Protein AF-0000000070832734 (afdb_homodimer)

Sequence (1110 aa):
MENKKITGADIVVDTLINQNVEYIFGIPGAKIDKVFDVLLDRGPKLILTRHEQNAAFIAGGIGRITGKPGVVLVTSGPGASNLATGLVTANAEGDPIVAIAGNVSRADSLKRTHQSMDNAALFAPITKYSKEVVHPDNISEALVNAFREATSPRKGATFVSLPQDIVNATDLKETAILPFNKHDLGPAEESKIDQLIVEIKKAKLPVLLLGMRSSSREVTTVIRKLLTKTKIPVVETFQAAGVISRELETCFYGRVGLFKNQPGDILLDQSDLVIAVGYDPIEYDPVVWNHDKKSKIIHIDEVIADIDNYYQPELELIGDLPATLNKFIDKFEGLTLNPTEDKILNDLHTRLMASQNVKSTSDSNLTHPLHIINTLRALIDDKVTVAVDVGSIYIWMARHFRSYEPRRLLFSNGMQTLGVALPWGIAACLVRPGEKVVSMSGDGGFLFSAMELETAVRLNLPLVHLIWNDGYFDMVAFQQNMKYNRTSAVELGPVDFVKYAESFGAIGLRVNHPSELQSVLEQALAANKPVIVDIPVDYKDNILLAKTLLDKEIYMENKKITGADIVVDTLINQNVEYIFGIPGAKIDKVFDVLLDRGPKLILTRHEQNAAFIAGGIGRITGKPGVVLVTSGPGASNLATGLVTANAEGDPIVAIAGNVSRADSLKRTHQSMDNAALFAPITKYSKEVVHPDNISEALVNAFREATSPRKGATFVSLPQDIVNATDLKETAILPFNKHDLGPAEESKIDQLIVEIKKAKLPVLLLGMRSSSREVTTVIRKLLTKTKIPVVETFQAAGVISRELETCFYGRVGLFKNQPGDILLDQSDLVIAVGYDPIEYDPVVWNHDKKSKIIHIDEVIADIDNYYQPELELIGDLPATLNKFIDKFEGLTLNPTEDKILNDLHTRLMASQNVKSTSDSNLTHPLHIINTLRALIDDKVTVAVDVGSIYIWMARHFRSYEPRRLLFSNGMQTLGVALPWGIAACLVRPGEKVVSMSGDGGFLFSAMELETAVRLNLPLVHLIWNDGYFDMVAFQQNMKYNRTSAVELGPVDFVKYAESFGAIGLRVNHPSELQSVLEQALAANKPVIVDIPVDYKDNILLAKTLLDKEIY

Structure (mmCIF, N/CA/C/O backbone):
data_AF-0000000070832734-model_v1
#
loop_
_entity.id
_entity.type
_entity.pdbx_description
1 polymer 'Acetolactate synthase'
#
loop_
_atom_site.group_PDB
_atom_site.id
_atom_site.type_symbol
_atom_site.label_atom_id
_atom_site.label_alt_id
_atom_site.label_comp_id
_atom_site.label_asym_id
_atom_site.label_entity_id
_atom_site.label_seq_id
_atom_site.pdbx_PDB_ins_code
_atom_site.Cartn_x
_atom_site.Cartn_y
_atom_site.Cartn_z
_atom_site.occupancy
_atom_site.B_iso_or_equiv
_atom_site.auth_seq_id
_atom_site.auth_comp_id
_atom_site.auth_asym_id
_atom_site.auth_atom_id
_atom_site.pdbx_PDB_model_num
ATOM 1 N N . MET A 1 1 ? 45.844 -1.218 -12.125 1 30.69 1 MET A N 1
ATOM 2 C CA . MET A 1 1 ? 44.562 -0.816 -11.555 1 30.69 1 MET A CA 1
ATOM 3 C C . MET A 1 1 ? 43.406 -1.277 -12.43 1 30.69 1 MET A C 1
ATOM 5 O O . MET A 1 1 ? 43.344 -0.94 -13.617 1 30.69 1 MET A O 1
ATOM 9 N N . GLU A 1 2 ? 42.812 -2.396 -12.383 1 39.91 2 GLU A N 1
ATOM 10 C CA . GLU A 1 2 ? 41.875 -3.041 -13.312 1 39.91 2 GLU A CA 1
ATOM 11 C C . GLU A 1 2 ? 40.688 -2.129 -13.641 1 39.91 2 GLU A C 1
ATOM 13 O O . GLU A 1 2 ? 40.062 -1.571 -12.734 1 39.91 2 GLU A O 1
ATOM 18 N N . ASN A 1 3 ? 40.531 -1.409 -14.664 1 49.47 3 ASN A N 1
ATOM 19 C CA . ASN A 1 3 ? 39.625 -0.402 -15.18 1 49.47 3 ASN A CA 1
ATOM 20 C C . ASN A 1 3 ? 38.156 -0.868 -15.078 1 49.47 3 ASN A C 1
ATOM 22 O O . ASN A 1 3 ? 37.688 -1.639 -15.914 1 49.47 3 ASN A O 1
ATOM 26 N N . LYS A 1 4 ? 37.594 -0.935 -13.938 1 63.81 4 LYS A N 1
ATOM 27 C CA . LYS A 1 4 ? 36.219 -1.384 -13.75 1 63.81 4 LYS A CA 1
ATOM 28 C C . LYS A 1 4 ? 35.25 -0.607 -14.648 1 63.81 4 LYS A C 1
ATOM 30 O O . LYS A 1 4 ? 35.25 0.625 -14.617 1 63.81 4 LYS A O 1
ATOM 35 N N . LYS A 1 5 ? 34.469 -1.233 -15.578 1 85.81 5 LYS A N 1
ATOM 36 C CA . LYS A 1 5 ? 33.469 -0.659 -16.484 1 85.81 5 LYS A CA 1
ATOM 37 C C . LYS A 1 5 ? 32.312 -0.033 -15.719 1 85.81 5 LYS A C 1
ATOM 39 O O . LYS A 1 5 ? 31.766 -0.646 -14.797 1 85.81 5 LYS A O 1
ATOM 44 N N . ILE A 1 6 ? 32.156 1.257 -15.922 1 92.75 6 ILE A N 1
ATOM 45 C CA . ILE A 1 6 ? 31.094 1.999 -15.273 1 92.75 6 ILE A CA 1
ATOM 46 C C . ILE A 1 6 ? 29.734 1.467 -15.742 1 92.75 6 ILE A C 1
ATOM 48 O O . ILE A 1 6 ? 29.5 1.343 -16.938 1 92.75 6 ILE A O 1
ATOM 52 N N . THR A 1 7 ? 28.922 1.046 -14.773 1 96.25 7 THR A N 1
ATOM 53 C CA . THR A 1 7 ? 27.609 0.499 -15.086 1 96.25 7 THR A CA 1
ATOM 54 C C . THR A 1 7 ? 26.516 1.533 -14.836 1 96.25 7 THR A C 1
ATOM 56 O O . THR A 1 7 ? 26.781 2.602 -14.281 1 96.25 7 THR A O 1
ATOM 59 N N . GLY A 1 8 ? 25.297 1.232 -15.344 1 97.81 8 GLY A N 1
ATOM 60 C CA . GLY A 1 8 ? 24.172 2.082 -15.008 1 97.81 8 GLY A CA 1
ATOM 61 C C . GLY A 1 8 ? 23.969 2.254 -13.516 1 97.81 8 GLY A C 1
ATOM 62 O O . GLY A 1 8 ? 23.625 3.342 -13.047 1 97.81 8 GLY A O 1
ATOM 63 N N . ALA A 1 9 ? 24.172 1.195 -12.789 1 98.19 9 ALA A N 1
ATOM 64 C CA . ALA A 1 9 ? 24.062 1.229 -11.328 1 98.19 9 ALA A CA 1
ATOM 65 C C . ALA A 1 9 ? 25.078 2.199 -10.719 1 98.19 9 ALA A C 1
ATOM 67 O O . ALA A 1 9 ? 24.766 2.904 -9.758 1 98.19 9 ALA A O 1
ATOM 68 N N . ASP A 1 10 ? 26.266 2.207 -11.273 1 97.44 10 ASP A N 1
ATOM 69 C CA . ASP A 1 10 ? 27.281 3.143 -10.812 1 97.44 10 ASP A CA 1
ATOM 70 C C . ASP A 1 10 ? 26.828 4.59 -11 1 97.44 10 ASP A C 1
ATOM 72 O O . ASP A 1 10 ? 27.031 5.426 -10.117 1 97.44 10 ASP A O 1
ATOM 76 N N . ILE A 1 11 ? 26.234 4.863 -12.156 1 97.5 11 ILE A N 1
ATOM 77 C CA . ILE A 1 11 ? 25.797 6.215 -12.461 1 97.5 11 ILE A CA 1
ATOM 78 C C . ILE A 1 11 ? 24.688 6.621 -11.492 1 97.5 11 ILE A C 1
ATOM 80 O O . ILE A 1 11 ? 24.625 7.766 -11.039 1 97.5 11 ILE A O 1
ATOM 84 N N . VAL A 1 12 ? 23.75 5.699 -11.164 1 98.38 12 VAL A N 1
ATOM 85 C CA . VAL A 1 12 ? 22.688 5.973 -10.203 1 98.38 12 VAL A CA 1
ATOM 86 C C . VAL A 1 12 ? 23.297 6.391 -8.867 1 98.38 12 VAL A C 1
ATOM 88 O O . VAL A 1 12 ? 22.969 7.449 -8.328 1 98.38 12 VAL A O 1
ATOM 91 N N . VAL A 1 13 ? 24.219 5.609 -8.328 1 98.31 13 VAL A N 1
ATOM 92 C CA . VAL A 1 13 ? 24.812 5.832 -7.016 1 98.31 13 VAL A CA 1
ATOM 93 C C . VAL A 1 13 ? 25.625 7.121 -7.027 1 98.31 13 VAL A C 1
ATOM 95 O O . VAL A 1 13 ? 25.547 7.926 -6.094 1 98.31 13 VAL A O 1
ATOM 98 N N . ASP A 1 14 ? 26.422 7.312 -8.117 1 97.19 14 ASP A N 1
ATOM 99 C CA . ASP A 1 14 ? 27.219 8.531 -8.234 1 97.19 14 ASP A CA 1
ATOM 100 C C . ASP A 1 14 ? 26.312 9.773 -8.25 1 97.19 14 ASP A C 1
ATOM 102 O O . ASP A 1 14 ? 26.672 10.805 -7.68 1 97.19 14 ASP A O 1
ATOM 106 N N . THR A 1 15 ? 25.203 9.672 -8.938 1 97.25 15 THR A N 1
ATOM 107 C CA . THR A 1 15 ? 24.266 10.789 -8.977 1 97.25 15 THR A CA 1
ATOM 108 C C . THR A 1 15 ? 23.719 11.086 -7.586 1 97.25 15 THR A C 1
ATOM 110 O O . THR A 1 15 ? 23.578 12.25 -7.199 1 97.25 15 THR A O 1
ATOM 113 N N . LEU A 1 16 ? 23.359 10.062 -6.844 1 98 16 LEU A N 1
ATOM 114 C CA . LEU A 1 16 ? 22.859 10.242 -5.488 1 98 16 LEU A CA 1
ATOM 115 C C . LEU A 1 16 ? 23.906 10.867 -4.586 1 98 16 LEU A C 1
ATOM 117 O O . LEU A 1 16 ? 23.594 11.703 -3.742 1 98 16 LEU A O 1
ATOM 121 N N . ILE A 1 17 ? 25.188 10.445 -4.738 1 97.25 17 ILE A N 1
ATOM 122 C CA . ILE A 1 17 ? 26.297 11.039 -3.998 1 97.25 17 ILE A CA 1
ATOM 123 C C . ILE A 1 17 ? 26.391 12.523 -4.324 1 97.25 17 ILE A C 1
ATOM 125 O O . ILE A 1 17 ? 26.516 13.359 -3.424 1 97.25 17 ILE A O 1
ATOM 129 N N . ASN A 1 18 ? 26.328 12.797 -5.641 1 95.62 18 ASN A N 1
ATOM 130 C CA . ASN A 1 18 ? 26.422 14.18 -6.086 1 95.62 18 ASN A CA 1
ATOM 131 C C . ASN A 1 18 ? 25.281 15.023 -5.539 1 95.62 18 ASN A C 1
ATOM 133 O O . ASN A 1 18 ? 25.422 16.234 -5.371 1 95.62 18 ASN A O 1
ATOM 137 N N . GLN A 1 19 ? 24.125 14.438 -5.227 1 95.31 19 GLN A N 1
ATOM 138 C CA . GLN A 1 19 ? 22.969 15.148 -4.688 1 95.31 19 GLN A CA 1
ATOM 139 C C . GLN A 1 19 ? 23.016 15.18 -3.164 1 95.31 19 GLN A C 1
ATOM 141 O O . GLN A 1 19 ? 22.047 15.609 -2.523 1 95.31 19 GLN A O 1
ATOM 146 N N . ASN A 1 20 ? 24.047 14.648 -2.537 1 95.19 20 ASN A N 1
ATOM 147 C CA . ASN A 1 20 ? 24.297 14.664 -1.099 1 95.19 20 ASN A CA 1
ATOM 148 C C . ASN A 1 20 ? 23.219 13.875 -0.342 1 95.19 20 ASN A C 1
ATOM 150 O O . ASN A 1 20 ? 22.75 14.32 0.708 1 95.19 20 ASN A O 1
ATOM 154 N N . VAL A 1 21 ? 22.781 12.82 -0.946 1 97.5 21 VAL A N 1
ATOM 155 C CA . VAL A 1 21 ? 21.828 11.945 -0.286 1 97.5 21 VAL A CA 1
ATOM 156 C C . VAL A 1 21 ? 22.516 11.156 0.826 1 97.5 21 VAL A C 1
ATOM 158 O O . VAL A 1 21 ? 23.562 10.539 0.599 1 97.5 21 VAL A O 1
ATOM 161 N N . GLU A 1 22 ? 21.938 11.172 1.976 1 98 22 GLU A N 1
ATOM 162 C CA . GLU A 1 22 ? 22.547 10.5 3.117 1 98 22 GLU A CA 1
ATOM 163 C C . GLU A 1 22 ? 21.953 9.109 3.316 1 98 22 GLU A C 1
ATOM 165 O O . GLU A 1 22 ? 22.672 8.148 3.596 1 98 22 GLU A O 1
ATOM 170 N N . TYR A 1 23 ? 20.688 9.016 3.223 1 98.5 23 TYR A N 1
ATOM 171 C CA . TYR A 1 23 ? 19.969 7.766 3.451 1 98.5 23 TYR A CA 1
ATOM 172 C C . TYR A 1 23 ? 19.156 7.379 2.229 1 98.5 23 TYR A C 1
ATOM 174 O O . TYR A 1 23 ? 18.641 8.242 1.517 1 98.5 23 TYR A O 1
ATOM 182 N N . ILE A 1 24 ? 19.062 6.16 1.985 1 98.69 24 ILE A N 1
ATOM 183 C CA . ILE A 1 24 ? 18.141 5.586 1.022 1 98.69 24 ILE A CA 1
ATOM 184 C C . ILE A 1 24 ? 17.344 4.461 1.681 1 98.69 24 ILE A C 1
ATOM 186 O O . ILE A 1 24 ? 17.891 3.678 2.461 1 98.69 24 ILE A O 1
ATOM 190 N N . PHE A 1 25 ? 16.047 4.434 1.45 1 98.81 25 PHE A N 1
ATOM 191 C CA . PHE A 1 25 ? 15.156 3.441 2.053 1 98.81 25 PHE A CA 1
ATOM 192 C C . PHE A 1 25 ? 14.57 2.525 0.986 1 98.81 25 PHE A C 1
ATOM 194 O O . PHE A 1 25 ? 14.203 2.982 -0.1 1 98.81 25 PHE A O 1
ATOM 201 N N . GLY A 1 26 ? 14.484 1.263 1.246 1 98.06 26 GLY A N 1
ATOM 202 C CA . GLY A 1 26 ? 13.844 0.426 0.246 1 98.06 26 GLY A CA 1
ATOM 203 C C . GLY A 1 26 ? 14.023 -1.058 0.504 1 98.06 26 GLY A C 1
ATOM 204 O O . GLY A 1 26 ? 14.43 -1.459 1.598 1 98.06 26 GLY A O 1
ATOM 205 N N . ILE A 1 27 ? 13.523 -1.878 -0.399 1 98.19 27 ILE A N 1
ATOM 206 C CA . ILE A 1 27 ? 13.617 -3.334 -0.446 1 98.19 27 ILE A CA 1
ATOM 207 C C . ILE A 1 27 ? 14.195 -3.771 -1.788 1 98.19 27 ILE A C 1
ATOM 209 O O . ILE A 1 27 ? 13.711 -3.361 -2.846 1 98.19 27 ILE A O 1
ATOM 213 N N . PRO A 1 28 ? 15.242 -4.57 -1.74 1 97.81 28 PRO A N 1
ATOM 214 C CA . PRO A 1 28 ? 15.859 -4.996 -2.996 1 97.81 28 PRO A CA 1
ATOM 215 C C . PRO A 1 28 ? 15.031 -6.035 -3.744 1 97.81 28 PRO A C 1
ATOM 217 O O . PRO A 1 28 ? 14.109 -6.625 -3.17 1 97.81 28 PRO A O 1
ATOM 220 N N . GLY A 1 29 ? 15.32 -6.207 -4.98 1 96.25 29 GLY A N 1
ATOM 221 C CA . GLY A 1 29 ? 14.797 -7.211 -5.895 1 96.25 29 GLY A CA 1
ATOM 222 C C . GLY A 1 29 ? 15.586 -7.32 -7.18 1 96.25 29 GLY A C 1
ATOM 223 O O . GLY A 1 29 ? 16.484 -6.516 -7.43 1 96.25 29 GLY A O 1
ATOM 224 N N . ALA A 1 30 ? 15.25 -8.234 -7.957 1 92.44 30 ALA A N 1
ATOM 225 C CA . ALA A 1 30 ? 16.031 -8.648 -9.109 1 92.44 30 ALA A CA 1
ATOM 226 C C . ALA A 1 30 ? 16.219 -7.5 -10.102 1 92.44 30 ALA A C 1
ATOM 228 O O . ALA A 1 30 ? 17.266 -7.391 -10.75 1 92.44 30 ALA A O 1
ATOM 229 N N . LYS A 1 31 ? 15.281 -6.633 -10.195 1 95.75 31 LYS A N 1
ATOM 230 C CA . LYS A 1 31 ? 15.297 -5.652 -11.273 1 95.75 31 LYS A CA 1
ATOM 231 C C . LYS A 1 31 ? 16.125 -4.43 -10.898 1 95.75 31 LYS A C 1
ATOM 233 O O . LYS A 1 31 ? 16.391 -3.562 -11.734 1 95.75 31 LYS A O 1
ATOM 238 N N . ILE A 1 32 ? 16.562 -4.355 -9.641 1 97.56 32 ILE A N 1
ATOM 239 C CA . ILE A 1 32 ? 17.297 -3.17 -9.211 1 97.56 32 ILE A CA 1
ATOM 240 C C . ILE A 1 32 ? 18.469 -3.58 -8.328 1 97.56 32 ILE A C 1
ATOM 242 O O . ILE A 1 32 ? 19.141 -2.727 -7.746 1 97.56 32 ILE A O 1
ATOM 246 N N . ASP A 1 33 ? 18.781 -4.863 -8.18 1 96.69 33 ASP A N 1
ATOM 247 C CA . ASP A 1 33 ? 19.688 -5.406 -7.172 1 96.69 33 ASP A CA 1
ATOM 248 C C . ASP A 1 33 ? 21.125 -4.922 -7.406 1 96.69 33 ASP A C 1
ATOM 250 O O . ASP A 1 33 ? 21.906 -4.801 -6.461 1 96.69 33 ASP A O 1
ATOM 254 N N . LYS A 1 34 ? 21.531 -4.594 -8.688 1 97.5 34 LYS A N 1
ATOM 255 C CA . LYS A 1 34 ? 22.891 -4.121 -8.945 1 97.5 34 LYS A CA 1
ATOM 256 C C . LYS A 1 34 ? 23.156 -2.799 -8.227 1 97.5 34 LYS A C 1
ATOM 258 O O . LYS A 1 34 ? 24.266 -2.543 -7.785 1 97.5 34 LYS A O 1
ATOM 263 N N . VAL A 1 35 ? 22.109 -1.919 -8.18 1 98.5 35 VAL A N 1
ATOM 264 C CA . VAL A 1 35 ? 22.266 -0.667 -7.449 1 98.5 35 VAL A CA 1
ATOM 265 C C . VAL A 1 35 ? 22.531 -0.958 -5.973 1 98.5 35 VAL A C 1
ATOM 267 O O . VAL A 1 35 ? 23.391 -0.339 -5.352 1 98.5 35 VAL A O 1
ATOM 270 N N . PHE A 1 36 ? 21.812 -1.911 -5.402 1 98.5 36 PHE A N 1
ATOM 271 C CA . PHE A 1 36 ? 22.016 -2.307 -4.012 1 98.5 36 PHE A CA 1
ATOM 272 C C . PHE A 1 36 ? 23.422 -2.857 -3.801 1 98.5 36 PHE A C 1
ATOM 274 O O . PHE A 1 36 ? 24.031 -2.629 -2.754 1 98.5 36 PHE A O 1
ATOM 281 N N . ASP A 1 37 ? 23.906 -3.58 -4.777 1 98 37 ASP A N 1
ATOM 282 C CA . ASP A 1 37 ? 25.266 -4.129 -4.695 1 98 37 ASP A CA 1
ATOM 283 C C . ASP A 1 37 ? 26.297 -3.014 -4.625 1 98 37 ASP A C 1
ATOM 285 O O . ASP A 1 37 ? 27.219 -3.064 -3.803 1 98 37 ASP A O 1
ATOM 289 N N . VAL A 1 38 ? 26.125 -1.993 -5.496 1 97.69 38 VAL A N 1
ATOM 290 C CA . VAL A 1 38 ? 27.062 -0.875 -5.539 1 97.69 38 VAL A CA 1
ATOM 291 C C . VAL A 1 38 ? 26.984 -0.093 -4.227 1 97.69 38 VAL A C 1
ATOM 293 O O . VAL A 1 38 ? 28 0.394 -3.734 1 97.69 38 VAL A O 1
ATOM 296 N N . LEU A 1 39 ? 25.828 -0.001 -3.621 1 97.94 39 LEU A N 1
ATOM 297 C CA . LEU A 1 39 ? 25.594 0.78 -2.41 1 97.94 39 LEU A CA 1
ATOM 298 C C . LEU A 1 39 ? 26.328 0.169 -1.222 1 97.94 39 LEU A C 1
ATOM 300 O O . LEU A 1 39 ? 26.547 0.838 -0.208 1 97.94 39 LEU A O 1
ATOM 304 N N . LEU A 1 40 ? 26.734 -1.129 -1.298 1 96.06 40 LEU A N 1
ATOM 305 C CA . LEU A 1 40 ? 27.516 -1.749 -0.235 1 96.06 40 LEU A CA 1
ATOM 306 C C . LEU A 1 40 ? 28.906 -1.108 -0.132 1 96.06 40 LEU A C 1
ATOM 308 O O . LEU A 1 40 ? 29.5 -1.072 0.949 1 96.06 40 LEU A O 1
ATOM 312 N N . ASP A 1 41 ? 29.344 -0.608 -1.255 1 96.56 41 ASP A N 1
ATOM 313 C CA . ASP A 1 41 ? 30.719 -0.14 -1.312 1 96.56 41 ASP A CA 1
ATOM 314 C C . ASP A 1 41 ? 30.797 1.372 -1.108 1 96.56 41 ASP A C 1
ATOM 316 O O . ASP A 1 41 ? 31.797 1.886 -0.61 1 96.56 41 ASP A O 1
ATOM 320 N N . ARG A 1 42 ? 29.797 2.055 -1.537 1 96.88 42 ARG A N 1
ATOM 321 C CA . ARG A 1 42 ? 29.859 3.514 -1.49 1 96.88 42 ARG A CA 1
ATOM 322 C C . ARG A 1 42 ? 28.469 4.121 -1.629 1 96.88 42 ARG A C 1
ATOM 324 O O . ARG A 1 42 ? 27.531 3.463 -2.109 1 96.88 42 ARG A O 1
ATOM 331 N N . GLY A 1 43 ? 28.359 5.445 -1.255 1 97.31 43 GLY A N 1
ATOM 332 C CA . GLY A 1 43 ? 27.125 6.191 -1.43 1 97.31 43 GLY A CA 1
ATOM 333 C C . GLY A 1 43 ? 26.281 6.27 -0.165 1 97.31 43 GLY A C 1
ATOM 334 O O . GLY A 1 43 ? 26.812 6.133 0.941 1 97.31 43 GLY A O 1
ATOM 335 N N . PRO A 1 44 ? 24.969 6.602 -0.351 1 98 44 PRO A N 1
ATOM 336 C CA . PRO A 1 44 ? 24.062 6.742 0.798 1 98 44 PRO A CA 1
ATOM 337 C C . PRO A 1 44 ? 23.969 5.465 1.628 1 98 44 PRO A C 1
ATOM 339 O O . PRO A 1 44 ? 24.125 4.363 1.095 1 98 44 PRO A O 1
ATOM 342 N N . LYS A 1 45 ? 23.719 5.68 2.9 1 98 45 LYS A N 1
ATOM 343 C CA . LYS A 1 45 ? 23.438 4.539 3.766 1 98 45 LYS A CA 1
ATOM 344 C C . LYS A 1 45 ? 22.094 3.906 3.422 1 98 45 LYS A C 1
ATOM 346 O O . LYS A 1 45 ? 21.062 4.594 3.393 1 98 45 LYS A O 1
ATOM 351 N N . LEU A 1 46 ? 22.141 2.67 3.15 1 97.56 46 LEU A N 1
ATOM 352 C CA . LEU A 1 46 ? 20.938 1.936 2.793 1 97.56 46 LEU A CA 1
ATOM 353 C C . LEU A 1 46 ? 20.219 1.412 4.039 1 97.56 46 LEU A C 1
ATOM 355 O O . LEU A 1 46 ? 20.844 0.753 4.879 1 97.56 46 LEU A O 1
ATOM 359 N N . ILE A 1 47 ? 18.969 1.679 4.211 1 98.38 47 ILE A N 1
ATOM 360 C CA . ILE A 1 47 ? 18.156 1.151 5.301 1 98.38 47 ILE A CA 1
ATOM 361 C C . ILE A 1 47 ? 17.047 0.272 4.73 1 98.38 47 ILE A C 1
ATOM 363 O O . ILE A 1 47 ? 16.172 0.754 4 1 98.38 47 ILE A O 1
ATOM 367 N N . LEU A 1 48 ? 17.109 -0.958 5.02 1 98.5 48 LEU A N 1
ATOM 368 C CA . LEU A 1 48 ? 16.078 -1.921 4.641 1 98.5 48 LEU A CA 1
ATOM 369 C C . LEU A 1 48 ? 14.812 -1.707 5.457 1 98.5 48 LEU A C 1
ATOM 371 O O . LEU A 1 48 ? 14.867 -1.616 6.684 1 98.5 48 LEU A O 1
ATOM 375 N N . THR A 1 49 ? 13.711 -1.527 4.777 1 98.62 49 THR A N 1
ATOM 376 C CA . THR A 1 49 ? 12.422 -1.414 5.441 1 98.62 49 THR A CA 1
ATOM 377 C C . THR A 1 49 ? 11.641 -2.723 5.336 1 98.62 49 THR A C 1
ATOM 379 O O . THR A 1 49 ? 12.086 -3.662 4.668 1 98.62 49 THR A O 1
ATOM 382 N N . ARG A 1 50 ? 10.516 -2.816 6.035 1 98.56 50 ARG A N 1
ATOM 383 C CA . ARG A 1 50 ? 9.727 -4.043 6.055 1 98.56 50 ARG A CA 1
ATOM 384 C C . ARG A 1 50 ? 8.586 -3.975 5.035 1 98.56 50 ARG A C 1
ATOM 386 O O . ARG A 1 50 ? 7.973 -4.996 4.719 1 98.56 50 ARG A O 1
ATOM 393 N N . HIS A 1 51 ? 8.328 -2.814 4.484 1 98.75 51 HIS A N 1
ATOM 394 C CA . HIS A 1 51 ? 7.352 -2.58 3.43 1 98.75 51 HIS A CA 1
ATOM 395 C C . HIS A 1 51 ? 7.703 -1.341 2.615 1 98.75 51 HIS A C 1
ATOM 397 O O . HIS A 1 51 ? 8.117 -0.322 3.174 1 98.75 51 HIS A O 1
ATOM 403 N N . GLU A 1 52 ? 7.539 -1.364 1.349 1 98.81 52 GLU A N 1
ATOM 404 C CA . GLU A 1 52 ? 7.93 -0.252 0.488 1 98.81 52 GLU A CA 1
ATOM 405 C C . GLU A 1 52 ? 7.086 0.986 0.77 1 98.81 52 GLU A C 1
ATOM 407 O O . GLU A 1 52 ? 7.57 2.113 0.665 1 98.81 52 GLU A O 1
ATOM 412 N N . GLN A 1 53 ? 5.789 0.843 1.14 1 98.81 53 GLN A N 1
ATOM 413 C CA . GLN A 1 53 ? 4.969 1.982 1.545 1 98.81 53 GLN A CA 1
ATOM 414 C C . GLN A 1 53 ? 5.629 2.752 2.688 1 98.81 53 GLN A C 1
ATOM 416 O O . GLN A 1 53 ? 5.633 3.984 2.689 1 98.81 53 GLN A O 1
ATOM 421 N N . ASN A 1 54 ? 6.203 2.033 3.646 1 98.81 54 ASN A N 1
ATOM 422 C CA . ASN A 1 54 ? 6.84 2.664 4.797 1 98.81 54 ASN A CA 1
ATOM 423 C C . ASN A 1 54 ? 8.188 3.27 4.426 1 98.81 54 ASN A C 1
ATOM 425 O O . ASN A 1 54 ? 8.617 4.258 5.023 1 98.81 54 ASN A O 1
ATOM 429 N N . ALA A 1 55 ? 8.852 2.656 3.367 1 98.94 55 ALA A N 1
ATOM 430 C CA . ALA A 1 55 ? 10.031 3.32 2.812 1 98.94 55 ALA A CA 1
ATOM 431 C C . ALA A 1 55 ? 9.688 4.727 2.328 1 98.94 55 ALA A C 1
ATOM 433 O O . ALA A 1 55 ? 10.406 5.684 2.627 1 98.94 55 ALA A O 1
ATOM 434 N N . ALA A 1 56 ? 8.578 4.82 1.635 1 98.94 56 ALA A N 1
ATOM 435 C CA . ALA A 1 56 ? 8.141 6.117 1.126 1 98.94 56 ALA A CA 1
ATOM 436 C C . ALA A 1 56 ? 7.742 7.047 2.268 1 98.94 56 ALA A C 1
ATOM 438 O O . ALA A 1 56 ? 8 8.25 2.211 1 98.94 56 ALA A O 1
ATOM 439 N N . PHE A 1 57 ? 7.098 6.508 3.338 1 98.94 57 PHE A N 1
ATOM 440 C CA . PHE A 1 57 ? 6.723 7.328 4.484 1 98.94 57 PHE A CA 1
ATOM 441 C C . PHE A 1 57 ? 7.957 7.875 5.188 1 98.94 57 PHE A C 1
ATOM 443 O O . PHE A 1 57 ? 7.996 9.055 5.559 1 98.94 57 PHE A O 1
ATOM 450 N N . ILE A 1 58 ? 8.992 7.039 5.387 1 98.94 58 ILE A N 1
ATOM 451 C CA . ILE A 1 58 ? 10.211 7.492 6.051 1 98.94 58 ILE A CA 1
ATOM 452 C C . ILE A 1 58 ? 10.898 8.555 5.199 1 98.94 58 ILE A C 1
ATOM 454 O O . ILE A 1 58 ? 11.281 9.609 5.707 1 98.94 58 ILE A O 1
ATOM 458 N N . ALA A 1 59 ? 10.992 8.289 3.863 1 98.94 59 ALA A N 1
ATOM 459 C CA . ALA A 1 59 ? 11.562 9.273 2.949 1 98.94 59 ALA A CA 1
ATOM 460 C C . ALA A 1 59 ? 10.781 10.586 2.986 1 98.94 59 ALA A C 1
ATOM 462 O O . ALA A 1 59 ? 11.367 11.664 2.986 1 98.94 59 ALA A O 1
ATOM 463 N N . GLY A 1 60 ? 9.469 10.477 3.012 1 98.69 60 GLY A N 1
ATOM 464 C CA . GLY A 1 60 ? 8.625 11.664 3.133 1 98.69 60 GLY A CA 1
ATOM 465 C C . GLY A 1 60 ? 8.875 12.438 4.41 1 98.69 60 GLY A C 1
ATOM 466 O O . GLY A 1 60 ? 8.812 13.672 4.418 1 98.69 60 GLY A O 1
ATOM 467 N N . GLY A 1 61 ? 9.094 11.672 5.539 1 98.75 61 GLY A N 1
ATOM 468 C CA . GLY A 1 61 ? 9.445 12.312 6.793 1 98.75 61 GLY A CA 1
ATOM 469 C C . GLY A 1 61 ? 10.734 13.117 6.707 1 98.75 61 GLY A C 1
ATOM 470 O O . GLY A 1 61 ? 10.812 14.219 7.254 1 98.75 61 GLY A O 1
ATOM 471 N N . ILE A 1 62 ? 11.711 12.586 5.984 1 98.75 62 ILE A N 1
ATOM 472 C CA . ILE A 1 62 ? 12.953 13.32 5.77 1 98.75 62 ILE A CA 1
ATOM 473 C C . ILE A 1 62 ? 12.664 14.602 4.996 1 98.75 62 ILE A C 1
ATOM 475 O O . ILE A 1 62 ? 13.125 15.68 5.379 1 98.75 62 ILE A O 1
ATOM 479 N N . GLY A 1 63 ? 11.914 14.461 3.906 1 98.38 63 GLY A N 1
ATOM 480 C CA . GLY A 1 63 ? 11.539 15.625 3.125 1 98.38 63 GLY A CA 1
ATOM 481 C C . GLY A 1 63 ? 10.828 16.688 3.939 1 98.38 63 GLY A C 1
ATOM 482 O O . GLY A 1 63 ? 11.125 17.875 3.814 1 98.38 63 GLY A O 1
ATOM 483 N N . ARG A 1 64 ? 9.922 16.312 4.809 1 97.81 64 ARG A N 1
ATOM 484 C CA . ARG A 1 64 ? 9.117 17.203 5.629 1 97.81 64 ARG A CA 1
ATOM 485 C C . ARG A 1 64 ? 9.977 17.953 6.641 1 97.81 64 ARG A C 1
ATOM 487 O O . ARG A 1 64 ? 9.828 19.156 6.82 1 97.81 64 ARG A O 1
ATOM 494 N N . ILE A 1 65 ? 10.883 17.234 7.273 1 98.06 65 ILE A N 1
ATOM 495 C CA . ILE A 1 65 ? 11.656 17.766 8.383 1 98.06 65 ILE A CA 1
ATOM 496 C C . ILE A 1 65 ? 12.773 18.672 7.848 1 98.06 65 ILE A C 1
ATOM 498 O O . ILE A 1 65 ? 13 19.766 8.367 1 98.06 65 ILE A O 1
ATOM 502 N N . THR A 1 66 ? 13.383 18.281 6.684 1 97.19 66 THR A N 1
ATOM 503 C CA . THR A 1 66 ? 14.617 18.938 6.27 1 97.19 66 THR A CA 1
ATOM 504 C C . THR A 1 66 ? 14.359 19.875 5.086 1 97.19 66 THR A C 1
ATOM 506 O O . THR A 1 66 ? 15.148 20.781 4.816 1 97.19 66 THR A O 1
ATOM 509 N N . GLY A 1 67 ? 13.305 19.562 4.34 1 95.94 67 GLY A N 1
ATOM 510 C CA . GLY A 1 67 ? 13.086 20.281 3.092 1 95.94 67 GLY A CA 1
ATOM 511 C C . GLY A 1 67 ? 13.891 19.734 1.934 1 95.94 67 GLY A C 1
ATOM 512 O O . GLY A 1 67 ? 13.719 20.156 0.79 1 95.94 67 GLY A O 1
ATOM 513 N N . LYS A 1 68 ? 14.758 18.75 2.23 1 96.06 68 LYS A N 1
ATOM 514 C CA . LYS A 1 68 ? 15.531 18.047 1.209 1 96.06 68 LYS A CA 1
ATOM 515 C C . LYS A 1 68 ? 14.891 16.703 0.855 1 96.06 68 LYS A C 1
ATOM 517 O O . LYS A 1 68 ? 14.305 16.047 1.715 1 96.06 68 LYS A O 1
ATOM 522 N N . PRO A 1 69 ? 15.078 16.297 -0.374 1 98.12 69 PRO A N 1
ATOM 523 C CA . PRO A 1 69 ? 14.375 15.094 -0.808 1 98.12 69 PRO A CA 1
ATOM 524 C C . PRO A 1 69 ? 14.82 13.844 -0.053 1 98.12 69 PRO A C 1
ATOM 526 O O . PRO A 1 69 ? 16.016 13.578 0.042 1 98.12 69 PRO A O 1
ATOM 529 N N . GLY A 1 70 ? 13.82 13.133 0.585 1 98.81 70 GLY A N 1
ATOM 530 C CA . GLY A 1 70 ? 14.102 11.734 0.902 1 98.81 70 GLY A CA 1
ATOM 531 C C . GLY A 1 70 ? 14.164 10.852 -0.324 1 98.81 70 GLY A C 1
ATOM 532 O O . GLY A 1 70 ? 13.625 11.188 -1.377 1 98.81 70 GLY A O 1
ATOM 533 N N . VAL A 1 71 ? 14.898 9.727 -0.274 1 98.94 71 VAL A N 1
ATOM 534 C CA . VAL A 1 71 ? 15.086 8.875 -1.446 1 98.94 71 VAL A CA 1
ATOM 535 C C . VAL A 1 71 ? 14.617 7.453 -1.139 1 98.94 71 VAL A C 1
ATOM 537 O O . VAL A 1 71 ? 14.922 6.91 -0.073 1 98.94 71 VAL A O 1
ATOM 540 N N . VAL A 1 72 ? 13.844 6.91 -2.016 1 98.81 72 VAL A N 1
ATOM 541 C CA . VAL A 1 72 ? 13.383 5.527 -1.938 1 98.81 72 VAL A CA 1
ATOM 542 C C . VAL A 1 72 ? 13.906 4.742 -3.141 1 98.81 72 VAL A C 1
ATOM 544 O O . VAL A 1 72 ? 14.008 5.285 -4.242 1 98.81 72 VAL A O 1
ATOM 547 N N . LEU A 1 73 ? 14.336 3.488 -2.936 1 98.81 73 LEU A N 1
ATOM 548 C CA . LEU A 1 73 ? 14.828 2.578 -3.965 1 98.81 73 LEU A CA 1
ATOM 549 C C . LEU A 1 73 ? 14.164 1.208 -3.838 1 98.81 73 LEU A C 1
ATOM 551 O O . LEU A 1 73 ? 14.398 0.492 -2.859 1 98.81 73 LEU A O 1
ATOM 555 N N . VAL A 1 74 ? 13.344 0.846 -4.836 1 98.69 74 VAL A N 1
ATOM 556 C CA . VAL A 1 74 ? 12.578 -0.392 -4.719 1 98.69 74 VAL A CA 1
ATOM 557 C C . VAL A 1 74 ? 12.609 -1.146 -6.047 1 98.69 74 VAL A C 1
ATOM 559 O O . VAL A 1 74 ? 12.992 -0.584 -7.078 1 98.69 74 VAL A O 1
ATOM 562 N N . THR A 1 75 ? 12.281 -2.416 -6.004 1 97.75 75 THR A N 1
ATOM 563 C CA . THR A 1 75 ? 12.242 -3.246 -7.203 1 97.75 75 THR A CA 1
ATOM 564 C C . THR A 1 75 ? 10.961 -3 -7.996 1 97.75 75 THR A C 1
ATOM 566 O O . THR A 1 75 ? 10.25 -2.025 -7.746 1 97.75 75 THR A O 1
ATOM 569 N N . SER A 1 76 ? 10.719 -3.814 -9.039 1 96.81 76 SER A N 1
ATOM 570 C CA . SER A 1 76 ? 9.633 -3.637 -10 1 96.81 76 SER A CA 1
ATOM 571 C C . SER A 1 76 ? 8.32 -4.188 -9.453 1 96.81 76 SER A C 1
ATOM 573 O O . SER A 1 76 ? 8.289 -4.789 -8.383 1 96.81 76 SER A O 1
ATOM 575 N N . GLY A 1 77 ? 7.23 -3.986 -10.219 1 97.12 77 GLY A N 1
ATOM 576 C CA . GLY A 1 77 ? 5.938 -4.574 -9.914 1 97.12 77 GLY A CA 1
ATOM 577 C C . GLY A 1 77 ? 5.367 -4.102 -8.586 1 97.12 77 GLY A C 1
ATOM 578 O O . GLY A 1 77 ? 5.188 -2.902 -8.375 1 97.12 77 GLY A O 1
ATOM 579 N N . PRO A 1 78 ? 5.145 -5.086 -7.672 1 98.06 78 PRO A N 1
ATOM 580 C CA . PRO A 1 78 ? 4.598 -4.73 -6.359 1 98.06 78 PRO A CA 1
ATOM 581 C C . PRO A 1 78 ? 5.52 -3.811 -5.562 1 98.06 78 PRO A C 1
ATOM 583 O O . PRO A 1 78 ? 5.047 -2.98 -4.785 1 98.06 78 PRO A O 1
ATOM 586 N N . GLY A 1 79 ? 6.848 -3.977 -5.77 1 98.25 79 GLY A N 1
ATOM 587 C CA . GLY A 1 79 ? 7.75 -3.037 -5.125 1 98.25 79 GLY A CA 1
ATOM 588 C C . GLY A 1 79 ? 7.441 -1.589 -5.461 1 98.25 79 GLY A C 1
ATOM 589 O O . GLY A 1 79 ? 7.426 -0.732 -4.574 1 98.25 79 GLY A O 1
ATOM 590 N N . ALA A 1 80 ? 7.203 -1.333 -6.723 1 98.56 80 ALA A N 1
ATOM 591 C CA . ALA A 1 80 ? 6.887 0.015 -7.188 1 98.56 80 ALA A CA 1
ATOM 592 C C . ALA A 1 80 ? 5.477 0.423 -6.773 1 98.56 80 ALA A C 1
ATOM 594 O O . ALA A 1 80 ? 5.277 1.496 -6.199 1 98.56 80 ALA A O 1
ATOM 595 N N . SER A 1 81 ? 4.473 -0.438 -6.992 1 98.69 81 SER A N 1
ATOM 596 C CA . SER A 1 81 ? 3.084 -0.06 -6.75 1 98.69 81 SER A CA 1
ATOM 597 C C . SER A 1 81 ? 2.834 0.205 -5.27 1 98.69 81 SER A C 1
ATOM 599 O O . SER A 1 81 ? 1.945 0.982 -4.914 1 98.69 81 SER A O 1
ATOM 601 N N . ASN A 1 82 ? 3.625 -0.384 -4.383 1 98.81 82 ASN A N 1
ATOM 602 C CA . ASN A 1 82 ? 3.504 -0.173 -2.945 1 98.81 82 ASN A CA 1
ATOM 603 C C . ASN A 1 82 ? 3.871 1.256 -2.555 1 98.81 82 ASN A C 1
ATOM 605 O O . ASN A 1 82 ? 3.588 1.69 -1.437 1 98.81 82 ASN A O 1
ATOM 609 N N . LEU A 1 83 ? 4.477 2.02 -3.486 1 98.88 83 LEU A N 1
ATOM 610 C CA . LEU A 1 83 ? 4.91 3.379 -3.178 1 98.88 83 LEU A CA 1
ATOM 611 C C . LEU A 1 83 ? 3.754 4.363 -3.316 1 98.88 83 LEU A C 1
ATOM 613 O O . LEU A 1 83 ? 3.859 5.516 -2.889 1 98.88 83 LEU A O 1
ATOM 617 N N . ALA A 1 84 ? 2.629 3.965 -3.844 1 98.81 84 ALA A N 1
ATOM 618 C CA . ALA A 1 84 ? 1.585 4.871 -4.316 1 98.81 84 ALA A CA 1
ATOM 619 C C . ALA A 1 84 ? 1.11 5.793 -3.199 1 98.81 84 ALA A C 1
ATOM 621 O O . ALA A 1 84 ? 1.097 7.016 -3.357 1 98.81 84 ALA A O 1
ATOM 622 N N . THR A 1 85 ? 0.771 5.246 -2.049 1 98.81 85 THR A N 1
ATOM 623 C CA . THR A 1 85 ? 0.184 6.035 -0.97 1 98.81 85 THR A CA 1
ATOM 624 C C . THR A 1 85 ? 1.219 6.977 -0.363 1 98.81 85 THR A C 1
ATOM 626 O O . THR A 1 85 ? 0.902 8.117 -0.021 1 98.81 85 THR A O 1
ATOM 629 N N . GLY A 1 86 ? 2.471 6.453 -0.196 1 98.81 86 GLY A N 1
ATOM 630 C CA . GLY A 1 86 ? 3.518 7.328 0.31 1 98.81 86 GLY A CA 1
ATOM 631 C C . GLY A 1 86 ? 3.803 8.508 -0.6 1 98.81 86 GLY A C 1
ATOM 632 O O . GLY A 1 86 ? 3.975 9.633 -0.129 1 98.81 86 GLY A O 1
ATOM 633 N N . LEU A 1 87 ? 3.797 8.273 -1.913 1 98.88 87 LEU A N 1
ATOM 634 C CA . LEU A 1 87 ? 4.148 9.328 -2.863 1 98.88 87 LEU A CA 1
ATOM 635 C C . LEU A 1 87 ? 3.014 10.336 -3 1 98.88 87 LEU A C 1
ATOM 637 O O . LEU A 1 87 ? 3.256 11.547 -3.068 1 98.88 87 LEU A O 1
ATOM 641 N N . VAL A 1 88 ? 1.751 9.875 -3.033 1 98.62 88 VAL A N 1
ATOM 642 C CA . VAL A 1 88 ? 0.653 10.828 -3.158 1 98.62 88 VAL A CA 1
ATOM 643 C C . VAL A 1 88 ? 0.569 11.688 -1.898 1 98.62 88 VAL A C 1
ATOM 645 O O . VAL A 1 88 ? 0.245 12.875 -1.97 1 98.62 88 VAL A O 1
ATOM 648 N N . THR A 1 89 ? 0.839 11.102 -0.718 1 98.44 89 THR A N 1
ATOM 649 C CA . THR A 1 89 ? 0.846 11.844 0.538 1 98.44 89 THR A CA 1
ATOM 650 C C . THR A 1 89 ? 1.913 12.938 0.517 1 98.44 89 THR A C 1
ATOM 652 O O . THR A 1 89 ? 1.622 14.102 0.79 1 98.44 89 THR A O 1
ATOM 655 N N . ALA A 1 90 ? 3.107 12.531 0.138 1 98.5 90 ALA A N 1
ATOM 656 C CA . ALA A 1 90 ? 4.223 13.469 0.096 1 98.5 90 ALA A CA 1
ATOM 657 C C . ALA A 1 90 ? 3.967 14.578 -0.923 1 98.5 90 ALA A C 1
ATOM 659 O O . ALA A 1 90 ? 4.262 15.75 -0.667 1 98.5 90 ALA A O 1
ATOM 660 N N . ASN A 1 91 ? 3.42 14.203 -2.059 1 98.06 91 ASN A N 1
ATOM 661 C CA . ASN A 1 91 ? 3.164 15.164 -3.125 1 98.06 91 ASN A CA 1
ATOM 662 C C . ASN A 1 91 ? 2.113 16.188 -2.715 1 98.06 91 ASN A C 1
ATOM 664 O O . ASN A 1 91 ? 2.295 17.391 -2.928 1 98.06 91 ASN A O 1
ATOM 668 N N . ALA A 1 92 ? 1.067 15.742 -2.1 1 96.38 92 ALA A N 1
ATOM 669 C CA . ALA A 1 92 ? -0.039 16.609 -1.69 1 96.38 92 ALA A CA 1
ATOM 670 C C . ALA A 1 92 ? 0.386 17.547 -0.567 1 96.38 92 ALA A C 1
ATOM 672 O O . ALA A 1 92 ? -0.117 18.672 -0.465 1 96.38 92 ALA A O 1
ATOM 673 N N . GLU A 1 93 ? 1.393 17.188 0.191 1 95.81 93 GLU A N 1
ATOM 674 C CA . GLU A 1 93 ? 1.689 17.938 1.411 1 95.81 93 GLU A CA 1
ATOM 675 C C . GLU A 1 93 ? 3.008 18.688 1.289 1 95.81 93 GLU A C 1
ATOM 677 O O . GLU A 1 93 ? 3.475 19.297 2.258 1 95.81 93 GLU A O 1
ATOM 682 N N . GLY A 1 94 ? 3.586 18.594 0.113 1 96.31 94 GLY A N 1
ATOM 683 C CA . GLY A 1 94 ? 4.762 19.406 -0.166 1 96.31 94 GLY A CA 1
ATOM 684 C C . GLY A 1 94 ? 6.039 18.828 0.411 1 96.31 94 GLY A C 1
ATOM 685 O O . GLY A 1 94 ? 6.957 19.562 0.771 1 96.31 94 GLY A O 1
ATOM 686 N N . ASP A 1 95 ? 6.102 17.516 0.663 1 98.06 95 ASP A N 1
ATOM 687 C CA . ASP A 1 95 ? 7.297 16.828 1.146 1 98.06 95 ASP A CA 1
ATOM 688 C C . ASP A 1 95 ? 8.117 16.266 -0.015 1 98.06 95 ASP A C 1
ATOM 690 O O . ASP A 1 95 ? 7.664 15.367 -0.727 1 98.06 95 ASP A O 1
ATOM 694 N N . PRO A 1 96 ? 9.312 16.766 -0.281 1 98.62 96 PRO A N 1
ATOM 695 C CA . PRO A 1 96 ? 10.062 16.297 -1.446 1 98.62 96 PRO A CA 1
ATOM 696 C C . PRO A 1 96 ? 10.578 14.867 -1.285 1 98.62 96 PRO A C 1
ATOM 698 O O . PRO A 1 96 ? 11.219 14.547 -0.278 1 98.62 96 PRO A O 1
ATOM 701 N N . ILE A 1 97 ? 10.273 14.008 -2.244 1 98.88 97 ILE A N 1
ATOM 702 C CA . ILE A 1 97 ? 10.75 12.641 -2.363 1 98.88 97 ILE A CA 1
ATOM 703 C C . ILE A 1 97 ? 11.234 12.383 -3.789 1 98.88 97 ILE A C 1
ATOM 705 O O . ILE A 1 97 ? 10.625 12.852 -4.754 1 98.88 97 ILE A O 1
ATOM 709 N N . VAL A 1 98 ? 12.375 11.695 -3.926 1 98.88 98 VAL A N 1
ATOM 710 C CA . VAL A 1 98 ? 12.766 11.086 -5.195 1 98.88 98 VAL A CA 1
ATOM 711 C C . VAL A 1 98 ? 12.672 9.57 -5.09 1 98.88 98 VAL A C 1
ATOM 713 O O . VAL A 1 98 ? 13.484 8.938 -4.418 1 98.88 98 VAL A O 1
ATOM 716 N N . ALA A 1 99 ? 11.68 9.062 -5.746 1 98.94 99 ALA A N 1
ATOM 717 C CA . ALA A 1 99 ? 11.461 7.621 -5.746 1 98.94 99 ALA A CA 1
ATOM 718 C C . ALA A 1 99 ? 12.047 6.977 -6.996 1 98.94 99 ALA A C 1
ATOM 720 O O . ALA A 1 99 ? 11.836 7.465 -8.109 1 98.94 99 ALA A O 1
ATOM 721 N N . ILE A 1 100 ? 12.805 5.914 -6.766 1 98.94 100 ILE A N 1
ATOM 722 C CA . ILE A 1 100 ? 13.438 5.156 -7.84 1 98.94 100 ILE A CA 1
ATOM 723 C C . ILE A 1 100 ? 12.969 3.701 -7.789 1 98.94 100 ILE A C 1
ATOM 725 O O . ILE A 1 100 ? 13.023 3.061 -6.738 1 98.94 100 ILE A O 1
ATOM 729 N N . ALA A 1 101 ? 12.477 3.207 -8.883 1 98.81 101 ALA A N 1
ATOM 730 C CA . ALA A 1 101 ? 12.039 1.814 -8.938 1 98.81 101 ALA A CA 1
ATOM 731 C C . ALA A 1 101 ? 12.617 1.105 -10.164 1 98.81 101 ALA A C 1
ATOM 733 O O . ALA A 1 101 ? 12.758 1.71 -11.227 1 98.81 101 ALA A O 1
ATOM 734 N N . GLY A 1 102 ? 12.953 -0.194 -9.984 1 98.44 102 GLY A N 1
ATOM 735 C CA . GLY A 1 102 ? 13.289 -1.022 -11.133 1 98.44 102 GLY A CA 1
ATOM 736 C C . GLY A 1 102 ? 12.094 -1.366 -12 1 98.44 102 GLY A C 1
ATOM 737 O O . GLY A 1 102 ? 10.945 -1.139 -11.602 1 98.44 102 GLY A O 1
ATOM 738 N N . ASN A 1 103 ? 12.391 -1.857 -13.125 1 98.12 103 ASN A N 1
ATOM 739 C CA . ASN A 1 103 ? 11.391 -2.393 -14.047 1 98.12 103 ASN A CA 1
ATOM 740 C C . ASN A 1 103 ? 11.969 -3.514 -14.914 1 98.12 103 ASN A C 1
ATOM 742 O O . ASN A 1 103 ? 13.18 -3.754 -14.898 1 98.12 103 ASN A O 1
ATOM 746 N N . VAL A 1 104 ? 11.133 -4.289 -15.523 1 96.88 104 VAL A N 1
ATOM 747 C CA . VAL A 1 104 ? 11.594 -5.309 -16.453 1 96.88 104 VAL A CA 1
ATOM 748 C C . VAL A 1 104 ? 12.445 -4.66 -17.547 1 96.88 104 VAL A C 1
ATOM 750 O O . VAL A 1 104 ? 12.391 -3.441 -17.75 1 96.88 104 VAL A O 1
ATOM 753 N N . SER A 1 105 ? 13.242 -5.465 -18.219 1 96.88 105 SER A N 1
ATOM 754 C CA . SER A 1 105 ? 14.047 -4.934 -19.312 1 96.88 105 SER A CA 1
ATOM 755 C C . SER A 1 105 ? 13.172 -4.289 -20.391 1 96.88 105 SER A C 1
ATOM 757 O O . SER A 1 105 ? 12.008 -4.66 -20.547 1 96.88 105 SER A O 1
ATOM 759 N N . ARG A 1 106 ? 13.773 -3.387 -21.172 1 96.19 106 ARG A N 1
ATOM 760 C CA . ARG A 1 106 ? 13.039 -2.725 -22.25 1 96.19 106 ARG A CA 1
ATOM 761 C C . ARG A 1 106 ? 12.555 -3.734 -23.281 1 96.19 106 ARG A C 1
ATOM 763 O O . ARG A 1 106 ? 11.477 -3.572 -23.859 1 96.19 106 ARG A O 1
ATOM 770 N N . ALA A 1 107 ? 13.211 -4.793 -23.391 1 93.56 107 ALA A N 1
ATOM 771 C CA . ALA A 1 107 ? 12.828 -5.848 -24.328 1 93.56 107 ALA A CA 1
ATOM 772 C C . ALA A 1 107 ? 11.547 -6.543 -23.891 1 93.56 107 ALA A C 1
ATOM 774 O O . ALA A 1 107 ? 10.812 -7.098 -24.719 1 93.56 107 ALA A O 1
ATOM 775 N N . ASP A 1 108 ? 11.305 -6.434 -22.594 1 93.62 108 ASP A N 1
ATOM 776 C CA . ASP A 1 108 ? 10.156 -7.148 -22.047 1 93.62 108 ASP A CA 1
ATOM 777 C C . ASP A 1 108 ? 9.016 -6.188 -21.719 1 93.62 108 ASP A C 1
ATOM 779 O O . ASP A 1 108 ? 7.945 -6.613 -21.281 1 93.62 108 ASP A O 1
ATOM 783 N N . SER A 1 109 ? 9.195 -4.934 -21.938 1 91.06 109 SER A N 1
ATOM 784 C CA . SER A 1 109 ? 8.289 -3.898 -21.453 1 91.06 109 SER A CA 1
ATOM 785 C C . SER A 1 109 ? 6.918 -4.004 -22.109 1 91.06 109 SER A C 1
ATOM 787 O O . SER A 1 109 ? 5.914 -3.557 -21.562 1 91.06 109 SER A O 1
ATOM 789 N N . LEU A 1 110 ? 6.871 -4.621 -23.281 1 87.88 110 LEU A N 1
ATOM 790 C CA . LEU A 1 110 ? 5.609 -4.695 -24 1 87.88 110 LEU A CA 1
ATOM 791 C C . LEU A 1 110 ? 5.023 -6.102 -23.938 1 87.88 110 LEU A C 1
ATOM 793 O O . LEU A 1 110 ? 4.027 -6.398 -24.594 1 87.88 110 LEU A O 1
ATOM 797 N N . LYS A 1 111 ? 5.656 -6.91 -23.125 1 90.12 111 LYS A N 1
ATOM 798 C CA . LYS A 1 111 ? 5.219 -8.297 -23.016 1 90.12 111 LYS A CA 1
ATOM 799 C C . LYS A 1 111 ? 4.441 -8.516 -21.719 1 90.12 111 LYS A C 1
ATOM 801 O O . LYS A 1 111 ? 4.586 -7.75 -20.766 1 90.12 111 LYS A O 1
ATOM 806 N N . ARG A 1 112 ? 3.559 -9.547 -21.781 1 90.44 112 ARG A N 1
ATOM 807 C CA . ARG A 1 112 ? 2.951 -10.055 -20.562 1 90.44 112 ARG A CA 1
ATOM 808 C C . ARG A 1 112 ? 3.916 -10.961 -19.812 1 90.44 112 ARG A C 1
ATOM 810 O O . ARG A 1 112 ? 3.762 -12.188 -19.828 1 90.44 112 ARG A O 1
ATOM 817 N N . THR A 1 113 ? 4.848 -10.273 -19.141 1 90.44 113 THR A N 1
ATOM 818 C CA . THR A 1 113 ? 5.895 -10.992 -18.422 1 90.44 113 THR A CA 1
ATOM 819 C C . THR A 1 113 ? 5.859 -10.648 -16.938 1 90.44 113 THR A C 1
ATOM 821 O O . THR A 1 113 ? 5.125 -9.758 -16.516 1 90.44 113 THR A O 1
ATOM 824 N N . HIS A 1 114 ? 6.582 -11.438 -16.266 1 89.81 114 HIS A N 1
ATOM 825 C CA . HIS A 1 114 ? 6.676 -11.32 -14.812 1 89.81 114 HIS A CA 1
ATOM 826 C C . HIS A 1 114 ? 6.977 -9.883 -14.391 1 89.81 114 HIS A C 1
ATOM 828 O O . HIS A 1 114 ? 7.961 -9.297 -14.836 1 89.81 114 HIS A O 1
ATOM 834 N N . GLN A 1 115 ? 6.07 -9.188 -13.602 1 92.12 115 GLN A N 1
ATOM 835 C CA . GLN A 1 115 ? 6.176 -7.902 -12.922 1 92.12 115 GLN A CA 1
ATOM 836 C C . GLN A 1 115 ? 6.242 -6.754 -13.93 1 92.12 115 GLN A C 1
ATOM 838 O O . GLN A 1 115 ? 6.738 -5.672 -13.609 1 92.12 115 GLN A O 1
ATOM 843 N N . SER A 1 116 ? 5.828 -7.004 -15.133 1 90.88 116 SER A N 1
ATOM 844 C CA . SER A 1 116 ? 5.73 -5.902 -16.078 1 90.88 116 SER A CA 1
ATOM 845 C C . SER A 1 116 ? 4.598 -4.949 -15.711 1 90.88 116 SER A C 1
ATOM 847 O O . SER A 1 116 ? 3.48 -5.391 -15.43 1 90.88 116 SER A O 1
ATOM 849 N N . MET A 1 117 ? 4.938 -3.758 -15.656 1 94 117 MET A N 1
ATOM 850 C CA . MET A 1 117 ? 3.986 -2.707 -15.312 1 94 117 MET A CA 1
ATOM 851 C C . MET A 1 117 ? 4.445 -1.356 -15.852 1 94 117 MET A C 1
ATOM 853 O O . MET A 1 117 ? 5.641 -1.055 -15.844 1 94 117 MET A O 1
ATOM 857 N N . ASP A 1 118 ? 3.484 -0.591 -16.359 1 96.38 118 ASP A N 1
ATOM 858 C CA . ASP A 1 118 ? 3.809 0.778 -16.75 1 96.38 118 ASP A CA 1
ATOM 859 C C . ASP A 1 118 ? 3.977 1.672 -15.516 1 96.38 118 ASP A C 1
ATOM 861 O O . ASP A 1 118 ? 3.074 2.438 -15.172 1 96.38 118 ASP A O 1
ATOM 865 N N . ASN A 1 119 ? 5.246 1.657 -15.039 1 97.5 119 ASN A N 1
ATOM 866 C CA . ASN A 1 119 ? 5.535 2.375 -13.805 1 97.5 119 ASN A CA 1
ATOM 867 C C . ASN A 1 119 ? 5.219 3.863 -13.93 1 97.5 119 ASN A C 1
ATOM 869 O O . ASN A 1 119 ? 4.531 4.43 -13.078 1 97.5 119 ASN A O 1
ATOM 873 N N . ALA A 1 120 ? 5.762 4.449 -14.961 1 97.88 120 ALA A N 1
ATOM 874 C CA . ALA A 1 120 ? 5.652 5.898 -15.125 1 97.88 120 ALA A CA 1
ATOM 875 C C . ALA A 1 120 ? 4.191 6.332 -15.219 1 97.88 120 ALA A C 1
ATOM 877 O O . ALA A 1 120 ? 3.807 7.359 -14.656 1 97.88 120 ALA A O 1
ATOM 878 N N . ALA A 1 121 ? 3.381 5.57 -15.93 1 98.06 121 ALA A N 1
ATOM 879 C CA . ALA A 1 121 ? 1.964 5.891 -16.078 1 98.06 121 ALA A CA 1
ATOM 880 C C . ALA A 1 121 ? 1.236 5.805 -14.742 1 98.06 121 ALA A C 1
ATOM 882 O O . ALA A 1 121 ? 0.347 6.609 -14.461 1 98.06 121 ALA A O 1
ATOM 883 N N . LEU A 1 122 ? 1.561 4.832 -13.953 1 98.31 122 LEU A N 1
ATOM 884 C CA . LEU A 1 122 ? 0.923 4.637 -12.656 1 98.31 122 LEU A CA 1
ATOM 885 C C . LEU A 1 122 ? 1.117 5.859 -11.766 1 98.31 122 LEU A C 1
ATOM 887 O O . LEU A 1 122 ? 0.196 6.266 -11.055 1 98.31 122 LEU A O 1
ATOM 891 N N . PHE A 1 123 ? 2.295 6.453 -11.82 1 98.69 123 PHE A N 1
ATOM 892 C CA . PHE A 1 123 ? 2.615 7.469 -10.82 1 98.69 123 PHE A CA 1
ATOM 893 C C . PHE A 1 123 ? 2.393 8.867 -11.383 1 98.69 123 PHE A C 1
ATOM 895 O O . PHE A 1 123 ? 2.408 9.852 -10.641 1 98.69 123 PHE A O 1
ATOM 902 N N . ALA A 1 124 ? 2.104 8.977 -12.633 1 98.38 124 ALA A N 1
ATOM 903 C CA . ALA A 1 124 ? 1.97 10.273 -13.297 1 98.38 124 ALA A CA 1
ATOM 904 C C . ALA A 1 124 ? 0.89 11.125 -12.633 1 98.38 124 ALA A C 1
ATOM 906 O O . ALA A 1 124 ? 1.087 12.32 -12.406 1 98.38 124 ALA A O 1
ATOM 907 N N . PRO A 1 125 ? -0.22 10.547 -12.219 1 97.62 125 PRO A N 1
ATOM 908 C CA . PRO A 1 125 ? -1.284 11.398 -11.672 1 97.62 125 PRO A CA 1
ATOM 909 C C . PRO A 1 125 ? -1.013 11.828 -10.234 1 97.62 125 PRO A C 1
ATOM 911 O O . PRO A 1 125 ? -1.711 12.695 -9.703 1 97.62 125 PRO A O 1
ATOM 914 N N . ILE A 1 126 ? 0.02 11.266 -9.594 1 98 126 ILE A N 1
ATOM 915 C CA . ILE A 1 126 ? 0.113 11.508 -8.156 1 98 126 ILE A CA 1
ATOM 916 C C . ILE A 1 126 ? 1.518 11.992 -7.809 1 98 126 ILE A C 1
ATOM 918 O O . ILE A 1 126 ? 1.918 11.969 -6.641 1 98 126 ILE A O 1
ATOM 922 N N . THR A 1 127 ? 2.369 12.336 -8.781 1 98.44 127 THR A N 1
ATOM 923 C CA . THR A 1 127 ? 3.688 12.93 -8.586 1 98.44 127 THR A CA 1
ATOM 924 C C . THR A 1 127 ? 3.883 14.133 -9.5 1 98.44 127 THR A C 1
ATOM 926 O O . THR A 1 127 ? 3.088 14.359 -10.414 1 98.44 127 THR A O 1
ATOM 929 N N . LYS A 1 128 ? 4.973 14.906 -9.242 1 97.44 128 LYS A N 1
ATOM 930 C CA . LYS A 1 128 ? 5.309 16.078 -10.039 1 97.44 128 LYS A CA 1
ATOM 931 C C . LYS A 1 128 ? 6.051 15.695 -11.312 1 97.44 128 LYS A C 1
ATOM 933 O O . LYS A 1 128 ? 6.031 16.438 -12.297 1 97.44 128 LYS A O 1
ATOM 938 N N . TYR A 1 129 ? 6.762 14.68 -11.219 1 97.69 129 TYR A N 1
ATOM 939 C CA . TYR A 1 129 ? 7.645 14.148 -12.25 1 97.69 129 TYR A CA 1
ATOM 940 C C . TYR A 1 129 ? 7.645 12.625 -12.227 1 97.69 129 TYR A C 1
ATOM 942 O O . TYR A 1 129 ? 7.883 12.008 -11.188 1 97.69 129 TYR A O 1
ATOM 950 N N . SER A 1 130 ? 7.223 12 -13.305 1 98.69 130 SER A N 1
ATOM 951 C CA . SER A 1 130 ? 7.207 10.547 -13.43 1 98.69 130 SER A CA 1
ATOM 952 C C . SER A 1 130 ? 7.703 10.109 -14.805 1 98.69 130 SER A C 1
ATOM 954 O O . SER A 1 130 ? 7.031 10.328 -15.812 1 98.69 130 SER A O 1
ATOM 956 N N . LYS A 1 131 ? 8.938 9.477 -14.828 1 98.25 131 LYS A N 1
ATOM 957 C CA . LYS A 1 131 ? 9.539 9.133 -16.109 1 98.25 131 LYS A CA 1
ATOM 958 C C . LYS A 1 131 ? 10.211 7.762 -16.062 1 98.25 131 LYS A C 1
ATOM 960 O O . LYS A 1 131 ? 10.672 7.332 -15 1 98.25 131 LYS A O 1
ATOM 965 N N . GLU A 1 132 ? 10.211 7.09 -17.125 1 98.38 132 GLU A N 1
ATOM 966 C CA . GLU A 1 132 ? 11.016 5.895 -17.328 1 98.38 132 GLU A CA 1
ATOM 967 C C . GLU A 1 132 ? 12.242 6.195 -18.203 1 98.38 132 GLU A C 1
ATOM 969 O O . GLU A 1 132 ? 12.117 6.809 -19.266 1 98.38 132 GLU A O 1
ATOM 974 N N . VAL A 1 133 ? 13.422 5.812 -17.719 1 98 133 VAL A N 1
ATOM 975 C CA . VAL A 1 133 ? 14.648 6.016 -18.484 1 98 133 VAL A CA 1
ATOM 976 C C . VAL A 1 133 ? 14.727 4.996 -19.609 1 98 133 VAL A C 1
ATOM 978 O O . VAL A 1 133 ? 14.602 3.791 -19.375 1 98 133 VAL A O 1
ATOM 981 N N . VAL A 1 134 ? 15.031 5.43 -20.812 1 96.62 134 VAL A N 1
ATOM 982 C CA . VAL A 1 134 ? 14.992 4.512 -21.938 1 96.62 134 VAL A CA 1
ATOM 983 C C . VAL A 1 134 ? 16.391 4.371 -22.547 1 96.62 134 VAL A C 1
ATOM 985 O O . VAL A 1 134 ? 16.609 3.537 -23.422 1 96.62 134 VAL A O 1
ATOM 988 N N . HIS A 1 135 ? 17.344 5.195 -22.125 1 96.12 135 HIS A N 1
ATOM 989 C CA . HIS A 1 135 ? 18.734 5.113 -22.547 1 96.12 135 HIS A CA 1
ATOM 990 C C . HIS A 1 135 ? 19.688 5.336 -21.375 1 96.12 135 HIS A C 1
ATOM 992 O O . HIS A 1 135 ? 19.469 6.25 -20.578 1 96.12 135 HIS A O 1
ATOM 998 N N . PRO A 1 136 ? 20.703 4.484 -21.219 1 95.75 136 PRO A N 1
ATOM 999 C CA . PRO A 1 136 ? 21.578 4.57 -20.047 1 95.75 136 PRO A CA 1
ATOM 1000 C C . PRO A 1 136 ? 22.234 5.941 -19.891 1 95.75 136 PRO A C 1
ATOM 1002 O O . PRO A 1 136 ? 22.516 6.371 -18.781 1 95.75 136 PRO A O 1
ATOM 1005 N N . ASP A 1 137 ? 22.406 6.68 -20.969 1 93.5 137 ASP A N 1
ATOM 1006 C CA . ASP A 1 137 ? 23.031 7.996 -20.922 1 93.5 137 ASP A CA 1
ATOM 1007 C C . ASP A 1 137 ? 22.141 9.016 -20.234 1 93.5 137 ASP A C 1
ATOM 1009 O O . ASP A 1 137 ? 22.609 10.102 -19.859 1 93.5 137 ASP A O 1
ATOM 1013 N N . ASN A 1 138 ? 20.906 8.656 -20.031 1 95.31 138 ASN A N 1
ATOM 1014 C CA . ASN A 1 138 ? 19.938 9.609 -19.484 1 95.31 138 ASN A CA 1
ATOM 1015 C C . ASN A 1 138 ? 19.719 9.375 -18 1 95.31 138 ASN A C 1
ATOM 1017 O O . ASN A 1 138 ? 18.922 10.078 -17.359 1 95.31 138 ASN A O 1
ATOM 1021 N N . ILE A 1 139 ? 20.406 8.422 -17.406 1 97.25 139 ILE A N 1
ATOM 1022 C CA . ILE A 1 139 ? 20.172 8.062 -16.016 1 97.25 139 ILE A CA 1
ATOM 1023 C C . ILE A 1 139 ? 20.359 9.289 -15.133 1 97.25 139 ILE A C 1
ATOM 1025 O O . ILE A 1 139 ? 19.453 9.688 -14.398 1 97.25 139 ILE A O 1
ATOM 1029 N N . SER A 1 140 ? 21.5 9.867 -15.211 1 95.88 140 SER A N 1
ATOM 1030 C CA . SER A 1 140 ? 21.828 11 -14.352 1 95.88 140 SER A CA 1
ATOM 1031 C C . SER A 1 140 ? 20.938 12.195 -14.641 1 95.88 140 SER A C 1
ATOM 1033 O O . SER A 1 140 ? 20.5 12.891 -13.719 1 95.88 140 SER A O 1
ATOM 1035 N N . GLU A 1 141 ? 20.688 12.484 -15.906 1 95.38 141 GLU A N 1
ATOM 1036 C CA . GLU A 1 141 ? 19.797 13.578 -16.297 1 95.38 141 GLU A CA 1
ATOM 1037 C C . GLU A 1 141 ? 18.406 13.414 -15.688 1 95.38 141 GLU A C 1
ATOM 1039 O O . GLU A 1 141 ? 17.859 14.367 -15.141 1 95.38 141 GLU A O 1
ATOM 1044 N N . ALA A 1 142 ? 17.875 12.203 -15.773 1 97.06 142 ALA A N 1
ATOM 1045 C CA . ALA A 1 142 ? 16.547 11.93 -15.234 1 97.06 142 ALA A CA 1
ATOM 1046 C C . ALA A 1 142 ? 16.516 12.125 -13.727 1 97.06 142 ALA A C 1
ATOM 1048 O O . ALA A 1 142 ? 15.586 12.727 -13.188 1 97.06 142 ALA A O 1
ATOM 1049 N N . LEU A 1 143 ? 17.516 11.633 -13.078 1 97.38 143 LEU A N 1
ATOM 1050 C CA . LEU A 1 143 ? 17.547 11.727 -11.625 1 97.38 143 LEU A CA 1
ATOM 1051 C C . LEU A 1 143 ? 17.75 13.164 -11.172 1 97.38 143 LEU A C 1
ATOM 1053 O O . LEU A 1 143 ? 17.078 13.625 -10.242 1 97.38 143 LEU A O 1
ATOM 1057 N N . VAL A 1 144 ? 18.641 13.883 -11.812 1 95.5 144 VAL A N 1
ATOM 1058 C CA . VAL A 1 144 ? 18.906 15.266 -11.438 1 95.5 144 VAL A CA 1
ATOM 1059 C C . VAL A 1 144 ? 17.641 16.109 -11.648 1 95.5 144 VAL A C 1
ATOM 1061 O O . VAL A 1 144 ? 17.281 16.922 -10.797 1 95.5 144 VAL A O 1
ATOM 1064 N N . ASN A 1 145 ? 16.984 15.914 -12.742 1 96.25 145 ASN A N 1
ATOM 1065 C CA . ASN A 1 145 ? 15.734 16.625 -12.984 1 96.25 145 ASN A CA 1
ATOM 1066 C C . ASN A 1 145 ? 14.664 16.25 -11.969 1 96.25 145 ASN A C 1
ATOM 1068 O O . ASN A 1 145 ? 13.844 17.078 -11.586 1 96.25 145 ASN A O 1
ATOM 1072 N N . ALA A 1 146 ? 14.633 14.961 -11.555 1 97.62 146 ALA A N 1
ATOM 1073 C CA . ALA A 1 146 ? 13.711 14.547 -10.5 1 97.62 146 ALA A CA 1
ATOM 1074 C C . ALA A 1 146 ? 13.992 15.297 -9.203 1 97.62 146 ALA A C 1
ATOM 1076 O O . ALA A 1 146 ? 13.062 15.742 -8.523 1 97.62 146 ALA A O 1
ATOM 1077 N N . PHE A 1 147 ? 15.266 15.438 -8.852 1 96.75 147 PHE A N 1
ATOM 1078 C CA . PHE A 1 147 ? 15.633 16.172 -7.656 1 96.75 147 PHE A CA 1
ATOM 1079 C C . PHE A 1 147 ? 15.227 17.641 -7.781 1 96.75 147 PHE A C 1
ATOM 1081 O O . PHE A 1 147 ? 14.711 18.234 -6.828 1 96.75 147 PHE A O 1
ATOM 1088 N N . ARG A 1 148 ? 15.445 18.234 -8.898 1 94.5 148 ARG A N 1
ATOM 1089 C CA . ARG A 1 148 ? 15.086 19.625 -9.133 1 94.5 148 ARG A CA 1
ATOM 1090 C C . ARG A 1 148 ? 13.578 19.828 -9.023 1 94.5 148 ARG A C 1
ATOM 1092 O O . ARG A 1 148 ? 13.117 20.781 -8.375 1 94.5 148 ARG A O 1
ATOM 1099 N N . GLU A 1 149 ? 12.852 18.922 -9.617 1 96 149 GLU A N 1
ATOM 1100 C CA . GLU A 1 149 ? 11.391 19.016 -9.562 1 96 149 GLU A CA 1
ATOM 1101 C C . GLU A 1 149 ? 10.875 18.812 -8.141 1 96 149 GLU A C 1
ATOM 1103 O O . GLU A 1 149 ? 9.953 19.516 -7.707 1 96 149 GLU A O 1
ATOM 1108 N N . ALA A 1 150 ? 11.445 17.891 -7.453 1 97.5 150 ALA A N 1
ATOM 1109 C CA . ALA A 1 150 ? 11.016 17.594 -6.094 1 97.5 150 ALA A CA 1
ATOM 1110 C C . ALA A 1 150 ? 11.195 18.797 -5.184 1 97.5 150 ALA A C 1
ATOM 1112 O O . ALA A 1 150 ? 10.414 19 -4.25 1 97.5 150 ALA A O 1
ATOM 1113 N N . THR A 1 151 ? 12.164 19.672 -5.473 1 94.75 151 THR A N 1
ATOM 1114 C CA . THR A 1 151 ? 12.516 20.766 -4.559 1 94.75 151 THR A CA 1
ATOM 1115 C C . THR A 1 151 ? 11.961 22.094 -5.066 1 94.75 151 THR A C 1
ATOM 1117 O O . THR A 1 151 ? 12 23.094 -4.359 1 94.75 151 THR A O 1
ATOM 1120 N N . SER A 1 152 ? 11.484 22.125 -6.293 1 92.62 152 SER A N 1
ATOM 1121 C CA . SER A 1 152 ? 10.844 23.328 -6.809 1 92.62 152 SER A CA 1
ATOM 1122 C C . SER A 1 152 ? 9.477 23.547 -6.18 1 92.62 152 SER A C 1
ATOM 1124 O O . SER A 1 152 ? 8.742 22.578 -5.926 1 92.62 152 SER A O 1
ATOM 1126 N N . PRO A 1 153 ? 9.102 24.812 -5.91 1 91.38 153 PRO A N 1
ATOM 1127 C CA . PRO A 1 153 ? 7.793 25.078 -5.316 1 91.38 153 PRO A CA 1
ATOM 1128 C C . PRO A 1 153 ? 6.641 24.75 -6.262 1 91.38 153 PRO A C 1
ATOM 1130 O O . PRO A 1 153 ? 6.699 25.078 -7.449 1 91.38 153 PRO A O 1
ATOM 1133 N N . ARG A 1 154 ? 5.688 24.078 -5.848 1 93.38 154 ARG A N 1
ATOM 1134 C CA . ARG A 1 154 ? 5.539 23.438 -4.547 1 93.38 154 ARG A CA 1
ATOM 1135 C C . ARG A 1 154 ? 6.359 22.156 -4.477 1 93.38 154 ARG A C 1
ATOM 1137 O O . ARG A 1 154 ? 6.297 21.328 -5.387 1 93.38 154 ARG A O 1
ATOM 1144 N N . LYS A 1 155 ? 7.102 22.062 -3.404 1 96.5 155 LYS A N 1
ATOM 1145 C CA . LYS A 1 155 ? 7.852 20.812 -3.252 1 96.5 155 LYS A CA 1
ATOM 1146 C C . LYS A 1 155 ? 6.918 19.609 -3.27 1 96.5 155 LYS A C 1
ATOM 1148 O O . LYS A 1 155 ? 5.715 19.734 -3.037 1 96.5 155 LYS A O 1
ATOM 1153 N N . GLY A 1 156 ? 7.488 18.422 -3.648 1 98.12 156 GLY A N 1
ATOM 1154 C CA . GLY A 1 156 ? 6.648 17.234 -3.699 1 98.12 156 GLY A CA 1
ATOM 1155 C C . GLY A 1 156 ? 7.402 15.984 -4.113 1 98.12 156 GLY A C 1
ATOM 1156 O O . GLY A 1 156 ? 8.617 15.898 -3.922 1 98.12 156 GLY A O 1
ATOM 1157 N N . ALA A 1 157 ? 6.672 15 -4.562 1 98.81 157 ALA A N 1
ATOM 1158 C CA . ALA A 1 157 ? 7.238 13.695 -4.883 1 98.81 157 ALA A CA 1
ATOM 1159 C C . ALA A 1 157 ? 7.52 13.57 -6.375 1 98.81 157 ALA A C 1
ATOM 1161 O O . ALA A 1 157 ? 6.805 14.148 -7.199 1 98.81 157 ALA A O 1
ATOM 1162 N N . THR A 1 158 ? 8.586 12.844 -6.699 1 98.88 158 THR A N 1
ATOM 1163 C CA . THR A 1 158 ? 8.938 12.492 -8.07 1 98.88 158 THR A CA 1
ATOM 1164 C C . THR A 1 158 ? 9.242 11 -8.188 1 98.88 158 THR A C 1
ATOM 1166 O O . THR A 1 158 ? 9.477 10.328 -7.176 1 98.88 158 THR A O 1
ATOM 1169 N N . PHE A 1 159 ? 9.156 10.492 -9.438 1 98.94 159 PHE A N 1
ATOM 1170 C CA . PHE A 1 159 ? 9.336 9.062 -9.68 1 98.94 159 PHE A CA 1
ATOM 1171 C C . PHE A 1 159 ? 10.164 8.828 -10.93 1 98.94 159 PHE A C 1
ATOM 1173 O O . PHE A 1 159 ? 9.906 9.43 -11.977 1 98.94 159 PHE A O 1
ATOM 1180 N N . VAL A 1 160 ? 11.164 7.98 -10.758 1 98.88 160 VAL A N 1
ATOM 1181 C CA . VAL A 1 160 ? 11.984 7.574 -11.891 1 98.88 160 VAL A CA 1
ATOM 1182 C C . VAL A 1 160 ? 12.023 6.051 -11.984 1 98.88 160 VAL A C 1
ATOM 1184 O O . VAL A 1 160 ? 12.391 5.371 -11.023 1 98.88 160 VAL A O 1
ATOM 1187 N N . SER A 1 161 ? 11.602 5.531 -13.102 1 98.75 161 SER A N 1
ATOM 1188 C CA . SER A 1 161 ? 11.656 4.102 -13.398 1 98.75 161 SER A CA 1
ATOM 1189 C C . SER A 1 161 ? 12.922 3.746 -14.164 1 98.75 161 SER A C 1
ATOM 1191 O O . SER A 1 161 ? 13.266 4.402 -15.148 1 98.75 161 SER A O 1
ATOM 1193 N N . LEU A 1 162 ? 13.641 2.719 -13.703 1 98.62 162 LEU A N 1
ATOM 1194 C CA . LEU A 1 162 ? 14.883 2.268 -14.32 1 98.62 162 LEU A CA 1
ATOM 1195 C C . LEU A 1 162 ? 14.773 0.814 -14.766 1 98.62 162 LEU A C 1
ATOM 1197 O O . LEU A 1 162 ? 15.008 -0.102 -13.977 1 98.62 162 LEU A O 1
ATOM 1201 N N . PRO A 1 163 ? 14.531 0.56 -16.047 1 98.31 163 PRO A N 1
ATOM 1202 C CA . PRO A 1 163 ? 14.531 -0.82 -16.531 1 98.31 163 PRO A CA 1
ATOM 1203 C C . PRO A 1 163 ? 15.82 -1.564 -16.203 1 98.31 163 PRO A C 1
ATOM 1205 O O . PRO A 1 163 ? 16.906 -0.963 -16.188 1 98.31 163 PRO A O 1
ATOM 1208 N N . GLN A 1 164 ? 15.688 -2.838 -16.031 1 97.62 164 GLN A N 1
ATOM 1209 C CA . GLN A 1 164 ? 16.781 -3.68 -15.547 1 97.62 164 GLN A CA 1
ATOM 1210 C C . GLN A 1 164 ? 17.984 -3.584 -16.469 1 97.62 164 GLN A C 1
ATOM 1212 O O . GLN A 1 164 ? 19.125 -3.574 -16 1 97.62 164 GLN A O 1
ATOM 1217 N N . ASP A 1 165 ? 17.781 -3.541 -17.812 1 97.5 165 ASP A N 1
ATOM 1218 C CA . ASP A 1 165 ? 18.891 -3.488 -18.766 1 97.5 165 ASP A CA 1
ATOM 1219 C C . ASP A 1 165 ? 19.578 -2.129 -18.719 1 97.5 165 ASP A C 1
ATOM 1221 O O . ASP A 1 165 ? 20.766 -2.018 -19.062 1 97.5 165 ASP A O 1
ATOM 1225 N N . ILE A 1 166 ? 18.859 -1.071 -18.281 1 97.62 166 ILE A N 1
ATOM 1226 C CA . ILE A 1 166 ? 19.453 0.252 -18.109 1 97.62 166 ILE A CA 1
ATOM 1227 C C . ILE A 1 166 ? 20.375 0.247 -16.891 1 97.62 166 ILE A C 1
ATOM 1229 O O . ILE A 1 166 ? 21.5 0.753 -16.953 1 97.62 166 ILE A O 1
ATOM 1233 N N . VAL A 1 167 ? 19.953 -0.35 -15.828 1 97.25 167 VAL A N 1
ATOM 1234 C CA . VAL A 1 167 ? 20.688 -0.449 -14.578 1 97.25 167 VAL A CA 1
ATOM 1235 C C . VAL A 1 167 ? 21.953 -1.289 -14.789 1 97.25 167 VAL A C 1
ATOM 1237 O O . VAL A 1 167 ? 23.016 -0.971 -14.258 1 97.25 167 VAL A O 1
ATOM 1240 N N . ASN A 1 168 ? 21.891 -2.344 -15.602 1 96.81 168 ASN A N 1
ATOM 1241 C CA . ASN A 1 168 ? 22.969 -3.314 -15.797 1 96.81 168 ASN A CA 1
ATOM 1242 C C . ASN A 1 168 ? 23.891 -2.912 -16.938 1 96.81 168 ASN A C 1
ATOM 1244 O O . ASN A 1 168 ? 24.891 -3.572 -17.188 1 96.81 168 ASN A O 1
ATOM 1248 N N . ALA A 1 169 ? 23.516 -1.844 -17.656 1 96.5 169 ALA A N 1
ATOM 1249 C CA . ALA A 1 169 ? 24.375 -1.419 -18.766 1 96.5 169 ALA A CA 1
ATOM 1250 C C . ALA A 1 169 ? 25.828 -1.255 -18.312 1 96.5 169 ALA A C 1
ATOM 1252 O O . ALA A 1 169 ? 26.078 -0.808 -17.203 1 96.5 169 ALA A O 1
ATOM 1253 N N . THR A 1 170 ? 26.75 -1.61 -19.203 1 94.94 170 THR A N 1
ATOM 1254 C CA . THR A 1 170 ? 28.172 -1.562 -18.859 1 94.94 170 THR A CA 1
ATOM 1255 C C . THR A 1 170 ? 28.922 -0.639 -19.812 1 94.94 170 THR A C 1
ATOM 1257 O O . THR A 1 170 ? 28.391 -0.245 -20.859 1 94.94 170 THR A O 1
ATOM 1260 N N . ASP A 1 171 ? 30.062 -0.247 -19.484 1 92.38 171 ASP A N 1
ATOM 1261 C CA . ASP A 1 171 ? 30.984 0.542 -20.312 1 92.38 171 ASP A CA 1
ATOM 1262 C C . ASP A 1 171 ? 30.359 1.88 -20.703 1 92.38 171 ASP A C 1
ATOM 1264 O O . ASP A 1 171 ? 30.406 2.277 -21.859 1 92.38 171 ASP A O 1
ATOM 1268 N N . LEU A 1 172 ? 29.672 2.408 -19.656 1 91.5 172 LEU A N 1
ATOM 1269 C CA . LEU A 1 172 ? 29.047 3.703 -19.922 1 91.5 172 LEU A CA 1
ATOM 1270 C C . LEU A 1 172 ? 30.094 4.812 -19.938 1 91.5 172 LEU A C 1
ATOM 1272 O O . LEU A 1 172 ? 31.031 4.793 -19.125 1 91.5 172 LEU A O 1
ATOM 1276 N N . LYS A 1 173 ? 29.953 5.715 -20.906 1 86.12 173 LYS A N 1
ATOM 1277 C CA . LYS A 1 173 ? 30.891 6.82 -21.062 1 86.12 173 LYS A CA 1
ATOM 1278 C C . LYS A 1 173 ? 30.422 8.055 -20.297 1 86.12 173 LYS A C 1
ATOM 1280 O O . LYS A 1 173 ? 31.234 8.844 -19.812 1 86.12 173 LYS A O 1
ATOM 1285 N N . GLU A 1 174 ? 29.172 8.188 -20.172 1 83.31 174 GLU A N 1
ATOM 1286 C CA . GLU A 1 174 ? 28.594 9.328 -19.469 1 83.31 174 GLU A CA 1
ATOM 1287 C C . GLU A 1 174 ? 28.828 9.211 -17.953 1 83.31 174 GLU A C 1
ATOM 1289 O O . GLU A 1 174 ? 28.766 8.109 -17.406 1 83.31 174 GLU A O 1
ATOM 1294 N N . THR A 1 175 ? 29.062 10.414 -17.391 1 84.62 175 THR A N 1
ATOM 1295 C CA . THR A 1 175 ? 29.266 10.461 -15.938 1 84.62 175 THR A CA 1
ATOM 1296 C C . THR A 1 175 ? 28.109 11.164 -15.25 1 84.62 175 THR A C 1
ATOM 1298 O O . THR A 1 175 ? 27.312 11.852 -15.906 1 84.62 175 THR A O 1
ATOM 1301 N N . ALA A 1 176 ? 28 10.914 -13.984 1 88.06 176 ALA A N 1
ATOM 1302 C CA . ALA A 1 176 ? 26.953 11.555 -13.188 1 88.06 176 ALA A CA 1
ATOM 1303 C C . ALA A 1 176 ? 27.109 13.078 -13.211 1 88.06 176 ALA A C 1
ATOM 1305 O O . ALA A 1 176 ? 28.203 13.602 -13.07 1 88.06 176 ALA A O 1
ATOM 1306 N N . ILE A 1 177 ? 26.016 13.719 -13.516 1 85.44 177 ILE A N 1
ATOM 1307 C CA . ILE A 1 177 ? 25.984 15.172 -13.562 1 85.44 177 ILE A CA 1
ATOM 1308 C C . ILE A 1 177 ? 26.344 15.734 -12.188 1 85.44 177 ILE A C 1
ATOM 1310 O O . ILE A 1 177 ? 25.875 15.25 -11.164 1 85.44 177 ILE A O 1
ATOM 1314 N N . LEU A 1 178 ? 27.156 16.688 -12.164 1 83.31 178 LEU A N 1
ATOM 1315 C CA . LEU A 1 178 ? 27.562 17.359 -10.93 1 83.31 178 LEU A CA 1
ATOM 1316 C C . LEU A 1 178 ? 26.453 18.25 -10.398 1 83.31 178 LEU A C 1
ATOM 1318 O O . LEU A 1 178 ? 25.594 18.703 -11.164 1 83.31 178 LEU A O 1
ATOM 1322 N N . PRO A 1 179 ? 26.516 18.453 -9.141 1 76.62 179 PRO A N 1
ATOM 1323 C CA . PRO A 1 179 ? 25.469 19.281 -8.539 1 76.62 179 PRO A CA 1
ATOM 1324 C C . PRO A 1 179 ? 25.375 20.672 -9.156 1 76.62 179 PRO A C 1
ATOM 1326 O O . PRO A 1 179 ? 26.406 21.266 -9.508 1 76.62 179 PRO A O 1
ATOM 1329 N N . PHE A 1 180 ? 24.125 20.984 -9.555 1 66.88 180 PHE A N 1
ATOM 1330 C CA . PHE A 1 180 ? 23.875 22.328 -10.062 1 66.88 180 PHE A CA 1
ATOM 1331 C C . PHE A 1 180 ? 23.609 23.312 -8.922 1 66.88 180 PHE A C 1
ATOM 1333 O O . PHE A 1 180 ? 23.234 22.891 -7.824 1 66.88 180 PHE A O 1
ATOM 1340 N N . ASN A 1 181 ? 23.906 24.547 -9.297 1 69.38 181 ASN A N 1
ATOM 1341 C CA . ASN A 1 181 ? 23.531 25.625 -8.383 1 69.38 181 ASN A CA 1
ATOM 1342 C C . ASN A 1 181 ? 22.016 25.688 -8.188 1 69.38 181 ASN A C 1
ATOM 1344 O O . ASN A 1 181 ? 21.25 25.344 -9.102 1 69.38 181 ASN A O 1
ATOM 1348 N N . LYS A 1 182 ? 21.672 25.953 -6.98 1 72.94 182 LYS A N 1
ATOM 1349 C CA . LYS A 1 182 ? 20.266 26.125 -6.645 1 72.94 182 LYS A CA 1
ATOM 1350 C C . LYS A 1 182 ? 19.641 27.281 -7.43 1 72.94 182 LYS A C 1
ATOM 1352 O O . LYS A 1 182 ? 20.312 28.266 -7.723 1 72.94 182 LYS A O 1
ATOM 1357 N N . HIS A 1 183 ? 18.484 27.047 -8.023 1 74 183 HIS A N 1
ATOM 1358 C CA . HIS A 1 183 ? 17.719 28.141 -8.609 1 74 183 HIS A CA 1
ATOM 1359 C C . HIS A 1 183 ? 17 28.938 -7.531 1 74 183 HIS A C 1
ATOM 1361 O O . HIS A 1 183 ? 16.016 28.484 -6.965 1 74 183 HIS A O 1
ATOM 1367 N N . ASP A 1 184 ? 17.531 30.062 -7.219 1 80.19 184 ASP A N 1
ATOM 1368 C CA . ASP A 1 184 ? 16.953 30.859 -6.141 1 80.19 184 ASP A CA 1
ATOM 1369 C C . ASP A 1 184 ? 15.953 31.875 -6.688 1 80.19 184 ASP A C 1
ATOM 1371 O O . ASP A 1 184 ? 16.188 32.469 -7.746 1 80.19 184 ASP A O 1
ATOM 1375 N N . LEU A 1 185 ? 14.812 31.922 -6.012 1 86.31 185 LEU A N 1
ATOM 1376 C CA . LEU A 1 185 ? 13.836 32.969 -6.305 1 86.31 185 LEU A CA 1
ATOM 1377 C C . LEU A 1 185 ? 14.234 34.281 -5.641 1 86.31 185 LEU A C 1
ATOM 1379 O O . LEU A 1 185 ? 14.828 34.281 -4.562 1 86.31 185 LEU A O 1
ATOM 1383 N N . GLY A 1 186 ? 13.93 35.344 -6.312 1 90.94 186 GLY A N 1
ATOM 1384 C CA . GLY A 1 186 ? 14.039 36.625 -5.68 1 90.94 186 GLY A CA 1
ATOM 1385 C C . GLY A 1 186 ? 12.805 37 -4.875 1 90.94 186 GLY A C 1
ATOM 1386 O O . GLY A 1 186 ? 11.82 36.281 -4.867 1 90.94 186 GLY A O 1
ATOM 1387 N N . PRO A 1 187 ? 12.969 38.188 -4.168 1 95.5 187 PRO A N 1
ATOM 1388 C CA . PRO A 1 187 ? 11.789 38.656 -3.438 1 95.5 187 PRO A CA 1
ATOM 1389 C C . PRO A 1 187 ? 10.641 39.031 -4.367 1 95.5 187 PRO A C 1
ATOM 1391 O O . PRO A 1 187 ? 10.844 39.188 -5.574 1 95.5 187 PRO A O 1
ATOM 1394 N N . ALA A 1 188 ? 9.461 39.188 -3.787 1 96.56 188 ALA A N 1
ATOM 1395 C CA . ALA A 1 188 ? 8.312 39.688 -4.531 1 96.56 188 ALA A CA 1
ATOM 1396 C C . ALA A 1 188 ? 8.562 41.125 -5.023 1 96.56 188 ALA A C 1
ATOM 1398 O O . ALA A 1 188 ? 9.469 41.781 -4.539 1 96.56 188 ALA A O 1
ATOM 1399 N N . GLU A 1 189 ? 7.766 41.531 -5.992 1 95.44 189 GLU A N 1
ATOM 1400 C CA . GLU A 1 189 ? 7.883 42.875 -6.574 1 95.44 189 GLU A CA 1
ATOM 1401 C C . GLU A 1 189 ? 7.77 43.969 -5.508 1 95.44 189 GLU A C 1
ATOM 1403 O O . GLU A 1 189 ? 6.84 43.938 -4.699 1 95.44 189 GLU A O 1
ATOM 1408 N N . GLU A 1 190 ? 8.664 44.969 -5.602 1 96.12 190 GLU A N 1
ATOM 1409 C CA . GLU A 1 190 ? 8.781 46 -4.57 1 96.12 190 GLU A CA 1
ATOM 1410 C C . GLU A 1 190 ? 7.5 46.812 -4.449 1 96.12 190 GLU A C 1
ATOM 1412 O O . GLU A 1 190 ? 7.086 47.156 -3.342 1 96.12 190 GLU A O 1
ATOM 1417 N N . SER A 1 191 ? 6.914 47.125 -5.516 1 97.19 191 SER A N 1
ATOM 1418 C CA . SER A 1 191 ? 5.691 47.906 -5.492 1 97.19 191 SER A CA 1
ATOM 1419 C C . SER A 1 191 ? 4.57 47.188 -4.762 1 97.19 191 SER A C 1
ATOM 1421 O O . SER A 1 191 ? 3.721 47.812 -4.125 1 97.19 191 SER A O 1
ATOM 1423 N N . LYS A 1 192 ? 4.555 45.906 -4.902 1 97.31 192 LYS A N 1
ATOM 1424 C CA . LYS A 1 192 ? 3.547 45.125 -4.215 1 97.31 192 LYS A CA 1
ATOM 1425 C C . LYS A 1 192 ? 3.807 45.062 -2.713 1 97.31 192 LYS A C 1
ATOM 1427 O O . LYS A 1 192 ? 2.867 45.031 -1.916 1 97.31 192 LYS A O 1
ATOM 1432 N N . ILE A 1 193 ? 5.047 45.094 -2.365 1 97.5 193 ILE A N 1
ATOM 1433 C CA . ILE A 1 193 ? 5.406 45.156 -0.953 1 97.5 193 ILE A CA 1
ATOM 1434 C C . ILE A 1 193 ? 4.945 46.5 -0.361 1 97.5 193 ILE A C 1
ATOM 1436 O O . ILE A 1 193 ? 4.418 46.531 0.754 1 97.5 193 ILE A O 1
ATOM 1440 N N . ASP A 1 194 ? 5.109 47.562 -1.162 1 96.94 194 ASP A N 1
ATOM 1441 C CA . ASP A 1 194 ? 4.625 48.875 -0.726 1 96.94 194 ASP A CA 1
ATOM 1442 C C . ASP A 1 194 ? 3.107 48.875 -0.561 1 96.94 194 ASP A C 1
ATOM 1444 O O . ASP A 1 194 ? 2.582 49.438 0.394 1 96.94 194 ASP A O 1
ATOM 1448 N N . GLN A 1 195 ? 2.504 48.25 -1.479 1 97.56 195 GLN A N 1
ATOM 1449 C CA . GLN A 1 195 ? 1.05 48.156 -1.418 1 97.56 195 GLN A CA 1
ATOM 1450 C C . GLN A 1 195 ? 0.602 47.344 -0.197 1 97.56 195 GLN A C 1
ATOM 1452 O O . GLN A 1 195 ? -0.415 47.688 0.422 1 97.56 195 GLN A O 1
ATOM 1457 N N . LEU A 1 196 ? 1.316 46.312 0.105 1 97.38 196 LEU A N 1
ATOM 1458 C CA . LEU A 1 196 ? 1.039 45.531 1.297 1 97.38 196 LEU A CA 1
ATOM 1459 C C . LEU A 1 196 ? 1.061 46.406 2.549 1 97.38 196 LEU A C 1
ATOM 1461 O O . LEU A 1 196 ? 0.167 46.312 3.393 1 97.38 196 LEU A O 1
ATOM 1465 N N . ILE A 1 197 ? 2.051 47.281 2.631 1 95.75 197 ILE A N 1
ATOM 1466 C CA . ILE A 1 197 ? 2.209 48.156 3.783 1 95.75 197 ILE A CA 1
ATOM 1467 C C . ILE A 1 197 ? 1.006 49.094 3.891 1 95.75 197 ILE A C 1
ATOM 1469 O O . ILE A 1 197 ? 0.461 49.281 4.98 1 95.75 197 ILE A O 1
ATOM 1473 N N . VAL A 1 198 ? 0.57 49.594 2.791 1 95.5 198 VAL A N 1
ATOM 1474 C CA . VAL A 1 198 ? -0.569 50.5 2.748 1 95.5 198 VAL A CA 1
ATOM 1475 C C . VAL A 1 198 ? -1.827 49.781 3.223 1 95.5 198 VAL A C 1
ATOM 1477 O O . VAL A 1 198 ? -2.602 50.312 4.016 1 95.5 198 VAL A O 1
ATOM 1480 N N . GLU A 1 199 ? -1.969 48.562 2.775 1 96.31 199 GLU A N 1
ATOM 1481 C CA . GLU A 1 199 ? -3.166 47.812 3.113 1 96.31 199 GLU A CA 1
ATOM 1482 C C . GLU A 1 199 ? -3.197 47.469 4.598 1 96.31 199 GLU A C 1
ATOM 1484 O O . GLU A 1 199 ? -4.258 47.469 5.227 1 96.31 199 GLU A O 1
ATOM 1489 N N . ILE A 1 200 ? -2.074 47.125 5.137 1 96 200 ILE A N 1
ATOM 1490 C CA . ILE A 1 200 ? -1.995 46.781 6.555 1 96 200 ILE A CA 1
ATOM 1491 C C . ILE A 1 200 ? -2.32 48.031 7.402 1 96 200 ILE A C 1
ATOM 1493 O O . ILE A 1 200 ? -3.037 47.906 8.398 1 96 200 ILE A O 1
ATOM 1497 N N . LYS A 1 201 ? -1.887 49.156 6.996 1 92.75 201 LYS A N 1
ATOM 1498 C CA . LYS A 1 201 ? -2.111 50.406 7.746 1 92.75 201 LYS A CA 1
ATOM 1499 C C . LYS A 1 201 ? -3.582 50.812 7.707 1 92.75 201 LYS A C 1
ATOM 1501 O O . LYS A 1 201 ? -4.09 51.406 8.656 1 92.75 201 LYS A O 1
ATOM 1506 N N . LYS A 1 202 ? -4.219 50.438 6.672 1 94 202 LYS A N 1
ATOM 1507 C CA . LYS A 1 202 ? -5.629 50.781 6.5 1 94 202 LYS A CA 1
ATOM 1508 C C . LYS A 1 202 ? -6.527 49.812 7.254 1 94 202 LYS A C 1
ATOM 1510 O O . LYS A 1 202 ? -7.672 50.125 7.578 1 94 202 LYS A O 1
ATOM 1515 N N . ALA A 1 203 ? -6.066 48.688 7.543 1 95.88 203 ALA A N 1
ATOM 1516 C CA . ALA A 1 203 ? -6.879 47.594 8.117 1 95.88 203 ALA A CA 1
ATOM 1517 C C . ALA A 1 203 ? -7.137 47.844 9.602 1 95.88 203 ALA A C 1
ATOM 1519 O O . ALA A 1 203 ? -6.27 48.375 10.312 1 95.88 203 ALA A O 1
ATOM 1520 N N . LYS A 1 204 ? -8.312 47.5 10.047 1 95.94 204 LYS A N 1
ATOM 1521 C CA . LYS A 1 204 ? -8.656 47.562 11.469 1 95.94 204 LYS A CA 1
ATOM 1522 C C . LYS A 1 204 ? -8.078 46.375 12.234 1 95.94 204 LYS A C 1
ATOM 1524 O O . LYS A 1 204 ? -7.582 46.562 13.352 1 95.94 204 LYS A O 1
ATOM 1529 N N . LEU A 1 205 ? -8.18 45.25 11.656 1 96.94 205 LEU A N 1
ATOM 1530 C CA . LEU A 1 205 ? -7.738 44.031 12.32 1 96.94 205 LEU A CA 1
ATOM 1531 C C . LEU A 1 205 ? -7.051 43.094 11.328 1 96.94 205 LEU A C 1
ATOM 1533 O O . LEU A 1 205 ? -7.602 42.062 10.969 1 96.94 205 LEU A O 1
ATOM 1537 N N . PRO A 1 206 ? -5.773 43.406 10.93 1 97.38 206 PRO A N 1
ATOM 1538 C CA . PRO A 1 206 ? -5.004 42.469 10.078 1 97.38 206 PRO A CA 1
ATOM 1539 C C . PRO A 1 206 ? -4.547 41.219 10.812 1 97.38 206 PRO A C 1
ATOM 1541 O O . PRO A 1 206 ? -4.184 41.281 11.992 1 97.38 206 PRO A O 1
ATOM 1544 N N . VAL A 1 207 ? -4.641 40.094 10.18 1 98.06 207 VAL A N 1
ATOM 1545 C CA . VAL A 1 207 ? -4.254 38.812 10.758 1 98.06 207 VAL A CA 1
ATOM 1546 C C . VAL A 1 207 ? -3.336 38.062 9.789 1 98.06 207 VAL A C 1
ATOM 1548 O O . VAL A 1 207 ? -3.559 38.094 8.57 1 98.06 207 VAL A O 1
ATOM 1551 N N . LEU A 1 208 ? -2.246 37.469 10.297 1 98.31 208 LEU A N 1
ATOM 1552 C CA . LEU A 1 208 ? -1.419 36.531 9.531 1 98.31 208 LEU A CA 1
ATOM 1553 C C . LEU A 1 208 ? -1.969 35.125 9.609 1 98.31 208 LEU A C 1
ATOM 1555 O O . LEU A 1 208 ? -2.189 34.594 10.711 1 98.31 208 LEU A O 1
ATOM 1559 N N . LEU A 1 209 ? -2.293 34.531 8.5 1 98.62 209 LEU A N 1
ATOM 1560 C CA . LEU A 1 209 ? -2.582 33.125 8.391 1 98.62 209 LEU A CA 1
ATOM 1561 C C . LEU A 1 209 ? -1.372 32.344 7.863 1 98.62 209 LEU A C 1
ATOM 1563 O O . LEU A 1 209 ? -1.077 32.406 6.664 1 98.62 209 LEU A O 1
ATOM 1567 N N . LEU A 1 210 ? -0.71 31.656 8.766 1 98.62 210 LEU A N 1
ATOM 1568 C CA . LEU A 1 210 ? 0.517 30.938 8.406 1 98.62 210 LEU A CA 1
ATOM 1569 C C . LEU A 1 210 ? 0.216 29.516 7.984 1 98.62 210 LEU A C 1
ATOM 1571 O O . LEU A 1 210 ? -0.424 28.766 8.719 1 98.62 210 LEU A O 1
ATOM 1575 N N . GLY A 1 211 ? 0.699 29.172 6.766 1 97.5 211 GLY A N 1
ATOM 1576 C CA . GLY A 1 211 ? 0.502 27.828 6.238 1 97.5 211 GLY A CA 1
ATOM 1577 C C . GLY A 1 211 ? 1.755 26.984 6.297 1 97.5 211 GLY A C 1
ATOM 1578 O O . GLY A 1 211 ? 2.738 27.344 6.938 1 97.5 211 GLY A O 1
ATOM 1579 N N . MET A 1 212 ? 1.664 25.859 5.648 1 95.56 212 MET A N 1
ATOM 1580 C CA . MET A 1 212 ? 2.684 24.828 5.758 1 95.56 212 MET A CA 1
ATOM 1581 C C . MET A 1 212 ? 4.023 25.328 5.223 1 95.56 212 MET A C 1
ATOM 1583 O O . MET A 1 212 ? 5.078 24.922 5.715 1 95.56 212 MET A O 1
ATOM 1587 N N . ARG A 1 213 ? 4.055 26.234 4.297 1 96.75 213 ARG A N 1
ATOM 1588 C CA . ARG A 1 213 ? 5.316 26.688 3.711 1 96.75 213 ARG A CA 1
ATOM 1589 C C . ARG A 1 213 ? 5.949 27.797 4.543 1 96.75 213 ARG A C 1
ATOM 1591 O O . ARG A 1 213 ? 7.016 28.312 4.195 1 96.75 213 ARG A O 1
ATOM 1598 N N . SER A 1 214 ? 5.32 28.141 5.668 1 97.62 214 SER A N 1
ATOM 1599 C CA . SER A 1 214 ? 5.906 29.078 6.613 1 97.62 214 SER A CA 1
ATOM 1600 C C . SER A 1 214 ? 6.766 28.375 7.648 1 97.62 214 SER A C 1
ATOM 1602 O O . SER A 1 214 ? 7.465 29.016 8.438 1 97.62 214 SER A O 1
ATOM 1604 N N . SER A 1 215 ? 6.801 27.016 7.582 1 96.5 215 SER A N 1
ATOM 1605 C CA . SER A 1 215 ? 7.34 26.281 8.719 1 96.5 215 SER A CA 1
ATOM 1606 C C . SER A 1 215 ? 8.781 25.844 8.461 1 96.5 215 SER A C 1
ATOM 1608 O O . SER A 1 215 ? 9.359 25.109 9.258 1 96.5 215 SER A O 1
ATOM 1610 N N . SER A 1 216 ? 9.391 26.281 7.395 1 95 216 SER A N 1
ATOM 1611 C CA . SER A 1 216 ? 10.828 26.047 7.277 1 95 216 SER A CA 1
ATOM 1612 C C . SER A 1 216 ? 11.617 26.938 8.227 1 95 216 SER A C 1
ATOM 1614 O O . SER A 1 216 ? 11.141 28.016 8.617 1 95 216 SER A O 1
ATOM 1616 N N . ARG A 1 217 ? 12.773 26.516 8.594 1 94.62 217 ARG A N 1
ATOM 1617 C CA . ARG A 1 217 ? 13.586 27.281 9.547 1 94.62 217 ARG A CA 1
ATOM 1618 C C . ARG A 1 217 ? 13.867 28.688 9.031 1 94.62 217 ARG A C 1
ATOM 1620 O O . ARG A 1 217 ? 13.812 29.656 9.797 1 94.62 217 ARG A O 1
ATOM 1627 N N . GLU A 1 218 ? 14.156 28.781 7.793 1 95.31 218 GLU A N 1
ATOM 1628 C CA . GLU A 1 218 ? 14.484 30.062 7.191 1 95.31 218 GLU A CA 1
ATOM 1629 C C . GLU A 1 218 ? 13.289 31.016 7.207 1 95.31 218 GLU A C 1
ATOM 1631 O O . GLU A 1 218 ? 13.414 32.188 7.586 1 95.31 218 GLU A O 1
ATOM 1636 N N . VAL A 1 219 ? 12.203 30.516 6.832 1 97.75 219 VAL A N 1
ATOM 1637 C CA . VAL A 1 219 ? 11 31.344 6.773 1 97.75 219 VAL A CA 1
ATOM 1638 C C . VAL A 1 219 ? 10.555 31.703 8.188 1 97.75 219 VAL A C 1
ATOM 1640 O O . VAL A 1 219 ? 10.203 32.875 8.461 1 97.75 219 VAL A O 1
ATOM 1643 N N . THR A 1 220 ? 10.594 30.734 9.086 1 98.25 220 THR A N 1
ATOM 1644 C CA . THR A 1 220 ? 10.195 30.922 10.469 1 98.25 220 THR A CA 1
ATOM 1645 C C . THR A 1 220 ? 11.039 32 11.133 1 98.25 220 THR A C 1
ATOM 1647 O O . THR A 1 220 ? 10.516 32.844 11.859 1 98.25 220 THR A O 1
ATOM 1650 N N . THR A 1 221 ? 12.312 31.984 10.844 1 98.12 221 THR A N 1
ATOM 1651 C CA . THR A 1 221 ? 13.219 32.969 11.43 1 98.12 221 THR A CA 1
ATOM 1652 C C . THR A 1 221 ? 12.789 34.406 11.062 1 98.12 221 THR A C 1
ATOM 1654 O O . THR A 1 221 ? 12.75 35.281 11.922 1 98.12 221 THR A O 1
ATOM 1657 N N . VAL A 1 222 ? 12.43 34.594 9.867 1 98.38 222 VAL A N 1
ATOM 1658 C CA . VAL A 1 222 ? 12.055 35.938 9.391 1 98.38 222 VAL A CA 1
ATOM 1659 C C . VAL A 1 222 ? 10.672 36.312 9.922 1 98.38 222 VAL A C 1
ATOM 1661 O O . VAL A 1 222 ? 10.422 37.469 10.266 1 98.38 222 VAL A O 1
ATOM 1664 N N . ILE A 1 223 ? 9.789 35.344 9.984 1 98.44 223 ILE A N 1
ATOM 1665 C CA . ILE A 1 223 ? 8.453 35.562 10.531 1 98.44 223 ILE A CA 1
ATOM 1666 C C . ILE A 1 223 ? 8.57 36 11.992 1 98.44 223 ILE A C 1
ATOM 1668 O O . ILE A 1 223 ? 7.875 36.938 12.43 1 98.44 223 ILE A O 1
ATOM 1672 N N . ARG A 1 224 ? 9.406 35.344 12.734 1 98.38 224 ARG A N 1
ATOM 1673 C CA . ARG A 1 224 ? 9.609 35.719 14.141 1 98.38 224 ARG A CA 1
ATOM 1674 C C . ARG A 1 224 ? 10.164 37.125 14.273 1 98.38 224 ARG A C 1
ATOM 1676 O O . ARG A 1 224 ? 9.773 37.875 15.172 1 98.38 224 ARG A O 1
ATOM 1683 N N . LYS A 1 225 ? 11.094 37.469 13.383 1 97.06 225 LYS A N 1
ATOM 1684 C CA . LYS A 1 225 ? 11.602 38.844 13.336 1 97.06 225 LYS A CA 1
ATOM 1685 C C . LYS A 1 225 ? 10.469 39.844 13.062 1 97.06 225 LYS A C 1
ATOM 1687 O O . LYS A 1 225 ? 10.383 40.875 13.719 1 97.06 225 LYS A O 1
ATOM 1692 N N . LEU A 1 226 ? 9.664 39.5 12.141 1 96.56 226 LEU A N 1
ATOM 1693 C CA . LEU A 1 226 ? 8.523 40.344 11.773 1 96.56 226 LEU A CA 1
ATOM 1694 C C . LEU A 1 226 ? 7.598 40.531 12.969 1 96.56 226 LEU A C 1
ATOM 1696 O O . LEU A 1 226 ? 7.195 41.656 13.266 1 96.56 226 LEU A O 1
ATOM 1700 N N . LEU A 1 227 ? 7.281 39.5 13.664 1 96.62 227 LEU A N 1
ATOM 1701 C CA . LEU A 1 227 ? 6.328 39.531 14.766 1 96.62 227 LEU A CA 1
ATOM 1702 C C . LEU A 1 227 ? 6.91 40.281 15.961 1 96.62 227 LEU A C 1
ATOM 1704 O O . LEU A 1 227 ? 6.176 40.938 16.703 1 96.62 227 LEU A O 1
ATOM 1708 N N . THR A 1 228 ? 8.203 40.125 16.156 1 94.88 228 THR A N 1
ATOM 1709 C CA . THR A 1 228 ? 8.867 40.875 17.219 1 94.88 228 THR A CA 1
ATOM 1710 C C . THR A 1 228 ? 8.688 42.375 17.031 1 94.88 228 THR A C 1
ATOM 1712 O O . THR A 1 228 ? 8.492 43.125 17.984 1 94.88 228 THR A O 1
ATOM 1715 N N . LYS A 1 229 ? 8.648 42.719 15.805 1 91.19 229 LYS A N 1
ATOM 1716 C CA . LYS A 1 229 ? 8.57 44.125 15.461 1 91.19 229 LYS A CA 1
ATOM 1717 C C . LYS A 1 229 ? 7.125 44.625 15.43 1 91.19 229 LYS A C 1
ATOM 1719 O O . LYS A 1 229 ? 6.828 45.719 15.852 1 91.19 229 LYS A O 1
ATOM 1724 N N . THR A 1 230 ? 6.23 43.781 14.969 1 91.38 230 THR A N 1
ATOM 1725 C CA . THR A 1 230 ? 4.926 44.312 14.578 1 91.38 230 THR A CA 1
ATOM 1726 C C . THR A 1 230 ? 3.836 43.781 15.508 1 91.38 230 THR A C 1
ATOM 1728 O O . THR A 1 230 ? 2.771 44.406 15.625 1 91.38 230 THR A O 1
ATOM 1731 N N . LYS A 1 231 ? 3.977 42.656 16 1 91.69 231 LYS A N 1
ATOM 1732 C CA . LYS A 1 231 ? 3.047 41.969 16.906 1 91.69 231 LYS A CA 1
ATOM 1733 C C . LYS A 1 231 ? 1.707 41.719 16.219 1 91.69 231 LYS A C 1
ATOM 1735 O O . LYS A 1 231 ? 0.661 41.719 16.875 1 91.69 231 LYS A O 1
ATOM 1740 N N . ILE A 1 232 ? 1.726 41.594 14.898 1 95.62 232 ILE A N 1
ATOM 1741 C CA . ILE A 1 232 ? 0.52 41.25 14.156 1 95.62 232 ILE A CA 1
ATOM 1742 C C . ILE A 1 232 ? -0.036 39.938 14.656 1 95.62 232 ILE A C 1
ATOM 1744 O O . ILE A 1 232 ? 0.719 38.969 14.883 1 95.62 232 ILE A O 1
ATOM 1748 N N . PRO A 1 233 ? -1.42 39.844 14.953 1 97.69 233 PRO A N 1
ATOM 1749 C CA . PRO A 1 233 ? -1.987 38.562 15.398 1 97.69 233 PRO A CA 1
ATOM 1750 C C . PRO A 1 233 ? -1.806 37.438 14.367 1 97.69 233 PRO A C 1
ATOM 1752 O O . PRO A 1 233 ? -1.917 37.688 13.164 1 97.69 233 PRO A O 1
ATOM 1755 N N . VAL A 1 234 ? -1.575 36.219 14.898 1 98.44 234 VAL A N 1
ATOM 1756 C CA . VAL A 1 234 ? -1.231 35.094 14.016 1 98.44 234 VAL A CA 1
ATOM 1757 C C . VAL A 1 234 ? -2.18 33.938 14.266 1 98.44 234 VAL A C 1
ATOM 1759 O O . VAL A 1 234 ? -2.42 33.562 15.414 1 98.44 234 VAL A O 1
ATOM 1762 N N . VAL A 1 235 ? -2.746 33.375 13.219 1 98.44 235 VAL A N 1
ATOM 1763 C CA . VAL A 1 235 ? -3.41 32.094 13.18 1 98.44 235 VAL A CA 1
ATOM 1764 C C . VAL A 1 235 ? -2.594 31.109 12.336 1 98.44 235 VAL A C 1
ATOM 1766 O O . VAL A 1 235 ? -2.146 31.453 11.234 1 98.44 235 VAL A O 1
ATOM 1769 N N . GLU A 1 236 ? -2.383 29.906 12.875 1 98 236 GLU A N 1
ATOM 1770 C CA . GLU A 1 236 ? -1.637 28.891 12.156 1 98 236 GLU A CA 1
ATOM 1771 C C . GLU A 1 236 ? -2.564 27.781 11.641 1 98 236 GLU A C 1
ATOM 1773 O O . GLU A 1 236 ? -3.557 27.453 12.297 1 98 236 GLU A O 1
ATOM 1778 N N . THR A 1 237 ? -2.252 27.297 10.438 1 97 237 THR A N 1
ATOM 1779 C CA . THR A 1 237 ? -2.789 25.969 10.125 1 97 237 THR A CA 1
ATOM 1780 C C . THR A 1 237 ? -2.098 24.891 10.969 1 97 237 THR A C 1
ATOM 1782 O O . THR A 1 237 ? -1.104 25.172 11.641 1 97 237 THR A O 1
ATOM 1785 N N . PHE A 1 238 ? -2.586 23.656 10.914 1 96.19 238 PHE A N 1
ATOM 1786 C CA . PHE A 1 238 ? -2.016 22.562 11.688 1 96.19 238 PHE A CA 1
ATOM 1787 C C . PHE A 1 238 ? -0.56 22.328 11.305 1 96.19 238 PHE A C 1
ATOM 1789 O O . PHE A 1 238 ? 0.284 22.094 12.172 1 96.19 238 PHE A O 1
ATOM 1796 N N . GLN A 1 239 ? -0.208 22.5 10.047 1 95.25 239 GLN A N 1
ATOM 1797 C CA . GLN A 1 239 ? 1.136 22.172 9.594 1 95.25 239 GLN A CA 1
ATOM 1798 C C . GLN A 1 239 ? 2.104 23.328 9.82 1 95.25 239 GLN A C 1
ATOM 1800 O O . GLN A 1 239 ? 3.316 23.172 9.672 1 95.25 239 GLN A O 1
ATOM 1805 N N . ALA A 1 240 ? 1.631 24.453 10.219 1 97.25 240 ALA A N 1
ATOM 1806 C CA . ALA A 1 240 ? 2.49 25.578 10.562 1 97.25 240 ALA A CA 1
ATOM 1807 C C . ALA A 1 240 ? 2.879 25.562 12.031 1 97.25 240 ALA A C 1
ATOM 1809 O O . ALA A 1 240 ? 3.52 26.484 12.531 1 97.25 240 ALA A O 1
ATOM 1810 N N . ALA A 1 241 ? 2.582 24.469 12.672 1 97.12 241 ALA A N 1
ATOM 1811 C CA . ALA A 1 241 ? 2.887 24.328 14.094 1 97.12 241 ALA A CA 1
ATOM 1812 C C . ALA A 1 241 ? 4.363 24.609 14.367 1 97.12 241 ALA A C 1
ATOM 1814 O O . ALA A 1 241 ? 5.234 24.156 13.633 1 97.12 241 ALA A O 1
ATOM 1815 N N . GLY A 1 242 ? 4.617 25.391 15.383 1 97.38 242 GLY A N 1
ATOM 1816 C CA . GLY A 1 242 ? 5.977 25.625 15.852 1 97.38 242 GLY A CA 1
ATOM 1817 C C . GLY A 1 242 ? 6.598 26.891 15.289 1 97.38 242 GLY A C 1
ATOM 1818 O O . GLY A 1 242 ? 7.68 27.297 15.719 1 97.38 242 GLY A O 1
ATOM 1819 N N . VAL A 1 243 ? 5.891 27.562 14.367 1 98.12 243 VAL A N 1
ATOM 1820 C CA . VAL A 1 243 ? 6.422 28.797 13.805 1 98.12 243 VAL A CA 1
ATOM 1821 C C . VAL A 1 243 ? 6.492 29.875 14.883 1 98.12 243 VAL A C 1
ATOM 1823 O O . VAL A 1 243 ? 7.438 30.672 14.914 1 98.12 243 VAL A O 1
ATOM 1826 N N . ILE A 1 244 ? 5.508 29.906 15.773 1 97.94 244 ILE A N 1
ATOM 1827 C CA . ILE A 1 244 ? 5.465 30.891 16.859 1 97.94 244 ILE A CA 1
ATOM 1828 C C . ILE A 1 244 ? 6.258 30.375 18.047 1 97.94 244 ILE A C 1
ATOM 1830 O O . ILE A 1 244 ? 5.961 29.297 18.578 1 97.94 244 ILE A O 1
ATOM 1834 N N . SER A 1 245 ? 7.246 31.094 18.484 1 97.31 245 SER A N 1
ATOM 1835 C CA . SER A 1 245 ? 8.062 30.703 19.625 1 97.31 245 SER A CA 1
ATOM 1836 C C . SER A 1 245 ? 7.371 31.047 20.938 1 97.31 245 SER A C 1
ATOM 1838 O O . SER A 1 245 ? 6.328 31.703 20.953 1 97.31 245 SER A O 1
ATOM 1840 N N . ARG A 1 246 ? 7.984 30.609 22.031 1 95.94 246 ARG A N 1
ATOM 1841 C CA . ARG A 1 246 ? 7.457 30.891 23.359 1 95.94 246 ARG A CA 1
ATOM 1842 C C . ARG A 1 246 ? 7.371 32.406 23.609 1 95.94 246 ARG A C 1
ATOM 1844 O O . ARG A 1 246 ? 6.414 32.875 24.219 1 95.94 246 ARG A O 1
ATOM 1851 N N . GLU A 1 247 ? 8.344 33.094 23.109 1 96.19 247 GLU A N 1
ATOM 1852 C CA . GLU A 1 247 ? 8.445 34.531 23.328 1 96.19 247 GLU A CA 1
ATOM 1853 C C . GLU A 1 247 ? 7.371 35.281 22.562 1 96.19 247 GLU A C 1
ATOM 1855 O O . GLU A 1 247 ? 7.008 36.406 22.922 1 96.19 247 GLU A O 1
ATOM 1860 N N . LEU A 1 248 ? 6.883 34.625 21.547 1 97.38 248 LEU A N 1
ATOM 1861 C CA . LEU A 1 248 ? 5.945 35.312 20.672 1 97.38 248 LEU A CA 1
ATOM 1862 C C . LEU A 1 248 ? 4.527 34.781 20.859 1 97.38 248 LEU A C 1
ATOM 1864 O O . LEU A 1 248 ? 3.641 35.062 20.047 1 97.38 248 LEU A O 1
ATOM 1868 N N . GLU A 1 249 ? 4.297 34.062 21.938 1 94.94 249 GLU A N 1
ATOM 1869 C CA . GLU A 1 249 ? 3.018 33.406 22.172 1 94.94 249 GLU A CA 1
ATOM 1870 C C . GLU A 1 249 ? 1.882 34.438 22.266 1 94.94 249 GLU A C 1
ATOM 1872 O O . GLU A 1 249 ? 0.729 34.125 21.969 1 94.94 249 GLU A O 1
ATOM 1877 N N . THR A 1 250 ? 2.166 35.656 22.641 1 94.62 250 THR A N 1
ATOM 1878 C CA . THR A 1 250 ? 1.147 36.719 22.766 1 94.62 250 THR A CA 1
ATOM 1879 C C . THR A 1 250 ? 0.558 37.062 21.406 1 94.62 250 THR A C 1
ATOM 1881 O O . THR A 1 250 ? -0.533 37.625 21.312 1 94.62 250 THR A O 1
ATOM 1884 N N . CYS A 1 251 ? 1.283 36.719 20.297 1 95.81 251 CYS A N 1
ATOM 1885 C CA . CYS A 1 251 ? 0.791 36.969 18.953 1 95.81 251 CYS A CA 1
ATOM 1886 C C . CYS A 1 251 ? -0.038 35.781 18.438 1 95.81 251 CYS A C 1
ATOM 1888 O O . CYS A 1 251 ? -0.655 35.875 17.375 1 95.81 251 CYS A O 1
ATOM 1890 N N . PHE A 1 252 ? -0.051 34.719 19.219 1 97.25 252 PHE A N 1
ATOM 1891 C CA . PHE A 1 252 ? -0.572 33.438 18.75 1 97.25 252 PHE A CA 1
ATOM 1892 C C . PHE A 1 252 ? -2.039 33.281 19.125 1 97.25 252 PHE A C 1
ATOM 1894 O O . PHE A 1 252 ? -2.391 33.375 20.312 1 97.25 252 PHE A O 1
ATOM 1901 N N . TYR A 1 253 ? -2.912 32.938 18.203 1 97.69 253 TYR A N 1
ATOM 1902 C CA . TYR A 1 253 ? -4.336 32.844 18.5 1 97.69 253 TYR A CA 1
ATOM 1903 C C . TYR A 1 253 ? -4.867 31.453 18.109 1 97.69 253 TYR A C 1
ATOM 1905 O O . TYR A 1 253 ? -6.055 31.297 17.828 1 97.69 253 TYR A O 1
ATOM 1913 N N . GLY A 1 254 ? -3.967 30.438 17.984 1 96.19 254 GLY A N 1
ATOM 1914 C CA . GLY A 1 254 ? -4.367 29.047 17.812 1 96.19 254 GLY A CA 1
ATOM 1915 C C . GLY A 1 254 ? -4.105 28.5 16.422 1 96.19 254 GLY A C 1
ATOM 1916 O O . GLY A 1 254 ? -3.549 29.203 15.57 1 96.19 254 GLY A O 1
ATOM 1917 N N . ARG A 1 255 ? -4.387 27.219 16.25 1 96.44 255 ARG A N 1
ATOM 1918 C CA . ARG A 1 255 ? -4.258 26.516 14.984 1 96.44 255 ARG A CA 1
ATOM 1919 C C . ARG A 1 255 ? -5.621 26.062 14.469 1 96.44 255 ARG A C 1
ATOM 1921 O O . ARG A 1 255 ? -6.488 25.656 15.25 1 96.44 255 ARG A O 1
ATOM 1928 N N . VAL A 1 256 ? -5.77 26.234 13.141 1 95.19 256 VAL A N 1
ATOM 1929 C CA . VAL A 1 256 ? -7.031 25.891 12.5 1 95.19 256 VAL A CA 1
ATOM 1930 C C . VAL A 1 256 ? -6.793 24.812 11.43 1 95.19 256 VAL A C 1
ATOM 1932 O O . VAL A 1 256 ? -5.684 24.688 10.914 1 95.19 256 VAL A O 1
ATOM 1935 N N . GLY A 1 257 ? -7.793 23.984 11.18 1 91.75 257 GLY A N 1
ATOM 1936 C CA . GLY A 1 257 ? -7.633 22.938 10.172 1 91.75 257 GLY A CA 1
ATOM 1937 C C . GLY A 1 257 ? -8.805 21.984 10.117 1 91.75 257 GLY A C 1
ATOM 1938 O O . GLY A 1 257 ? -9.039 21.344 9.086 1 91.75 257 GLY A O 1
ATOM 1939 N N . LEU A 1 258 ? -9.438 21.766 11.234 1 87 258 LEU A N 1
ATOM 1940 C CA . LEU A 1 258 ? -10.625 20.922 11.297 1 87 258 LEU A CA 1
ATOM 1941 C C . LEU A 1 258 ? -11.641 21.469 12.289 1 87 258 LEU A C 1
ATOM 1943 O O . LEU A 1 258 ? -11.281 21.828 13.414 1 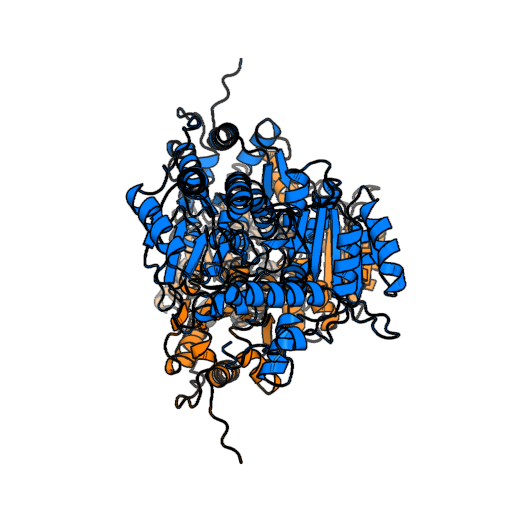87 258 LEU A O 1
ATOM 1947 N N . PHE A 1 259 ? -12.891 21.562 11.898 1 85.88 259 PHE A N 1
ATOM 1948 C CA . PHE A 1 259 ? -14.008 22.125 12.641 1 85.88 259 PHE A CA 1
ATOM 1949 C C . PHE A 1 259 ? -13.797 23.609 12.891 1 85.88 259 PHE A C 1
ATOM 1951 O O . PHE A 1 259 ? -12.812 24.016 13.516 1 85.88 259 PHE A O 1
ATOM 1958 N N . LYS A 1 260 ? -14.586 24.391 12.477 1 91.69 260 LYS A N 1
ATOM 1959 C CA . LYS A 1 260 ? -14.508 25.844 12.555 1 91.69 260 LYS A CA 1
ATOM 1960 C C . LYS A 1 260 ? -15.047 26.359 13.891 1 91.69 260 LYS A C 1
ATOM 1962 O O . LYS A 1 260 ? -16.141 26.906 13.953 1 91.69 260 LYS A O 1
ATOM 1967 N N . ASN A 1 261 ? -14.281 26.141 14.945 1 90.12 261 ASN A N 1
ATOM 1968 C CA . ASN A 1 261 ? -14.781 26.562 16.25 1 90.12 261 ASN A CA 1
ATOM 1969 C C . ASN A 1 261 ? -13.648 26.953 17.188 1 90.12 261 ASN A C 1
ATOM 1971 O O . ASN A 1 261 ? -13.812 26.922 18.422 1 90.12 261 ASN A O 1
ATOM 1975 N N . GLN A 1 262 ? -12.508 27.234 16.641 1 92 262 GLN A N 1
ATOM 1976 C CA . GLN A 1 262 ? -11.344 27.656 17.406 1 92 262 GLN A CA 1
ATOM 1977 C C . GLN A 1 262 ? -11.25 29.172 17.484 1 92 262 GLN A C 1
ATOM 1979 O O . GLN A 1 262 ? -11.789 29.875 16.625 1 92 262 GLN A O 1
ATOM 1984 N N . PRO A 1 263 ? -10.531 29.656 18.547 1 94.44 263 PRO A N 1
ATOM 1985 C CA . PRO A 1 263 ? -10.297 31.109 18.594 1 94.44 263 PRO A CA 1
ATOM 1986 C C . PRO A 1 263 ? -9.711 31.656 17.297 1 94.44 263 PRO A C 1
ATOM 1988 O O . PRO A 1 263 ? -10.078 32.75 16.875 1 94.44 263 PRO A O 1
ATOM 1991 N N . GLY A 1 264 ? -8.852 30.922 16.719 1 96.19 264 GLY A N 1
ATOM 1992 C CA . GLY A 1 264 ? -8.297 31.328 15.438 1 96.19 264 GLY A CA 1
ATOM 1993 C C . GLY A 1 264 ? -9.344 31.484 14.359 1 96.19 264 GLY A C 1
ATOM 1994 O O . GLY A 1 264 ? -9.25 32.375 13.523 1 96.19 264 GLY A O 1
ATOM 1995 N N . ASP A 1 265 ? -10.32 30.641 14.367 1 95.44 265 ASP A N 1
ATOM 1996 C CA . ASP A 1 265 ? -11.414 30.734 13.414 1 95.44 265 ASP A CA 1
ATOM 1997 C C . ASP A 1 265 ? -12.211 32.031 13.625 1 95.44 265 ASP A C 1
ATOM 1999 O O . ASP A 1 265 ? -12.586 32.688 12.664 1 95.44 265 ASP A O 1
ATOM 2003 N N . ILE A 1 266 ? -12.461 32.312 14.836 1 94.56 266 ILE A N 1
ATOM 2004 C CA . ILE A 1 266 ? -13.203 33.531 15.188 1 94.56 266 ILE A CA 1
ATOM 2005 C C . ILE A 1 266 ? -12.406 34.75 14.75 1 94.56 266 ILE A C 1
ATOM 2007 O O . ILE A 1 266 ? -12.977 35.719 14.203 1 94.56 266 ILE A O 1
ATOM 2011 N N . LEU A 1 267 ? -11.148 34.719 15.039 1 96.88 267 LEU A N 1
ATOM 2012 C CA . LEU A 1 267 ? -10.281 35.812 14.656 1 96.88 267 LEU A CA 1
ATOM 2013 C C . LEU A 1 267 ? -10.305 36.031 13.148 1 96.88 267 LEU A C 1
ATOM 2015 O O . LEU A 1 267 ? -10.414 37.156 12.68 1 96.88 267 LEU A O 1
ATOM 2019 N N . LEU A 1 268 ? -10.211 34.969 12.367 1 96.88 268 LEU A N 1
ATOM 2020 C CA . LEU A 1 268 ? -10.258 35.062 10.914 1 96.88 268 LEU A CA 1
ATOM 2021 C C . LEU A 1 268 ? -11.594 35.625 10.453 1 96.88 268 LEU A C 1
ATOM 2023 O O . LEU A 1 268 ? -11.641 36.406 9.508 1 96.88 268 LEU A O 1
ATOM 2027 N N . ASP A 1 269 ? -12.633 35.25 11.133 1 94.81 269 ASP A N 1
ATOM 2028 C CA . ASP A 1 269 ? -13.961 35.75 10.789 1 94.81 269 ASP A CA 1
ATOM 2029 C C . ASP A 1 269 ? -14.078 37.25 11.031 1 94.81 269 ASP A C 1
ATOM 2031 O O . ASP A 1 269 ? -14.797 37.938 10.312 1 94.81 269 ASP A O 1
ATOM 2035 N N . GLN A 1 270 ? -13.414 37.688 11.992 1 94.56 270 GLN A N 1
ATOM 2036 C CA . GLN A 1 270 ? -13.547 39.094 12.406 1 94.56 270 GLN A CA 1
ATOM 2037 C C . GLN A 1 270 ? -12.523 39.969 11.695 1 94.56 270 GLN A C 1
ATOM 2039 O O . GLN A 1 270 ? -12.648 41.219 11.695 1 94.56 270 GLN A O 1
ATOM 2044 N N . SER A 1 271 ? -11.562 39.375 11.125 1 96.88 271 SER A N 1
ATOM 2045 C CA . SER A 1 271 ? -10.492 40.125 10.445 1 96.88 271 SER A CA 1
ATOM 2046 C C . SER A 1 271 ? -11.008 40.812 9.18 1 96.88 271 SER A C 1
ATOM 2048 O O . SER A 1 271 ? -11.812 40.219 8.445 1 96.88 271 SER A O 1
ATOM 2050 N N . ASP A 1 272 ? -10.602 42.031 8.945 1 97.5 272 ASP A N 1
ATOM 2051 C CA . ASP A 1 272 ? -10.93 42.719 7.691 1 97.5 272 ASP A CA 1
ATOM 2052 C C . ASP A 1 272 ? -9.789 42.562 6.684 1 97.5 272 ASP A C 1
ATOM 2054 O O . ASP A 1 272 ? -9.93 42.969 5.523 1 97.5 272 ASP A O 1
ATOM 2058 N N . LEU A 1 273 ? -8.625 42 7.074 1 98 273 LEU A N 1
ATOM 2059 C CA . LEU A 1 273 ? -7.48 41.75 6.207 1 98 273 LEU A CA 1
ATOM 2060 C C . LEU A 1 273 ? -6.754 40.469 6.645 1 98 273 LEU A C 1
ATOM 2062 O O . LEU A 1 273 ? -6.168 40.438 7.73 1 98 273 LEU A O 1
ATOM 2066 N N . VAL A 1 274 ? -6.781 39.438 5.84 1 98.38 274 VAL A N 1
ATOM 2067 C CA . VAL A 1 274 ? -6.039 38.219 6.086 1 98.38 274 VAL A CA 1
ATOM 2068 C C . VAL A 1 274 ? -4.824 38.156 5.164 1 98.38 274 VAL A C 1
ATOM 2070 O O . VAL A 1 274 ? -4.965 38.188 3.941 1 98.38 274 VAL A O 1
ATOM 2073 N N . ILE A 1 275 ? -3.652 38.094 5.707 1 98.62 275 ILE A N 1
ATOM 2074 C CA . ILE A 1 275 ? -2.402 37.938 4.98 1 98.62 275 ILE A CA 1
ATOM 2075 C C . ILE A 1 275 ? -1.947 36.469 5.086 1 98.62 275 ILE A C 1
ATOM 2077 O O . ILE A 1 275 ? -1.381 36.062 6.102 1 98.62 275 ILE A O 1
ATOM 2081 N N . ALA A 1 276 ? -2.162 35.75 4.043 1 98.44 276 ALA A N 1
ATOM 2082 C CA . ALA A 1 276 ? -1.79 34.344 4.004 1 98.44 276 ALA A CA 1
ATOM 2083 C C . ALA A 1 276 ? -0.335 34.156 3.578 1 98.44 276 ALA A C 1
ATOM 2085 O O . ALA A 1 276 ? 0.042 34.562 2.469 1 98.44 276 ALA A O 1
ATOM 2086 N N . VAL A 1 277 ? 0.443 33.625 4.465 1 98.56 277 VAL A N 1
ATOM 2087 C CA . VAL A 1 277 ? 1.857 33.406 4.18 1 98.56 277 VAL A CA 1
ATOM 2088 C C . VAL A 1 277 ? 2.137 31.906 4.07 1 98.56 277 VAL A C 1
ATOM 2090 O O . VAL A 1 277 ? 1.979 31.156 5.043 1 98.56 277 VAL A O 1
ATOM 2093 N N . GLY A 1 278 ? 2.547 31.453 2.904 1 97.81 278 GLY A N 1
ATOM 2094 C CA . GLY A 1 278 ? 2.84 30.031 2.699 1 97.81 278 GLY A CA 1
ATOM 2095 C C . GLY A 1 278 ? 1.628 29.141 2.891 1 97.81 278 GLY A C 1
ATOM 2096 O O . GLY A 1 278 ? 1.757 28 3.332 1 97.81 278 GLY A O 1
ATOM 2097 N N . TYR A 1 279 ? 0.461 29.656 2.609 1 97 279 TYR A N 1
ATOM 2098 C CA . TYR A 1 279 ? -0.801 28.953 2.836 1 97 279 TYR A CA 1
ATOM 2099 C C . TYR A 1 279 ? -1.171 28.094 1.633 1 97 279 TYR A C 1
ATOM 2101 O O . TYR A 1 279 ? -1.084 28.547 0.488 1 97 279 TYR A O 1
ATOM 2109 N N . ASP A 1 280 ? -1.505 26.844 1.913 1 95.38 280 ASP A N 1
ATOM 2110 C CA . ASP A 1 280 ? -2.049 25.906 0.927 1 95.38 280 ASP A CA 1
ATOM 2111 C C . ASP A 1 280 ? -3.496 25.547 1.252 1 95.38 280 ASP A C 1
ATOM 2113 O O . ASP A 1 280 ? -3.791 25.062 2.346 1 95.38 280 ASP A O 1
ATOM 2117 N N . PRO A 1 281 ? -4.41 25.719 0.284 1 94.75 281 PRO A N 1
ATOM 2118 C CA . PRO A 1 281 ? -5.82 25.438 0.565 1 94.75 281 PRO A CA 1
ATOM 2119 C C . PRO A 1 281 ? -6.062 24 1.016 1 94.75 281 PRO A C 1
ATOM 2121 O O . PRO A 1 281 ? -7.062 23.719 1.678 1 94.75 281 PRO A O 1
ATOM 2124 N N . ILE A 1 282 ? -5.145 23.125 0.736 1 94.06 282 ILE A N 1
ATOM 2125 C CA . ILE A 1 282 ? -5.316 21.719 1.073 1 94.06 282 ILE A CA 1
ATOM 2126 C C . ILE A 1 282 ? -5.332 21.547 2.59 1 94.06 282 ILE A C 1
ATOM 2128 O O . ILE A 1 282 ? -5.852 20.547 3.105 1 94.06 282 ILE A O 1
ATOM 2132 N N . GLU A 1 283 ? -4.773 22.516 3.316 1 93.06 283 GLU A N 1
ATOM 2133 C CA . GLU A 1 283 ? -4.652 22.422 4.77 1 93.06 283 GLU A CA 1
ATOM 2134 C C . GLU A 1 283 ? -5.965 22.766 5.457 1 93.06 283 GLU A C 1
ATOM 2136 O O . GLU A 1 283 ? -6.277 22.234 6.523 1 93.06 283 GLU A O 1
ATOM 2141 N N . TYR A 1 284 ? -6.617 23.688 4.883 1 94.25 284 TYR A N 1
ATOM 2142 C CA . TYR A 1 284 ? -7.859 24.203 5.434 1 94.25 284 TYR A CA 1
ATOM 2143 C C . TYR A 1 284 ? -8.672 24.922 4.363 1 94.25 284 TYR A C 1
ATOM 2145 O O . TYR A 1 284 ? -8.359 26.047 3.984 1 94.25 284 TYR A O 1
ATOM 2153 N N . ASP A 1 285 ? -9.742 24.375 3.928 1 93.31 285 ASP A N 1
ATOM 2154 C CA . ASP A 1 285 ? -10.508 24.859 2.783 1 93.31 285 ASP A CA 1
ATOM 2155 C C . ASP A 1 285 ? -10.977 26.297 2.992 1 93.31 285 ASP A C 1
ATOM 2157 O O . ASP A 1 285 ? -11.609 26.609 3.998 1 93.31 285 ASP A O 1
ATOM 2161 N N . PRO A 1 286 ? -10.727 27.109 1.982 1 93.81 286 PRO A N 1
ATOM 2162 C CA . PRO A 1 286 ? -11.125 28.516 2.125 1 93.81 286 PRO A CA 1
ATOM 2163 C C . PRO A 1 286 ? -12.625 28.672 2.371 1 93.81 286 PRO A C 1
ATOM 2165 O O . PRO A 1 286 ? -13.047 29.609 3.059 1 93.81 286 PRO A O 1
ATOM 2168 N N . VAL A 1 287 ? -13.391 27.766 1.8 1 93.19 287 VAL A N 1
ATOM 2169 C CA . VAL A 1 287 ? -14.836 27.859 1.977 1 93.19 287 VAL A CA 1
ATOM 2170 C C . VAL A 1 287 ? -15.18 27.812 3.465 1 93.19 287 VAL A C 1
ATOM 2172 O O . VAL A 1 287 ? -16.188 28.375 3.896 1 93.19 287 VAL A O 1
ATOM 2175 N N . VAL A 1 288 ? -14.305 27.266 4.219 1 92.56 288 VAL A N 1
ATOM 2176 C CA . VAL A 1 288 ? -14.562 27.109 5.648 1 92.56 288 VAL A CA 1
ATOM 2177 C C . VAL A 1 288 ? -14.219 28.406 6.379 1 92.56 288 VAL A C 1
ATOM 2179 O O . VAL A 1 288 ? -15.039 28.938 7.129 1 92.56 288 VAL A O 1
ATOM 2182 N N . TRP A 1 289 ? -13.125 29.016 6.152 1 93.62 289 TRP A N 1
ATOM 2183 C CA . TRP A 1 289 ? -12.672 30.125 6.98 1 93.62 289 TRP A CA 1
ATOM 2184 C C . TRP A 1 289 ? -13 31.469 6.32 1 93.62 289 TRP A C 1
ATOM 2186 O O . TRP A 1 289 ? -12.914 32.5 6.957 1 93.62 289 TRP A O 1
ATOM 2196 N N . ASN A 1 290 ? -13.398 31.453 5.062 1 94 290 ASN A N 1
ATOM 2197 C CA . ASN A 1 290 ? -13.742 32.656 4.336 1 94 290 ASN A CA 1
ATOM 2198 C C . ASN A 1 290 ? -15.102 32.531 3.643 1 94 290 ASN A C 1
ATOM 2200 O O . ASN A 1 290 ? -15.273 33.031 2.521 1 94 290 ASN A O 1
ATOM 2204 N N . HIS A 1 291 ? -15.969 31.906 4.289 1 90.62 291 HIS A N 1
ATOM 2205 C CA . HIS A 1 291 ? -17.266 31.609 3.711 1 90.62 291 HIS A CA 1
ATOM 2206 C C . HIS A 1 291 ? -17.984 32.875 3.268 1 90.62 291 HIS A C 1
ATOM 2208 O O . HIS A 1 291 ? -18.625 32.906 2.209 1 90.62 291 HIS A O 1
ATOM 2214 N N . ASP A 1 292 ? -17.906 33.969 4.027 1 90.56 292 ASP A N 1
ATOM 2215 C CA . ASP A 1 292 ? -18.672 35.188 3.795 1 90.56 292 ASP A CA 1
ATOM 2216 C C . ASP A 1 292 ? -17.875 36.188 2.926 1 90.56 292 ASP A C 1
ATOM 2218 O O . ASP A 1 292 ? -18.406 37.219 2.527 1 90.56 292 ASP A O 1
ATOM 2222 N N . LYS A 1 293 ? -16.641 35.812 2.65 1 91.5 293 LYS A N 1
ATOM 2223 C CA . LYS A 1 293 ? -15.797 36.656 1.786 1 91.5 293 LYS A CA 1
ATOM 2224 C C . LYS A 1 293 ? -15.711 38.062 2.301 1 91.5 293 LYS A C 1
ATOM 2226 O O . LYS A 1 293 ? -15.805 39.031 1.523 1 91.5 293 LYS A O 1
ATOM 2231 N N . LYS A 1 294 ? -15.609 38.156 3.537 1 89.06 294 LYS A N 1
ATOM 2232 C CA . LYS A 1 294 ? -15.641 39.5 4.156 1 89.06 294 LYS A CA 1
ATOM 2233 C C . LYS A 1 294 ? -14.234 40.062 4.27 1 89.06 294 LYS A C 1
ATOM 2235 O O . LYS A 1 294 ? -14.062 41.281 4.332 1 89.06 294 LYS A O 1
ATOM 2240 N N . SER A 1 295 ? -13.312 39.25 4.316 1 92.06 295 SER A N 1
ATOM 2241 C CA . SER A 1 295 ? -11.945 39.719 4.527 1 92.06 295 SER A CA 1
ATOM 2242 C C . SER A 1 295 ? -11.227 39.938 3.203 1 92.06 295 SER A C 1
ATOM 2244 O O . SER A 1 295 ? -11.414 39.156 2.26 1 92.06 295 SER A O 1
ATOM 2246 N N . LYS A 1 296 ? -10.508 41.062 3.152 1 96.62 296 LYS A N 1
ATOM 2247 C CA . LYS A 1 296 ? -9.5 41.156 2.1 1 96.62 296 LYS A CA 1
ATOM 2248 C C . LYS A 1 296 ? -8.383 40.125 2.301 1 96.62 296 LYS A C 1
ATOM 2250 O O . LYS A 1 296 ? -7.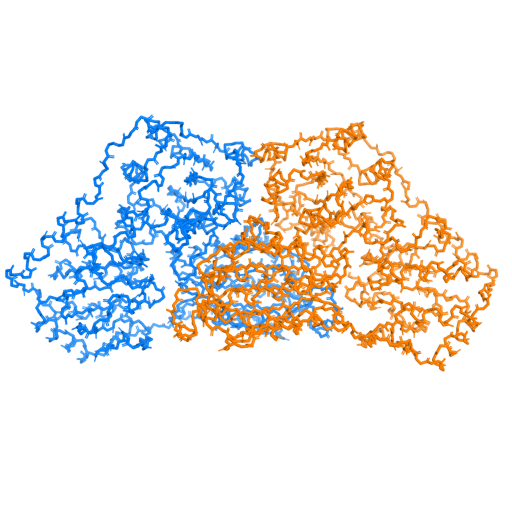938 39.906 3.428 1 96.62 296 LYS A O 1
ATOM 2255 N N . ILE A 1 297 ? -7.969 39.531 1.191 1 98.06 297 ILE A N 1
ATOM 2256 C CA . ILE A 1 297 ? -6.934 38.5 1.286 1 98.06 297 ILE A CA 1
ATOM 2257 C C . ILE A 1 297 ? -5.688 38.938 0.53 1 98.06 297 ILE A C 1
ATOM 2259 O O . ILE A 1 297 ? -5.781 39.438 -0.595 1 98.06 297 ILE A O 1
ATOM 2263 N N . ILE A 1 298 ? -4.562 38.844 1.119 1 98.56 298 ILE A N 1
ATOM 2264 C CA . ILE A 1 298 ? -3.258 39 0.49 1 98.56 298 ILE A CA 1
ATOM 2265 C C . ILE A 1 298 ? -2.488 37.688 0.563 1 98.56 298 ILE A C 1
ATOM 2267 O O . ILE A 1 298 ? -2.449 37.031 1.613 1 98.56 298 ILE A O 1
ATOM 2271 N N . HIS A 1 299 ? -1.962 37.281 -0.548 1 98.38 299 HIS A N 1
ATOM 2272 C CA . HIS A 1 299 ? -1.258 36 -0.673 1 98.38 299 HIS A CA 1
ATOM 2273 C C . HIS A 1 299 ? 0.244 36.219 -0.831 1 98.38 299 HIS A C 1
ATOM 2275 O O . HIS A 1 299 ? 0.686 36.875 -1.774 1 98.38 299 HIS A O 1
ATOM 2281 N N . ILE A 1 300 ? 1.031 35.75 0.111 1 98.56 300 ILE A N 1
ATOM 2282 C CA . ILE A 1 300 ? 2.486 35.812 0.038 1 98.56 300 ILE A CA 1
ATOM 2283 C C . ILE A 1 300 ? 3.059 34.406 -0.036 1 98.56 300 ILE A C 1
ATOM 2285 O O . ILE A 1 300 ? 2.926 33.625 0.91 1 98.56 300 ILE A O 1
ATOM 2289 N N . ASP A 1 301 ? 3.709 34.094 -1.12 1 97.75 301 ASP A N 1
ATOM 2290 C CA . ASP A 1 301 ? 4.184 32.719 -1.313 1 97.75 301 ASP A CA 1
ATOM 2291 C C . ASP A 1 301 ? 5.223 32.656 -2.432 1 97.75 301 ASP A C 1
ATOM 2293 O O . ASP A 1 301 ? 5.559 33.688 -3.035 1 97.75 301 ASP A O 1
ATOM 2297 N N . GLU A 1 302 ? 5.738 31.453 -2.535 1 96.06 302 GLU A N 1
ATOM 2298 C CA . GLU A 1 302 ? 6.629 31.188 -3.662 1 96.06 302 GLU A CA 1
ATOM 2299 C C . GLU A 1 302 ? 5.844 30.766 -4.898 1 96.06 302 GLU A C 1
ATOM 2301 O O . GLU A 1 302 ? 6.371 30.766 -6.012 1 96.06 302 GLU A O 1
ATOM 2306 N N . VAL A 1 303 ? 4.633 30.344 -4.691 1 95.69 303 VAL A N 1
ATOM 2307 C CA . VAL A 1 303 ? 3.771 29.906 -5.785 1 95.69 303 VAL A CA 1
ATOM 2308 C C . VAL A 1 303 ? 2.535 30.797 -5.859 1 95.69 303 VAL A C 1
ATOM 2310 O O . VAL A 1 303 ? 2.09 31.328 -4.844 1 95.69 303 VAL A O 1
ATOM 2313 N N . ILE A 1 304 ? 1.94 30.938 -7.039 1 95 304 ILE A N 1
ATOM 2314 C CA . ILE A 1 304 ? 0.728 31.719 -7.215 1 95 304 ILE A CA 1
ATOM 2315 C C . ILE A 1 304 ? -0.433 31.062 -6.477 1 95 304 ILE A C 1
ATOM 2317 O O . ILE A 1 304 ? -0.409 29.859 -6.223 1 95 304 ILE A O 1
ATOM 2321 N N . ALA A 1 305 ? -1.376 31.797 -6.109 1 95.5 305 ALA A N 1
ATOM 2322 C CA . ALA A 1 305 ? -2.531 31.281 -5.371 1 95.5 305 ALA A CA 1
ATOM 2323 C C . ALA A 1 305 ? -3.381 30.375 -6.25 1 95.5 305 ALA A C 1
ATOM 2325 O O . ALA A 1 305 ? -3.547 30.625 -7.445 1 95.5 305 ALA A O 1
ATOM 2326 N N . ASP A 1 306 ? -3.873 29.297 -5.699 1 93.62 306 ASP A N 1
ATOM 2327 C CA . ASP A 1 306 ? -4.957 28.547 -6.312 1 93.62 306 ASP A CA 1
ATOM 2328 C C . ASP A 1 306 ? -6.297 29.25 -6.129 1 93.62 306 ASP A C 1
ATOM 2330 O O . ASP A 1 306 ? -6.926 29.125 -5.074 1 93.62 306 ASP A O 1
ATOM 2334 N N . ILE A 1 307 ? -6.734 29.828 -7.16 1 93.38 307 ILE A N 1
ATOM 2335 C CA . ILE A 1 307 ? -7.945 30.625 -7.062 1 93.38 307 ILE A CA 1
ATOM 2336 C C . ILE A 1 307 ? -9.148 29.734 -6.789 1 93.38 307 ILE A C 1
ATOM 2338 O O . ILE A 1 307 ? -9.25 28.625 -7.344 1 93.38 307 ILE A O 1
ATOM 2342 N N . ASP A 1 308 ? -9.906 30.094 -5.844 1 91.5 308 ASP A N 1
ATOM 2343 C CA . ASP A 1 308 ? -11.141 29.469 -5.379 1 91.5 308 ASP A CA 1
ATOM 2344 C C . ASP A 1 308 ? -12.227 30.5 -5.137 1 91.5 308 ASP A C 1
ATOM 2346 O O . ASP A 1 308 ? -11.945 31.703 -5 1 91.5 308 ASP A O 1
ATOM 2350 N N . ASN A 1 309 ? -13.469 30.094 -5.242 1 92.69 309 ASN A N 1
ATOM 2351 C CA . ASN A 1 309 ? -14.555 31.031 -5 1 92.69 309 ASN A CA 1
ATOM 2352 C C . ASN A 1 309 ? -14.406 31.734 -3.654 1 92.69 309 ASN A C 1
ATOM 2354 O O . ASN A 1 309 ? -14.922 32.844 -3.461 1 92.69 309 ASN A O 1
ATOM 2358 N N . TYR A 1 310 ? -13.617 31.188 -2.83 1 94.06 310 TYR A N 1
ATOM 2359 C CA . TYR A 1 310 ? -13.516 31.703 -1.472 1 94.06 310 TYR A CA 1
ATOM 2360 C C . TYR A 1 310 ? -12.078 32.125 -1.157 1 94.06 310 TYR A C 1
ATOM 2362 O O . TYR A 1 310 ? -11.766 32.469 -0.018 1 94.06 310 TYR A O 1
ATOM 2370 N N . TYR A 1 311 ? -11.234 32.031 -2.104 1 95.56 311 TYR A N 1
ATOM 2371 C CA . TYR A 1 311 ? -9.844 32.469 -1.973 1 95.56 311 TYR A CA 1
ATOM 2372 C C . TYR A 1 311 ? -9.406 33.281 -3.197 1 95.56 311 TYR A C 1
ATOM 2374 O O . TYR A 1 311 ? -8.805 32.719 -4.121 1 95.56 311 TYR A O 1
ATOM 2382 N N . GLN A 1 312 ? -9.641 34.531 -3.15 1 95.94 312 GLN A N 1
ATOM 2383 C CA . GLN A 1 312 ? -9.336 35.469 -4.223 1 95.94 312 GLN A CA 1
ATOM 2384 C C . GLN A 1 312 ? -8.5 36.625 -3.707 1 95.94 312 GLN A C 1
ATOM 2386 O O . GLN A 1 312 ? -9.023 37.719 -3.457 1 95.94 312 GLN A O 1
ATOM 2391 N N . PRO A 1 313 ? -7.215 36.406 -3.572 1 97.12 313 PRO A N 1
ATOM 2392 C CA . PRO A 1 313 ? -6.359 37.469 -3.041 1 97.12 313 PRO A CA 1
ATOM 2393 C C . PRO A 1 313 ? -6.402 38.719 -3.885 1 97.12 313 PRO A C 1
ATOM 2395 O O . PRO A 1 313 ? -6.379 38.656 -5.117 1 97.12 313 PRO A O 1
ATOM 2398 N N . GLU A 1 314 ? -6.492 39.875 -3.258 1 96.19 314 GLU A N 1
ATOM 2399 C CA . GLU A 1 314 ? -6.449 41.156 -3.932 1 96.19 314 GLU A CA 1
ATOM 2400 C C . GLU A 1 314 ? -5.02 41.531 -4.316 1 96.19 314 GLU A C 1
ATOM 2402 O O . GLU A 1 314 ? -4.805 42.344 -5.227 1 96.19 314 GLU A O 1
ATOM 2407 N N . LEU A 1 315 ? -4.133 41 -3.607 1 97.44 315 LEU A N 1
ATOM 2408 C CA . LEU A 1 315 ? -2.707 41.219 -3.824 1 97.44 315 LEU A CA 1
ATOM 2409 C C . LEU A 1 315 ? -1.928 39.938 -3.645 1 97.44 315 LEU A C 1
ATOM 2411 O O . LEU A 1 315 ? -2.164 39.188 -2.689 1 97.44 315 LEU A O 1
ATOM 2415 N N . GLU A 1 316 ? -1.069 39.562 -4.566 1 97.94 316 GLU A N 1
ATOM 2416 C CA . GLU A 1 316 ? -0.19 38.406 -4.488 1 97.94 316 GLU A CA 1
ATOM 2417 C C . GLU A 1 316 ? 1.278 38.812 -4.52 1 97.94 316 GLU A C 1
ATOM 2419 O O . GLU A 1 316 ? 1.718 39.5 -5.453 1 97.94 316 GLU A O 1
ATOM 2424 N N . LEU A 1 317 ? 1.969 38.5 -3.545 1 98.44 317 LEU A N 1
ATOM 2425 C CA . LEU A 1 317 ? 3.42 38.656 -3.51 1 98.44 317 LEU A CA 1
ATOM 2426 C C . LEU A 1 317 ? 4.113 37.344 -3.736 1 98.44 317 LEU A C 1
ATOM 2428 O O . LEU A 1 317 ? 4.258 36.531 -2.805 1 98.44 317 LEU A O 1
ATOM 2432 N N . ILE A 1 318 ? 4.582 37.094 -4.961 1 97.25 318 ILE A N 1
ATOM 2433 C CA . ILE A 1 318 ? 5.184 35.844 -5.352 1 97.25 318 ILE A CA 1
ATOM 2434 C C . ILE A 1 318 ? 6.703 35.969 -5.414 1 97.25 318 ILE A C 1
ATOM 2436 O O . ILE A 1 318 ? 7.223 36.812 -6.156 1 97.25 318 ILE A O 1
ATOM 2440 N N . GLY A 1 319 ? 7.422 35.281 -4.652 1 96.5 319 GLY A N 1
ATOM 2441 C CA . GLY A 1 319 ? 8.875 35.281 -4.566 1 96.5 319 GLY A CA 1
ATOM 2442 C C . GLY A 1 319 ? 9.414 34.531 -3.375 1 96.5 319 GLY A C 1
ATOM 2443 O O . GLY A 1 319 ? 8.656 33.844 -2.682 1 96.5 319 GLY A O 1
ATOM 2444 N N . ASP A 1 320 ? 10.656 34.625 -3.205 1 96.44 320 ASP A N 1
ATOM 2445 C CA . ASP A 1 320 ? 11.289 34 -2.041 1 96.44 320 ASP A CA 1
ATOM 2446 C C . ASP A 1 320 ? 10.695 34.562 -0.743 1 96.44 320 ASP A C 1
ATOM 2448 O O . ASP A 1 320 ? 10.688 35.781 -0.521 1 96.44 320 ASP A O 1
ATOM 2452 N N . LEU A 1 321 ? 10.242 33.688 0.105 1 97.19 321 LEU A N 1
ATOM 2453 C CA . LEU A 1 321 ? 9.492 34.094 1.283 1 97.19 321 LEU A CA 1
ATOM 2454 C C . LEU A 1 321 ? 10.375 34.875 2.238 1 97.19 321 LEU A C 1
ATOM 2456 O O . LEU A 1 321 ? 10.023 36 2.639 1 97.19 321 LEU A O 1
ATOM 2460 N N . PRO A 1 322 ? 11.555 34.375 2.613 1 97.06 322 PRO A N 1
ATOM 2461 C CA . PRO A 1 322 ? 12.406 35.125 3.523 1 97.06 322 PRO A CA 1
ATOM 2462 C C . PRO A 1 322 ? 12.789 36.5 2.959 1 97.06 322 PRO A C 1
ATOM 2464 O O . PRO A 1 322 ? 12.719 37.5 3.666 1 97.06 322 PRO A O 1
ATOM 2467 N N . ALA A 1 323 ? 13.125 36.5 1.684 1 96.94 323 ALA A N 1
ATOM 2468 C CA . ALA A 1 323 ? 13.539 37.75 1.053 1 96.94 323 ALA A CA 1
ATOM 2469 C C . ALA A 1 323 ? 12.383 38.75 1.001 1 96.94 323 ALA A C 1
ATOM 2471 O O . ALA A 1 323 ? 12.562 39.938 1.268 1 96.94 323 ALA A O 1
ATOM 2472 N N . THR A 1 324 ? 11.234 38.25 0.636 1 97.94 324 THR A N 1
ATOM 2473 C CA . THR A 1 324 ? 10.047 39.094 0.545 1 97.94 324 THR A CA 1
ATOM 2474 C C . THR A 1 324 ? 9.688 39.688 1.911 1 97.94 324 THR A C 1
ATOM 2476 O O . THR A 1 324 ? 9.445 40.875 2.039 1 97.94 324 THR A O 1
ATOM 2479 N N . LEU A 1 325 ? 9.695 38.875 2.936 1 97.88 325 LEU A N 1
ATOM 2480 C CA . LEU A 1 325 ? 9.312 39.281 4.277 1 97.88 325 LEU A CA 1
ATOM 2481 C C . LEU A 1 325 ? 10.344 40.25 4.871 1 97.88 325 LEU A C 1
ATOM 2483 O O . LEU A 1 325 ? 9.984 41.188 5.602 1 97.88 325 LEU A O 1
ATOM 2487 N N . ASN A 1 326 ? 11.609 40.031 4.578 1 97.25 326 ASN A N 1
ATOM 2488 C CA . ASN A 1 326 ? 12.648 40.969 5.051 1 97.25 326 ASN A CA 1
ATOM 2489 C C . ASN A 1 326 ? 12.461 42.344 4.477 1 97.25 326 ASN A C 1
ATOM 2491 O O . ASN A 1 326 ? 12.609 43.344 5.195 1 97.25 326 ASN A O 1
ATOM 2495 N N . LYS A 1 327 ? 12.164 42.406 3.221 1 96.81 327 LYS A N 1
ATOM 2496 C CA . LYS A 1 327 ? 11.922 43.688 2.598 1 96.81 327 LYS A CA 1
ATOM 2497 C C . LYS A 1 327 ? 10.719 44.406 3.232 1 96.81 327 LYS A C 1
ATOM 2499 O O . LYS A 1 327 ? 10.719 45.625 3.393 1 96.81 327 LYS A O 1
ATOM 2504 N N . PHE A 1 328 ? 9.734 43.688 3.461 1 96.62 328 PHE A N 1
ATOM 2505 C CA . PHE A 1 328 ? 8.555 44.219 4.141 1 96.62 328 PHE A CA 1
ATOM 2506 C C . PHE A 1 328 ? 8.922 44.75 5.52 1 96.62 328 PHE A C 1
ATOM 2508 O O . PHE A 1 328 ? 8.523 45.875 5.887 1 96.62 328 PHE A O 1
ATOM 2515 N N . ILE A 1 329 ? 9.688 43.969 6.332 1 95.81 329 ILE A N 1
ATOM 2516 C CA . ILE A 1 329 ? 10.086 44.312 7.688 1 95.81 329 ILE A CA 1
ATOM 2517 C C . ILE A 1 329 ? 10.867 45.625 7.672 1 95.81 329 ILE A C 1
ATOM 2519 O O . ILE A 1 329 ? 10.695 46.469 8.547 1 95.81 329 ILE A O 1
ATOM 2523 N N . ASP A 1 330 ? 11.672 45.812 6.695 1 95.19 330 ASP A N 1
ATOM 2524 C CA . ASP A 1 330 ? 12.523 46.969 6.582 1 95.19 330 ASP A CA 1
ATOM 2525 C C . ASP A 1 330 ? 11.688 48.25 6.438 1 95.19 330 ASP A C 1
ATOM 2527 O O . ASP A 1 330 ? 12.094 49.312 6.891 1 95.19 330 ASP A O 1
ATOM 2531 N N . LYS A 1 331 ? 10.562 48.062 5.871 1 93.44 331 LYS A N 1
ATOM 2532 C CA . LYS A 1 331 ? 9.766 49.25 5.527 1 93.44 331 LYS A CA 1
ATOM 2533 C C . LYS A 1 331 ? 8.641 49.469 6.535 1 93.44 331 LYS A C 1
ATOM 2535 O O . LYS A 1 331 ? 8.109 50.562 6.652 1 93.44 331 LYS A O 1
ATOM 2540 N N . PHE A 1 332 ? 8.352 48.5 7.227 1 91.69 332 PHE A N 1
ATOM 2541 C CA . PHE A 1 332 ? 7.156 48.531 8.055 1 91.69 332 PHE A CA 1
ATOM 2542 C C . PHE A 1 332 ? 7.508 48.875 9.492 1 91.69 332 PHE A C 1
ATOM 2544 O O . PHE A 1 332 ? 8.391 48.281 10.094 1 91.69 332 PHE A O 1
ATOM 2551 N N . GLU A 1 333 ? 6.938 49.969 10.125 1 83.81 333 GLU A N 1
ATOM 2552 C CA . GLU A 1 333 ? 7.324 50.5 11.422 1 83.81 333 GLU A CA 1
ATOM 2553 C C . GLU A 1 333 ? 6.461 49.938 12.539 1 83.81 333 GLU A C 1
ATOM 2555 O O . GLU A 1 333 ? 6.762 50.125 13.719 1 83.81 333 GLU A O 1
ATOM 2560 N N . GLY A 1 334 ? 5.391 49.281 12.266 1 81.94 334 GLY A N 1
ATOM 2561 C CA . GLY A 1 334 ? 4.602 48.688 13.344 1 81.94 334 GLY A CA 1
ATOM 2562 C C . GLY A 1 334 ? 3.107 48.844 13.125 1 81.94 334 GLY A C 1
ATOM 2563 O O . GLY A 1 334 ? 2.668 49.625 12.273 1 81.94 334 GLY A O 1
ATOM 2564 N N . LEU A 1 335 ? 2.461 48.031 13.953 1 86.19 335 LEU A N 1
ATOM 2565 C CA . LEU A 1 335 ? 1.004 48.031 13.883 1 86.19 335 LEU A CA 1
ATOM 2566 C C . LEU A 1 335 ? 0.394 48.656 15.125 1 86.19 335 LEU A C 1
ATOM 2568 O O . LEU A 1 335 ? 0.843 48.406 16.234 1 86.19 335 LEU A O 1
ATOM 2572 N N . THR A 1 336 ? -0.505 49.656 14.93 1 86.62 336 THR A N 1
ATOM 2573 C CA . THR A 1 336 ? -1.296 50.219 16.016 1 86.62 336 THR A CA 1
ATOM 2574 C C . THR A 1 336 ? -2.768 49.844 15.867 1 86.62 336 THR A C 1
ATOM 2576 O O . THR A 1 336 ? -3.379 50.094 14.836 1 86.62 336 THR A O 1
ATOM 2579 N N . LEU A 1 337 ? -3.279 49.156 16.922 1 91.06 337 LEU A N 1
ATOM 2580 C CA . LEU A 1 337 ? -4.68 48.75 16.891 1 91.06 337 LEU A CA 1
ATOM 2581 C C . LEU A 1 337 ? -5.523 49.625 17.812 1 91.06 337 LEU A C 1
ATOM 2583 O O . LEU A 1 337 ? -5.031 50.125 18.828 1 91.06 337 LEU A O 1
ATOM 2587 N N . ASN A 1 338 ? -6.773 49.812 17.453 1 93.81 338 ASN A N 1
ATOM 2588 C CA . ASN A 1 338 ? -7.707 50.531 18.312 1 93.81 338 ASN A CA 1
ATOM 2589 C C . ASN A 1 338 ? -8.109 49.688 19.531 1 93.81 338 ASN A C 1
ATOM 2591 O O . ASN A 1 338 ? -7.965 48.469 19.516 1 93.81 338 ASN A O 1
ATOM 2595 N N . PRO A 1 339 ? -8.602 50.344 20.484 1 94.62 339 PRO A N 1
ATOM 2596 C CA . PRO A 1 339 ? -8.977 49.625 21.719 1 94.62 339 PRO A CA 1
ATOM 2597 C C . PRO A 1 339 ? -10.008 48.531 21.484 1 94.62 339 PRO A C 1
ATOM 2599 O O . PRO A 1 339 ? -9.977 47.5 22.141 1 94.62 339 PRO A O 1
ATOM 2602 N N . THR A 1 340 ? -10.812 48.781 20.594 1 95.44 340 THR A N 1
ATOM 2603 C CA . THR A 1 340 ? -11.852 47.781 20.297 1 95.44 340 THR A CA 1
ATOM 2604 C C . THR A 1 340 ? -11.234 46.5 19.781 1 95.44 340 THR A C 1
ATOM 2606 O O . THR A 1 340 ? -11.602 45.406 20.234 1 95.44 340 THR A O 1
ATOM 2609 N N . GLU A 1 341 ? -10.383 46.625 18.844 1 94.81 341 GLU A N 1
ATOM 2610 C CA . GLU A 1 341 ? -9.711 45.469 18.281 1 94.81 341 GLU A CA 1
ATOM 2611 C C . GLU A 1 341 ? -8.781 44.812 19.312 1 94.81 341 GLU A C 1
ATOM 2613 O O . GLU A 1 341 ? -8.664 43.594 19.359 1 94.81 341 GLU A O 1
ATOM 2618 N N . ASP A 1 342 ? -8.211 45.594 20.125 1 95 342 ASP A N 1
ATOM 2619 C CA . ASP A 1 342 ? -7.363 45.094 21.203 1 95 342 ASP A CA 1
ATOM 2620 C C . ASP A 1 342 ? -8.172 44.219 22.172 1 95 342 ASP A C 1
ATOM 2622 O O . ASP A 1 342 ? -7.684 43.188 22.656 1 95 342 ASP A O 1
ATOM 2626 N N . LYS A 1 343 ? -9.312 44.656 22.453 1 96.06 343 LYS A N 1
ATOM 2627 C CA . LYS A 1 343 ? -10.188 43.906 23.344 1 96.06 343 LYS A CA 1
ATOM 2628 C C . LYS A 1 343 ? -10.578 42.562 22.719 1 96.06 343 LYS A C 1
ATOM 2630 O O . LYS A 1 343 ? -10.617 41.562 23.422 1 96.06 343 LYS A O 1
ATOM 2635 N N . ILE A 1 344 ? -10.883 42.594 21.469 1 96 344 ILE A N 1
ATOM 2636 C CA . ILE A 1 344 ? -11.211 41.375 20.75 1 96 344 ILE A CA 1
ATOM 2637 C C . ILE A 1 344 ? -10.055 40.375 20.875 1 96 344 ILE A C 1
ATOM 2639 O O . ILE A 1 344 ? -10.273 39.188 21.203 1 96 344 ILE A O 1
ATOM 2643 N N . LEU A 1 345 ? -8.875 40.844 20.688 1 97.19 345 LEU A N 1
ATOM 2644 C CA . LEU A 1 345 ? -7.688 40 20.719 1 97.19 345 LEU A CA 1
ATOM 2645 C C . LEU A 1 345 ? -7.449 39.438 22.125 1 97.19 345 LEU A C 1
ATOM 2647 O O . LEU A 1 345 ? -7.117 38.281 22.281 1 97.19 345 LEU A O 1
ATOM 2651 N N . ASN A 1 346 ? -7.621 40.281 23.094 1 96.38 346 ASN A N 1
ATOM 2652 C CA . ASN A 1 346 ? -7.438 39.844 24.469 1 96.38 346 ASN A CA 1
ATOM 2653 C C . ASN A 1 346 ? -8.453 38.781 24.859 1 96.38 346 ASN A C 1
ATOM 2655 O O . ASN A 1 346 ? -8.109 37.812 25.547 1 96.38 346 ASN A O 1
ATOM 2659 N N . ASP A 1 347 ? -9.641 38.969 24.438 1 96.5 347 ASP A N 1
ATOM 2660 C CA . ASP A 1 347 ? -10.695 38 24.719 1 96.5 347 ASP A CA 1
ATOM 2661 C C . ASP A 1 347 ? -10.398 36.656 24.078 1 96.5 347 ASP A C 1
ATOM 2663 O O . ASP A 1 347 ? -10.57 35.594 24.688 1 96.5 347 ASP A O 1
ATOM 2667 N N . LEU A 1 348 ? -9.977 36.719 22.875 1 96.56 348 LEU A N 1
ATOM 2668 C CA . LEU A 1 348 ? -9.672 35.5 22.141 1 96.56 348 LEU A CA 1
ATOM 2669 C C . LEU A 1 348 ? -8.461 34.781 22.734 1 96.56 348 LEU A C 1
ATOM 2671 O O . LEU A 1 348 ? -8.43 33.562 22.812 1 96.56 348 LEU A O 1
ATOM 2675 N N . HIS A 1 349 ? -7.48 35.531 23.125 1 95.56 349 HIS A N 1
ATOM 2676 C CA . HIS A 1 349 ? -6.301 34.969 23.75 1 95.56 349 HIS A CA 1
ATOM 2677 C C . HIS A 1 349 ? -6.652 34.281 25.062 1 95.56 349 HIS A C 1
ATOM 2679 O O . HIS A 1 349 ? -6.148 33.188 25.359 1 95.56 349 HIS A O 1
ATOM 2685 N N . THR A 1 350 ? -7.504 34.906 25.812 1 94.31 350 THR A N 1
ATOM 2686 C CA . THR A 1 350 ? -7.977 34.344 27.078 1 94.31 350 THR A CA 1
ATOM 2687 C C . THR A 1 350 ? -8.711 33.031 26.828 1 94.31 350 THR A C 1
ATOM 2689 O O . THR A 1 350 ? -8.508 32.062 27.562 1 94.31 350 THR A O 1
ATOM 2692 N N . ARG A 1 351 ? -9.484 33.031 25.812 1 92.44 351 ARG A N 1
ATOM 2693 C CA . ARG A 1 351 ? -10.203 31.812 25.453 1 92.44 351 ARG A CA 1
ATOM 2694 C C . ARG A 1 351 ? -9.242 30.688 25.062 1 92.44 351 ARG A C 1
ATOM 2696 O O . ARG A 1 351 ? -9.453 29.531 25.406 1 92.44 351 ARG A O 1
ATOM 2703 N N . LEU A 1 352 ? -8.273 31.062 24.297 1 93.56 352 LEU A N 1
ATOM 2704 C CA . LEU A 1 352 ? -7.277 30.109 23.859 1 93.56 352 LEU A CA 1
ATOM 2705 C C . LEU A 1 352 ? -6.547 29.484 25.031 1 93.56 352 LEU A C 1
ATOM 2707 O O . LEU A 1 352 ? -6.371 28.266 25.094 1 93.56 352 LEU A O 1
ATOM 2711 N N . MET A 1 353 ? -6.203 30.281 25.984 1 89.88 353 MET A N 1
ATOM 2712 C CA . MET A 1 353 ? -5.469 29.797 27.156 1 89.88 353 MET A CA 1
ATOM 2713 C C . MET A 1 353 ? -6.363 28.953 28.062 1 89.88 353 MET A C 1
ATOM 2715 O O . MET A 1 353 ? -5.906 27.984 28.656 1 89.88 353 MET A O 1
ATOM 2719 N N . ALA A 1 354 ? -7.578 29.25 28.094 1 86.88 354 ALA A N 1
ATOM 2720 C CA . ALA A 1 354 ? -8.531 28.562 28.953 1 86.88 354 ALA A CA 1
ATOM 2721 C C . ALA A 1 354 ? -8.82 27.156 28.422 1 86.88 354 ALA A C 1
ATOM 2723 O O . ALA A 1 354 ? -9.172 26.25 29.188 1 86.88 354 ALA A O 1
ATOM 2724 N N . SER A 1 355 ? -8.648 26.969 27.219 1 82.38 355 SER A N 1
ATOM 2725 C CA . SER A 1 355 ? -8.984 25.703 26.578 1 82.38 355 SER A CA 1
ATOM 2726 C C . SER A 1 355 ? -7.973 24.625 26.938 1 82.38 355 SER A C 1
ATOM 2728 O O . SER A 1 355 ? -8.227 23.438 26.719 1 82.38 355 SER A O 1
ATOM 2730 N N . GLN A 1 356 ? -6.922 24.906 27.562 1 78.81 356 GLN A N 1
ATOM 2731 C CA . GLN A 1 356 ? -5.863 23.969 27.891 1 78.81 356 GLN A CA 1
ATOM 2732 C C . GLN A 1 356 ? -6.113 23.297 29.234 1 78.81 356 GLN A C 1
ATOM 2734 O O . GLN A 1 356 ? -5.418 22.344 29.609 1 78.81 356 GLN A O 1
ATOM 2739 N N . ASN A 1 357 ? -7.145 23.766 29.859 1 75.5 357 ASN A N 1
ATOM 2740 C CA . ASN A 1 357 ? -7.367 23.281 31.219 1 75.5 357 ASN A CA 1
ATOM 2741 C C . ASN A 1 357 ? -8.148 21.969 31.219 1 75.5 357 ASN A C 1
ATOM 2743 O O . ASN A 1 357 ? -9.094 21.797 30.438 1 75.5 357 ASN A O 1
ATOM 2747 N N . VAL A 1 358 ? -7.387 20.938 31.828 1 68.62 358 VAL A N 1
ATOM 2748 C CA . VAL A 1 358 ? -7.961 19.609 31.969 1 68.62 358 VAL A CA 1
ATOM 2749 C C . VAL A 1 358 ? -9.094 19.641 33 1 68.62 358 VAL A C 1
ATOM 2751 O O . VAL A 1 358 ? -8.945 20.203 34.094 1 68.62 358 VAL A O 1
ATOM 2754 N N . LYS A 1 359 ? -10.297 19.297 32.594 1 62.38 359 LYS A N 1
ATOM 2755 C CA . LYS A 1 359 ? -11.297 19.094 33.625 1 62.38 359 LYS A CA 1
ATOM 2756 C C . LYS A 1 359 ? -11.102 17.75 34.312 1 62.38 359 LYS A C 1
ATOM 2758 O O . LYS A 1 359 ? -10.797 16.75 33.656 1 62.38 359 LYS A O 1
ATOM 2763 N N . SER A 1 360 ? -10.547 17.703 35.594 1 57.62 360 SER A N 1
ATOM 2764 C CA . SER A 1 360 ? -10.211 16.594 36.469 1 57.62 360 SER A CA 1
ATOM 2765 C C . SER A 1 360 ? -11.234 15.461 36.312 1 57.62 360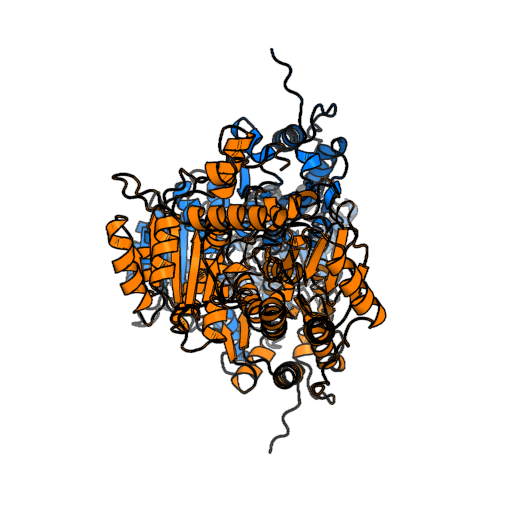 SER A C 1
ATOM 2767 O O . SER A 1 360 ? -12.43 15.688 36.469 1 57.62 360 SER A O 1
ATOM 2769 N N . THR A 1 361 ? -10.93 14.641 35.375 1 56.09 361 THR A N 1
ATOM 2770 C CA . THR A 1 361 ? -11.977 13.648 35.125 1 56.09 361 THR A CA 1
ATOM 2771 C C . THR A 1 361 ? -12.055 12.656 36.281 1 56.09 361 THR A C 1
ATOM 2773 O O . THR A 1 361 ? -11.133 12.562 37.094 1 56.09 361 THR A O 1
ATOM 2776 N N . SER A 1 362 ? -12.93 11.57 36.062 1 59.09 362 SER A N 1
ATOM 2777 C CA . SER A 1 362 ? -13.734 10.531 36.688 1 59.09 362 SER A CA 1
ATOM 2778 C C . SER A 1 362 ? -12.875 9.359 37.156 1 59.09 362 SER A C 1
ATOM 2780 O O . SER A 1 362 ? -11.719 9.242 36.75 1 59.09 362 SER A O 1
ATOM 2782 N N . ASP A 1 363 ? -13.25 8.578 38.094 1 66.31 363 ASP A N 1
ATOM 2783 C CA . ASP A 1 363 ? -12.82 7.297 38.656 1 66.31 363 ASP A CA 1
ATOM 2784 C C . ASP A 1 363 ? -12.625 6.258 37.531 1 66.31 363 ASP A C 1
ATOM 2786 O O . ASP A 1 363 ? -12.57 5.055 37.812 1 66.31 363 ASP A O 1
ATOM 2790 N N . SER A 1 364 ? -12.328 6.77 36.312 1 84.56 364 SER A N 1
ATOM 2791 C CA . SER A 1 364 ? -12.203 5.828 35.219 1 84.56 364 SER A CA 1
ATOM 2792 C C . SER A 1 364 ? -10.758 5.418 35 1 84.56 364 SER A C 1
ATOM 2794 O O . SER A 1 364 ? -9.836 6.129 35.406 1 84.56 364 SER A O 1
ATOM 2796 N N . ASN A 1 365 ? -10.586 4.137 34.438 1 92.94 365 ASN A N 1
ATOM 2797 C CA . ASN A 1 365 ? -9.273 3.639 34.062 1 92.94 365 ASN A CA 1
ATOM 2798 C C . ASN A 1 365 ? -8.852 4.18 32.688 1 92.94 365 ASN A C 1
ATOM 2800 O O . ASN A 1 365 ? -7.762 3.863 32.219 1 92.94 365 ASN A O 1
ATOM 2804 N N . LEU A 1 366 ? -9.664 5.016 32.125 1 95.38 366 LEU A N 1
ATOM 2805 C CA . LEU A 1 366 ? -9.359 5.637 30.828 1 95.38 366 LEU A CA 1
ATOM 2806 C C . LEU A 1 366 ? -8.703 7 31.031 1 95.38 366 LEU A C 1
ATOM 2808 O O . LEU A 1 366 ? -9.031 7.715 31.984 1 95.38 366 LEU A O 1
ATOM 2812 N N . THR A 1 367 ? -7.746 7.336 30.172 1 96.25 367 THR A N 1
ATOM 2813 C CA . THR A 1 367 ? -7.02 8.602 30.281 1 96.25 367 THR A CA 1
ATOM 2814 C C . THR A 1 367 ? -7.59 9.625 29.297 1 96.25 367 THR A C 1
ATOM 2816 O O . THR A 1 367 ? -7.691 9.359 28.094 1 96.25 367 THR A O 1
ATOM 2819 N N . HIS A 1 368 ? -7.98 10.797 29.812 1 94.81 368 HIS A N 1
ATOM 2820 C CA . HIS A 1 368 ? -8.477 11.859 28.953 1 94.81 368 HIS A CA 1
ATOM 2821 C C . HIS A 1 368 ? -7.379 12.391 28.031 1 94.81 368 HIS A C 1
ATOM 2823 O O . HIS A 1 368 ? -6.23 12.531 28.453 1 94.81 368 HIS A O 1
ATOM 2829 N N . PRO A 1 369 ? -7.652 12.734 26.766 1 95.75 369 PRO A N 1
ATOM 2830 C CA . PRO A 1 369 ? -6.66 13.234 25.812 1 95.75 369 PRO A CA 1
ATOM 2831 C C . PRO A 1 369 ? -5.859 14.414 26.359 1 95.75 369 PRO A C 1
ATOM 2833 O O . PRO A 1 369 ? -4.637 14.461 26.219 1 95.75 369 PRO A O 1
ATOM 2836 N N . LEU A 1 370 ? -6.492 15.375 27.047 1 95.25 370 LEU A N 1
ATOM 2837 C CA . LEU A 1 370 ? -5.816 16.562 27.562 1 95.25 370 LEU A CA 1
ATOM 2838 C C . LEU A 1 370 ? -4.805 16.188 28.641 1 95.25 370 LEU A C 1
ATOM 2840 O O . LEU A 1 370 ? -3.768 16.844 28.781 1 95.25 370 LEU A O 1
ATOM 2844 N N . HIS A 1 371 ? -5.145 15.102 29.422 1 95.44 371 HIS A N 1
ATOM 2845 C CA . HIS A 1 371 ? -4.191 14.617 30.422 1 95.44 371 HIS A CA 1
ATOM 2846 C C . HIS A 1 371 ? -2.928 14.086 29.75 1 95.44 371 HIS A C 1
ATOM 2848 O O . HIS A 1 371 ? -1.817 14.344 30.219 1 95.44 371 HIS A O 1
ATOM 2854 N N . ILE A 1 372 ? -3.059 13.336 28.688 1 97.56 372 ILE A N 1
ATOM 2855 C CA . ILE A 1 372 ? -1.925 12.812 27.938 1 97.56 372 ILE A CA 1
ATOM 2856 C C . ILE A 1 372 ? -1.099 13.961 27.375 1 97.56 372 ILE A C 1
ATOM 2858 O O . ILE A 1 372 ? 0.127 13.984 27.516 1 97.56 372 ILE A O 1
ATOM 2862 N N . ILE A 1 373 ? -1.765 14.953 26.734 1 97.62 373 ILE A N 1
ATOM 2863 C CA . ILE A 1 373 ? -1.124 16.078 26.062 1 97.62 373 ILE A CA 1
ATOM 2864 C C . ILE A 1 373 ? -0.338 16.906 27.078 1 97.62 373 ILE A C 1
ATOM 2866 O O . ILE A 1 373 ? 0.843 17.188 26.875 1 97.62 373 ILE A O 1
ATOM 2870 N N . ASN A 1 374 ? -1.005 17.281 28.203 1 96.06 374 ASN A N 1
ATOM 2871 C CA . ASN A 1 374 ? -0.379 18.125 29.219 1 96.06 374 ASN A CA 1
ATOM 2872 C C . ASN A 1 374 ? 0.797 17.422 29.891 1 96.06 374 ASN A C 1
ATOM 2874 O O . ASN A 1 374 ? 1.834 18.047 30.141 1 96.06 374 ASN A O 1
ATOM 2878 N N . THR A 1 375 ? 0.6 16.141 30.188 1 97.38 375 THR A N 1
ATOM 2879 C CA . THR A 1 375 ? 1.664 15.383 30.828 1 97.38 375 THR A CA 1
ATOM 2880 C C . THR A 1 375 ? 2.873 15.25 29.906 1 97.38 375 THR A C 1
ATOM 2882 O O . THR A 1 375 ? 4.012 15.469 30.328 1 97.38 375 THR A O 1
ATOM 2885 N N . LEU A 1 376 ? 2.654 14.891 28.641 1 98.44 376 LEU A N 1
ATOM 2886 C CA . LEU A 1 376 ? 3.752 14.766 27.703 1 98.44 376 LEU A CA 1
ATOM 2887 C C . LEU A 1 376 ? 4.477 16.094 27.516 1 98.44 376 LEU A C 1
ATOM 2889 O O . LEU A 1 376 ? 5.707 16.141 27.531 1 98.44 376 LEU A O 1
ATOM 2893 N N . ARG A 1 377 ? 3.703 17.156 27.328 1 97.06 377 ARG A N 1
ATOM 2894 C CA . ARG A 1 377 ? 4.301 18.469 27.094 1 97.06 377 ARG A CA 1
ATOM 2895 C C . ARG A 1 377 ? 5.195 18.875 28.25 1 97.06 377 ARG A C 1
ATOM 2897 O O . ARG A 1 377 ? 6.25 19.484 28.047 1 97.06 377 ARG A O 1
ATOM 2904 N N . ALA A 1 378 ? 4.789 18.594 29.453 1 97 378 ALA A N 1
ATOM 2905 C CA . ALA A 1 378 ? 5.543 18.953 30.656 1 97 378 ALA A CA 1
ATOM 2906 C C . ALA A 1 378 ? 6.844 18.156 30.734 1 97 378 ALA A C 1
ATOM 2908 O O . ALA A 1 378 ? 7.824 18.625 31.312 1 97 378 ALA A O 1
ATOM 2909 N N . LEU A 1 379 ? 6.887 17.031 30.125 1 98.25 379 LEU A N 1
ATOM 2910 C CA . LEU A 1 379 ? 8.008 16.109 30.312 1 98.25 379 LEU A CA 1
ATOM 2911 C C . LEU A 1 379 ? 9.062 16.312 29.234 1 98.25 379 LEU A C 1
ATOM 2913 O O . LEU A 1 379 ? 10.211 15.891 29.391 1 98.25 379 LEU A O 1
ATOM 2917 N N . ILE A 1 380 ? 8.672 16.938 28.109 1 97.69 380 ILE A N 1
ATOM 2918 C CA . ILE A 1 380 ? 9.641 17.016 27.016 1 97.69 380 ILE A CA 1
ATOM 2919 C C . ILE A 1 380 ? 10.047 18.469 26.781 1 97.69 380 ILE A C 1
ATOM 2921 O O . ILE A 1 380 ? 9.297 19.391 27.109 1 97.69 380 ILE A O 1
ATOM 2925 N N . ASP A 1 381 ? 11.211 18.672 26.188 1 95.94 381 ASP A N 1
ATOM 2926 C CA . ASP A 1 381 ? 11.633 20.031 25.828 1 95.94 381 ASP A CA 1
ATOM 2927 C C . ASP A 1 381 ? 11.172 20.375 24.406 1 95.94 381 ASP A C 1
ATOM 2929 O O . ASP A 1 381 ? 10.5 19.578 23.75 1 95.94 381 ASP A O 1
ATOM 2933 N N . ASP A 1 382 ? 11.469 21.594 23.938 1 95.75 382 ASP A N 1
ATOM 2934 C CA . ASP A 1 382 ? 10.961 22.109 22.672 1 95.75 382 ASP A CA 1
ATOM 2935 C C . ASP A 1 382 ? 11.68 21.484 21.484 1 95.75 382 ASP A C 1
ATOM 2937 O O . ASP A 1 382 ? 11.234 21.609 20.344 1 95.75 382 ASP A O 1
ATOM 2941 N N . LYS A 1 383 ? 12.688 20.688 21.75 1 94.94 383 LYS A N 1
ATOM 2942 C CA . LYS A 1 383 ? 13.5 20.125 20.672 1 94.94 383 LYS A CA 1
ATOM 2943 C C . LYS A 1 383 ? 13 18.75 20.281 1 94.94 383 LYS A C 1
ATOM 2945 O O . LYS A 1 383 ? 13.375 18.219 19.219 1 94.94 383 LYS A O 1
ATOM 2950 N N . VAL A 1 384 ? 12.172 18.156 21.109 1 97.81 384 VAL A N 1
ATOM 2951 C CA . VAL A 1 384 ? 11.648 16.828 20.812 1 97.81 384 VAL A CA 1
ATOM 2952 C C . VAL A 1 384 ? 10.711 16.891 19.609 1 97.81 384 VAL A C 1
ATOM 2954 O O . VAL A 1 384 ? 9.844 17.766 19.547 1 97.81 384 VAL A O 1
ATOM 2957 N N . THR A 1 385 ? 10.984 16.031 18.594 1 98.5 385 THR A N 1
ATOM 2958 C CA . THR A 1 385 ? 10.07 15.898 17.469 1 98.5 385 THR A CA 1
ATOM 2959 C C . THR A 1 385 ? 8.891 15 17.828 1 98.5 385 THR A C 1
ATOM 2961 O O . THR A 1 385 ? 9.07 13.906 18.359 1 98.5 385 THR A O 1
ATOM 2964 N N . VAL A 1 386 ? 7.684 15.477 17.562 1 98.81 386 VAL A N 1
ATOM 2965 C CA . VAL A 1 386 ? 6.449 14.742 17.828 1 98.81 386 VAL A CA 1
ATOM 2966 C C . VAL A 1 386 ? 5.723 14.477 16.5 1 98.81 386 VAL A C 1
ATOM 2968 O O . VAL A 1 386 ? 5.254 15.414 15.852 1 98.81 386 VAL A O 1
ATOM 2971 N N . ALA A 1 387 ? 5.695 13.219 16.047 1 98.75 387 ALA A N 1
ATOM 2972 C CA . ALA A 1 387 ? 4.949 12.82 14.852 1 98.75 387 ALA A CA 1
ATOM 2973 C C . ALA A 1 387 ? 3.584 12.25 15.227 1 98.75 387 ALA A C 1
ATOM 2975 O O . ALA A 1 387 ? 3.482 11.359 16.062 1 98.75 387 ALA A O 1
ATOM 2976 N N . VAL A 1 388 ? 2.535 12.758 14.617 1 98.75 388 VAL A N 1
ATOM 2977 C CA . VAL A 1 388 ? 1.174 12.406 15.008 1 98.75 388 VAL A CA 1
ATOM 2978 C C . VAL A 1 388 ? 0.446 11.766 13.828 1 98.75 388 VAL A C 1
ATOM 2980 O O . VAL A 1 388 ? 0.428 12.32 12.727 1 98.75 388 VAL A O 1
ATOM 2983 N N . ASP A 1 389 ? -0.165 10.609 14.039 1 98.56 389 ASP A N 1
ATOM 2984 C CA . ASP A 1 389 ? -0.986 9.93 13.039 1 98.56 389 ASP A CA 1
ATOM 2985 C C . ASP A 1 389 ? -2.35 10.609 12.906 1 98.56 389 ASP A C 1
ATOM 2987 O O . ASP A 1 389 ? -2.59 11.664 13.5 1 98.56 389 ASP A O 1
ATOM 2991 N N . VAL A 1 390 ? -3.221 10.062 12.086 1 96.88 390 VAL A N 1
ATOM 2992 C CA . VAL A 1 390 ? -4.504 10.68 11.773 1 96.88 390 VAL A CA 1
ATOM 2993 C C . VAL A 1 390 ? -5.617 10 12.555 1 96.88 390 VAL A C 1
ATOM 2995 O O . VAL A 1 390 ? -5.555 8.789 12.812 1 96.88 390 VAL A O 1
ATOM 2998 N N . GLY A 1 391 ? -6.621 10.656 12.938 1 95.56 391 GLY A N 1
ATOM 2999 C CA . GLY A 1 391 ? -7.777 10.242 13.727 1 95.56 391 GLY A CA 1
ATOM 3000 C C . GLY A 1 391 ? -8.219 11.289 14.727 1 95.56 391 GLY A C 1
ATOM 3001 O O . GLY A 1 391 ? -7.91 12.469 14.578 1 95.56 391 GLY A O 1
ATOM 3002 N N . SER A 1 392 ? -8.93 10.836 15.773 1 95.81 392 SER A N 1
ATOM 3003 C CA . SER A 1 392 ? -9.281 11.758 16.859 1 95.81 392 SER A CA 1
ATOM 3004 C C . SER A 1 392 ? -8.031 12.32 17.531 1 95.81 392 SER A C 1
ATOM 3006 O O . SER A 1 392 ? -8.016 13.477 17.953 1 95.81 392 SER A O 1
ATOM 3008 N N . ILE A 1 393 ? -7.047 11.523 17.531 1 97.06 393 ILE A N 1
ATOM 3009 C CA . ILE A 1 393 ? -5.781 11.898 18.156 1 97.06 393 ILE A CA 1
ATOM 3010 C C . ILE A 1 393 ? -5.23 13.148 17.484 1 97.06 393 ILE A C 1
ATOM 3012 O O . ILE A 1 393 ? -4.695 14.039 18.141 1 97.06 393 ILE A O 1
ATOM 3016 N N . TYR A 1 394 ? -5.371 13.227 16.203 1 94.75 394 TYR A N 1
ATOM 3017 C CA . TYR A 1 394 ? -4.73 14.312 15.469 1 94.75 394 TYR A CA 1
ATOM 3018 C C . TYR A 1 394 ? -5.426 15.641 15.742 1 94.75 394 TYR A C 1
ATOM 3020 O O . TYR A 1 394 ? -4.781 16.688 15.773 1 94.75 394 TYR A O 1
ATOM 3028 N N . ILE A 1 395 ? -6.73 15.641 16.047 1 93.75 395 ILE A N 1
ATOM 3029 C CA . ILE A 1 395 ? -7.465 16.859 16.359 1 93.75 395 ILE A CA 1
ATOM 3030 C C . ILE A 1 395 ? -7.043 17.375 17.734 1 93.75 395 ILE A C 1
ATOM 3032 O O . ILE A 1 395 ? -6.766 18.562 17.906 1 93.75 395 ILE A O 1
ATOM 3036 N N . TRP A 1 396 ? -6.953 16.469 18.672 1 95.75 396 TRP A N 1
ATOM 3037 C CA . TRP A 1 396 ? -6.566 16.844 20.031 1 95.75 396 TRP A CA 1
ATOM 3038 C C . TRP A 1 396 ? -5.152 17.406 20.062 1 95.75 396 TRP A C 1
ATOM 3040 O O . TRP A 1 396 ? -4.906 18.453 20.656 1 95.75 396 TRP A O 1
ATOM 3050 N N . MET A 1 397 ? -4.301 16.766 19.391 1 97.44 397 MET A N 1
ATOM 3051 C CA . MET A 1 397 ? -2.904 17.188 19.391 1 97.44 397 MET A CA 1
ATOM 3052 C C . MET A 1 397 ? -2.744 18.516 18.656 1 97.44 397 MET A C 1
ATOM 3054 O O . MET A 1 397 ? -2.002 19.391 19.109 1 97.44 397 MET A O 1
ATOM 3058 N N . ALA A 1 398 ? -3.41 18.656 17.516 1 96.06 398 ALA A N 1
ATOM 3059 C CA . ALA A 1 398 ? -3.277 19.875 16.703 1 96.06 398 ALA A CA 1
ATOM 3060 C C . ALA A 1 398 ? -3.803 21.094 17.469 1 96.06 398 ALA A C 1
ATOM 3062 O O . ALA A 1 398 ? -3.24 22.188 17.359 1 96.06 398 ALA A O 1
ATOM 3063 N N . ARG A 1 399 ? -4.82 20.891 18.234 1 93.62 399 ARG A N 1
ATOM 3064 C CA . ARG A 1 399 ? -5.484 22.016 18.891 1 93.62 399 ARG A CA 1
ATOM 3065 C C . ARG A 1 399 ? -4.789 22.359 20.203 1 93.62 399 ARG A C 1
ATOM 3067 O O . ARG A 1 399 ? -4.699 23.531 20.562 1 93.62 399 ARG A O 1
ATOM 3074 N N . HIS A 1 400 ? -4.25 21.328 20.875 1 94.69 400 HIS A N 1
ATOM 3075 C CA . HIS A 1 400 ? -3.959 21.578 22.281 1 94.69 400 HIS A CA 1
ATOM 3076 C C . HIS A 1 400 ? -2.473 21.406 22.578 1 94.69 400 HIS A C 1
ATOM 3078 O O . HIS A 1 400 ? -1.973 21.922 23.578 1 94.69 400 HIS A O 1
ATOM 3084 N N . PHE A 1 401 ? -1.766 20.672 21.797 1 97.31 401 PHE A N 1
ATOM 3085 C CA . PHE A 1 401 ? -0.344 20.5 22.062 1 97.31 401 PHE A CA 1
ATOM 3086 C C . PHE A 1 401 ? 0.451 21.719 21.625 1 97.31 401 PHE A C 1
ATOM 3088 O O . PHE A 1 401 ? 0.453 22.062 20.438 1 97.31 401 PHE A O 1
ATOM 3095 N N . ARG A 1 402 ? 1.129 22.359 22.531 1 95.69 402 ARG A N 1
ATOM 3096 C CA . ARG A 1 402 ? 1.916 23.547 22.203 1 95.69 402 ARG A CA 1
ATOM 3097 C C . ARG A 1 402 ? 3.279 23.172 21.641 1 95.69 402 ARG A C 1
ATOM 3099 O O . ARG A 1 402 ? 3.984 22.344 22.234 1 95.69 402 ARG A O 1
ATOM 3106 N N . SER A 1 403 ? 3.582 23.641 20.484 1 96.75 403 SER A N 1
ATOM 3107 C CA . SER A 1 403 ? 4.871 23.484 19.828 1 96.75 403 SER A CA 1
ATOM 3108 C C . SER A 1 403 ? 5.52 24.828 19.547 1 96.75 403 SER A C 1
ATOM 3110 O O . SER A 1 403 ? 4.855 25.766 19.094 1 96.75 403 SER A O 1
ATOM 3112 N N . TYR A 1 404 ? 6.863 24.953 19.797 1 97.5 404 TYR A N 1
ATOM 3113 C CA . TYR A 1 404 ? 7.492 26.266 19.75 1 97.5 404 TYR A CA 1
ATOM 3114 C C . TYR A 1 404 ? 8.656 26.281 18.766 1 97.5 404 TYR A C 1
ATOM 3116 O O . TYR A 1 404 ? 9.352 27.281 18.625 1 97.5 404 TYR A O 1
ATOM 3124 N N . GLU A 1 405 ? 8.875 25.141 18.125 1 97.38 405 GLU A N 1
ATOM 3125 C CA . GLU A 1 405 ? 9.875 25.031 17.078 1 97.38 405 GLU A CA 1
ATOM 3126 C C . GLU A 1 405 ? 9.281 24.453 15.797 1 97.38 405 GLU A C 1
ATOM 3128 O O . GLU A 1 405 ? 8.461 23.531 15.859 1 97.38 405 GLU A O 1
ATOM 3133 N N . PRO A 1 406 ? 9.641 25.078 14.633 1 97.38 406 PRO A N 1
ATOM 3134 C CA . PRO A 1 406 ? 9.062 24.609 13.375 1 97.38 406 PRO A CA 1
ATOM 3135 C C . PRO A 1 406 ? 9.469 23.172 13.039 1 97.38 406 PRO A C 1
ATOM 3137 O O . PRO A 1 406 ? 10.594 22.766 13.328 1 97.38 406 PRO A O 1
ATOM 3140 N N . ARG A 1 407 ? 8.555 22.438 12.477 1 97.44 407 ARG A N 1
ATOM 3141 C CA . ARG A 1 407 ? 8.75 21.078 11.961 1 97.44 407 ARG A CA 1
ATOM 3142 C C . ARG A 1 407 ? 9.102 20.109 13.094 1 97.44 407 ARG A C 1
ATOM 3144 O O . ARG A 1 407 ? 9.906 19.203 12.906 1 97.44 407 ARG A O 1
ATOM 3151 N N . ARG A 1 408 ? 8.617 20.406 14.289 1 97.75 408 ARG A N 1
ATOM 3152 C CA . ARG A 1 408 ? 8.797 19.5 15.422 1 97.75 408 ARG A CA 1
ATOM 3153 C C . ARG A 1 408 ? 7.477 18.844 15.812 1 97.75 408 ARG A C 1
ATOM 3155 O O . ARG A 1 408 ? 7.469 17.844 16.531 1 97.75 408 ARG A O 1
ATOM 3162 N N . LEU A 1 409 ? 6.367 19.328 15.461 1 98.25 409 LEU A N 1
ATOM 3163 C CA . LEU A 1 409 ? 5.047 18.719 15.539 1 98.25 409 LEU A CA 1
ATOM 3164 C C . LEU A 1 409 ? 4.492 18.438 14.148 1 98.25 409 LEU A C 1
ATOM 3166 O O . LEU A 1 409 ? 4.098 19.375 13.438 1 98.25 409 LEU A O 1
ATOM 3170 N N . LEU A 1 410 ? 4.398 17.172 13.758 1 98.12 410 LEU A N 1
ATOM 3171 C CA . LEU A 1 410 ? 4.164 16.797 12.367 1 98.12 410 LEU A CA 1
ATOM 3172 C C . LEU A 1 410 ? 2.787 16.172 12.195 1 98.12 410 LEU A C 1
ATOM 3174 O O . LEU A 1 410 ? 2.391 15.312 12.992 1 98.12 410 LEU A O 1
ATOM 3178 N N . PHE A 1 411 ? 2.064 16.641 11.172 1 96.69 411 PHE A N 1
ATOM 3179 C CA . PHE A 1 411 ? 0.749 16.109 10.836 1 96.69 411 PHE A CA 1
ATOM 3180 C C . PHE A 1 411 ? 0.637 15.852 9.336 1 96.69 411 PHE A C 1
ATOM 3182 O O . PHE A 1 411 ? 1.245 16.562 8.531 1 96.69 411 PHE A O 1
ATOM 3189 N N . SER A 1 412 ? -0.135 14.797 8.992 1 96.38 412 SER A N 1
ATOM 3190 C CA . SER A 1 412 ? -0.63 14.648 7.625 1 96.38 412 SER A CA 1
ATOM 3191 C C . SER A 1 412 ? -1.985 15.328 7.453 1 96.38 412 SER A C 1
ATOM 3193 O O . SER A 1 412 ? -3.012 14.797 7.883 1 96.38 412 SER A O 1
ATOM 3195 N N . ASN A 1 413 ? -2.041 16.484 6.781 1 92.75 413 ASN A N 1
ATOM 3196 C CA . ASN A 1 413 ? -3.281 17.234 6.68 1 92.75 413 ASN A CA 1
ATOM 3197 C C . ASN A 1 413 ? -3.906 17.109 5.293 1 92.75 413 ASN A C 1
ATOM 3199 O O . ASN A 1 413 ? -5.129 17.109 5.156 1 92.75 413 ASN A O 1
ATOM 3203 N N . GLY A 1 414 ? -3.049 17.078 4.289 1 93.44 414 GLY A N 1
ATOM 3204 C CA . GLY A 1 414 ? -3.574 17.031 2.932 1 93.44 414 GLY A CA 1
ATOM 3205 C C . GLY A 1 414 ? -4.305 15.742 2.617 1 93.44 414 GLY A C 1
ATOM 3206 O O . GLY A 1 414 ? -5.508 15.75 2.348 1 93.44 414 GLY A O 1
ATOM 3207 N N . MET A 1 415 ? -3.613 14.656 2.799 1 96.25 415 MET A N 1
ATOM 3208 C CA . MET A 1 415 ? -4.207 13.352 2.502 1 96.25 415 MET A CA 1
ATOM 3209 C C . MET A 1 415 ? -4.746 12.695 3.768 1 96.25 415 MET A C 1
ATOM 3211 O O . MET A 1 415 ? -5.559 11.773 3.695 1 96.25 415 MET A O 1
ATOM 3215 N N . GLN A 1 416 ? -4.27 13.234 4.969 1 96.25 416 GLN A N 1
ATOM 3216 C CA . GLN A 1 416 ? -4.676 12.609 6.223 1 96.25 416 GLN A CA 1
ATOM 3217 C C . GLN A 1 416 ? -4.465 11.094 6.176 1 96.25 416 GLN A C 1
ATOM 3219 O O . GLN A 1 416 ? -5.391 10.328 6.434 1 96.25 416 GLN A O 1
ATOM 3224 N N . THR A 1 417 ? -3.279 10.695 5.973 1 98.19 417 THR A N 1
ATOM 3225 C CA . THR A 1 417 ? -2.891 9.312 5.727 1 98.19 417 THR A CA 1
ATOM 3226 C C . THR A 1 417 ? -2.621 8.586 7.039 1 98.19 417 THR A C 1
ATOM 3228 O O . THR A 1 417 ? -1.817 9.039 7.855 1 98.19 417 THR A O 1
ATOM 3231 N N . LEU A 1 418 ? -3.268 7.492 7.266 1 98.31 418 LEU A N 1
ATOM 3232 C CA . LEU A 1 418 ? -3.012 6.66 8.438 1 98.31 418 LEU A CA 1
ATOM 3233 C C . LEU A 1 418 ? -1.665 5.953 8.32 1 98.31 418 LEU A C 1
ATOM 3235 O O . LEU A 1 418 ? -1.27 5.543 7.23 1 98.31 418 LEU A O 1
ATOM 3239 N N . GLY A 1 419 ? -0.958 5.82 9.43 1 98.56 419 GLY A N 1
ATOM 3240 C CA . GLY A 1 419 ? 0.232 4.984 9.469 1 98.56 419 GLY A CA 1
ATOM 3241 C C . GLY A 1 419 ? 1.519 5.77 9.297 1 98.56 419 GLY A C 1
ATOM 3242 O O . GLY A 1 419 ? 2.607 5.195 9.289 1 98.56 419 GLY A O 1
ATOM 3243 N N . VAL A 1 420 ? 1.475 7.113 9.234 1 98.69 420 VAL A N 1
ATOM 3244 C CA . VAL A 1 420 ? 2.658 7.898 8.898 1 98.69 420 VAL A CA 1
ATOM 3245 C C . VAL A 1 420 ? 3.498 8.133 10.156 1 98.69 420 VAL A C 1
ATOM 3247 O O . VAL A 1 420 ? 4.703 8.383 10.062 1 98.69 420 VAL A O 1
ATOM 3250 N N . ALA A 1 421 ? 2.945 8.031 11.359 1 98.81 421 ALA A N 1
ATOM 3251 C CA . ALA A 1 421 ? 3.576 8.555 12.562 1 98.81 421 ALA A CA 1
ATOM 3252 C C . ALA A 1 421 ? 4.859 7.797 12.891 1 98.81 421 ALA A C 1
ATOM 3254 O O . ALA A 1 421 ? 5.91 8.398 13.102 1 98.81 421 ALA A O 1
ATOM 3255 N N . LEU A 1 422 ? 4.809 6.461 12.906 1 98.88 422 LEU A N 1
ATOM 3256 C CA . LEU A 1 422 ? 5.98 5.672 13.266 1 98.88 422 LEU A CA 1
ATOM 3257 C C . LEU A 1 422 ? 7.094 5.852 12.234 1 98.88 422 LEU A C 1
ATOM 3259 O O . LEU A 1 422 ? 8.227 6.164 12.586 1 98.88 422 LEU A O 1
ATOM 3263 N N . PRO A 1 423 ? 6.816 5.754 10.93 1 98.94 423 PRO A N 1
ATOM 3264 C CA . PRO A 1 423 ? 7.852 6.004 9.922 1 98.94 423 PRO A CA 1
ATOM 3265 C C . PRO A 1 423 ? 8.43 7.418 10.008 1 98.94 423 PRO A C 1
ATOM 3267 O O . PRO A 1 423 ? 9.633 7.605 9.844 1 98.94 423 PRO A O 1
ATOM 3270 N N . TRP A 1 424 ? 7.555 8.414 10.25 1 98.88 424 TRP A N 1
ATOM 3271 C CA . TRP A 1 424 ? 8.055 9.781 10.406 1 98.88 424 TRP A CA 1
ATOM 3272 C C . TRP A 1 424 ? 8.938 9.898 11.641 1 98.88 424 TRP A C 1
ATOM 3274 O O . TRP A 1 424 ? 9.906 10.664 11.648 1 98.88 424 TRP A O 1
ATOM 3284 N N . GLY A 1 425 ? 8.547 9.18 12.75 1 98.88 425 GLY A N 1
ATOM 3285 C CA . GLY A 1 425 ? 9.414 9.117 13.914 1 98.88 425 GLY A CA 1
ATOM 3286 C C . GLY A 1 425 ? 10.789 8.562 13.602 1 98.88 425 GLY A C 1
ATOM 3287 O O . GLY A 1 425 ? 11.805 9.078 14.078 1 98.88 425 GLY A O 1
ATOM 3288 N N . ILE A 1 426 ? 10.867 7.52 12.781 1 98.88 426 ILE A N 1
ATOM 3289 C CA . ILE A 1 426 ? 12.133 6.93 12.359 1 98.88 426 ILE A CA 1
ATOM 3290 C C . ILE A 1 426 ? 12.945 7.961 11.578 1 98.88 426 ILE A C 1
ATOM 3292 O O . ILE A 1 426 ? 14.141 8.141 11.828 1 98.88 426 ILE A O 1
ATOM 3296 N N . ALA A 1 427 ? 12.281 8.648 10.641 1 98.88 427 ALA A N 1
ATOM 3297 C CA . ALA A 1 427 ? 12.938 9.695 9.867 1 98.88 427 ALA A CA 1
ATOM 3298 C C . ALA A 1 427 ? 13.539 10.758 10.789 1 98.88 427 ALA A C 1
ATOM 3300 O O . ALA A 1 427 ? 14.68 11.188 10.586 1 98.88 427 ALA A O 1
ATOM 3301 N N . ALA A 1 428 ? 12.75 11.148 11.797 1 98.75 428 ALA A N 1
ATOM 3302 C CA . ALA A 1 428 ? 13.203 12.18 12.727 1 98.75 428 ALA A CA 1
ATOM 3303 C C . ALA A 1 428 ? 14.445 11.727 13.484 1 98.75 428 ALA A C 1
ATOM 3305 O O . ALA A 1 428 ? 15.391 12.508 13.656 1 98.75 428 ALA A O 1
ATOM 3306 N N . CYS A 1 429 ? 14.484 10.469 13.953 1 98.44 429 CYS A N 1
ATOM 3307 C CA . CYS A 1 429 ? 15.641 9.938 14.664 1 98.44 429 CYS A CA 1
ATOM 3308 C C . CYS A 1 429 ? 16.891 9.961 13.781 1 98.44 429 CYS A C 1
ATOM 3310 O O . CYS A 1 429 ? 18 10.195 14.273 1 98.44 429 CYS A O 1
ATOM 3312 N N . LEU A 1 430 ? 16.703 9.742 12.5 1 98.38 430 LEU A N 1
ATOM 3313 C CA . LEU A 1 430 ? 17.844 9.648 11.586 1 98.38 430 LEU A CA 1
ATOM 3314 C C . LEU A 1 430 ? 18.406 11.039 11.281 1 98.38 430 LEU A C 1
ATOM 3316 O O . LEU A 1 430 ? 19.625 11.211 11.203 1 98.38 430 LEU A O 1
ATOM 3320 N N . VAL A 1 431 ? 17.469 12.047 11.109 1 97.75 431 VAL A N 1
ATOM 3321 C CA . VAL A 1 431 ? 17.953 13.352 10.648 1 97.75 431 VAL A CA 1
ATOM 3322 C C . VAL A 1 431 ? 18.312 14.219 11.852 1 97.75 431 VAL A C 1
ATOM 3324 O O . VAL A 1 431 ? 18.969 15.258 11.703 1 97.75 431 VAL A O 1
ATOM 3327 N N . ARG A 1 432 ? 17.891 13.797 13.055 1 97.5 432 ARG A N 1
ATOM 3328 C CA . ARG A 1 432 ? 18.234 14.484 14.297 1 97.5 432 ARG A CA 1
ATOM 3329 C C . ARG A 1 432 ? 18.844 13.508 15.305 1 97.5 432 ARG A C 1
ATOM 3331 O O . ARG A 1 432 ? 18.297 13.328 16.391 1 97.5 432 ARG A O 1
ATOM 3338 N N . PRO A 1 433 ? 20.031 12.984 14.984 1 95.31 433 PRO A N 1
ATOM 3339 C CA . PRO A 1 433 ? 20.641 11.977 15.852 1 95.31 433 PRO A CA 1
ATOM 3340 C C . PRO A 1 433 ? 20.891 12.492 17.266 1 95.31 433 PRO A C 1
ATOM 3342 O O . PRO A 1 433 ? 21.328 13.633 17.438 1 95.31 433 PRO A O 1
ATOM 3345 N N . GLY A 1 434 ? 20.547 11.711 18.219 1 91 434 GLY A N 1
ATOM 3346 C CA . GLY A 1 434 ? 20.781 12.07 19.609 1 91 434 GLY A CA 1
ATOM 3347 C C . GLY A 1 434 ? 19.594 12.711 20.266 1 91 434 GLY A C 1
ATOM 3348 O O . GLY A 1 434 ? 19.516 12.789 21.5 1 91 434 GLY A O 1
ATOM 3349 N N . GLU A 1 435 ? 18.641 13.195 19.484 1 94.19 435 GLU A N 1
ATOM 3350 C CA . GLU A 1 435 ? 17.438 13.797 20.062 1 94.19 435 GLU A CA 1
ATOM 3351 C C . GLU A 1 435 ? 16.359 12.75 20.297 1 94.19 435 GLU A C 1
ATOM 3353 O O . GLU A 1 435 ? 16.281 11.758 19.578 1 94.19 435 GLU A O 1
ATOM 3358 N N . LYS A 1 436 ? 15.602 12.961 21.312 1 95 436 LYS A N 1
ATOM 3359 C CA . LYS A 1 436 ? 14.453 12.102 21.578 1 95 436 LYS A CA 1
ATOM 3360 C C . LYS A 1 436 ? 13.32 12.375 20.578 1 95 436 LYS A C 1
ATOM 3362 O O . LYS A 1 436 ? 13.117 13.516 20.172 1 95 436 LYS A O 1
ATOM 3367 N N . VAL A 1 437 ? 12.672 11.367 20.219 1 98.44 437 VAL A N 1
ATOM 3368 C CA . VAL A 1 437 ? 11.539 11.461 19.297 1 98.44 437 VAL A CA 1
ATOM 3369 C C . VAL A 1 437 ? 10.336 10.734 19.891 1 98.44 437 VAL A C 1
ATOM 3371 O O . VAL A 1 437 ? 10.477 9.664 20.469 1 98.44 437 VAL A O 1
ATOM 3374 N N . VAL A 1 438 ? 9.148 11.336 19.781 1 98.88 438 VAL A N 1
ATOM 3375 C CA . VAL A 1 438 ? 7.879 10.719 20.156 1 98.88 438 VAL A CA 1
ATOM 3376 C C . VAL A 1 438 ? 6.961 10.641 18.938 1 98.88 438 VAL A C 1
ATOM 3378 O O . VAL A 1 438 ? 6.762 11.633 18.234 1 98.88 438 VAL A O 1
ATOM 3381 N N . SER A 1 439 ? 6.539 9.531 18.609 1 98.88 439 SER A N 1
ATOM 3382 C CA . SER A 1 439 ? 5.457 9.367 17.641 1 98.88 439 SER A CA 1
ATOM 3383 C C . SER A 1 439 ? 4.203 8.805 18.297 1 98.88 439 SER A C 1
ATOM 3385 O O . SER A 1 439 ? 4.281 8.195 19.375 1 98.88 439 SER A O 1
ATOM 3387 N N . MET A 1 440 ? 3.029 9.07 17.719 1 98.88 440 MET A N 1
ATOM 3388 C CA . MET A 1 440 ? 1.805 8.594 18.359 1 98.88 440 MET A CA 1
ATOM 3389 C C . MET A 1 440 ? 0.729 8.297 17.312 1 98.88 440 MET A C 1
ATOM 3391 O O . MET A 1 440 ? 0.687 8.938 16.266 1 98.88 440 MET A O 1
ATOM 3395 N N . SER A 1 441 ? -0.06 7.348 17.562 1 98.75 441 SER A N 1
ATOM 3396 C CA . SER A 1 441 ? -1.161 6.898 16.719 1 98.75 441 SER A CA 1
ATOM 3397 C C . SER A 1 441 ? -2.311 6.348 17.547 1 98.75 441 SER A C 1
ATOM 3399 O O . SER A 1 441 ? -2.135 6.043 18.734 1 98.75 441 SER A O 1
ATOM 3401 N N . GLY A 1 442 ? -3.525 6.316 16.938 1 98.38 442 GLY A N 1
ATOM 3402 C CA . GLY A 1 442 ? -4.543 5.43 17.469 1 98.38 442 GLY A CA 1
ATOM 3403 C C . GLY A 1 442 ? -4.219 3.961 17.281 1 98.38 442 GLY A C 1
ATOM 3404 O O . GLY A 1 442 ? -3.301 3.615 16.531 1 98.38 442 GLY A O 1
ATOM 3405 N N . ASP A 1 443 ? -5.031 3.098 17.984 1 98.06 443 ASP A N 1
ATOM 3406 C CA . ASP A 1 443 ? -4.793 1.663 17.859 1 98.06 443 ASP A CA 1
ATOM 3407 C C . ASP A 1 443 ? -5.059 1.177 16.438 1 98.06 443 ASP A C 1
ATOM 3409 O O . ASP A 1 443 ? -4.441 0.215 15.984 1 98.06 443 ASP A O 1
ATOM 3413 N N . GLY A 1 444 ? -5.957 1.819 15.703 1 97.62 444 GLY A N 1
ATOM 3414 C CA . GLY A 1 444 ? -6.172 1.483 14.305 1 97.62 444 GLY A CA 1
ATOM 3415 C C . GLY A 1 444 ? -5.027 1.916 13.406 1 97.62 444 GLY A C 1
ATOM 3416 O O . GLY A 1 444 ? -4.492 1.11 12.648 1 97.62 444 GLY A O 1
ATOM 3417 N N . GLY A 1 445 ? -4.629 3.193 13.562 1 98.19 445 GLY A N 1
ATOM 3418 C CA . GLY A 1 445 ? -3.596 3.771 12.719 1 98.19 445 GLY A CA 1
ATOM 3419 C C . GLY A 1 445 ? -2.24 3.113 12.906 1 98.19 445 GLY A C 1
ATOM 3420 O O . GLY A 1 445 ? -1.488 2.953 11.938 1 98.19 445 GLY A O 1
ATOM 3421 N N . PHE A 1 446 ? -1.9 2.586 14.109 1 98.75 446 PHE A N 1
ATOM 3422 C CA . PHE A 1 446 ? -0.6 2.008 14.422 1 98.75 446 PHE A CA 1
ATOM 3423 C C . PHE A 1 446 ? -0.312 0.803 13.539 1 98.75 446 PHE A C 1
ATOM 3425 O O . PHE A 1 446 ? 0.812 0.634 13.055 1 98.75 446 PHE A O 1
ATOM 3432 N N . LEU A 1 447 ? -1.313 0.041 13.242 1 98.62 447 LEU A N 1
ATOM 3433 C CA . LEU A 1 447 ? -1.1 -1.247 12.586 1 98.62 447 LEU A CA 1
ATOM 3434 C C . LEU A 1 447 ? -0.894 -1.068 11.086 1 98.62 447 LEU A C 1
ATOM 3436 O O . LEU A 1 447 ? -0.477 -2.002 10.398 1 98.62 447 LEU A O 1
ATOM 3440 N N . PHE A 1 448 ? -1.104 0.127 10.555 1 98.69 448 PHE A N 1
ATOM 3441 C CA . PHE A 1 448 ? -0.854 0.368 9.141 1 98.69 448 PHE A CA 1
ATOM 3442 C C . PHE A 1 448 ? 0.633 0.254 8.828 1 98.69 448 PHE A C 1
ATOM 3444 O O . PHE A 1 448 ? 1.012 -0.077 7.699 1 98.69 448 PHE A O 1
ATOM 3451 N N . SER A 1 449 ? 1.491 0.601 9.805 1 98.69 449 SER A N 1
ATOM 3452 C CA . SER A 1 449 ? 2.932 0.604 9.57 1 98.69 449 SER A CA 1
ATOM 3453 C C . SER A 1 449 ? 3.682 -0.054 10.727 1 98.69 449 SER A C 1
ATOM 3455 O O . SER A 1 449 ? 4.902 0.074 10.828 1 98.69 449 SER A O 1
ATOM 3457 N N . ALA A 1 450 ? 3.043 -0.826 11.57 1 98.56 450 ALA A N 1
ATOM 3458 C CA . ALA A 1 450 ? 3.566 -1.332 12.836 1 98.56 450 ALA A CA 1
ATOM 3459 C C . ALA A 1 450 ? 4.762 -2.25 12.609 1 98.56 450 ALA A C 1
ATOM 3461 O O . ALA A 1 450 ? 5.613 -2.4 13.484 1 98.56 450 ALA A O 1
ATOM 3462 N N . MET A 1 451 ? 4.867 -2.865 11.406 1 98.5 451 MET A N 1
ATOM 3463 C CA . MET A 1 451 ? 5.965 -3.789 11.133 1 98.5 451 MET A CA 1
ATOM 3464 C C . MET A 1 451 ? 7.305 -3.061 11.133 1 98.5 451 MET A C 1
ATOM 3466 O O . MET A 1 451 ? 8.352 -3.686 11.289 1 98.5 451 MET A O 1
ATOM 3470 N N . GLU A 1 452 ? 7.289 -1.731 10.977 1 98.75 452 GLU A N 1
ATOM 3471 C CA . GLU A 1 452 ? 8.523 -0.96 10.953 1 98.75 452 GLU A CA 1
ATOM 3472 C C . GLU A 1 452 ? 9.117 -0.82 12.352 1 98.75 452 GLU A C 1
ATOM 3474 O O . GLU A 1 452 ? 10.227 -0.3 12.516 1 98.75 452 GLU A O 1
ATOM 3479 N N . LEU A 1 453 ? 8.328 -1.278 13.383 1 98.81 453 LEU A N 1
ATOM 3480 C CA . LEU A 1 453 ? 8.953 -1.383 14.695 1 98.81 453 LEU A CA 1
ATOM 3481 C C . LEU A 1 453 ? 10.234 -2.211 14.625 1 98.81 453 LEU A C 1
ATOM 3483 O O . LEU A 1 453 ? 11.195 -1.938 15.344 1 98.81 453 LEU A O 1
ATOM 3487 N N . GLU A 1 454 ? 10.25 -3.223 13.758 1 98.69 454 GLU A N 1
ATOM 3488 C CA . GLU A 1 454 ? 11.453 -4.02 13.523 1 98.69 454 GLU A CA 1
ATOM 3489 C C . GLU A 1 454 ? 12.609 -3.146 13.055 1 98.69 454 GLU A C 1
ATOM 3491 O O . GLU A 1 454 ? 13.734 -3.293 13.523 1 98.69 454 GLU A O 1
ATOM 3496 N N . THR A 1 455 ? 12.359 -2.232 12.078 1 98.69 455 THR A N 1
ATOM 3497 C CA . THR A 1 455 ? 13.375 -1.319 11.57 1 98.69 455 THR A CA 1
ATOM 3498 C C . THR A 1 455 ? 13.906 -0.421 12.688 1 98.69 455 THR A C 1
ATOM 3500 O O . THR A 1 455 ? 15.117 -0.224 12.812 1 98.69 455 THR A O 1
ATOM 3503 N N . ALA A 1 456 ? 12.969 0.124 13.492 1 98.75 456 ALA A N 1
ATOM 3504 C CA . ALA A 1 456 ? 13.359 0.991 14.602 1 98.75 456 ALA A CA 1
ATOM 3505 C C . ALA A 1 456 ? 14.266 0.248 15.586 1 98.75 456 ALA A C 1
ATOM 3507 O O . ALA A 1 456 ? 15.258 0.798 16.062 1 98.75 456 ALA A O 1
ATOM 3508 N N . VAL A 1 457 ? 13.875 -0.988 15.898 1 98.69 457 VAL A N 1
ATOM 3509 C CA . VAL A 1 457 ? 14.641 -1.792 16.844 1 98.69 457 VAL A CA 1
ATOM 3510 C C . VAL A 1 457 ? 16.016 -2.129 16.25 1 98.69 457 VAL A C 1
ATOM 3512 O O . VAL A 1 457 ? 17.031 -2.02 16.938 1 98.69 457 VAL A O 1
ATOM 3515 N N . ARG A 1 458 ? 16.016 -2.578 14.953 1 97.88 458 ARG A N 1
ATOM 3516 C CA . ARG A 1 458 ? 17.266 -2.928 14.281 1 97.88 458 ARG A CA 1
ATOM 3517 C C . ARG A 1 458 ? 18.219 -1.745 14.258 1 97.88 458 ARG A C 1
ATOM 3519 O O . ARG A 1 458 ? 19.438 -1.922 14.391 1 97.88 458 ARG A O 1
ATOM 3526 N N . LEU A 1 459 ? 17.719 -0.52 14.156 1 97.38 459 LEU A N 1
ATOM 3527 C CA . LEU A 1 459 ? 18.547 0.686 14.125 1 97.38 459 LEU A CA 1
ATOM 3528 C C . LEU A 1 459 ? 18.781 1.214 15.531 1 97.38 459 LEU A C 1
ATOM 3530 O O . LEU A 1 459 ? 19.469 2.221 15.711 1 97.38 459 LEU A O 1
ATOM 3534 N N . ASN A 1 460 ? 18.203 0.601 16.578 1 96.88 460 ASN A N 1
ATOM 3535 C CA . ASN A 1 460 ? 18.328 0.991 17.969 1 96.88 460 ASN A CA 1
ATOM 3536 C C . ASN A 1 460 ? 18 2.469 18.172 1 96.88 460 ASN A C 1
ATOM 3538 O O . ASN A 1 460 ? 18.797 3.213 18.75 1 96.88 460 ASN A O 1
ATOM 3542 N N . LEU A 1 461 ? 16.875 2.898 17.688 1 97.56 461 LEU A N 1
ATOM 3543 C CA . LEU A 1 461 ? 16.484 4.309 17.703 1 97.56 461 LEU A CA 1
ATOM 3544 C C . LEU A 1 461 ? 15.859 4.688 19.031 1 97.56 461 LEU A C 1
ATOM 3546 O O . LEU A 1 461 ? 15.125 3.895 19.625 1 97.56 461 LEU A O 1
ATOM 3550 N N . PRO A 1 462 ? 16.141 5.867 19.547 1 96.25 462 PRO A N 1
ATOM 3551 C CA . PRO A 1 462 ? 15.484 6.367 20.766 1 96.25 462 PRO A CA 1
ATOM 3552 C C . PRO A 1 462 ? 14.07 6.883 20.516 1 96.25 462 PRO A C 1
ATOM 3554 O O . PRO A 1 462 ? 13.781 8.055 20.766 1 96.25 462 PRO A O 1
ATOM 3557 N N . LEU A 1 463 ? 13.211 6.043 20.109 1 98.19 463 LEU A N 1
ATOM 3558 C CA . LEU A 1 463 ? 11.859 6.391 19.672 1 98.19 463 LEU A CA 1
ATOM 3559 C C . LEU A 1 463 ? 10.812 5.84 20.625 1 98.19 463 LEU A C 1
ATOM 3561 O O . LEU A 1 463 ? 10.852 4.66 20.984 1 98.19 463 LEU A O 1
ATOM 3565 N N . VAL A 1 464 ? 9.992 6.711 21.156 1 98.88 464 VAL A N 1
ATOM 3566 C CA . VAL A 1 464 ? 8.836 6.328 21.969 1 98.88 464 VAL A CA 1
ATOM 3567 C C . VAL A 1 464 ? 7.559 6.492 21.156 1 98.88 464 VAL A C 1
ATOM 3569 O O . VAL A 1 464 ? 7.277 7.578 20.641 1 98.88 464 VAL A O 1
ATOM 3572 N N . HIS A 1 465 ? 6.863 5.445 20.984 1 98.94 465 HIS A N 1
ATOM 3573 C CA . HIS A 1 465 ? 5.59 5.516 20.266 1 98.94 465 HIS A CA 1
ATOM 3574 C C . HIS A 1 465 ? 4.414 5.34 21.219 1 98.94 465 HIS A C 1
ATOM 3576 O O . HIS A 1 465 ? 4.305 4.309 21.891 1 98.94 465 HIS A O 1
ATOM 3582 N N . LEU A 1 466 ? 3.525 6.309 21.312 1 98.94 466 LEU A N 1
ATOM 3583 C CA . LEU A 1 466 ? 2.324 6.258 22.141 1 98.94 466 LEU A CA 1
ATOM 3584 C C . LEU A 1 466 ? 1.124 5.789 21.328 1 98.94 466 LEU A C 1
ATOM 3586 O O . LEU A 1 466 ? 0.894 6.273 20.219 1 98.94 466 LEU A O 1
ATOM 3590 N N . ILE A 1 467 ? 0.405 4.84 21.844 1 98.94 467 ILE A N 1
ATOM 3591 C CA . ILE A 1 467 ? -0.825 4.379 21.219 1 98.94 467 ILE A CA 1
ATOM 3592 C C . ILE A 1 467 ? -2.029 4.824 22.047 1 98.94 467 ILE A C 1
ATOM 3594 O O . ILE A 1 467 ? -2.197 4.398 23.188 1 98.94 467 ILE A O 1
ATOM 3598 N N . TRP A 1 468 ? -2.809 5.77 21.484 1 98.75 468 TRP A N 1
ATOM 3599 C CA . TRP A 1 468 ? -4.102 6.109 22.062 1 98.75 468 TRP A CA 1
ATOM 3600 C C . TRP A 1 468 ? -5.145 5.051 21.734 1 98.75 468 TRP A C 1
ATOM 3602 O O . TRP A 1 468 ? -5.762 5.09 20.672 1 98.75 468 TRP A O 1
ATOM 3612 N N . ASN A 1 469 ? -5.418 4.133 22.672 1 98.5 469 ASN A N 1
ATOM 3613 C CA . ASN A 1 469 ? -6.16 2.904 22.422 1 98.5 469 ASN A CA 1
ATOM 3614 C C . ASN A 1 469 ? -7.613 3.025 22.859 1 98.5 469 ASN A C 1
ATOM 3616 O O . ASN A 1 469 ? -7.887 3.148 24.062 1 98.5 469 ASN A O 1
ATOM 3620 N N . ASP A 1 470 ? -8.547 3 21.922 1 97.19 470 ASP A N 1
ATOM 3621 C CA . ASP A 1 470 ? -9.961 3.061 22.266 1 97.19 470 ASP A CA 1
ATOM 3622 C C . ASP A 1 470 ? -10.75 1.936 21.609 1 97.19 470 ASP A C 1
ATOM 3624 O O . ASP A 1 470 ? -11.945 1.777 21.844 1 97.19 470 ASP A O 1
ATOM 3628 N N . GLY A 1 471 ? -10.109 1.183 20.672 1 97.56 471 GLY A N 1
ATOM 3629 C CA . GLY A 1 471 ? -10.727 0.019 20.062 1 97.56 471 GLY A CA 1
ATOM 3630 C C . GLY A 1 471 ? -11.555 0.362 18.828 1 97.56 471 GLY A C 1
ATOM 3631 O O . GLY A 1 471 ? -12.297 -0.482 18.328 1 97.56 471 GLY A O 1
ATOM 3632 N N . TYR A 1 472 ? -11.469 1.589 18.297 1 97.38 472 TYR A N 1
ATOM 3633 C CA . TYR A 1 472 ? -12.289 2.014 17.156 1 97.38 472 TYR A CA 1
ATOM 3634 C C . TYR A 1 472 ? -11.477 2.861 16.188 1 97.38 472 TYR A C 1
ATOM 3636 O O . TYR A 1 472 ? -10.508 3.508 16.578 1 97.38 472 TYR A O 1
ATOM 3644 N N . PHE A 1 473 ? -11.828 2.803 14.898 1 97.62 473 PHE A N 1
ATOM 3645 C CA . PHE A 1 473 ? -11.562 3.986 14.086 1 97.62 473 PHE A CA 1
ATOM 3646 C C . PHE A 1 473 ? -12.438 5.152 14.523 1 97.62 473 PHE A C 1
ATOM 3648 O O . PHE A 1 473 ? -13.461 5.434 13.898 1 97.62 473 PHE A O 1
ATOM 3655 N N . ASP A 1 474 ? -11.977 5.824 15.484 1 96.56 474 ASP A N 1
ATOM 3656 C CA . ASP A 1 474 ? -12.867 6.641 16.312 1 96.56 474 ASP A CA 1
ATOM 3657 C C . ASP A 1 474 ? -13.312 7.891 15.555 1 96.56 474 ASP A C 1
ATOM 3659 O O . ASP A 1 474 ? -14.445 8.352 15.727 1 96.56 474 ASP A O 1
ATOM 3663 N N . MET A 1 475 ? -12.43 8.492 14.805 1 94.06 475 MET A N 1
ATOM 3664 C CA . MET A 1 475 ? -12.844 9.68 14.062 1 94.06 475 MET A CA 1
ATOM 3665 C C . MET A 1 475 ? -14.008 9.359 13.125 1 94.06 475 MET A C 1
ATOM 3667 O O . MET A 1 475 ? -14.961 10.133 13.016 1 94.06 475 MET A O 1
ATOM 3671 N N . VAL A 1 476 ? -13.945 8.219 12.477 1 95.31 476 VAL A N 1
ATOM 3672 C CA . VAL A 1 476 ? -15.031 7.773 11.609 1 95.31 476 VAL A CA 1
ATOM 3673 C C . VAL A 1 476 ? -16.266 7.449 12.445 1 95.31 476 VAL A C 1
ATOM 3675 O O . VAL A 1 476 ? -17.391 7.809 12.07 1 95.31 476 VAL A O 1
ATOM 3678 N N . ALA A 1 477 ? -16.078 6.828 13.586 1 94.88 477 ALA A N 1
ATOM 3679 C CA . ALA A 1 477 ? -17.172 6.418 14.461 1 94.88 477 ALA A CA 1
ATOM 3680 C C . ALA A 1 477 ? -18 7.621 14.914 1 94.88 477 ALA A C 1
ATOM 3682 O O . ALA A 1 477 ? -19.219 7.613 14.812 1 94.88 477 ALA A O 1
ATOM 3683 N N . PHE A 1 478 ? -17.297 8.562 15.438 1 91.19 478 PHE A N 1
ATOM 3684 C CA . PHE A 1 478 ? -18.047 9.688 15.984 1 91.19 478 PHE A CA 1
ATOM 3685 C C . PHE A 1 478 ? -18.719 10.484 14.875 1 91.19 478 PHE A C 1
ATOM 3687 O O . PHE A 1 478 ? -19.828 10.992 15.039 1 91.19 478 PHE A O 1
ATOM 3694 N N . GLN A 1 479 ? -18.094 10.586 13.695 1 90.81 479 GLN A N 1
ATOM 3695 C CA . GLN A 1 479 ? -18.734 11.266 12.57 1 90.81 479 GLN A CA 1
ATOM 3696 C C . GLN A 1 479 ? -19.953 10.492 12.094 1 90.81 479 GLN A C 1
ATOM 3698 O O . GLN A 1 479 ? -20.969 11.094 11.734 1 90.81 479 GLN A O 1
ATOM 3703 N N . GLN A 1 480 ? -19.844 9.164 12.016 1 94.06 480 GLN A N 1
ATOM 3704 C CA . GLN A 1 480 ? -21 8.336 11.68 1 94.06 480 GLN A CA 1
ATOM 3705 C C . GLN A 1 480 ? -22.141 8.539 12.68 1 94.06 480 GLN A C 1
ATOM 3707 O O . GLN A 1 480 ? -23.297 8.664 12.289 1 94.06 480 GLN A O 1
ATOM 3712 N N . ASN A 1 481 ? -21.781 8.578 13.922 1 93.25 481 ASN A N 1
ATOM 3713 C CA . ASN A 1 481 ? -22.797 8.789 14.945 1 93.25 481 ASN A CA 1
ATOM 3714 C C . ASN A 1 481 ? -23.5 10.133 14.766 1 93.25 481 ASN A C 1
ATOM 3716 O O . ASN A 1 481 ? -24.703 10.234 14.977 1 93.25 481 ASN A O 1
ATOM 3720 N N . MET A 1 482 ? -22.719 11.125 14.438 1 89.5 482 MET A N 1
ATOM 3721 C CA . MET A 1 482 ? -23.281 12.445 14.211 1 89.5 482 MET A CA 1
ATOM 3722 C C . MET A 1 482 ? -24.219 12.438 13.008 1 89.5 482 MET A C 1
ATOM 3724 O O . MET A 1 482 ? -25.266 13.086 13.031 1 89.5 482 MET A O 1
ATOM 3728 N N . LYS A 1 483 ? -23.875 11.695 11.992 1 91.38 483 LYS A N 1
ATOM 3729 C CA . LYS A 1 483 ? -24.609 11.727 10.734 1 91.38 483 LYS A CA 1
ATOM 3730 C C . LYS A 1 483 ? -25.781 10.758 10.766 1 91.38 483 LYS A C 1
ATOM 3732 O O . LYS A 1 483 ? -26.859 11.047 10.219 1 91.38 483 LYS A O 1
ATOM 3737 N N . TYR A 1 484 ? -25.547 9.594 11.359 1 94.81 484 TYR A N 1
ATOM 3738 C CA . TYR A 1 484 ? -26.5 8.5 11.188 1 94.81 484 TYR A CA 1
ATOM 3739 C C . TYR A 1 484 ? -27 8 12.531 1 94.81 484 TYR A C 1
ATOM 3741 O O . TYR A 1 484 ? -27.875 7.129 12.594 1 94.81 484 TYR A O 1
ATOM 3749 N N . ASN A 1 485 ? -26.484 8.453 13.672 1 95.12 485 ASN A N 1
ATOM 3750 C CA . ASN A 1 485 ? -26.828 8.047 15.031 1 95.12 485 ASN A CA 1
ATOM 3751 C C . ASN A 1 485 ? -26.484 6.586 15.289 1 95.12 485 ASN A C 1
ATOM 3753 O O . ASN A 1 485 ? -27.141 5.918 16.094 1 95.12 485 ASN A O 1
ATOM 3757 N N . ARG A 1 486 ? -25.594 6.059 14.516 1 96.38 486 ARG A N 1
ATOM 3758 C CA . ARG A 1 486 ? -25.047 4.711 14.672 1 96.38 486 ARG A CA 1
ATOM 3759 C C . ARG A 1 486 ? -23.703 4.57 13.945 1 96.38 486 ARG A C 1
ATOM 3761 O O . ARG A 1 486 ? -23.328 5.434 13.156 1 96.38 486 ARG A O 1
ATOM 3768 N N . THR A 1 487 ? -22.922 3.607 14.344 1 96.06 487 THR A N 1
ATOM 3769 C CA . THR A 1 487 ? -21.625 3.361 13.734 1 96.06 487 THR A CA 1
ATOM 3770 C C . THR A 1 487 ? -21.672 2.104 12.867 1 96.06 487 THR A C 1
ATOM 3772 O O . THR A 1 487 ? -22.469 1.197 13.117 1 96.06 487 THR A O 1
ATOM 3775 N N . SER A 1 488 ? -20.938 2.123 11.773 1 96.88 488 SER A N 1
ATOM 3776 C CA . SER A 1 488 ? -20.828 0.996 10.852 1 96.88 488 SER A CA 1
ATOM 3777 C C . SER A 1 488 ? -19.359 0.665 10.562 1 96.88 488 SER A C 1
ATOM 3779 O O . SER A 1 488 ? -18.641 1.49 10.008 1 96.88 488 SER A O 1
ATOM 3781 N N . ALA A 1 489 ? -18.891 -0.54 10.914 1 96.81 489 ALA A N 1
ATOM 3782 C CA . ALA A 1 489 ? -17.609 -1.113 10.531 1 96.81 489 ALA A CA 1
ATOM 3783 C C . ALA A 1 489 ? -16.453 -0.255 11.039 1 96.81 489 ALA A C 1
ATOM 3785 O O . ALA A 1 489 ? -15.547 0.104 10.281 1 96.81 489 ALA A O 1
ATOM 3786 N N . VAL A 1 490 ? -16.453 0.068 12.344 1 97.75 490 VAL A N 1
ATOM 3787 C CA . VAL A 1 490 ? -15.391 0.897 12.906 1 97.75 490 VAL A CA 1
ATOM 3788 C C . VAL A 1 490 ? -14.812 0.22 14.148 1 97.75 490 VAL A C 1
ATOM 3790 O O . VAL A 1 490 ? -13.828 0.692 14.719 1 97.75 490 VAL A O 1
ATOM 3793 N N . GLU A 1 491 ? -15.43 -0.879 14.586 1 97.69 491 GLU A N 1
ATOM 3794 C CA . GLU A 1 491 ? -14.977 -1.583 15.781 1 97.69 491 GLU A CA 1
ATOM 3795 C C . GLU A 1 491 ? -13.82 -2.521 15.469 1 97.69 491 GLU A C 1
ATOM 3797 O O . GLU A 1 491 ? -13.898 -3.334 14.547 1 97.69 491 GLU A O 1
ATOM 3802 N N . LEU A 1 492 ? -12.766 -2.451 16.234 1 97.69 492 LEU A N 1
ATOM 3803 C CA . LEU A 1 492 ? -11.555 -3.238 16.031 1 97.69 492 LEU A CA 1
ATOM 3804 C C . LEU A 1 492 ? -11.461 -4.359 17.062 1 97.69 492 LEU A C 1
ATOM 3806 O O . LEU A 1 492 ? -12.078 -4.289 18.125 1 97.69 492 LEU A O 1
ATOM 3810 N N . GLY A 1 493 ? -10.727 -5.402 16.719 1 96.62 493 GLY A N 1
ATOM 3811 C CA . GLY A 1 493 ? -10.406 -6.418 17.703 1 96.62 493 GLY A CA 1
ATOM 3812 C C . GLY A 1 493 ? -9.281 -6.012 18.625 1 96.62 493 GLY A C 1
ATOM 3813 O O . GLY A 1 493 ? -8.484 -5.129 18.312 1 96.62 493 GLY A O 1
ATOM 3814 N N . PRO A 1 494 ? -9.258 -6.645 19.766 1 96.25 494 PRO A N 1
ATOM 3815 C CA . PRO A 1 494 ? -8.227 -6.281 20.734 1 96.25 494 PRO A CA 1
ATOM 3816 C C . PRO A 1 494 ? -6.832 -6.75 20.312 1 96.25 494 PRO A C 1
ATOM 3818 O O . PRO A 1 494 ? -6.688 -7.832 19.734 1 96.25 494 PRO A O 1
ATOM 3821 N N . VAL A 1 495 ? -5.863 -5.973 20.547 1 98.31 495 VAL A N 1
ATOM 3822 C CA . VAL A 1 495 ? -4.449 -6.293 20.375 1 98.31 495 VAL A CA 1
ATOM 3823 C C . VAL A 1 495 ? -3.678 -5.953 21.641 1 98.31 495 VAL A C 1
ATOM 3825 O O . VAL A 1 495 ? -3.891 -4.895 22.25 1 98.31 495 VAL A O 1
ATOM 3828 N N . ASP A 1 496 ? -2.908 -6.855 22.172 1 98.75 496 ASP A N 1
ATOM 3829 C CA . ASP A 1 496 ? -1.991 -6.574 23.266 1 98.75 496 ASP A CA 1
ATOM 3830 C C . ASP A 1 496 ? -0.717 -5.902 22.766 1 98.75 496 ASP A C 1
ATOM 3832 O O . ASP A 1 496 ? 0.268 -6.578 22.453 1 98.75 496 ASP A O 1
ATOM 3836 N N . PHE A 1 497 ? -0.72 -4.609 22.859 1 98.81 497 PHE A N 1
ATOM 3837 C CA . PHE A 1 497 ? 0.359 -3.848 22.234 1 98.81 497 PHE A CA 1
ATOM 3838 C C . PHE A 1 497 ? 1.655 -4.008 23.031 1 98.81 497 PHE A C 1
ATOM 3840 O O . PHE A 1 497 ? 2.742 -3.768 22.5 1 98.81 497 PHE A O 1
ATOM 3847 N N . VAL A 1 498 ? 1.566 -4.352 24.328 1 98.81 498 VAL A N 1
ATOM 3848 C CA . VAL A 1 498 ? 2.771 -4.656 25.094 1 98.81 498 VAL A CA 1
ATOM 3849 C C . VAL A 1 498 ? 3.441 -5.906 24.531 1 98.81 498 VAL A C 1
ATOM 3851 O O . VAL A 1 498 ? 4.637 -5.895 24.219 1 98.81 498 VAL A O 1
ATOM 3854 N N . LYS A 1 499 ? 2.672 -6.992 24.359 1 98.69 499 LYS A N 1
ATOM 3855 C CA . LYS A 1 499 ? 3.191 -8.227 23.766 1 98.69 499 LYS A CA 1
ATOM 3856 C C . LYS A 1 499 ? 3.686 -7.984 22.344 1 98.69 499 LYS A C 1
ATOM 3858 O O . LYS A 1 499 ? 4.672 -8.586 21.906 1 98.69 499 LYS A O 1
ATOM 3863 N N . TYR A 1 500 ? 2.93 -7.16 21.656 1 98.81 500 TYR A N 1
ATOM 3864 C CA . TYR A 1 500 ? 3.342 -6.816 20.312 1 98.81 500 TYR A CA 1
ATOM 3865 C C . TYR A 1 500 ? 4.742 -6.211 20.297 1 98.81 500 TYR A C 1
ATOM 3867 O O . TYR A 1 500 ? 5.602 -6.633 19.516 1 98.81 500 TYR A O 1
ATOM 3875 N N . ALA A 1 501 ? 4.938 -5.219 21.141 1 98.88 501 ALA A N 1
ATOM 3876 C CA . ALA A 1 501 ? 6.242 -4.566 21.219 1 98.88 501 ALA A CA 1
ATOM 3877 C C . ALA A 1 501 ? 7.336 -5.578 21.547 1 98.88 501 ALA A C 1
ATOM 3879 O O . ALA A 1 501 ? 8.391 -5.59 20.906 1 98.88 501 ALA A O 1
ATOM 3880 N N . GLU A 1 502 ? 7.078 -6.43 22.422 1 98.69 502 GLU A N 1
ATOM 3881 C CA . GLU A 1 502 ? 8.055 -7.414 22.875 1 98.69 502 GLU A CA 1
ATOM 3882 C C . GLU A 1 502 ? 8.398 -8.406 21.766 1 98.69 502 GLU A C 1
ATOM 3884 O O . GLU A 1 502 ? 9.531 -8.891 21.688 1 98.69 502 GLU A O 1
ATOM 3889 N N . SER A 1 503 ? 7.406 -8.695 20.953 1 98.81 503 SER A N 1
ATOM 3890 C CA . SER A 1 503 ? 7.641 -9.641 19.859 1 98.81 503 SER A CA 1
ATOM 3891 C C . SER A 1 503 ? 8.703 -9.125 18.906 1 98.81 503 SER A C 1
ATOM 3893 O O . SER A 1 503 ? 9.375 -9.906 18.219 1 98.81 503 SER A O 1
ATOM 3895 N N . PHE A 1 504 ? 8.914 -7.836 18.875 1 98.62 504 PHE A N 1
ATOM 3896 C CA . PHE A 1 504 ? 9.891 -7.242 17.969 1 98.62 504 PHE A CA 1
ATOM 3897 C C . PHE A 1 504 ? 11.18 -6.902 18.703 1 98.62 504 PHE A C 1
ATOM 3899 O O . PHE A 1 504 ? 12.141 -6.418 18.109 1 98.62 504 PHE A O 1
ATOM 3906 N N . GLY A 1 505 ? 11.227 -7.07 19.984 1 98.25 505 GLY A N 1
ATOM 3907 C CA . GLY A 1 505 ? 12.398 -6.738 20.781 1 98.25 505 GLY A CA 1
ATOM 3908 C C . GLY A 1 505 ? 12.367 -5.324 21.328 1 98.25 505 GLY A C 1
ATOM 3909 O O . GLY A 1 505 ? 13.383 -4.828 21.828 1 98.25 505 GLY A O 1
ATOM 3910 N N . ALA A 1 506 ? 11.258 -4.621 21.25 1 98.75 506 ALA A N 1
ATOM 3911 C CA . ALA A 1 506 ? 11.07 -3.303 21.859 1 98.75 506 ALA A CA 1
ATOM 3912 C C . ALA A 1 506 ? 10.531 -3.416 23.281 1 98.75 506 ALA A C 1
ATOM 3914 O O . ALA A 1 506 ? 10.188 -4.508 23.734 1 98.75 506 ALA A O 1
ATOM 3915 N N . ILE A 1 507 ? 10.539 -2.307 24.031 1 98.75 507 ILE A N 1
ATOM 3916 C CA . ILE A 1 507 ? 9.938 -2.248 25.359 1 98.75 507 ILE A CA 1
ATOM 3917 C C . ILE A 1 507 ? 8.445 -1.95 25.234 1 98.75 507 ILE A C 1
ATOM 3919 O O . ILE A 1 507 ? 8.039 -1.048 24.5 1 98.75 507 ILE A O 1
ATOM 3923 N N . GLY A 1 508 ? 7.68 -2.771 25.812 1 98.88 508 GLY A N 1
ATOM 3924 C CA . GLY A 1 508 ? 6.246 -2.531 25.891 1 98.88 508 GLY A CA 1
ATOM 3925 C C . GLY A 1 508 ? 5.781 -2.084 27.266 1 98.88 508 GLY A C 1
ATOM 3926 O O . GLY A 1 508 ? 6.105 -2.715 28.266 1 98.88 508 GLY A O 1
ATOM 3927 N N . LEU A 1 509 ? 5.09 -0.962 27.328 1 98.88 509 LEU A N 1
ATOM 3928 C CA . LEU A 1 509 ? 4.516 -0.428 28.547 1 98.88 509 LEU A CA 1
ATOM 3929 C C . LEU A 1 509 ? 3.023 -0.159 28.375 1 98.88 509 LEU A C 1
ATOM 3931 O O . LEU A 1 509 ? 2.533 -0.052 27.25 1 98.88 509 LEU A O 1
ATOM 3935 N N . ARG A 1 510 ? 2.283 -0.129 29.5 1 98.56 510 ARG A N 1
ATOM 3936 C CA . ARG A 1 510 ? 0.853 0.159 29.484 1 98.56 510 ARG A CA 1
ATOM 3937 C C . ARG A 1 510 ? 0.472 1.074 30.641 1 98.56 510 ARG A C 1
ATOM 3939 O O . ARG A 1 510 ? 0.978 0.918 31.766 1 98.56 510 ARG A O 1
ATOM 3946 N N . VAL A 1 511 ? -0.303 2.07 30.375 1 98.44 511 VAL A N 1
ATOM 3947 C CA . VAL A 1 511 ? -0.947 2.865 31.422 1 98.44 511 VAL A CA 1
ATOM 3948 C C . VAL A 1 511 ? -2.248 2.195 31.844 1 98.44 511 VAL A C 1
ATOM 3950 O O . VAL A 1 511 ? -3.205 2.121 31.078 1 98.44 511 VAL A O 1
ATOM 3953 N N . ASN A 1 512 ? -2.301 1.749 33.094 1 96.75 512 ASN A N 1
ATOM 3954 C CA . ASN A 1 512 ? -3.492 1.048 33.562 1 96.75 512 ASN A CA 1
ATOM 3955 C C . ASN A 1 512 ? -4.48 2 34.25 1 96.75 512 ASN A C 1
ATOM 3957 O O . ASN A 1 512 ? -5.66 1.678 34.375 1 96.75 512 ASN A O 1
ATOM 3961 N N . HIS A 1 513 ? -3.982 3.061 34.719 1 95.94 513 HIS A N 1
ATOM 3962 C CA . HIS A 1 513 ? -4.742 4.141 35.344 1 95.94 513 HIS A CA 1
ATOM 3963 C C . HIS A 1 513 ? -4.105 5.496 35.062 1 95.94 513 HIS A C 1
ATOM 3965 O O . HIS A 1 513 ? -2.879 5.613 35 1 95.94 513 HIS A O 1
ATOM 3971 N N . PRO A 1 514 ? -4.93 6.508 34.906 1 95.62 514 PRO A N 1
ATOM 3972 C CA . PRO A 1 514 ? -4.387 7.824 34.562 1 95.62 514 PRO A CA 1
ATOM 3973 C C . PRO A 1 514 ? -3.295 8.273 35.531 1 95.62 514 PRO A C 1
ATOM 3975 O O . PRO A 1 514 ? -2.395 9.023 35.156 1 95.62 514 PRO A O 1
ATOM 3978 N N . SER A 1 515 ? -3.312 7.84 36.75 1 95.56 515 SER A N 1
ATOM 3979 C CA . SER A 1 515 ? -2.33 8.234 37.75 1 95.56 515 SER A CA 1
ATOM 3980 C C . SER A 1 515 ? -0.945 7.695 37.438 1 95.56 515 SER A C 1
ATOM 3982 O O . SER A 1 515 ? 0.062 8.188 37.938 1 95.56 515 SER A O 1
ATOM 3984 N N . GLU A 1 516 ? -0.885 6.684 36.531 1 97.19 516 GLU A N 1
ATOM 3985 C CA . GLU A 1 516 ? 0.381 6.066 36.156 1 97.19 516 GLU A CA 1
ATOM 3986 C C . GLU A 1 516 ? 1.002 6.77 34.969 1 97.19 516 GLU A C 1
ATOM 3988 O O . GLU A 1 516 ? 2.168 6.539 34.625 1 97.19 516 GLU A O 1
ATOM 3993 N N . LEU A 1 517 ? 0.32 7.652 34.344 1 98 517 LEU A N 1
ATOM 3994 C CA . LEU A 1 517 ? 0.715 8.203 33.062 1 98 517 LEU A CA 1
ATOM 3995 C C . LEU A 1 517 ? 2.096 8.844 33.125 1 98 517 LEU A C 1
ATOM 3997 O O . LEU A 1 517 ? 2.971 8.555 32.312 1 98 517 LEU A O 1
ATOM 4001 N N . GLN A 1 518 ? 2.279 9.75 34.094 1 98.31 518 GLN A N 1
ATOM 4002 C CA . GLN A 1 518 ? 3.539 10.477 34.219 1 98.31 518 GLN A CA 1
ATOM 4003 C C . GLN A 1 518 ? 4.715 9.523 34.406 1 98.31 518 GLN A C 1
ATOM 4005 O O . GLN A 1 518 ? 5.727 9.633 33.719 1 98.31 518 GLN A O 1
ATOM 4010 N N . SER A 1 519 ? 4.574 8.602 35.344 1 98.62 519 SER A N 1
ATOM 4011 C CA . SER A 1 519 ? 5.664 7.68 35.625 1 98.62 519 SER A CA 1
ATOM 4012 C C . SER A 1 519 ? 5.969 6.781 34.438 1 98.62 519 SER A C 1
ATOM 4014 O O . SER A 1 519 ? 7.137 6.5 34.156 1 98.62 519 SER A O 1
ATOM 4016 N N . VAL A 1 520 ? 4.965 6.305 33.75 1 98.81 520 VAL A N 1
ATOM 4017 C CA . VAL A 1 520 ? 5.145 5.445 32.562 1 98.81 520 VAL A CA 1
ATOM 4018 C C . VAL A 1 520 ? 5.84 6.223 31.453 1 98.81 520 VAL A C 1
ATOM 4020 O O . VAL A 1 520 ? 6.742 5.699 30.797 1 98.81 520 VAL A O 1
ATOM 4023 N N . LEU A 1 521 ? 5.422 7.422 31.234 1 98.81 521 LEU A N 1
ATOM 4024 C CA . LEU A 1 521 ? 6.043 8.242 30.203 1 98.81 521 LEU A CA 1
ATOM 4025 C C . LEU A 1 521 ? 7.496 8.547 30.547 1 98.81 521 LEU A C 1
ATOM 4027 O O . LEU A 1 521 ? 8.359 8.562 29.656 1 98.81 521 LEU A O 1
ATOM 4031 N N . GLU A 1 522 ? 7.766 8.852 31.828 1 98.75 522 GLU A N 1
ATOM 4032 C CA . GLU A 1 522 ? 9.141 9.078 32.25 1 98.75 522 GLU A CA 1
ATOM 4033 C C . GLU A 1 522 ? 10.016 7.855 31.984 1 98.75 522 GLU A C 1
ATOM 4035 O O . GLU A 1 522 ? 11.141 7.984 31.5 1 98.75 522 GLU A O 1
ATOM 4040 N N . GLN A 1 523 ? 9.461 6.73 32.312 1 98.56 523 GLN A N 1
ATOM 4041 C CA . GLN A 1 523 ? 10.172 5.484 32.062 1 98.56 523 GLN A CA 1
ATOM 4042 C C . GLN A 1 523 ? 10.43 5.316 30.547 1 98.56 523 GLN A C 1
ATOM 4044 O O . GLN A 1 523 ? 11.531 4.945 30.141 1 98.56 523 GLN A O 1
ATOM 4049 N N . ALA A 1 524 ? 9.438 5.543 29.734 1 98.69 524 ALA A N 1
ATOM 4050 C CA . ALA A 1 524 ? 9.547 5.402 28.281 1 98.69 524 ALA A CA 1
ATOM 4051 C C . ALA A 1 524 ? 10.602 6.355 27.719 1 98.69 524 ALA A C 1
ATOM 4053 O O . ALA A 1 524 ? 11.438 5.957 26.906 1 98.69 524 ALA A O 1
ATOM 4054 N N . LEU A 1 525 ? 10.586 7.59 28.156 1 98.19 525 LEU A N 1
ATOM 4055 C CA . LEU A 1 525 ? 11.461 8.633 27.641 1 98.19 525 LEU A CA 1
ATOM 4056 C C . LEU A 1 525 ? 12.898 8.406 28.078 1 98.19 525 LEU A C 1
ATOM 4058 O O . LEU A 1 525 ? 13.836 8.875 27.422 1 98.19 525 LEU A O 1
ATOM 4062 N N . ALA A 1 526 ? 13.102 7.695 29.125 1 97.25 526 ALA A N 1
ATOM 4063 C CA . ALA A 1 526 ? 14.445 7.441 29.656 1 97.25 526 ALA A CA 1
ATOM 4064 C C . ALA A 1 526 ? 15.102 6.27 28.938 1 97.25 526 ALA A C 1
ATOM 4066 O O . ALA A 1 526 ? 16.312 6.094 29 1 97.25 526 ALA A O 1
ATOM 4067 N N . ALA A 1 527 ? 14.297 5.527 28.203 1 95.62 527 ALA A N 1
ATOM 4068 C CA . ALA A 1 527 ? 14.812 4.324 27.562 1 95.62 527 ALA A CA 1
ATOM 4069 C C . ALA A 1 527 ? 15.672 4.684 26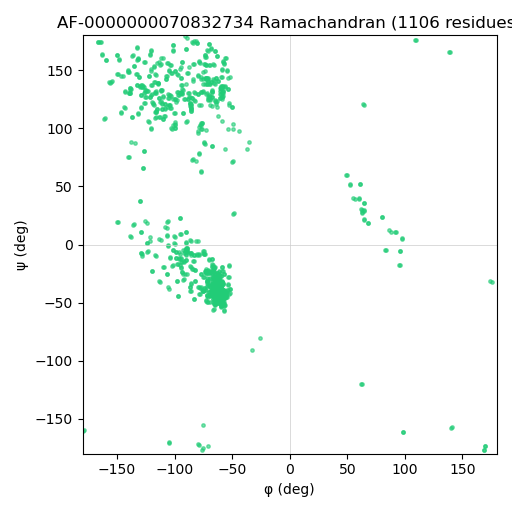.344 1 95.62 527 ALA A C 1
ATOM 4071 O O . ALA A 1 527 ? 15.406 5.68 25.672 1 95.62 527 ALA A O 1
ATOM 4072 N N . ASN A 1 528 ? 16.688 3.887 26.016 1 90.44 528 ASN A N 1
ATOM 4073 C CA . ASN A 1 528 ? 17.547 4.062 24.844 1 90.44 528 ASN A CA 1
ATOM 4074 C C . ASN A 1 528 ? 17.219 3.029 23.766 1 90.44 528 ASN A C 1
ATOM 4076 O O . ASN A 1 528 ? 18.109 2.623 23.016 1 90.44 528 ASN A O 1
ATOM 4080 N N . LYS A 1 529 ? 16.047 2.439 23.797 1 94.94 529 LYS A N 1
ATOM 4081 C CA . LYS A 1 529 ? 15.477 1.522 22.812 1 94.94 529 LYS A CA 1
ATOM 4082 C C . LYS A 1 529 ? 14.047 1.923 22.469 1 94.94 529 LYS A C 1
ATOM 4084 O O . LYS A 1 529 ? 13.406 2.686 23.188 1 94.94 529 LYS A O 1
ATOM 4089 N N . PRO A 1 530 ? 13.578 1.427 21.25 1 98.44 530 PRO A N 1
ATOM 4090 C CA . PRO A 1 530 ? 12.195 1.766 20.938 1 98.44 530 PRO A CA 1
ATOM 4091 C C . PRO A 1 530 ? 11.203 1.281 21.984 1 98.44 530 PRO A C 1
ATOM 4093 O O . PRO A 1 530 ? 11.359 0.182 22.531 1 98.44 530 PRO A O 1
ATOM 4096 N N . VAL A 1 531 ? 10.25 2.117 22.344 1 98.88 531 VAL A N 1
ATOM 4097 C CA . VAL A 1 531 ? 9.234 1.834 23.359 1 98.88 531 VAL A CA 1
ATOM 4098 C C . VAL A 1 531 ? 7.844 2.051 22.766 1 98.88 531 VAL A C 1
ATOM 4100 O O . VAL A 1 531 ? 7.617 3.014 22.031 1 98.88 531 VAL A O 1
ATOM 4103 N N . ILE A 1 532 ? 6.996 1.112 23 1 98.94 532 ILE A N 1
ATOM 4104 C CA . ILE A 1 532 ? 5.57 1.292 22.75 1 98.94 532 ILE A CA 1
ATOM 4105 C C . ILE A 1 532 ? 4.832 1.485 24.062 1 98.94 532 ILE A C 1
ATOM 4107 O O . ILE A 1 532 ? 5.012 0.708 25 1 98.94 532 ILE A O 1
ATOM 4111 N N . VAL A 1 533 ? 4.035 2.52 24.172 1 98.94 533 VAL A N 1
ATOM 4112 C CA . VAL A 1 533 ? 3.207 2.752 25.344 1 98.94 533 VAL A CA 1
ATOM 4113 C C . VAL A 1 533 ? 1.73 2.68 24.953 1 98.94 533 VAL A C 1
ATOM 4115 O O . VAL A 1 533 ? 1.25 3.49 24.156 1 98.94 533 VAL A O 1
ATOM 4118 N N . ASP A 1 534 ? 1.066 1.685 25.5 1 98.88 534 ASP A N 1
ATOM 4119 C CA . ASP A 1 534 ? -0.37 1.514 25.312 1 98.88 534 ASP A CA 1
ATOM 4120 C C . ASP A 1 534 ? -1.163 2.324 26.328 1 98.88 534 ASP A C 1
ATOM 4122 O O . ASP A 1 534 ? -1.074 2.07 27.531 1 98.88 534 ASP A O 1
ATOM 4126 N N . ILE A 1 535 ? -1.958 3.291 25.844 1 98.69 535 ILE A N 1
ATOM 4127 C CA . ILE A 1 535 ? -2.713 4.176 26.734 1 98.69 535 ILE A CA 1
ATOM 4128 C C . ILE A 1 535 ? -4.203 4.07 26.406 1 98.69 535 ILE A C 1
ATOM 4130 O O . ILE A 1 535 ? -4.672 4.629 25.422 1 98.69 535 ILE A O 1
ATOM 4134 N N . PRO A 1 536 ? -4.988 3.373 27.281 1 98.12 536 PRO A N 1
ATOM 4135 C CA . PRO A 1 536 ? -6.441 3.438 27.094 1 98.12 536 PRO A CA 1
ATOM 4136 C C . PRO A 1 536 ? -6.988 4.859 27.203 1 98.12 536 PRO A C 1
ATOM 4138 O O . PRO A 1 536 ? -6.734 5.551 28.188 1 98.12 536 PRO A O 1
ATOM 4141 N N . VAL A 1 537 ? -7.723 5.32 26.203 1 97.25 537 VAL A N 1
ATOM 4142 C CA . VAL A 1 537 ? -8.086 6.734 26.125 1 97.25 537 VAL A CA 1
ATOM 4143 C C . VAL A 1 537 ? -9.602 6.887 26.234 1 97.25 537 VAL A C 1
ATOM 4145 O O . VAL A 1 537 ? -10.352 6.023 25.781 1 97.25 537 VAL A O 1
ATOM 4148 N N . ASP A 1 538 ? -10.016 7.961 26.844 1 94.88 538 ASP A N 1
ATOM 4149 C CA . ASP A 1 538 ? -11.422 8.352 26.984 1 94.88 538 ASP A CA 1
ATOM 4150 C C . ASP A 1 538 ? -11.797 9.414 25.953 1 94.88 538 ASP A C 1
ATOM 4152 O O . ASP A 1 538 ? -11.586 10.609 26.188 1 94.88 538 ASP A O 1
ATOM 4156 N N . TYR A 1 539 ? -12.453 8.992 24.875 1 93.12 539 TYR A N 1
ATOM 4157 C CA . TYR A 1 539 ? -12.82 9.914 23.797 1 93.12 539 TYR A CA 1
ATOM 4158 C C . TYR A 1 539 ? -14.242 10.422 23.984 1 93.12 539 TYR A C 1
ATOM 4160 O O . TYR A 1 539 ? -14.891 10.859 23.031 1 93.12 539 TYR A O 1
ATOM 4168 N N . LYS A 1 540 ? -14.727 10.375 25.172 1 89.38 540 LYS A N 1
ATOM 4169 C CA . LYS A 1 540 ? -16.109 10.766 25.422 1 89.38 540 LYS A CA 1
ATOM 4170 C C . LYS A 1 540 ? -16.344 12.219 25.016 1 89.38 540 LYS A C 1
ATOM 4172 O O . LYS A 1 540 ? -17.469 12.578 24.641 1 89.38 540 LYS A O 1
ATOM 4177 N N . ASP A 1 541 ? -15.289 13.07 25.047 1 89.19 541 ASP A N 1
ATOM 4178 C CA . ASP A 1 541 ? -15.453 14.492 24.781 1 89.19 541 ASP A CA 1
ATOM 4179 C C . ASP A 1 541 ? -15.18 14.812 23.312 1 89.19 541 ASP A C 1
ATOM 4181 O O . ASP A 1 541 ? -15.117 15.984 22.922 1 89.19 541 ASP A O 1
ATOM 4185 N N . ASN A 1 542 ? -15.016 13.805 22.438 1 89.75 542 ASN A N 1
ATOM 4186 C CA . ASN A 1 542 ? -14.805 14.047 21.016 1 89.75 542 ASN A CA 1
ATOM 4187 C C . ASN A 1 542 ? -15.961 14.82 20.391 1 89.75 542 ASN A C 1
ATOM 4189 O O . ASN A 1 542 ? -15.75 15.633 19.484 1 89.75 542 ASN A O 1
ATOM 4193 N N . ILE A 1 543 ? -17.109 14.547 20.859 1 83.75 543 ILE A N 1
ATOM 4194 C CA . ILE A 1 543 ? -18.281 15.195 20.297 1 83.75 543 ILE A CA 1
ATOM 4195 C C . ILE A 1 543 ? -18.203 16.703 20.531 1 83.75 543 ILE A C 1
ATOM 4197 O O . ILE A 1 543 ? -18.719 17.484 19.734 1 83.75 543 ILE A O 1
ATOM 4201 N N . LEU A 1 544 ? -17.516 17.094 21.594 1 82 544 LEU A N 1
ATOM 4202 C CA . LEU A 1 544 ? -17.375 18.516 21.938 1 82 544 LEU A CA 1
ATOM 4203 C C . LEU A 1 544 ? -16.406 19.203 20.969 1 82 544 LEU A C 1
ATOM 4205 O O . LEU A 1 544 ? -16.453 20.422 20.812 1 82 544 LEU A O 1
ATOM 4209 N N . LEU A 1 545 ? -15.57 18.391 20.406 1 80.88 545 LEU A N 1
ATOM 4210 C CA . LEU A 1 545 ? -14.641 18.953 19.438 1 80.88 545 LEU A CA 1
ATOM 4211 C C . LEU A 1 545 ? -15.383 19.531 18.234 1 80.88 545 LEU A C 1
ATOM 4213 O O . LEU A 1 545 ? -14.914 20.5 17.625 1 80.88 545 LEU A O 1
ATOM 4217 N N . ALA A 1 546 ? -16.516 18.875 17.984 1 75.31 546 ALA A N 1
ATOM 4218 C CA . ALA A 1 546 ? -17.281 19.281 16.797 1 75.31 546 ALA A CA 1
ATOM 4219 C C . ALA A 1 546 ? -18.344 20.312 17.172 1 75.31 546 ALA A C 1
ATOM 4221 O O . ALA A 1 546 ? -18.906 20.969 16.297 1 75.31 546 ALA A O 1
ATOM 4222 N N . LYS A 1 547 ? -18.734 20.312 18.422 1 67.19 547 LYS A N 1
ATOM 4223 C CA . LYS A 1 547 ? -19.828 21.188 18.844 1 67.19 547 LYS A CA 1
ATOM 4224 C C . LYS A 1 547 ? -19.484 22.656 18.547 1 67.19 547 LYS A C 1
ATOM 4226 O O . LYS A 1 547 ? -18.359 23.078 18.75 1 67.19 547 LYS A O 1
ATOM 4231 N N . THR A 1 548 ? -20.234 23.141 17.438 1 55.97 548 THR A N 1
ATOM 4232 C CA . THR A 1 548 ? -20.125 24.469 16.812 1 55.97 548 THR A CA 1
ATOM 4233 C C . THR A 1 548 ? -20.047 25.562 17.875 1 55.97 548 THR A C 1
ATOM 4235 O O . THR A 1 548 ? -20.922 25.641 18.75 1 55.97 548 THR A O 1
ATOM 4238 N N . LEU A 1 549 ? -18.953 25.938 18.141 1 43.97 549 LEU A N 1
ATOM 4239 C CA . LEU A 1 549 ? -19 27.266 18.781 1 43.97 549 LEU A CA 1
ATOM 4240 C C . LEU A 1 549 ? -19.75 28.25 17.891 1 43.97 549 LEU A C 1
ATOM 4242 O O . LEU A 1 549 ? -20.172 29.312 18.375 1 43.97 549 LEU A O 1
ATOM 4246 N N . LEU A 1 550 ? -19.484 28.281 16.469 1 43.12 550 LEU A N 1
ATOM 4247 C CA . LEU A 1 550 ? -20.016 29.281 15.562 1 43.12 550 LEU A CA 1
ATOM 4248 C C . LEU A 1 550 ? -21.359 28.844 14.977 1 43.12 550 LEU A C 1
ATOM 4250 O O . LEU A 1 550 ? -21.625 27.641 14.875 1 43.12 550 LEU A O 1
ATOM 4254 N N . ASP A 1 551 ? -22.438 29.578 14.789 1 40.56 551 ASP A N 1
ATOM 4255 C CA . ASP A 1 551 ? -23.797 29.375 14.328 1 40.56 551 ASP A CA 1
ATOM 4256 C C . ASP A 1 551 ? -23.859 28.281 13.258 1 40.56 551 ASP A C 1
ATOM 4258 O O . ASP A 1 551 ? -24.75 27.422 13.297 1 40.56 551 ASP A O 1
ATOM 4262 N N . LYS A 1 552 ? -23.734 28.516 11.797 1 37.94 552 LYS A N 1
ATOM 4263 C CA . LYS A 1 552 ? -24.109 27.812 10.578 1 37.94 552 LYS A CA 1
ATOM 4264 C C . LYS A 1 552 ? -23.203 26.609 10.328 1 37.94 552 LYS A C 1
ATOM 4266 O O . LYS A 1 552 ? -21.984 26.781 10.141 1 37.94 552 LYS A O 1
ATOM 4271 N N . GLU A 1 553 ? -23.422 25.516 10.805 1 39.25 553 GLU A N 1
ATOM 4272 C CA . GLU A 1 553 ? -22.719 24.234 10.789 1 39.25 553 GLU A CA 1
ATOM 4273 C C . GLU A 1 553 ? -22.469 23.766 9.359 1 39.25 553 GLU A C 1
ATOM 4275 O O . GLU A 1 553 ? -23.406 23.547 8.602 1 39.25 553 GLU A O 1
ATOM 4280 N N . ILE A 1 554 ? -21.562 24.172 8.742 1 34.44 554 ILE A N 1
ATOM 4281 C CA . ILE A 1 554 ? -21.234 23.953 7.344 1 34.44 554 ILE A CA 1
ATOM 4282 C C . ILE A 1 554 ? -20.812 22.5 7.145 1 34.44 554 ILE A C 1
ATOM 4284 O O . ILE A 1 554 ? -20.875 21.969 6.035 1 34.44 554 ILE A O 1
ATOM 4288 N N . TYR A 1 555 ? -19.906 21.625 7.797 1 34.69 555 TYR A N 1
ATOM 4289 C CA . TYR A 1 555 ? -19.391 20.453 7.109 1 34.69 555 TYR A CA 1
ATOM 4290 C C . TYR A 1 555 ? -20.375 19.297 7.199 1 34.69 555 TYR A C 1
ATOM 4292 O O . TYR A 1 555 ? -21 19.078 8.234 1 34.69 555 TYR A O 1
ATOM 4300 N N . MET B 1 1 ? -46.406 4.203 5.805 1 32.62 1 MET B N 1
ATOM 4301 C CA . MET B 1 1 ? -45.125 3.621 5.469 1 32.62 1 MET B CA 1
ATOM 4302 C C . MET B 1 1 ? -44.156 4.684 4.922 1 32.62 1 MET B C 1
ATOM 4304 O O . MET B 1 1 ? -44.469 5.344 3.93 1 32.62 1 MET B O 1
ATOM 4308 N N . GLU B 1 2 ? -43.406 5.516 5.695 1 41 2 GLU B N 1
ATOM 4309 C CA . GLU B 1 2 ? -42.656 6.711 5.332 1 41 2 GLU B CA 1
ATOM 4310 C C . GLU B 1 2 ? -41.781 6.457 4.125 1 41 2 GLU B C 1
ATOM 4312 O O . GLU B 1 2 ? -41.031 5.473 4.094 1 41 2 GLU B O 1
ATOM 4317 N N . ASN B 1 3 ? -42.031 6.773 2.949 1 49.44 3 ASN B N 1
ATOM 4318 C CA . ASN B 1 3 ? -41.406 6.613 1.634 1 49.44 3 ASN B CA 1
ATOM 4319 C C . ASN B 1 3 ? -39.938 7.016 1.646 1 49.44 3 ASN B C 1
ATOM 4321 O O . ASN B 1 3 ? -39.625 8.203 1.586 1 49.44 3 ASN B O 1
ATOM 4325 N N . LYS B 1 4 ? -39.062 6.281 2.229 1 63.56 4 LYS B N 1
ATOM 4326 C CA . LYS B 1 4 ? -37.656 6.613 2.307 1 63.56 4 LYS B CA 1
ATOM 4327 C C . LYS B 1 4 ? -37.094 6.918 0.924 1 63.56 4 LYS B C 1
ATOM 4329 O O . LYS B 1 4 ? -37.219 6.113 -0 1 63.56 4 LYS B O 1
ATOM 4334 N N . LYS B 1 5 ? -36.5 8.125 0.613 1 86.06 5 LYS B N 1
ATOM 4335 C CA . LYS B 1 5 ? -35.875 8.57 -0.629 1 86.06 5 LYS B CA 1
ATOM 4336 C C . LYS B 1 5 ? -34.625 7.738 -0.959 1 86.06 5 LYS B C 1
ATOM 4338 O O . LYS B 1 5 ? -33.781 7.5 -0.093 1 86.06 5 LYS B O 1
ATOM 4343 N N . ILE B 1 6 ? -34.688 7.113 -2.119 1 92.75 6 ILE B N 1
ATOM 4344 C CA . ILE B 1 6 ? -33.594 6.281 -2.588 1 92.75 6 ILE B CA 1
ATOM 4345 C C . ILE B 1 6 ? -32.344 7.145 -2.811 1 92.75 6 ILE B C 1
ATOM 4347 O O . ILE B 1 6 ? -32.406 8.18 -3.482 1 92.75 6 ILE B O 1
ATOM 4351 N N . THR B 1 7 ? -31.266 6.781 -2.139 1 96.25 7 THR B N 1
ATOM 4352 C CA . THR B 1 7 ? -30.016 7.535 -2.248 1 96.25 7 THR B CA 1
ATOM 4353 C C . THR B 1 7 ? -29.031 6.824 -3.174 1 96.25 7 THR B C 1
ATOM 4355 O O . THR B 1 7 ? -29.281 5.691 -3.594 1 96.25 7 THR B O 1
ATOM 4358 N N . GLY B 1 8 ? -27.969 7.559 -3.559 1 97.81 8 GLY B N 1
ATOM 4359 C CA . GLY B 1 8 ? -26.906 6.906 -4.305 1 97.81 8 GLY B CA 1
ATOM 4360 C C . GLY B 1 8 ? -26.359 5.68 -3.609 1 97.81 8 GLY B C 1
ATOM 4361 O O . GLY B 1 8 ? -26.047 4.68 -4.262 1 97.81 8 GLY B O 1
ATOM 4362 N N . ALA B 1 9 ? -26.234 5.754 -2.322 1 98.12 9 ALA B N 1
ATOM 4363 C CA . ALA B 1 9 ? -25.75 4.629 -1.522 1 98.12 9 ALA B CA 1
ATOM 4364 C C . ALA B 1 9 ? -26.672 3.426 -1.647 1 98.12 9 ALA B C 1
ATOM 4366 O O . ALA B 1 9 ? -26.219 2.283 -1.704 1 98.12 9 ALA B O 1
ATOM 4367 N N . ASP B 1 10 ? -27.953 3.701 -1.673 1 97.44 10 ASP B N 1
ATOM 4368 C CA . ASP B 1 10 ? -28.938 2.629 -1.854 1 97.44 10 ASP B CA 1
ATOM 4369 C C . ASP B 1 10 ? -28.719 1.917 -3.188 1 97.44 10 ASP B C 1
ATOM 4371 O O . ASP B 1 10 ? -28.797 0.688 -3.26 1 97.44 10 ASP B O 1
ATOM 4375 N N . ILE B 1 11 ? -28.5 2.713 -4.227 1 97.5 11 ILE B N 1
ATOM 4376 C CA . ILE B 1 11 ? -28.312 2.152 -5.559 1 97.5 11 ILE B CA 1
ATOM 4377 C C . ILE B 1 11 ? -27.062 1.292 -5.59 1 97.5 11 ILE B C 1
ATOM 4379 O O . ILE B 1 11 ? -27.031 0.231 -6.219 1 97.5 11 ILE B O 1
ATOM 4383 N N . VAL B 1 12 ? -25.953 1.734 -4.938 1 98.38 12 VAL B N 1
ATOM 4384 C CA . VAL B 1 12 ? -24.719 0.958 -4.855 1 98.38 12 VAL B CA 1
ATOM 4385 C C . VAL B 1 12 ? -25.016 -0.407 -4.234 1 98.38 12 VAL B C 1
ATOM 4387 O O . VAL B 1 12 ? -24.688 -1.443 -4.816 1 98.38 12 VAL B O 1
ATOM 4390 N N . VAL B 1 13 ? -25.672 -0.438 -3.076 1 98.25 13 VAL B N 1
ATOM 4391 C CA . VAL B 1 13 ? -25.922 -1.664 -2.324 1 98.25 13 VAL B CA 1
ATOM 4392 C C . VAL B 1 13 ? -26.859 -2.568 -3.107 1 98.25 13 VAL B C 1
ATOM 4394 O O . VAL B 1 13 ? -26.641 -3.779 -3.195 1 98.25 13 VAL B O 1
ATOM 4397 N N . ASP B 1 14 ? -27.922 -1.949 -3.693 1 97.19 14 ASP B N 1
ATOM 4398 C CA . ASP B 1 14 ? -28.875 -2.727 -4.492 1 97.19 14 ASP B CA 1
ATOM 4399 C C . ASP B 1 14 ? -28.172 -3.383 -5.68 1 97.19 14 ASP B C 1
ATOM 4401 O O . ASP B 1 14 ? -28.484 -4.516 -6.043 1 97.19 14 ASP B O 1
ATOM 4405 N N . THR B 1 15 ? -27.266 -2.648 -6.289 1 97.19 15 THR B N 1
ATOM 4406 C CA . THR B 1 15 ? -26.516 -3.199 -7.414 1 97.19 15 THR B CA 1
ATOM 4407 C C . THR B 1 15 ? -25.672 -4.387 -6.965 1 97.19 15 THR B C 1
ATOM 4409 O O . THR B 1 15 ? -25.594 -5.398 -7.66 1 97.19 15 THR B O 1
ATOM 4412 N N . LEU B 1 16 ? -25.016 -4.273 -5.84 1 97.94 16 LEU B N 1
ATOM 4413 C CA . LEU B 1 16 ? -24.188 -5.355 -5.312 1 97.94 16 LEU B CA 1
ATOM 4414 C C . LEU B 1 16 ? -25.047 -6.578 -4.988 1 97.94 16 LEU B C 1
ATOM 4416 O O . LEU B 1 16 ? -24.625 -7.711 -5.215 1 97.94 16 LEU B O 1
ATOM 4420 N N . ILE B 1 17 ? -26.25 -6.355 -4.426 1 97.25 17 ILE B N 1
ATOM 4421 C CA . ILE B 1 17 ? -27.188 -7.438 -4.156 1 97.25 17 ILE B CA 1
ATOM 4422 C C . ILE B 1 17 ? -27.562 -8.133 -5.461 1 97.25 17 ILE B C 1
ATOM 4424 O O . ILE B 1 17 ? -27.531 -9.367 -5.543 1 97.25 17 ILE B O 1
ATOM 4428 N N . ASN B 1 18 ? -27.875 -7.289 -6.457 1 95.62 18 ASN B N 1
ATOM 4429 C CA . ASN B 1 18 ? -28.25 -7.832 -7.754 1 95.62 18 ASN B CA 1
ATOM 4430 C C . ASN B 1 18 ? -27.125 -8.641 -8.383 1 95.62 18 ASN B C 1
ATOM 4432 O O . ASN B 1 18 ? -27.359 -9.547 -9.172 1 95.62 18 ASN B O 1
ATOM 4436 N N . GLN B 1 19 ? -25.875 -8.367 -8.055 1 95.31 19 GLN B N 1
ATOM 4437 C CA . GLN B 1 19 ? -24.703 -9.07 -8.578 1 95.31 19 GLN B CA 1
ATOM 4438 C C . GLN B 1 19 ? -24.344 -10.273 -7.699 1 95.31 19 GLN B C 1
ATOM 4440 O O . GLN B 1 19 ? -23.312 -10.906 -7.902 1 95.31 19 GLN B O 1
ATOM 4445 N N . ASN B 1 20 ? -25.109 -10.547 -6.645 1 95.12 20 ASN B N 1
ATOM 4446 C CA . ASN B 1 20 ? -24.969 -11.688 -5.75 1 95.12 20 ASN B CA 1
ATOM 4447 C C . ASN B 1 20 ? -23.656 -11.641 -4.98 1 95.12 20 ASN B C 1
ATOM 4449 O O . ASN B 1 20 ? -22.969 -12.656 -4.828 1 95.12 20 ASN B O 1
ATOM 4453 N N . VAL B 1 21 ? -23.266 -10.453 -4.645 1 97.5 21 VAL B N 1
ATOM 4454 C CA . VAL B 1 21 ? -22.062 -10.281 -3.83 1 97.5 21 VAL B CA 1
ATOM 4455 C C . VAL B 1 21 ? -22.344 -10.734 -2.396 1 97.5 21 VAL B C 1
ATOM 4457 O O . VAL B 1 21 ? -23.328 -10.297 -1.787 1 97.5 21 VAL B O 1
ATOM 4460 N N . GLU B 1 22 ? -21.5 -11.547 -1.875 1 98 22 GLU B N 1
ATOM 4461 C CA . GLU B 1 22 ? -21.703 -12.07 -0.527 1 98 22 GLU B CA 1
ATOM 4462 C C . GLU B 1 22 ? -20.906 -11.266 0.5 1 98 22 GLU B C 1
ATOM 4464 O O . GLU B 1 22 ? -21.406 -10.969 1.586 1 98 22 GLU B O 1
ATOM 4469 N N . TYR B 1 23 ? -19.703 -10.977 0.187 1 98.5 23 TYR B N 1
ATOM 4470 C CA . TYR B 1 23 ? -18.812 -10.281 1.093 1 98.5 23 TYR B CA 1
ATOM 4471 C C . TYR B 1 23 ? -18.297 -8.992 0.459 1 98.5 23 TYR B C 1
ATOM 4473 O O . TYR B 1 23 ? -18.094 -8.93 -0.756 1 98.5 23 TYR B O 1
ATOM 4481 N N . ILE B 1 24 ? -18.125 -8.031 1.228 1 98.69 24 ILE B N 1
ATOM 4482 C CA . ILE B 1 24 ? -17.406 -6.812 0.858 1 98.69 24 ILE B CA 1
ATOM 4483 C C . ILE B 1 24 ? -16.328 -6.508 1.902 1 98.69 24 ILE B C 1
ATOM 4485 O O . ILE B 1 24 ? -16.562 -6.684 3.102 1 98.69 24 ILE B O 1
ATOM 4489 N N . PHE B 1 25 ? -15.141 -6.156 1.452 1 98.81 25 PHE B N 1
ATOM 4490 C CA . PHE B 1 25 ? -14.016 -5.883 2.336 1 98.81 25 PHE B CA 1
ATOM 4491 C C . PHE B 1 25 ? -13.609 -4.414 2.26 1 98.81 25 PHE B C 1
ATOM 4493 O O . PHE B 1 25 ? -13.609 -3.822 1.179 1 98.81 25 PHE B O 1
ATOM 4500 N N . GLY B 1 26 ? -13.297 -3.803 3.352 1 98.06 26 GLY B N 1
ATOM 4501 C CA . GLY B 1 26 ? -12.836 -2.428 3.238 1 98.06 26 GLY B CA 1
ATOM 4502 C C . GLY B 1 26 ? -12.758 -1.714 4.574 1 98.06 26 GLY B C 1
ATOM 4503 O O . GLY B 1 26 ? -12.812 -2.352 5.629 1 98.06 26 GLY B O 1
ATOM 4504 N N . ILE B 1 27 ? -12.414 -0.447 4.551 1 98.19 27 ILE B N 1
ATOM 4505 C CA . ILE B 1 27 ? -12.336 0.495 5.66 1 98.19 27 ILE B CA 1
ATOM 4506 C C . ILE B 1 27 ? -13.188 1.725 5.355 1 98.19 27 ILE B C 1
ATOM 4508 O O . ILE B 1 27 ? -13.047 2.336 4.297 1 98.19 27 ILE B O 1
ATOM 4512 N N . PRO B 1 28 ? -14.078 2.061 6.258 1 97.75 28 PRO B N 1
ATOM 4513 C CA . PRO B 1 28 ? -14.945 3.213 6.008 1 97.75 28 PRO B CA 1
ATOM 4514 C C . PRO B 1 28 ? -14.211 4.547 6.141 1 97.75 28 PRO B C 1
ATOM 4516 O O . PRO B 1 28 ? -13.109 4.594 6.695 1 97.75 28 PRO B O 1
ATOM 4519 N N . GLY B 1 29 ? -14.789 5.559 5.629 1 96.12 29 GLY B N 1
ATOM 4520 C CA . GLY B 1 29 ? -14.398 6.957 5.723 1 96.12 29 GLY B CA 1
ATOM 4521 C C . GLY B 1 29 ? -15.484 7.914 5.262 1 96.12 29 GLY B C 1
ATOM 4522 O O . GLY B 1 29 ? -16.516 7.484 4.73 1 96.12 29 GLY B O 1
ATOM 4523 N N . ALA B 1 30 ? -15.234 9.125 5.422 1 92.25 30 ALA B N 1
ATOM 4524 C CA . ALA B 1 30 ? -16.234 10.172 5.27 1 92.25 30 ALA B CA 1
ATOM 4525 C C . ALA B 1 30 ? -16.812 10.188 3.857 1 92.25 30 ALA B C 1
ATOM 4527 O O . ALA B 1 30 ? -18 10.492 3.66 1 92.25 30 ALA B O 1
ATOM 4528 N N . LYS B 1 31 ? -16.062 9.828 2.883 1 95.62 31 LYS B N 1
ATOM 4529 C CA . LYS B 1 31 ? -16.469 10.031 1.499 1 95.62 31 LYS B CA 1
ATOM 4530 C C . LYS B 1 31 ? -17.328 8.867 1.002 1 95.62 31 LYS B C 1
ATOM 4532 O O . LYS B 1 31 ? -17.906 8.93 -0.085 1 95.62 31 LYS B O 1
ATOM 4537 N N . ILE B 1 32 ? -17.422 7.801 1.803 1 97.5 32 ILE B N 1
ATOM 4538 C CA . ILE B 1 32 ? -18.156 6.629 1.337 1 97.5 32 ILE B CA 1
ATOM 4539 C C . ILE B 1 32 ? -19.016 6.066 2.475 1 97.5 32 ILE B C 1
ATOM 4541 O O . ILE B 1 32 ? -19.609 4.996 2.338 1 97.5 32 ILE B O 1
ATOM 4545 N N . ASP B 1 33 ? -19.109 6.719 3.623 1 96.62 33 ASP B N 1
ATOM 4546 C CA . ASP B 1 33 ? -19.656 6.176 4.863 1 96.62 33 ASP B CA 1
ATOM 4547 C C . ASP B 1 33 ? -21.141 5.871 4.723 1 96.62 33 ASP B C 1
ATOM 4549 O O . ASP B 1 33 ? -21.656 4.973 5.387 1 96.62 33 ASP B O 1
ATOM 4553 N N . LYS B 1 34 ? -21.891 6.602 3.82 1 97.5 34 LYS B N 1
ATOM 4554 C CA . LYS B 1 34 ? -23.328 6.332 3.654 1 97.5 34 LYS B CA 1
ATOM 4555 C C . LYS B 1 34 ? -23.562 4.918 3.131 1 97.5 34 LYS B C 1
ATOM 4557 O O . LYS B 1 34 ? -24.547 4.277 3.486 1 97.5 34 LYS B O 1
ATOM 4562 N N . VAL B 1 35 ? -22.656 4.457 2.223 1 98.5 35 VAL B N 1
ATOM 4563 C CA . VAL B 1 35 ? -22.781 3.086 1.735 1 98.5 35 VAL B CA 1
ATOM 4564 C C . VAL B 1 35 ? -22.609 2.107 2.895 1 98.5 35 VAL B C 1
ATOM 4566 O O . VAL B 1 35 ? -23.359 1.132 3.008 1 98.5 35 VAL B O 1
ATOM 4569 N N . PHE B 1 36 ? -21.656 2.355 3.785 1 98.5 36 PHE B N 1
ATOM 4570 C CA . PHE B 1 36 ? -21.438 1.516 4.957 1 98.5 36 PHE B CA 1
ATOM 4571 C C . PHE B 1 36 ? -22.656 1.523 5.867 1 98.5 36 PHE B C 1
ATOM 4573 O O . PHE B 1 36 ? -23 0.5 6.465 1 98.5 36 PHE B O 1
ATOM 4580 N N . ASP B 1 37 ? -23.297 2.67 5.969 1 97.94 37 ASP B N 1
ATOM 4581 C CA . ASP B 1 37 ? -24.5 2.779 6.785 1 97.94 37 ASP B CA 1
ATOM 4582 C C . ASP B 1 37 ? -25.609 1.893 6.242 1 97.94 37 ASP B C 1
ATOM 4584 O O . ASP B 1 37 ? -26.266 1.177 7 1 97.94 37 ASP B O 1
ATOM 4588 N N . VAL B 1 38 ? -25.797 1.932 4.902 1 97.69 38 VAL B N 1
ATOM 4589 C CA . VAL B 1 38 ? -26.844 1.14 4.262 1 97.69 38 VAL B CA 1
ATOM 4590 C C . VAL B 1 38 ? -26.531 -0.348 4.414 1 97.69 38 VAL B C 1
ATOM 4592 O O . VAL B 1 38 ? -27.438 -1.163 4.598 1 97.69 38 VAL B O 1
ATOM 4595 N N . LEU B 1 39 ? -25.281 -0.722 4.395 1 97.94 39 LEU B N 1
ATOM 4596 C CA . LEU B 1 39 ? -24.844 -2.111 4.449 1 97.94 39 LEU B CA 1
ATOM 4597 C C . LEU B 1 39 ? -25.156 -2.729 5.805 1 97.94 39 LEU B C 1
ATOM 4599 O O . LEU B 1 39 ? -25.172 -3.953 5.945 1 97.94 39 LEU B O 1
ATOM 4603 N N . LEU B 1 40 ? -25.406 -1.901 6.867 1 96 40 LEU B N 1
ATOM 4604 C CA . LEU B 1 40 ? -25.797 -2.424 8.172 1 96 40 LEU B CA 1
ATOM 4605 C C . LEU B 1 40 ? -27.172 -3.082 8.102 1 96 40 LEU B C 1
ATOM 4607 O O . LEU B 1 40 ? -27.453 -4.004 8.867 1 96 40 LEU B O 1
ATOM 4611 N N . ASP B 1 41 ? -27.938 -2.588 7.168 1 96.5 41 ASP B N 1
ATOM 4612 C CA . ASP B 1 41 ? -29.328 -3.016 7.137 1 96.5 41 ASP B CA 1
ATOM 4613 C C . ASP B 1 41 ? -29.547 -4.133 6.117 1 96.5 41 ASP B C 1
ATOM 4615 O O . ASP B 1 41 ? -30.438 -4.969 6.277 1 96.5 41 ASP B O 1
ATOM 4619 N N . ARG B 1 42 ? -28.781 -4.113 5.078 1 96.88 42 ARG B N 1
ATOM 4620 C CA . ARG B 1 42 ? -29.016 -5.07 4 1 96.88 42 ARG B CA 1
ATOM 4621 C C . ARG B 1 42 ? -27.797 -5.176 3.094 1 96.88 42 ARG B C 1
ATOM 4623 O O . ARG B 1 42 ? -26.938 -4.285 3.078 1 96.88 42 ARG B O 1
ATOM 4630 N N . GLY B 1 43 ? -27.766 -6.289 2.277 1 97.25 43 GLY B N 1
ATOM 4631 C CA . GLY B 1 43 ? -26.719 -6.469 1.282 1 97.25 43 GLY B CA 1
ATOM 4632 C C . GLY B 1 43 ? -25.594 -7.375 1.752 1 97.25 43 GLY B C 1
ATOM 4633 O O . GLY B 1 43 ? -25.797 -8.203 2.645 1 97.25 43 GLY B O 1
ATOM 4634 N N . PRO B 1 44 ? -24.422 -7.273 1.046 1 98 44 PRO B N 1
ATOM 4635 C CA . PRO B 1 44 ? -23.281 -8.125 1.379 1 98 44 PRO B CA 1
ATOM 4636 C C . PRO B 1 44 ? -22.812 -7.941 2.82 1 98 44 PRO B C 1
ATOM 4638 O O . PRO B 1 44 ? -22.953 -6.859 3.391 1 98 44 PRO B O 1
ATOM 4641 N N . LYS B 1 45 ? -22.266 -9.023 3.338 1 98 45 LYS B N 1
ATOM 4642 C CA . LYS B 1 45 ? -21.641 -8.93 4.648 1 98 45 LYS B CA 1
ATOM 4643 C C . LYS B 1 45 ? -20.359 -8.094 4.582 1 98 45 LYS B C 1
ATOM 4645 O O . LYS B 1 45 ? -19.469 -8.383 3.777 1 98 45 LYS B O 1
ATOM 4650 N N . LEU B 1 46 ? -20.328 -7.125 5.383 1 97.5 46 LEU B N 1
ATOM 4651 C CA . LEU B 1 46 ? -19.172 -6.23 5.426 1 97.5 46 LEU B CA 1
ATOM 4652 C C . LEU B 1 46 ? -18.109 -6.766 6.371 1 97.5 46 LEU B C 1
ATOM 4654 O O . LEU B 1 46 ? -18.391 -7.074 7.531 1 97.5 46 LEU B O 1
ATOM 4658 N N . ILE B 1 47 ? -16.891 -6.902 5.945 1 98.38 47 ILE B N 1
ATOM 4659 C CA . ILE B 1 47 ? -15.75 -7.305 6.773 1 98.38 47 ILE B CA 1
ATOM 4660 C C . ILE B 1 47 ? -14.727 -6.176 6.824 1 98.38 47 ILE B C 1
ATOM 4662 O O . ILE B 1 47 ? -14.141 -5.809 5.801 1 98.38 47 ILE B O 1
ATOM 4666 N N . LEU B 1 48 ? -14.555 -5.629 7.961 1 98.5 48 LEU B N 1
ATOM 4667 C CA . LEU B 1 48 ? -13.547 -4.602 8.211 1 98.5 48 LEU B CA 1
ATOM 4668 C C . LEU B 1 48 ? -12.148 -5.199 8.195 1 98.5 48 LEU B C 1
ATOM 4670 O O . LEU B 1 48 ? -11.883 -6.199 8.859 1 98.5 48 LEU B O 1
ATOM 4674 N N . THR B 1 49 ? -11.297 -4.656 7.367 1 98.62 49 THR B N 1
ATOM 4675 C CA . THR B 1 49 ? -9.898 -5.074 7.336 1 98.62 49 THR B CA 1
ATOM 4676 C C . THR B 1 49 ? -9.023 -4.07 8.07 1 98.62 49 THR B C 1
ATOM 4678 O O . THR B 1 49 ? -9.5 -3.025 8.516 1 98.62 49 THR B O 1
ATOM 4681 N N . ARG B 1 50 ? -7.75 -4.402 8.266 1 98.56 50 ARG B N 1
ATOM 4682 C CA . ARG B 1 50 ? -6.836 -3.545 9.008 1 98.56 50 ARG B CA 1
ATOM 4683 C C . ARG B 1 50 ? -6.023 -2.66 8.07 1 98.56 50 ARG B C 1
ATOM 4685 O O . ARG B 1 50 ? -5.395 -1.693 8.508 1 98.56 50 ARG B O 1
ATOM 4692 N N . HIS B 1 51 ? -6.059 -2.945 6.789 1 98.75 51 HIS B N 1
ATOM 4693 C CA . HIS B 1 51 ? -5.43 -2.158 5.738 1 98.75 51 HIS B CA 1
ATOM 4694 C C . HIS B 1 51 ? -6.137 -2.359 4.402 1 98.75 51 HIS B C 1
ATOM 4696 O O . HIS B 1 51 ? -6.516 -3.48 4.059 1 98.75 51 HIS B O 1
ATOM 4702 N N . GLU B 1 52 ? -6.305 -1.353 3.631 1 98.81 52 GLU B N 1
ATOM 4703 C CA . GLU B 1 52 ? -7.039 -1.444 2.375 1 98.81 52 GLU B CA 1
ATOM 4704 C C . GLU B 1 52 ? -6.312 -2.332 1.37 1 98.81 52 GLU B C 1
ATOM 4706 O O . GLU B 1 52 ? -6.945 -3.02 0.567 1 98.81 52 GLU B O 1
ATOM 4711 N N . GLN B 1 53 ? -4.957 -2.363 1.356 1 98.81 53 GLN B N 1
ATOM 4712 C CA . GLN B 1 53 ? -4.215 -3.289 0.508 1 98.81 53 GLN B CA 1
ATOM 4713 C C . GLN B 1 53 ? -4.645 -4.73 0.763 1 98.81 53 GLN B C 1
ATOM 4715 O O . GLN B 1 53 ? -4.801 -5.516 -0.178 1 98.81 53 GLN B O 1
ATOM 4720 N N . ASN B 1 54 ? -4.852 -5.09 2.033 1 98.81 54 ASN B N 1
ATOM 4721 C CA . ASN B 1 54 ? -5.242 -6.445 2.393 1 98.81 54 ASN B CA 1
ATOM 4722 C C . ASN B 1 54 ? -6.707 -6.715 2.057 1 98.81 54 ASN B C 1
ATOM 4724 O O . ASN B 1 54 ? -7.082 -7.852 1.761 1 98.81 54 ASN B O 1
ATOM 4728 N N . ALA B 1 55 ? -7.539 -5.602 2.074 1 98.94 55 ALA B N 1
ATOM 4729 C CA . ALA B 1 55 ? -8.891 -5.746 1.544 1 98.94 55 ALA B CA 1
ATOM 4730 C C . ALA B 1 55 ? -8.867 -6.219 0.094 1 98.94 55 ALA B C 1
ATOM 4732 O O . ALA B 1 55 ? -9.594 -7.145 -0.277 1 98.94 55 ALA B O 1
ATOM 4733 N N . ALA B 1 56 ? -8 -5.605 -0.679 1 98.94 56 ALA B N 1
ATOM 4734 C CA . ALA B 1 56 ? -7.871 -5.977 -2.086 1 98.94 56 ALA B CA 1
ATOM 4735 C C . ALA B 1 56 ? -7.312 -7.391 -2.229 1 98.94 56 ALA B C 1
ATOM 4737 O O . ALA B 1 56 ? -7.723 -8.141 -3.115 1 98.94 56 ALA B O 1
ATOM 4738 N N . PHE B 1 57 ? -6.348 -7.785 -1.354 1 98.94 57 PHE B N 1
ATOM 4739 C CA . PHE B 1 57 ? -5.789 -9.133 -1.407 1 98.94 57 PHE B CA 1
ATOM 4740 C C . PHE B 1 57 ? -6.859 -10.172 -1.09 1 98.94 57 PHE B C 1
ATOM 4742 O O . PHE B 1 57 ? -6.945 -11.203 -1.761 1 98.94 57 PHE B O 1
ATOM 4749 N N . ILE B 1 58 ? -7.688 -9.938 -0.053 1 98.94 58 ILE B N 1
ATOM 4750 C CA . ILE B 1 58 ? -8.742 -10.883 0.309 1 98.94 58 ILE B CA 1
ATOM 4751 C C . ILE B 1 58 ? -9.75 -10.984 -0.831 1 98.94 58 ILE B C 1
ATOM 4753 O O . ILE B 1 58 ? -10.117 -12.094 -1.241 1 98.94 58 ILE B O 1
ATOM 4757 N N . ALA B 1 59 ? -10.156 -9.805 -1.391 1 98.94 59 ALA B N 1
ATOM 4758 C CA . ALA B 1 59 ? -11.07 -9.797 -2.531 1 98.94 59 ALA B CA 1
ATOM 4759 C C . ALA B 1 59 ? -10.469 -10.555 -3.715 1 98.94 59 ALA B C 1
ATOM 4761 O O . ALA B 1 59 ? -11.172 -11.312 -4.395 1 98.94 59 ALA B O 1
ATOM 4762 N N . GLY B 1 60 ? -9.203 -10.344 -3.965 1 98.75 60 GLY B N 1
ATOM 4763 C CA . GLY B 1 60 ? -8.516 -11.07 -5.02 1 98.75 60 GLY B CA 1
ATOM 4764 C C . GLY B 1 60 ? -8.516 -12.57 -4.801 1 98.75 60 GLY B C 1
ATOM 4765 O O . GLY B 1 60 ? -8.602 -13.344 -5.758 1 98.75 60 GLY B O 1
ATOM 4766 N N . GLY B 1 61 ? -8.336 -12.977 -3.486 1 98.75 61 GLY B N 1
ATOM 4767 C CA . GLY B 1 61 ? -8.43 -14.391 -3.152 1 98.75 61 GLY B CA 1
ATOM 4768 C C . GLY B 1 61 ? -9.781 -14.992 -3.484 1 98.75 61 GLY B C 1
ATOM 4769 O O . GLY B 1 61 ? -9.852 -16.125 -3.986 1 98.75 61 GLY B O 1
ATOM 4770 N N . ILE B 1 62 ? -10.844 -14.227 -3.246 1 98.75 62 ILE B N 1
ATOM 4771 C CA . ILE B 1 62 ? -12.18 -14.68 -3.615 1 98.75 62 ILE B CA 1
ATOM 4772 C C . ILE B 1 62 ? -12.266 -14.867 -5.129 1 98.75 62 ILE B C 1
ATOM 4774 O O . ILE B 1 62 ? -12.734 -15.898 -5.609 1 98.75 62 ILE B O 1
ATOM 4778 N N . GLY B 1 63 ? -11.805 -13.852 -5.855 1 98.38 63 GLY B N 1
ATOM 4779 C CA . GLY B 1 63 ? -11.797 -13.938 -7.309 1 98.38 63 GLY B CA 1
ATOM 4780 C C . GLY B 1 63 ? -11.031 -15.141 -7.824 1 98.38 63 GLY B C 1
ATOM 4781 O O . GLY B 1 63 ? -11.5 -15.836 -8.734 1 98.38 63 GLY B O 1
ATOM 4782 N N . ARG B 1 64 ? -9.898 -15.453 -7.258 1 97.81 64 ARG B N 1
ATOM 4783 C CA . ARG B 1 64 ? -9.023 -16.547 -7.672 1 97.81 64 ARG B CA 1
ATOM 4784 C C . ARG B 1 64 ? -9.68 -17.891 -7.426 1 97.81 64 ARG B C 1
ATOM 4786 O O . ARG B 1 64 ? -9.633 -18.781 -8.281 1 97.81 64 ARG B O 1
ATOM 4793 N N . ILE B 1 65 ? -10.297 -18.047 -6.258 1 98.06 65 ILE B N 1
ATOM 4794 C CA . ILE B 1 65 ? -10.82 -19.328 -5.816 1 98.06 65 ILE B CA 1
ATOM 4795 C C . ILE B 1 65 ? -12.133 -19.625 -6.531 1 98.06 65 ILE B C 1
ATOM 4797 O O . ILE B 1 65 ? -12.352 -20.734 -7.008 1 98.06 65 ILE B O 1
ATOM 4801 N N . THR B 1 66 ? -12.969 -18.562 -6.766 1 97.25 66 THR B N 1
ATOM 4802 C CA . THR B 1 66 ? -14.344 -18.812 -7.195 1 97.25 66 THR B CA 1
ATOM 4803 C C . THR B 1 66 ? -14.516 -18.469 -8.672 1 97.25 66 THR B C 1
ATOM 4805 O O . THR B 1 66 ? -15.461 -18.922 -9.32 1 97.25 66 THR B O 1
ATOM 4808 N N . GLY B 1 67 ? -13.664 -17.562 -9.148 1 96 67 GLY B N 1
ATOM 4809 C CA . GLY B 1 67 ? -13.867 -17.031 -10.492 1 96 67 GLY B CA 1
ATOM 4810 C C . GLY B 1 67 ? -14.867 -15.898 -10.539 1 96 67 GLY B C 1
ATOM 4811 O O . GLY B 1 67 ? -15.055 -15.266 -11.586 1 96 67 GLY B O 1
ATOM 4812 N N . LYS B 1 68 ? -15.492 -15.609 -9.391 1 96.06 68 LYS B N 1
ATOM 4813 C CA . LYS B 1 68 ? -16.422 -14.484 -9.258 1 96.06 68 LYS B CA 1
ATOM 4814 C C . LYS B 1 68 ? -15.727 -13.289 -8.602 1 96.06 68 LYS B C 1
ATOM 4816 O O . LYS B 1 68 ? -14.859 -13.453 -7.742 1 96.06 68 LYS B O 1
ATOM 4821 N N . PRO B 1 69 ? -16.172 -12.117 -8.969 1 98.12 69 PRO B N 1
ATOM 4822 C CA . PRO B 1 69 ? -15.461 -10.938 -8.484 1 98.12 69 PRO B CA 1
ATOM 4823 C C . PRO B 1 69 ? -15.539 -10.781 -6.969 1 98.12 69 PRO B C 1
ATOM 4825 O O . PRO B 1 69 ? -16.625 -10.828 -6.391 1 98.12 69 PRO B O 1
ATOM 4828 N N . GLY B 1 70 ? -14.336 -10.703 -6.301 1 98.81 70 GLY B N 1
ATOM 4829 C CA . GLY B 1 70 ? -14.336 -10.102 -4.973 1 98.81 70 GLY B CA 1
ATOM 4830 C C . GLY B 1 70 ? -14.609 -8.609 -4.996 1 98.81 70 GLY B C 1
ATOM 4831 O O . GLY B 1 70 ? -14.422 -7.949 -6.023 1 98.81 70 GLY B O 1
ATOM 4832 N N . VAL B 1 71 ? -15.148 -8.023 -3.916 1 98.94 71 VAL B N 1
ATOM 4833 C CA . VAL B 1 71 ? -15.523 -6.617 -3.908 1 98.94 71 VAL B CA 1
ATOM 4834 C C . VAL B 1 71 ? -14.82 -5.895 -2.762 1 98.94 71 VAL B C 1
ATOM 4836 O O . VAL B 1 71 ? -14.766 -6.41 -1.641 1 98.94 71 VAL B O 1
ATOM 4839 N N . VAL B 1 72 ? -14.242 -4.789 -3.061 1 98.81 72 VAL B N 1
ATOM 4840 C CA . VAL B 1 72 ? -13.609 -3.92 -2.07 1 98.81 72 VAL B CA 1
ATOM 4841 C C . VAL B 1 72 ? -14.32 -2.57 -2.043 1 98.81 72 VAL B C 1
ATOM 4843 O O . VAL B 1 72 ? -14.773 -2.076 -3.078 1 98.81 72 VAL B O 1
ATOM 4846 N N . LEU B 1 73 ? -14.523 -1.981 -0.852 1 98.81 73 LEU B N 1
ATOM 4847 C CA . LEU B 1 73 ? -15.148 -0.682 -0.632 1 98.81 73 LEU B CA 1
ATOM 4848 C C . LEU B 1 73 ? -14.312 0.168 0.322 1 98.81 73 LEU B C 1
ATOM 4850 O O . LEU B 1 73 ? -14.203 -0.153 1.507 1 98.81 73 LEU B O 1
ATOM 4854 N N . VAL B 1 74 ? -13.734 1.254 -0.197 1 98.69 74 VAL B N 1
ATOM 4855 C CA . VAL B 1 74 ? -12.82 2.045 0.622 1 98.69 74 VAL B CA 1
ATOM 4856 C C . VAL B 1 74 ? -13.109 3.531 0.427 1 98.69 74 VAL B C 1
ATOM 4858 O O . VAL B 1 74 ? -13.82 3.916 -0.505 1 98.69 74 VAL B O 1
ATOM 4861 N N . THR B 1 75 ? -12.617 4.352 1.329 1 97.69 75 THR B N 1
ATOM 4862 C CA . THR B 1 75 ? -12.789 5.797 1.252 1 97.69 75 THR B CA 1
ATOM 4863 C C . THR B 1 75 ? -11.805 6.41 0.26 1 97.69 75 THR B C 1
ATOM 4865 O O . THR B 1 75 ? -11.195 5.695 -0.535 1 97.69 75 THR B O 1
ATOM 4868 N N . SER B 1 76 ? -11.727 7.742 0.211 1 96.75 76 SER B N 1
ATOM 4869 C CA . SER B 1 76 ? -10.969 8.5 -0.772 1 96.75 76 SER B CA 1
ATOM 4870 C C . SER B 1 76 ? -9.5 8.602 -0.374 1 96.75 76 SER B C 1
ATOM 4872 O O . SER B 1 76 ? -9.117 8.172 0.717 1 96.75 76 SER B O 1
ATOM 4874 N N . GLY B 1 77 ? -8.68 9.195 -1.248 1 97.12 77 GLY B N 1
ATOM 4875 C CA . GLY B 1 77 ? -7.285 9.492 -0.955 1 97.12 77 GLY B CA 1
ATOM 4876 C C . GLY B 1 77 ? -6.457 8.25 -0.685 1 97.12 77 GLY B C 1
ATOM 4877 O O . GLY B 1 77 ? -6.375 7.352 -1.528 1 97.12 77 GLY B O 1
ATOM 4878 N N . PRO B 1 78 ? -5.883 8.195 0.54 1 98.06 78 PRO B N 1
ATOM 4879 C CA . PRO B 1 78 ? -5.062 7.039 0.898 1 98.06 78 PRO B CA 1
ATOM 4880 C C . PRO B 1 78 ? -5.855 5.734 0.897 1 98.06 78 PRO B C 1
ATOM 4882 O O . PRO B 1 78 ? -5.301 4.672 0.597 1 98.06 78 PRO B O 1
ATOM 4885 N N . GLY B 1 79 ? -7.156 5.832 1.26 1 98.25 79 GLY B N 1
ATOM 4886 C CA . GLY B 1 79 ? -7.973 4.629 1.153 1 98.25 79 GLY B CA 1
ATOM 4887 C C . GLY B 1 79 ? -7.945 4.012 -0.232 1 98.25 79 GLY B C 1
ATOM 4888 O O . GLY B 1 79 ? -7.812 2.797 -0.374 1 98.25 79 GLY B O 1
ATOM 4889 N N . ALA B 1 80 ? -8.078 4.848 -1.237 1 98.56 80 ALA B N 1
ATOM 4890 C CA . ALA B 1 80 ? -8.062 4.395 -2.625 1 98.56 80 ALA B CA 1
ATOM 4891 C C . ALA B 1 80 ? -6.656 3.998 -3.059 1 98.56 80 ALA B C 1
ATOM 4893 O O . ALA B 1 80 ? -6.449 2.906 -3.596 1 98.56 80 ALA B O 1
ATOM 4894 N N . SER B 1 81 ? -5.645 4.836 -2.797 1 98.69 81 SER B N 1
ATOM 4895 C CA . SER B 1 81 ? -4.301 4.586 -3.301 1 98.69 81 SER B CA 1
ATOM 4896 C C . SER B 1 81 ? -3.711 3.316 -2.697 1 98.69 81 SER B C 1
ATOM 4898 O O . SER B 1 81 ? -2.867 2.664 -3.316 1 98.69 81 SER B O 1
ATOM 4900 N N . ASN B 1 82 ? -4.164 2.906 -1.521 1 98.81 82 ASN B N 1
ATOM 4901 C CA . ASN B 1 82 ? -3.701 1.687 -0.868 1 98.81 82 ASN B CA 1
ATOM 4902 C C . ASN B 1 82 ? -4.129 0.441 -1.639 1 98.81 82 ASN B C 1
ATOM 4904 O O . ASN B 1 82 ? -3.623 -0.654 -1.388 1 98.81 82 ASN B O 1
ATOM 4908 N N . LEU B 1 83 ? -5.047 0.593 -2.607 1 98.88 83 LEU B N 1
ATOM 4909 C CA . LEU B 1 83 ? -5.551 -0.555 -3.352 1 98.88 83 LEU B CA 1
ATOM 4910 C C . LEU B 1 83 ? -4.605 -0.923 -4.492 1 98.88 83 LEU B C 1
ATOM 4912 O O . LEU B 1 83 ? -4.738 -1.989 -5.094 1 98.88 83 LEU B O 1
ATOM 4916 N N . ALA B 1 84 ? -3.615 -0.125 -4.789 1 98.81 84 ALA B N 1
ATOM 4917 C CA . ALA B 1 84 ? -2.852 -0.203 -6.035 1 98.81 84 ALA B CA 1
ATOM 4918 C C . ALA B 1 84 ? -2.223 -1.582 -6.207 1 98.81 84 ALA B C 1
ATOM 4920 O O . ALA B 1 84 ? -2.406 -2.23 -7.238 1 98.81 84 ALA B O 1
ATOM 4921 N N . THR B 1 85 ? -1.527 -2.078 -5.203 1 98.81 85 THR B N 1
ATOM 4922 C CA . THR B 1 85 ? -0.787 -3.328 -5.328 1 98.81 85 THR B CA 1
ATOM 4923 C C . THR B 1 85 ? -1.741 -4.516 -5.422 1 98.81 85 THR B C 1
ATOM 4925 O O . THR B 1 85 ? -1.495 -5.457 -6.18 1 98.81 85 THR B O 1
ATOM 4928 N N . GLY B 1 86 ? -2.83 -4.469 -4.594 1 98.81 86 GLY B N 1
ATOM 4929 C CA . GLY B 1 86 ? -3.812 -5.539 -4.691 1 98.81 86 GLY B CA 1
ATOM 4930 C C . GLY B 1 86 ? -4.469 -5.621 -6.055 1 98.81 86 GLY B C 1
ATOM 4931 O O . GLY B 1 86 ? -4.652 -6.715 -6.598 1 98.81 86 GLY B O 1
ATOM 4932 N N . LEU B 1 87 ? -4.773 -4.469 -6.652 1 98.88 87 LEU B N 1
ATOM 4933 C CA . LEU B 1 87 ? -5.488 -4.449 -7.926 1 98.88 87 LEU B CA 1
ATOM 4934 C C . LEU B 1 87 ? -4.566 -4.836 -9.078 1 98.88 87 LEU B C 1
ATOM 4936 O O . LEU B 1 87 ? -4.969 -5.574 -9.977 1 98.88 87 LEU B O 1
ATOM 4940 N N . VAL B 1 88 ? -3.305 -4.363 -9.078 1 98.62 88 VAL B N 1
ATOM 4941 C CA . VAL B 1 88 ? -2.406 -4.73 -10.164 1 98.62 88 VAL B CA 1
ATOM 4942 C C . VAL B 1 88 ? -2.107 -6.227 -10.102 1 98.62 88 VAL B C 1
ATOM 4944 O O . VAL B 1 88 ? -1.967 -6.883 -11.141 1 98.62 88 VAL B O 1
ATOM 4947 N N . THR B 1 89 ? -1.984 -6.797 -8.891 1 98.44 89 THR B N 1
ATOM 4948 C CA . THR B 1 89 ? -1.758 -8.227 -8.719 1 98.44 89 THR B CA 1
ATOM 4949 C C . THR B 1 89 ? -2.922 -9.031 -9.289 1 98.44 89 THR B C 1
ATOM 4951 O O . THR B 1 89 ? -2.719 -9.938 -10.102 1 98.44 89 THR B O 1
ATOM 4954 N N . ALA B 1 90 ? -4.117 -8.641 -8.883 1 98.5 90 ALA B N 1
ATOM 4955 C CA . ALA B 1 90 ? -5.312 -9.344 -9.344 1 98.5 90 ALA B CA 1
ATOM 4956 C C . ALA B 1 90 ? -5.473 -9.227 -10.852 1 98.5 90 ALA B C 1
ATOM 4958 O O . ALA B 1 90 ? -5.836 -10.195 -11.523 1 98.5 90 ALA B O 1
ATOM 4959 N N . ASN B 1 91 ? -5.195 -8.047 -11.375 1 98.06 91 ASN B N 1
ATOM 4960 C CA . ASN B 1 91 ? -5.348 -7.805 -12.812 1 98.06 91 ASN B CA 1
ATOM 4961 C C . ASN B 1 91 ? -4.363 -8.633 -13.625 1 98.06 91 ASN B C 1
ATOM 4963 O O . ASN B 1 91 ? -4.742 -9.25 -14.625 1 98.06 91 ASN B O 1
ATOM 4967 N N . ALA B 1 92 ? -3.145 -8.688 -13.195 1 96.44 92 ALA B N 1
ATOM 4968 C CA . ALA B 1 92 ? -2.086 -9.406 -13.898 1 96.44 92 ALA B CA 1
ATOM 4969 C C . ALA B 1 92 ? -2.312 -10.914 -13.852 1 96.44 92 ALA B C 1
ATOM 4971 O O . ALA B 1 92 ? -1.936 -11.641 -14.773 1 96.44 92 ALA B O 1
ATOM 4972 N N . GLU B 1 93 ? -3.045 -11.398 -12.867 1 96 93 GLU B N 1
ATOM 4973 C CA . GLU B 1 93 ? -3.098 -12.836 -12.641 1 96 93 GLU B CA 1
ATOM 4974 C C . GLU B 1 93 ? -4.488 -13.391 -12.93 1 96 93 GLU B C 1
ATOM 4976 O O . GLU B 1 93 ? -4.762 -14.57 -12.68 1 96 93 GLU B O 1
ATOM 4981 N N . GLY B 1 94 ? -5.344 -12.5 -13.414 1 96.38 94 GLY B N 1
ATOM 4982 C CA . GLY B 1 94 ? -6.641 -12.953 -13.891 1 96.38 94 GLY B CA 1
ATOM 4983 C C . GLY B 1 94 ? -7.641 -13.188 -12.766 1 96.38 94 GLY B C 1
ATOM 4984 O O . GLY B 1 94 ? -8.516 -14.047 -12.875 1 96.38 94 GLY B O 1
ATOM 4985 N N . ASP B 1 95 ? -7.473 -12.555 -11.609 1 98.12 95 ASP B N 1
ATOM 4986 C CA . ASP B 1 95 ? -8.398 -12.641 -10.484 1 98.12 95 ASP B CA 1
ATOM 4987 C C . ASP B 1 95 ? -9.422 -11.508 -10.531 1 98.12 95 ASP B C 1
ATOM 4989 O O . ASP B 1 95 ? -9.062 -10.336 -10.375 1 98.12 95 ASP B O 1
ATOM 4993 N N . PRO B 1 96 ? -10.688 -11.758 -10.75 1 98.62 96 PRO B N 1
ATOM 4994 C CA . PRO B 1 96 ? -11.656 -10.664 -10.883 1 98.62 96 PRO B CA 1
ATOM 4995 C C . PRO B 1 96 ? -11.93 -9.953 -9.562 1 98.62 96 PRO B C 1
ATOM 4997 O O . PRO B 1 96 ? -12.227 -10.602 -8.555 1 98.62 96 PRO B O 1
ATOM 5000 N N . ILE B 1 97 ? -11.781 -8.641 -9.555 1 98.88 97 ILE B N 1
ATOM 5001 C CA . ILE B 1 97 ? -12.094 -7.746 -8.453 1 98.88 97 ILE B CA 1
ATOM 5002 C C . ILE B 1 97 ? -12.898 -6.555 -8.969 1 98.88 97 ILE B C 1
ATOM 5004 O O . ILE B 1 97 ? -12.625 -6.039 -10.055 1 98.88 97 ILE B O 1
ATOM 5008 N N . VAL B 1 98 ? -13.938 -6.156 -8.227 1 98.88 98 VAL B N 1
ATOM 5009 C CA . VAL B 1 98 ? -14.562 -4.848 -8.414 1 98.88 98 VAL B CA 1
ATOM 5010 C C . VAL B 1 98 ? -14.25 -3.957 -7.211 1 98.88 98 VAL B C 1
ATOM 5012 O O . VAL B 1 98 ? -14.781 -4.172 -6.117 1 98.88 98 VAL B O 1
ATOM 5015 N N . ALA B 1 99 ? -13.414 -3.018 -7.465 1 98.94 99 ALA B N 1
ATOM 5016 C CA . ALA B 1 99 ? -13.023 -2.082 -6.414 1 98.94 99 ALA B CA 1
ATOM 5017 C C . ALA B 1 99 ? -13.836 -0.79 -6.504 1 98.94 99 ALA B C 1
ATOM 5019 O O . ALA B 1 99 ? -13.984 -0.219 -7.586 1 98.94 99 ALA B O 1
ATOM 5020 N N . ILE B 1 100 ? -14.359 -0.387 -5.363 1 98.94 100 ILE B N 1
ATOM 5021 C CA . ILE B 1 100 ? -15.148 0.834 -5.246 1 98.94 100 ILE B CA 1
ATOM 5022 C C . ILE B 1 100 ? -14.508 1.771 -4.227 1 98.94 100 ILE B C 1
ATOM 5024 O O . ILE B 1 100 ? -14.203 1.362 -3.105 1 98.94 100 ILE B O 1
ATOM 5028 N N . ALA B 1 101 ? -14.258 2.979 -4.613 1 98.81 101 ALA B N 1
ATOM 5029 C CA . ALA B 1 101 ? -13.68 3.951 -3.691 1 98.81 101 ALA B CA 1
ATOM 5030 C C . ALA B 1 101 ? -14.453 5.262 -3.719 1 98.81 101 ALA B C 1
ATOM 5032 O O . ALA B 1 101 ? -14.945 5.68 -4.773 1 98.81 101 ALA B O 1
ATOM 5033 N N . GLY B 1 102 ? -14.57 5.906 -2.537 1 98.44 102 GLY B N 1
ATOM 5034 C CA . GLY B 1 102 ? -15.086 7.262 -2.486 1 98.44 102 GLY B CA 1
ATOM 5035 C C . GLY B 1 102 ? -14.125 8.289 -3.047 1 98.44 102 GLY B C 1
ATOM 5036 O O . GLY B 1 102 ? -12.953 7.988 -3.291 1 98.44 102 GLY B O 1
ATOM 5037 N N . ASN B 1 103 ? -14.641 9.43 -3.26 1 98.12 103 ASN B N 1
ATOM 5038 C CA . ASN B 1 103 ? -13.859 10.602 -3.65 1 98.12 103 ASN B CA 1
ATOM 5039 C C . ASN B 1 103 ? -14.492 11.891 -3.146 1 98.12 103 ASN B C 1
ATOM 5041 O O . ASN B 1 103 ? -15.609 11.883 -2.633 1 98.12 103 ASN B O 1
ATOM 5045 N N . VAL B 1 104 ? -13.75 12.961 -3.125 1 96.81 104 VAL B N 1
ATOM 5046 C CA . VAL B 1 104 ? -14.305 14.258 -2.777 1 96.81 104 VAL B CA 1
ATOM 5047 C C . VAL B 1 104 ? -15.484 14.578 -3.697 1 96.81 104 VAL B C 1
ATOM 5049 O O . VAL B 1 104 ? -15.633 13.961 -4.758 1 96.81 104 VAL B O 1
ATOM 5052 N N . SER B 1 105 ? -16.328 15.5 -3.275 1 96.81 105 SER B N 1
ATOM 5053 C CA . SER B 1 105 ? -17.453 15.906 -4.117 1 96.81 105 SER B CA 1
ATOM 5054 C C . SER B 1 105 ? -16.969 16.438 -5.465 1 96.81 105 SER B C 1
ATOM 5056 O O . SER B 1 105 ? -15.844 16.938 -5.578 1 96.81 105 SER B O 1
ATOM 5058 N N . ARG B 1 106 ? -17.875 16.391 -6.457 1 96.19 106 ARG B N 1
ATOM 5059 C CA . ARG B 1 106 ? -17.531 16.891 -7.785 1 96.19 106 ARG B CA 1
ATOM 5060 C C . ARG B 1 106 ? -17.203 18.375 -7.742 1 96.19 106 ARG B C 1
ATOM 5062 O O . ARG B 1 106 ? -16.344 18.844 -8.484 1 96.19 106 ARG B O 1
ATOM 5069 N N . ALA B 1 107 ? -17.734 19.062 -6.836 1 93.5 107 ALA B N 1
ATOM 5070 C CA . ALA B 1 107 ? -17.469 20.484 -6.676 1 93.5 107 ALA B CA 1
ATOM 5071 C C . ALA B 1 107 ? -16.047 20.734 -6.207 1 93.5 107 ALA B C 1
ATOM 5073 O O . ALA B 1 107 ? -15.484 21.812 -6.453 1 93.5 107 ALA B O 1
ATOM 5074 N N . ASP B 1 108 ? -15.5 19.719 -5.59 1 93.62 108 ASP B N 1
ATOM 5075 C CA . ASP B 1 108 ? -14.164 19.891 -5.012 1 93.62 108 ASP B CA 1
ATOM 5076 C C . ASP B 1 108 ? -13.109 19.172 -5.848 1 93.62 108 ASP B C 1
ATOM 5078 O O . ASP B 1 108 ? -11.914 19.25 -5.547 1 93.62 108 ASP B O 1
ATOM 5082 N N . SER B 1 109 ? -13.492 18.516 -6.895 1 91.12 109 SER B N 1
ATOM 5083 C CA . SER B 1 109 ? -12.625 17.609 -7.633 1 91.12 109 SER B CA 1
ATOM 5084 C C . SER B 1 109 ? -11.477 18.359 -8.305 1 91.12 109 SER B C 1
ATOM 5086 O O . SER B 1 109 ? -10.43 17.781 -8.586 1 91.12 109 SER B O 1
ATOM 5088 N N . LEU B 1 110 ? -11.656 19.641 -8.531 1 87.88 110 LEU B N 1
ATOM 5089 C CA . LEU B 1 110 ? -10.625 20.406 -9.234 1 87.88 110 LEU B CA 1
ATOM 5090 C C . LEU B 1 110 ? -9.875 21.312 -8.273 1 87.88 110 LEU B C 1
ATOM 5092 O O . LEU B 1 110 ? -9.07 22.141 -8.703 1 87.88 110 LEU B O 1
ATOM 5096 N N . LYS B 1 111 ? -10.164 21.141 -7.02 1 90.12 111 LYS B N 1
ATOM 5097 C CA . LYS B 1 111 ? -9.539 21.984 -6.008 1 90.12 111 LYS B CA 1
ATOM 5098 C C . LYS B 1 111 ? -8.43 21.234 -5.277 1 90.12 111 LYS B C 1
ATOM 5100 O O . LYS B 1 111 ? -8.406 20 -5.266 1 90.12 111 LYS B O 1
ATOM 5105 N N . ARG B 1 112 ? -7.473 22.047 -4.754 1 90.56 112 ARG B N 1
ATOM 5106 C CA . ARG B 1 112 ? -6.512 21.5 -3.799 1 90.56 112 ARG B CA 1
ATOM 5107 C C . ARG B 1 112 ? -7.129 21.375 -2.412 1 90.56 112 ARG B C 1
ATOM 5109 O O . ARG B 1 112 ? -6.844 22.172 -1.521 1 90.56 112 ARG B O 1
ATOM 5116 N N . THR B 1 113 ? -7.922 20.297 -2.312 1 90.31 113 THR B N 1
ATOM 5117 C CA . THR B 1 113 ? -8.656 20.062 -1.074 1 90.31 113 THR B CA 1
ATOM 5118 C C . THR B 1 113 ? -8.281 18.719 -0.466 1 90.31 113 THR B C 1
ATOM 5120 O O . THR B 1 113 ? -7.594 17.922 -1.099 1 90.31 113 THR B O 1
ATOM 5123 N N . HIS B 1 114 ? -8.688 18.609 0.718 1 89.75 114 HIS B N 1
ATOM 5124 C CA . HIS B 1 114 ? -8.414 17.422 1.511 1 89.75 114 HIS B CA 1
ATOM 5125 C C . HIS B 1 114 ? -8.781 16.156 0.743 1 89.75 114 HIS B C 1
ATOM 5127 O O . HIS B 1 114 ? -9.914 16 0.286 1 89.75 114 HIS B O 1
ATOM 5133 N N . GLN B 1 115 ? -7.793 15.227 0.439 1 92.06 115 GLN B N 1
ATOM 5134 C CA . GLN B 1 115 ? -7.887 13.883 -0.12 1 92.06 115 GLN B CA 1
ATOM 5135 C C . GLN B 1 115 ? -8.352 13.922 -1.572 1 92.06 115 GLN B C 1
ATOM 5137 O O . GLN B 1 115 ? -8.883 12.93 -2.088 1 92.06 115 GLN B O 1
ATOM 5142 N N . SER B 1 116 ? -8.234 15.055 -2.197 1 90.94 116 SER B N 1
ATOM 5143 C CA . SER B 1 116 ? -8.523 15.102 -3.627 1 90.94 116 SER B CA 1
ATOM 5144 C C . SER B 1 116 ? -7.465 14.352 -4.43 1 90.94 116 SER B C 1
ATOM 5146 O O . SER B 1 116 ? -6.266 14.547 -4.215 1 90.94 116 SER B O 1
ATOM 5148 N N . MET B 1 117 ? -7.93 13.508 -5.223 1 94.06 117 MET B N 1
ATOM 5149 C CA . MET B 1 117 ? -7.062 12.688 -6.066 1 94.06 117 MET B CA 1
ATOM 5150 C C . MET B 1 117 ? -7.809 12.195 -7.301 1 94.06 117 MET B C 1
ATOM 5152 O O . MET B 1 117 ? -8.992 11.844 -7.219 1 94.06 117 MET B O 1
ATOM 5156 N N . ASP B 1 118 ? -7.121 12.219 -8.43 1 96.44 118 ASP B N 1
ATOM 5157 C CA . ASP B 1 118 ? -7.703 11.617 -9.625 1 96.44 118 ASP B CA 1
ATOM 5158 C C . ASP B 1 118 ? -7.66 10.094 -9.547 1 96.44 118 ASP B C 1
ATOM 5160 O O . ASP B 1 118 ? -6.797 9.461 -10.164 1 96.44 118 ASP B O 1
ATOM 5164 N N . ASN B 1 119 ? -8.742 9.578 -8.93 1 97.5 119 ASN B N 1
ATOM 5165 C CA . ASN B 1 119 ? -8.789 8.141 -8.688 1 97.5 119 ASN B CA 1
ATOM 5166 C C . ASN B 1 119 ? -8.703 7.344 -9.984 1 97.5 119 ASN B C 1
ATOM 5168 O O . ASN B 1 119 ? -7.898 6.418 -10.102 1 97.5 119 ASN B O 1
ATOM 5172 N N . ALA B 1 120 ? -9.562 7.688 -10.891 1 97.88 120 ALA B N 1
ATOM 5173 C CA . ALA B 1 120 ? -9.68 6.922 -12.133 1 97.88 120 ALA B CA 1
ATOM 5174 C C . ALA B 1 120 ? -8.359 6.906 -12.898 1 97.88 120 ALA B C 1
ATOM 5176 O O . ALA B 1 120 ? -7.969 5.879 -13.453 1 97.88 120 ALA B O 1
ATOM 5177 N N . ALA B 1 121 ? -7.68 8.031 -12.945 1 98.06 121 ALA B N 1
ATOM 5178 C CA . ALA B 1 121 ? -6.402 8.125 -13.641 1 98.06 121 ALA B CA 1
ATOM 5179 C C . ALA B 1 121 ? -5.348 7.246 -12.984 1 98.06 121 ALA B C 1
ATOM 5181 O O . ALA B 1 121 ? -4.52 6.637 -13.664 1 98.06 121 ALA B O 1
ATOM 5182 N N . LEU B 1 122 ? -5.328 7.207 -11.688 1 98.31 122 LEU B N 1
ATOM 5183 C CA . LEU B 1 122 ? -4.355 6.414 -10.938 1 98.31 122 LEU B CA 1
ATOM 5184 C C . LEU B 1 122 ? -4.469 4.938 -11.305 1 98.31 122 LEU B C 1
ATOM 5186 O O . LEU B 1 122 ? -3.453 4.25 -11.438 1 98.31 122 LEU B O 1
ATOM 5190 N N . PHE B 1 123 ? -5.688 4.457 -11.477 1 98.69 123 PHE B N 1
ATOM 5191 C CA . PHE B 1 123 ? -5.863 3.014 -11.586 1 98.69 123 PHE B CA 1
ATOM 5192 C C . PHE B 1 123 ? -5.973 2.592 -13.047 1 98.69 123 PHE B C 1
ATOM 5194 O O . PHE B 1 123 ? -5.918 1.4 -13.359 1 98.69 123 PHE B O 1
ATOM 5201 N N . ALA B 1 124 ? -6.031 3.516 -13.945 1 98.38 124 ALA B N 1
ATOM 5202 C CA . ALA B 1 124 ? -6.238 3.225 -15.359 1 98.38 124 ALA B CA 1
ATOM 5203 C C . ALA B 1 124 ? -5.137 2.314 -15.898 1 98.38 124 ALA B C 1
ATOM 5205 O O . ALA B 1 124 ? -5.418 1.356 -16.625 1 98.38 124 ALA B O 1
ATOM 5206 N N . PRO B 1 125 ? -3.896 2.496 -15.508 1 97.62 125 PRO B N 1
ATOM 5207 C CA . PRO B 1 125 ? -2.84 1.681 -16.109 1 97.62 125 PRO B CA 1
ATOM 5208 C C . PRO B 1 125 ? -2.775 0.272 -15.523 1 97.62 125 PRO B C 1
ATOM 5210 O O . PRO B 1 125 ? -2.08 -0.593 -16.062 1 97.62 125 PRO B O 1
ATOM 5213 N N . ILE B 1 126 ? -3.52 0.006 -14.445 1 98 126 ILE B N 1
ATOM 5214 C CA . ILE B 1 126 ? -3.264 -1.258 -13.766 1 98 126 ILE B CA 1
ATOM 5215 C C . ILE B 1 126 ? -4.578 -2.012 -13.562 1 98 126 ILE B C 1
ATOM 5217 O O . ILE B 1 126 ? -4.652 -2.939 -12.758 1 98 126 ILE B O 1
ATOM 5221 N N . THR B 1 127 ? -5.691 -1.59 -14.18 1 98.44 127 THR B N 1
ATOM 5222 C CA . THR B 1 127 ? -6.977 -2.285 -14.172 1 98.44 127 THR B CA 1
ATOM 5223 C C . THR B 1 127 ? -7.551 -2.367 -15.578 1 98.44 127 THR B C 1
ATOM 5225 O O . THR B 1 127 ? -7.059 -1.706 -16.5 1 98.44 127 THR B O 1
ATOM 5228 N N . LYS B 1 128 ? -8.633 -3.18 -15.734 1 97.44 128 LYS B N 1
ATOM 5229 C CA . LYS B 1 128 ? -9.305 -3.359 -17.016 1 97.44 128 LYS B CA 1
ATOM 5230 C C . LYS B 1 128 ? -10.297 -2.23 -17.281 1 97.44 128 LYS B C 1
ATOM 5232 O O . LYS B 1 128 ? -10.633 -1.939 -18.422 1 97.44 128 LYS B O 1
ATOM 5237 N N . TYR B 1 129 ? -10.828 -1.754 -16.266 1 97.69 129 TYR B N 1
ATOM 5238 C CA . TYR B 1 129 ? -11.875 -0.738 -16.219 1 97.69 129 TYR B CA 1
ATOM 5239 C C . TYR B 1 129 ? -11.68 0.208 -15.047 1 97.69 129 TYR B C 1
ATOM 5241 O O . TYR B 1 129 ? -11.555 -0.233 -13.906 1 97.69 129 TYR B O 1
ATOM 5249 N N . SER B 1 130 ? -11.477 1.47 -15.32 1 98.69 130 SER B N 1
ATOM 5250 C CA . SER B 1 130 ? -11.312 2.488 -14.289 1 98.69 130 SER B CA 1
ATOM 5251 C C . SER B 1 130 ? -12.094 3.754 -14.625 1 98.69 130 SER B C 1
ATOM 5253 O O . SER B 1 130 ? -11.742 4.473 -15.562 1 98.69 130 SER B O 1
ATOM 5255 N N . LYS B 1 131 ? -13.195 4.02 -13.836 1 98.25 131 LYS B N 1
ATOM 5256 C CA . LYS B 1 131 ? -14.07 5.145 -14.164 1 98.25 131 LYS B CA 1
ATOM 5257 C C . LYS B 1 131 ? -14.523 5.879 -12.906 1 98.25 131 LYS B C 1
ATOM 5259 O O . LYS B 1 131 ? -14.641 5.277 -11.836 1 98.25 131 LYS B O 1
ATOM 5264 N N . GLU B 1 132 ? -14.727 7.121 -13.031 1 98.38 132 GLU B N 1
ATOM 5265 C CA . GLU B 1 132 ? -15.406 7.926 -12.023 1 98.38 132 GLU B CA 1
ATOM 5266 C C . GLU B 1 132 ? -16.828 8.25 -12.445 1 98.38 132 GLU B C 1
ATOM 5268 O O . GLU B 1 132 ? -17.062 8.703 -13.57 1 98.38 132 GLU B O 1
ATOM 5273 N N . VAL B 1 133 ? -17.797 7.98 -11.57 1 98 133 VAL B N 1
ATOM 5274 C CA . VAL B 1 133 ? -19.188 8.281 -11.852 1 98 133 VAL B CA 1
ATOM 5275 C C . VAL B 1 133 ? -19.438 9.781 -11.711 1 98 133 VAL B C 1
ATOM 5277 O O . VAL B 1 133 ? -19.094 10.383 -10.688 1 98 133 VAL B O 1
ATOM 5280 N N . VAL B 1 134 ? -20.078 10.398 -12.664 1 96.56 134 VAL B N 1
ATOM 5281 C CA . VAL B 1 134 ? -20.234 11.844 -12.641 1 96.56 134 VAL B CA 1
ATOM 5282 C C . VAL B 1 134 ? -21.703 12.219 -12.523 1 96.56 134 VAL B C 1
ATOM 5284 O O . VAL B 1 134 ? -22.047 13.391 -12.344 1 96.56 134 VAL B O 1
ATOM 5287 N N . HIS B 1 135 ? -22.609 11.266 -12.664 1 96.12 135 HIS B N 1
ATOM 5288 C CA . HIS B 1 135 ? -24.047 11.469 -12.484 1 96.12 135 HIS B CA 1
ATOM 5289 C C . HIS B 1 135 ? -24.672 10.305 -11.719 1 96.12 135 HIS B C 1
ATOM 5291 O O . HIS B 1 135 ? -24.391 9.141 -12.008 1 96.12 135 HIS B O 1
ATOM 5297 N N . PRO B 1 136 ? -25.516 10.578 -10.703 1 95.75 136 PRO B N 1
ATOM 5298 C CA . PRO B 1 136 ? -26.062 9.516 -9.859 1 95.75 136 PRO B CA 1
ATOM 5299 C C . PRO B 1 136 ? -26.812 8.453 -10.656 1 95.75 136 PRO B C 1
ATOM 5301 O O . PRO B 1 136 ? -26.844 7.285 -10.25 1 95.75 136 PRO B O 1
ATOM 5304 N N . ASP B 1 137 ? -27.328 8.789 -11.797 1 93.5 137 ASP B N 1
ATOM 5305 C CA . ASP B 1 137 ? -28.094 7.848 -12.625 1 93.5 137 ASP B CA 1
ATOM 5306 C C . ASP B 1 137 ? -27.188 6.785 -13.227 1 93.5 137 ASP B C 1
ATOM 5308 O O . ASP B 1 137 ? -27.656 5.762 -13.727 1 93.5 137 ASP B O 1
ATOM 5312 N N . ASN B 1 138 ? -25.906 7.023 -13.156 1 95.31 138 ASN B N 1
ATOM 5313 C CA . ASN B 1 138 ? -24.953 6.133 -13.812 1 95.31 138 ASN B CA 1
ATOM 5314 C C . ASN B 1 138 ? -24.328 5.16 -12.82 1 95.31 138 ASN B C 1
ATOM 5316 O O . ASN B 1 138 ? -23.484 4.336 -13.195 1 95.31 138 ASN B O 1
ATOM 5320 N N . ILE B 1 139 ? -24.703 5.234 -11.562 1 97.19 139 ILE B N 1
ATOM 5321 C CA . ILE B 1 139 ? -24.078 4.418 -10.531 1 97.19 139 ILE B CA 1
ATOM 5322 C C . ILE B 1 139 ? -24.203 2.939 -10.898 1 97.19 139 ILE B C 1
ATOM 5324 O O . ILE B 1 139 ? -23.188 2.242 -11.016 1 97.19 139 ILE B O 1
ATOM 5328 N N . SER B 1 140 ? -25.391 2.492 -11.094 1 95.88 140 SER B N 1
ATOM 5329 C CA . SER B 1 140 ? -25.625 1.079 -11.367 1 95.88 140 SER B CA 1
ATOM 5330 C C . SER B 1 140 ? -24.984 0.661 -12.688 1 95.88 140 SER B C 1
ATOM 5332 O O . SER B 1 140 ? -24.422 -0.43 -12.797 1 95.88 140 SER B O 1
ATOM 5334 N N . GLU B 1 141 ? -25.109 1.481 -13.719 1 95.38 141 GLU B N 1
ATOM 5335 C CA . GLU B 1 141 ? -24.5 1.207 -15.016 1 95.38 141 GLU B CA 1
ATOM 5336 C C . GLU B 1 141 ? -22.984 1.012 -14.898 1 95.38 141 GLU B C 1
ATOM 5338 O O . GLU B 1 141 ? -22.438 0.057 -15.445 1 95.38 141 GLU B O 1
ATOM 5343 N N . ALA B 1 142 ? -22.344 1.912 -14.156 1 97.06 142 ALA B N 1
ATOM 5344 C CA . ALA B 1 142 ? -20.906 1.838 -13.977 1 97.06 142 ALA B CA 1
ATOM 5345 C C . ALA B 1 142 ? -20.5 0.561 -13.242 1 97.06 142 ALA B C 1
ATOM 5347 O O . ALA B 1 142 ? -19.547 -0.117 -13.633 1 97.06 142 ALA B O 1
ATOM 5348 N N . LEU B 1 143 ? -21.219 0.247 -12.242 1 97.38 143 LEU B N 1
ATOM 5349 C CA . LEU B 1 143 ? -20.891 -0.929 -11.438 1 97.38 143 LEU B CA 1
ATOM 5350 C C . LEU B 1 143 ? -21.141 -2.209 -12.227 1 97.38 143 LEU B C 1
ATOM 5352 O O . LEU B 1 143 ? -20.328 -3.125 -12.211 1 97.38 143 LEU B O 1
ATOM 5356 N N . VAL B 1 144 ? -22.25 -2.283 -12.906 1 95.56 144 VAL B N 1
ATOM 5357 C CA . VAL B 1 144 ? -22.578 -3.475 -13.688 1 95.56 144 VAL B CA 1
ATOM 5358 C C . VAL B 1 144 ? -21.547 -3.686 -14.781 1 95.56 144 VAL B C 1
ATOM 5360 O O . VAL B 1 144 ? -21.078 -4.809 -15 1 95.56 144 VAL B O 1
ATOM 5363 N N . ASN B 1 145 ? -21.172 -2.641 -15.445 1 96.25 145 ASN B N 1
ATOM 5364 C CA . ASN B 1 145 ? -20.125 -2.748 -16.469 1 96.25 145 ASN B CA 1
ATOM 5365 C C . ASN B 1 145 ? -18.781 -3.156 -15.852 1 96.25 145 ASN B C 1
ATOM 5367 O O . ASN B 1 145 ? -18 -3.875 -16.484 1 96.25 145 ASN B O 1
ATOM 5371 N N . ALA B 1 146 ? -18.484 -2.656 -14.633 1 97.62 146 ALA B N 1
ATOM 5372 C CA . ALA B 1 146 ? -17.281 -3.086 -13.93 1 97.62 146 ALA B CA 1
ATOM 5373 C C . ALA B 1 146 ? -17.312 -4.59 -13.672 1 97.62 146 ALA B C 1
ATOM 5375 O O . ALA B 1 146 ? -16.297 -5.273 -13.852 1 97.62 146 ALA B O 1
ATOM 5376 N N . PHE B 1 147 ? -18.453 -5.098 -13.242 1 96.75 147 PHE B N 1
ATOM 5377 C CA . PHE B 1 147 ? -18.594 -6.531 -13.008 1 96.75 147 PHE B CA 1
ATOM 5378 C C . PHE B 1 147 ? -18.422 -7.309 -14.305 1 96.75 147 PHE B C 1
ATOM 5380 O O . PHE B 1 147 ? -17.75 -8.344 -14.328 1 96.75 147 PHE B O 1
ATOM 5387 N N . ARG B 1 148 ? -18.984 -6.859 -15.359 1 94.5 148 ARG B N 1
ATOM 5388 C CA . ARG B 1 148 ? -18.875 -7.516 -16.656 1 94.5 148 ARG B CA 1
ATOM 5389 C C . ARG B 1 148 ? -17.438 -7.543 -17.141 1 94.5 148 ARG B C 1
ATOM 5391 O O . ARG B 1 148 ? -16.938 -8.578 -17.594 1 94.5 148 ARG B O 1
ATOM 5398 N N . GLU B 1 149 ? -16.766 -6.426 -16.984 1 96 149 GLU B N 1
ATOM 5399 C CA . GLU B 1 149 ? -15.375 -6.34 -17.406 1 96 149 GLU B CA 1
ATOM 5400 C C . GLU B 1 149 ? -14.492 -7.238 -16.547 1 96 149 GLU B C 1
ATOM 5402 O O . GLU B 1 149 ? -13.586 -7.898 -17.062 1 96 149 GLU B O 1
ATOM 5407 N N . ALA B 1 150 ? -14.742 -7.25 -15.289 1 97.5 150 ALA B N 1
ATOM 5408 C CA . ALA B 1 150 ? -13.93 -8.047 -14.367 1 97.5 150 ALA B CA 1
ATOM 5409 C C . ALA B 1 150 ? -14.016 -9.531 -14.719 1 97.5 150 ALA B C 1
ATOM 5411 O O . ALA B 1 150 ? -13.055 -10.281 -14.531 1 97.5 150 ALA B O 1
ATOM 5412 N N . THR B 1 151 ? -15.133 -9.977 -15.297 1 94.75 151 THR B N 1
ATOM 5413 C CA . THR B 1 151 ? -15.359 -11.406 -15.5 1 94.75 151 THR B CA 1
ATOM 5414 C C . THR B 1 151 ? -15.133 -11.789 -16.953 1 94.75 151 THR B C 1
ATOM 5416 O O . THR B 1 151 ? -15.125 -12.969 -17.312 1 94.75 151 THR B O 1
ATOM 5419 N N . SER B 1 152 ? -15 -10.797 -17.828 1 92.62 152 SER B N 1
ATOM 5420 C CA . SER B 1 152 ? -14.672 -11.094 -19.219 1 92.62 152 SER B CA 1
ATOM 5421 C C . SER B 1 152 ? -13.227 -11.539 -19.375 1 92.62 152 SER B C 1
ATOM 5423 O O . SER B 1 152 ? -12.336 -11.031 -18.688 1 92.62 152 SER B O 1
ATOM 5425 N N . PRO B 1 153 ? -12.961 -12.5 -20.281 1 91.5 153 PRO B N 1
ATOM 5426 C CA . PRO B 1 153 ? -11.586 -12.961 -20.469 1 91.5 153 PRO B CA 1
ATOM 5427 C C . PRO B 1 153 ? -10.68 -11.883 -21.078 1 91.5 153 PRO B C 1
ATOM 5429 O O . PRO B 1 153 ? -11.086 -11.18 -22 1 91.5 153 PRO B O 1
ATOM 5432 N N . ARG B 1 154 ? -9.578 -11.672 -20.578 1 93.56 154 ARG B N 1
ATOM 5433 C CA . ARG B 1 154 ? -9.023 -12.25 -19.359 1 93.56 154 ARG B CA 1
ATOM 5434 C C . ARG B 1 154 ? -9.625 -11.586 -18.109 1 93.56 154 ARG B C 1
ATOM 5436 O O . ARG B 1 154 ? -9.695 -10.359 -18.031 1 93.56 154 ARG B O 1
ATOM 5443 N N . LYS B 1 155 ? -10.039 -12.445 -17.219 1 96.62 155 LYS B N 1
ATOM 5444 C CA . LYS B 1 155 ? -10.562 -11.867 -15.977 1 96.62 155 LYS B CA 1
ATOM 5445 C C . LYS B 1 155 ? -9.523 -10.977 -15.305 1 96.62 155 LYS B C 1
ATOM 5447 O O . LYS B 1 155 ? -8.328 -11.094 -15.57 1 96.62 155 LYS B O 1
ATOM 5452 N N . GLY B 1 156 ? -10.023 -10.008 -14.477 1 98.12 156 GLY B N 1
ATOM 5453 C CA . GLY B 1 156 ? -9.086 -9.117 -13.812 1 98.12 156 GLY B CA 1
ATOM 5454 C C . GLY B 1 156 ? -9.758 -8.102 -12.906 1 98.12 156 GLY B C 1
ATOM 5455 O O . GLY B 1 156 ? -10.867 -8.344 -12.422 1 98.12 156 GLY B O 1
ATOM 5456 N N . ALA B 1 157 ? -9.055 -7.043 -12.609 1 98.81 157 ALA B N 1
ATOM 5457 C CA . ALA B 1 157 ? -9.516 -6.043 -11.648 1 98.81 157 ALA B CA 1
ATOM 5458 C C . ALA B 1 157 ? -10.164 -4.859 -12.367 1 98.81 157 ALA B C 1
ATOM 5460 O O . ALA B 1 157 ? -9.758 -4.5 -13.477 1 98.81 157 ALA B O 1
ATOM 5461 N N . THR B 1 158 ? -11.172 -4.285 -11.719 1 98.88 158 THR B N 1
ATOM 5462 C CA . THR B 1 158 ? -11.82 -3.061 -12.164 1 98.88 158 THR B CA 1
ATOM 5463 C C . THR B 1 158 ? -11.953 -2.068 -11.008 1 98.88 158 THR B C 1
ATOM 5465 O O . THR B 1 158 ? -11.836 -2.447 -9.844 1 98.88 158 THR B O 1
ATOM 5468 N N . PHE B 1 159 ? -12.141 -0.781 -11.375 1 98.94 159 PHE B N 1
ATOM 5469 C CA . PHE B 1 159 ? -12.188 0.283 -10.383 1 98.94 159 PHE B CA 1
ATOM 5470 C C . PHE B 1 159 ? -13.281 1.288 -10.727 1 98.94 159 PHE B C 1
ATOM 5472 O O . PHE B 1 159 ? -13.383 1.74 -11.867 1 98.94 159 PHE B O 1
ATOM 5479 N N . VAL B 1 160 ? -14.086 1.567 -9.719 1 98.88 160 VAL B N 1
ATOM 5480 C CA . VAL B 1 160 ? -15.117 2.592 -9.859 1 98.88 160 VAL B CA 1
ATOM 5481 C C . VAL B 1 160 ? -14.984 3.619 -8.742 1 98.88 160 VAL B C 1
ATOM 5483 O O . VAL B 1 160 ? -15 3.266 -7.559 1 98.88 160 VAL B O 1
ATOM 5486 N N . SER B 1 161 ? -14.805 4.852 -9.109 1 98.75 161 SER B N 1
ATOM 5487 C CA . SER B 1 161 ? -14.758 5.969 -8.172 1 98.75 161 SER B CA 1
ATOM 5488 C C . SER B 1 161 ? -16.125 6.621 -8.016 1 98.75 161 SER B C 1
ATOM 5490 O O . SER B 1 161 ? -16.797 6.918 -9.008 1 98.75 161 SER B O 1
ATOM 5492 N N . LEU B 1 162 ? -16.562 6.828 -6.773 1 98.62 162 LEU B N 1
ATOM 5493 C CA . LEU B 1 162 ? -17.859 7.43 -6.473 1 98.62 162 LEU B CA 1
ATOM 5494 C C . LEU B 1 162 ? -17.688 8.703 -5.648 1 98.62 162 LEU B C 1
ATOM 5496 O O . LEU B 1 162 ? -17.594 8.648 -4.418 1 98.62 162 LEU B O 1
ATOM 5500 N N . PRO B 1 163 ? -17.75 9.867 -6.266 1 98.31 163 PRO B N 1
ATOM 5501 C CA . PRO B 1 163 ? -17.703 11.117 -5.496 1 98.31 163 PRO B CA 1
ATOM 5502 C C . PRO B 1 163 ? -18.766 11.172 -4.395 1 98.31 163 PRO B C 1
ATOM 5504 O O . PRO B 1 163 ? -19.859 10.641 -4.562 1 98.31 163 PRO B O 1
ATOM 5507 N N . GLN B 1 164 ? -18.422 11.852 -3.355 1 97.62 164 GLN B N 1
ATOM 5508 C CA . GLN B 1 164 ? -19.234 11.875 -2.145 1 97.62 164 GLN B CA 1
ATOM 5509 C C . GLN B 1 164 ? -20.656 12.367 -2.443 1 97.62 164 GLN B C 1
ATOM 5511 O O . GLN B 1 164 ? -21.625 11.859 -1.88 1 97.62 164 GLN B O 1
ATOM 5516 N N . ASP B 1 165 ? -20.812 13.398 -3.312 1 97.44 165 ASP B N 1
ATOM 5517 C CA . ASP B 1 165 ? -22.109 13.953 -3.627 1 97.44 165 ASP B CA 1
ATOM 5518 C C . ASP B 1 165 ? -22.938 12.984 -4.469 1 97.44 165 ASP B C 1
ATOM 5520 O O . ASP B 1 165 ? -24.172 13.039 -4.457 1 97.44 165 ASP B O 1
ATOM 5524 N N . ILE B 1 166 ? -22.281 12.078 -5.211 1 97.56 166 ILE B N 1
ATOM 5525 C CA . ILE B 1 166 ? -22.969 11.031 -5.965 1 97.56 166 ILE B CA 1
ATOM 5526 C C . ILE B 1 166 ? -23.531 9.984 -5.008 1 97.56 166 ILE B C 1
ATOM 5528 O O . ILE B 1 166 ? -24.688 9.57 -5.137 1 97.56 166 ILE B O 1
ATOM 5532 N N . VAL B 1 167 ? -22.766 9.602 -4.035 1 97.25 167 VAL B N 1
ATOM 5533 C CA . VAL B 1 167 ? -23.156 8.609 -3.031 1 97.25 167 VAL B CA 1
ATOM 5534 C C . VAL B 1 167 ? -24.297 9.148 -2.184 1 97.25 167 VAL B C 1
ATOM 5536 O O . VAL B 1 167 ? -25.219 8.398 -1.833 1 97.25 167 VAL B O 1
ATOM 5539 N N . ASN B 1 168 ? -24.312 10.445 -1.868 1 96.75 168 ASN B N 1
ATOM 5540 C CA . ASN B 1 168 ? -25.281 11.07 -0.958 1 96.75 168 ASN B CA 1
ATOM 5541 C C . ASN B 1 168 ? -26.5 11.578 -1.702 1 96.75 168 ASN B C 1
ATOM 5543 O O . ASN B 1 168 ? -27.453 12.062 -1.082 1 96.75 168 ASN B O 1
ATOM 5547 N N . ALA B 1 169 ? -26.484 11.484 -3.031 1 96.44 169 ALA B N 1
ATOM 5548 C CA . ALA B 1 169 ? -27.641 11.969 -3.791 1 96.44 169 ALA B CA 1
ATOM 5549 C C . ALA B 1 169 ? -28.922 11.336 -3.275 1 96.44 169 ALA B C 1
ATOM 5551 O O . ALA B 1 169 ? -28.953 10.164 -2.893 1 96.44 169 ALA B O 1
ATOM 5552 N N . THR B 1 170 ? -30 12.117 -3.271 1 94.94 170 THR B N 1
ATOM 5553 C CA . THR B 1 170 ? -31.281 11.648 -2.742 1 94.94 170 THR B CA 1
ATOM 5554 C C . THR B 1 170 ? -32.375 11.711 -3.816 1 94.94 170 THR B C 1
ATOM 5556 O O . THR B 1 170 ? -32.156 12.32 -4.867 1 94.94 170 THR B O 1
ATOM 5559 N N . ASP B 1 171 ? -33.406 11.07 -3.629 1 92.31 171 ASP B N 1
ATOM 5560 C CA . ASP B 1 171 ? -34.594 11.086 -4.477 1 92.31 171 ASP B CA 1
ATOM 5561 C C . ASP B 1 171 ? -34.281 10.617 -5.891 1 92.31 171 ASP B C 1
ATOM 5563 O O . ASP B 1 171 ? -34.688 11.25 -6.871 1 92.31 171 ASP B O 1
ATOM 5567 N N . LEU B 1 172 ? -33.406 9.578 -5.871 1 91.44 172 LEU B N 1
ATOM 5568 C CA . LEU B 1 172 ? -33.062 9.031 -7.176 1 91.44 172 LEU B CA 1
ATOM 5569 C C . LEU B 1 172 ? -34.188 8.211 -7.762 1 91.44 172 LEU B C 1
ATOM 5571 O O . LEU B 1 172 ? -34.875 7.496 -7.035 1 91.44 172 LEU B O 1
ATOM 5575 N N . LYS B 1 173 ? -34.406 8.406 -9.062 1 86.06 173 LYS B N 1
ATOM 5576 C CA . LYS B 1 173 ? -35.5 7.715 -9.758 1 86.06 173 LYS B CA 1
ATOM 5577 C C . LYS B 1 173 ? -35 6.41 -10.375 1 86.06 173 LYS B C 1
ATOM 5579 O O . LYS B 1 173 ? -35.75 5.441 -10.484 1 86.06 173 LYS B O 1
ATOM 5584 N N . GLU B 1 174 ? -33.781 6.395 -10.734 1 83.38 174 GLU B N 1
ATOM 5585 C CA . GLU B 1 174 ? -33.219 5.203 -11.344 1 83.38 174 GLU B CA 1
ATOM 5586 C C . GLU B 1 174 ? -33 4.098 -10.312 1 83.38 174 GLU B C 1
ATOM 5588 O O . GLU B 1 174 ? -32.656 4.371 -9.164 1 83.38 174 GLU B O 1
ATOM 5593 N N . THR B 1 175 ? -33.25 2.867 -10.828 1 84.75 175 THR B N 1
ATOM 5594 C CA . THR B 1 175 ? -33.094 1.709 -9.953 1 84.75 175 THR B CA 1
ATOM 5595 C C . THR B 1 175 ? -31.875 0.887 -10.391 1 84.75 175 THR B C 1
ATOM 5597 O O . THR B 1 175 ? -31.375 1.057 -11.508 1 84.75 175 THR B O 1
ATOM 5600 N N . ALA B 1 176 ? -31.406 0.091 -9.484 1 88.31 176 ALA B N 1
ATOM 5601 C CA . ALA B 1 176 ? -30.281 -0.799 -9.773 1 88.31 176 ALA B CA 1
ATOM 5602 C C . ALA B 1 176 ? -30.625 -1.754 -10.914 1 88.31 176 ALA B C 1
ATOM 5604 O O . ALA B 1 176 ? -31.719 -2.338 -10.945 1 88.31 176 ALA B O 1
ATOM 5605 N N . ILE B 1 177 ? -29.734 -1.786 -11.867 1 85.75 177 ILE B N 1
ATOM 5606 C CA . ILE B 1 177 ? -29.906 -2.67 -13.016 1 85.75 177 ILE B CA 1
ATOM 5607 C C . ILE B 1 177 ? -29.984 -4.121 -12.539 1 85.75 177 ILE B C 1
ATOM 5609 O O . ILE B 1 177 ? -29.203 -4.547 -11.688 1 85.75 177 ILE B O 1
ATOM 5613 N N . LEU B 1 178 ? -30.875 -4.844 -13.047 1 83.62 178 LEU B N 1
ATOM 5614 C CA . LEU B 1 178 ? -31.031 -6.254 -12.719 1 83.62 178 LEU B CA 1
ATOM 5615 C C . LEU B 1 178 ? -29.938 -7.094 -13.383 1 83.62 178 LEU B C 1
ATOM 5617 O O . LEU B 1 178 ? -29.391 -6.691 -14.406 1 83.62 178 LEU B O 1
ATOM 5621 N N . PRO B 1 179 ? -29.703 -8.203 -12.773 1 76.75 179 PRO B N 1
ATOM 5622 C CA . PRO B 1 179 ? -28.641 -9.047 -13.328 1 76.75 179 PRO B CA 1
ATOM 5623 C C . PRO B 1 179 ? -28.906 -9.453 -14.773 1 76.75 179 PRO B C 1
ATOM 5625 O O . PRO B 1 179 ? -30.062 -9.68 -15.164 1 76.75 179 PRO B O 1
ATOM 5628 N N . PHE B 1 180 ? -27.859 -9.164 -15.586 1 66.69 180 PHE B N 1
ATOM 5629 C CA . PHE B 1 180 ? -27.922 -9.586 -16.984 1 66.69 180 PHE B CA 1
ATOM 5630 C C . PHE B 1 180 ? -27.5 -11.039 -17.141 1 66.69 180 PHE B C 1
ATOM 5632 O O . PHE B 1 180 ? -26.781 -11.578 -16.281 1 66.69 180 PHE B O 1
ATOM 5639 N N . ASN B 1 181 ? -28.016 -11.578 -18.219 1 69.25 181 ASN B N 1
ATOM 5640 C CA . ASN B 1 181 ? -27.547 -12.906 -18.609 1 69.25 181 ASN B CA 1
ATOM 5641 C C . ASN B 1 181 ? -26.062 -12.906 -18.938 1 69.25 181 ASN B C 1
ATOM 5643 O O . ASN B 1 181 ? -25.531 -11.898 -19.406 1 69.25 181 ASN B O 1
ATOM 5647 N N . LYS B 1 182 ? -25.453 -13.961 -18.516 1 72.62 182 LYS B N 1
ATOM 5648 C CA . LYS B 1 182 ? -24.047 -14.156 -18.812 1 72.62 182 LYS B CA 1
ATOM 5649 C C . LYS B 1 182 ? -23.812 -14.203 -20.328 1 72.62 182 LYS B C 1
ATOM 5651 O O . LYS B 1 182 ? -24.656 -14.688 -21.078 1 72.62 182 LYS B O 1
ATOM 5656 N N . HIS B 1 183 ? -22.812 -13.461 -20.797 1 74.44 183 HIS B N 1
ATOM 5657 C CA . HIS B 1 183 ? -22.375 -13.609 -22.188 1 74.44 183 HIS B CA 1
ATOM 5658 C C . HIS B 1 183 ? -21.5 -14.852 -22.359 1 74.44 183 HIS B C 1
ATOM 5660 O O . HIS B 1 183 ? -20.359 -14.867 -21.922 1 74.44 183 HIS B O 1
ATOM 5666 N N . ASP B 1 184 ? -22.062 -15.859 -22.891 1 80.25 184 ASP B N 1
ATOM 5667 C CA . ASP B 1 184 ? -21.344 -17.109 -23.031 1 80.25 184 ASP B CA 1
ATOM 5668 C C . ASP B 1 184 ? -20.641 -17.203 -24.391 1 80.25 184 ASP B C 1
ATOM 5670 O O . ASP B 1 184 ? -21.203 -16.797 -25.406 1 80.25 184 ASP B O 1
ATOM 5674 N N . LEU B 1 185 ? -19.375 -17.609 -24.312 1 86.25 185 LEU B N 1
ATOM 5675 C CA . LEU B 1 185 ? -18.641 -17.922 -25.531 1 86.25 185 LEU B CA 1
ATOM 5676 C C . LEU B 1 185 ? -19 -19.312 -26.047 1 86.25 185 LEU B C 1
ATOM 5678 O O . LEU B 1 185 ? -19.281 -20.219 -25.266 1 86.25 185 LEU B O 1
ATOM 5682 N N . GLY B 1 186 ? -19.016 -19.406 -27.328 1 91 186 GLY B N 1
ATOM 5683 C CA . GLY B 1 186 ? -19.109 -20.734 -27.938 1 91 186 GLY B CA 1
ATOM 5684 C C . GLY B 1 186 ? -17.781 -21.438 -28.062 1 91 186 GLY B C 1
ATOM 5685 O O . GLY B 1 186 ? -16.734 -20.844 -27.75 1 91 186 GLY B O 1
ATOM 5686 N N . PRO B 1 187 ? -17.891 -22.734 -28.5 1 95.56 187 PRO B N 1
ATOM 5687 C CA . PRO B 1 187 ? -16.625 -23.438 -28.734 1 95.56 187 PRO B CA 1
ATOM 5688 C C . PRO B 1 187 ? -15.82 -22.828 -29.875 1 95.56 187 PRO B C 1
ATOM 5690 O O . PRO B 1 187 ? -16.344 -22.031 -30.656 1 95.56 187 PRO B O 1
ATOM 5693 N N . ALA B 1 188 ? -14.57 -23.219 -29.953 1 96.56 188 ALA B N 1
ATOM 5694 C CA . ALA B 1 188 ? -13.727 -22.828 -31.078 1 96.56 188 ALA B CA 1
ATOM 5695 C C . ALA B 1 188 ? -14.273 -23.391 -32.406 1 96.56 188 ALA B C 1
ATOM 5697 O O . ALA B 1 188 ? -15.102 -24.297 -32.375 1 96.56 188 ALA B O 1
ATOM 5698 N N . GLU B 1 189 ? -13.812 -22.812 -33.5 1 95.56 189 GLU B N 1
ATOM 5699 C CA . GLU B 1 189 ? -14.25 -23.234 -34.844 1 95.56 189 GLU B CA 1
ATOM 5700 C C . GLU B 1 189 ? -13.992 -24.719 -35.062 1 95.56 189 GLU B C 1
ATOM 5702 O O . GLU B 1 189 ? -12.891 -25.203 -34.812 1 95.56 189 GLU B O 1
ATOM 5707 N N . GLU B 1 190 ? -15 -25.391 -35.656 1 96.12 190 GLU B N 1
ATOM 5708 C CA . GLU B 1 190 ? -14.977 -26.844 -35.812 1 96.12 190 GLU B CA 1
ATOM 5709 C C . GLU B 1 190 ? -13.82 -27.297 -36.688 1 96.12 190 GLU B C 1
ATOM 5711 O O . GLU B 1 190 ? -13.18 -28.312 -36.406 1 96.12 190 GLU B O 1
ATOM 5716 N N . SER B 1 191 ? -13.57 -26.594 -37.719 1 97.19 191 SER B N 1
ATOM 5717 C CA . SER B 1 191 ? -12.492 -26.969 -38.625 1 97.19 191 SER B CA 1
ATOM 5718 C C . SER B 1 191 ? -11.133 -26.922 -37.938 1 97.19 191 SER B C 1
ATOM 5720 O O . SER B 1 191 ? -10.234 -27.703 -38.25 1 97.19 191 SER B O 1
ATOM 5722 N N . LYS B 1 192 ? -11.008 -26.016 -37.031 1 97.38 192 LYS B N 1
ATOM 5723 C CA . LYS B 1 192 ? -9.766 -25.906 -36.281 1 97.38 192 LYS B CA 1
ATOM 5724 C C . LYS B 1 192 ? -9.617 -27.062 -35.312 1 97.38 192 LYS B C 1
ATOM 5726 O O . LYS B 1 192 ? -8.5 -27.531 -35.031 1 97.38 192 LYS B O 1
ATOM 5731 N N . ILE B 1 193 ? -10.719 -27.5 -34.812 1 97.56 193 ILE B N 1
ATOM 5732 C CA . ILE B 1 193 ? -10.703 -28.672 -33.906 1 97.56 193 ILE B CA 1
ATOM 5733 C C . ILE B 1 193 ? -10.273 -29.906 -34.719 1 97.56 193 ILE B C 1
ATOM 5735 O O . ILE B 1 193 ? -9.484 -30.719 -34.219 1 97.56 193 ILE B O 1
ATOM 5739 N N . ASP B 1 194 ? -10.758 -29.984 -35.938 1 96.94 194 ASP B N 1
ATOM 5740 C CA . ASP B 1 194 ? -10.352 -31.078 -36.812 1 96.94 194 ASP B CA 1
ATOM 5741 C C . ASP B 1 194 ? -8.852 -31.016 -37.125 1 96.94 194 ASP B C 1
ATOM 5743 O O . ASP B 1 194 ? -8.172 -32.031 -37.125 1 96.94 194 ASP B O 1
ATOM 5747 N N . GLN B 1 195 ? -8.445 -29.859 -37.344 1 97.62 195 GLN B N 1
ATOM 5748 C CA . GLN B 1 195 ? -7.023 -29.656 -37.625 1 97.62 195 GLN B CA 1
ATOM 5749 C C . GLN B 1 195 ? -6.18 -30.031 -36.406 1 97.62 195 GLN B C 1
ATOM 5751 O O . GLN B 1 195 ? -5.082 -30.578 -36.531 1 97.62 195 GLN B O 1
ATOM 5756 N N . LEU B 1 196 ? -6.652 -29.688 -35.25 1 97.44 196 LEU B N 1
ATOM 5757 C CA . LEU B 1 196 ? -5.977 -30.062 -34 1 97.44 196 LEU B CA 1
ATOM 5758 C C . LEU B 1 196 ? -5.781 -31.578 -33.938 1 97.44 196 LEU B C 1
ATOM 5760 O O . LEU B 1 196 ? -4.691 -32.062 -33.594 1 97.44 196 LEU B O 1
ATOM 5764 N N . ILE B 1 197 ? -6.816 -32.312 -34.312 1 95.81 197 ILE B N 1
ATOM 5765 C CA . ILE B 1 197 ? -6.777 -33.781 -34.25 1 95.81 197 ILE B CA 1
ATOM 5766 C C . ILE B 1 197 ? -5.715 -34.312 -35.219 1 95.81 197 ILE B C 1
ATOM 5768 O O . ILE B 1 197 ? -4.934 -35.188 -34.875 1 95.81 197 ILE B O 1
ATOM 5772 N N . VAL B 1 198 ? -5.645 -33.719 -36.375 1 95.5 198 VAL B N 1
ATOM 5773 C CA . VAL B 1 198 ? -4.68 -34.125 -37.375 1 95.5 198 VAL B CA 1
ATOM 5774 C C . VAL B 1 198 ? -3.26 -33.875 -36.875 1 95.5 198 VAL B C 1
ATOM 5776 O O . VAL B 1 198 ? -2.379 -34.719 -37.031 1 95.5 198 VAL B O 1
ATOM 5779 N N . GLU B 1 199 ? -3.092 -32.75 -36.25 1 96.31 199 GLU B N 1
ATOM 5780 C CA . GLU B 1 199 ? -1.762 -32.375 -35.781 1 96.31 199 GLU B CA 1
ATOM 5781 C C . GLU B 1 199 ? -1.303 -33.281 -34.656 1 96.31 199 GLU B C 1
ATOM 5783 O O . GLU B 1 199 ? -0.127 -33.625 -34.562 1 96.31 199 GLU B O 1
ATOM 5788 N N . ILE B 1 200 ? -2.201 -33.625 -33.781 1 96.06 200 ILE B N 1
ATOM 5789 C CA . ILE B 1 200 ? -1.864 -34.5 -32.688 1 96.06 200 ILE B CA 1
ATOM 5790 C C . ILE B 1 200 ? -1.487 -35.875 -33.188 1 96.06 200 ILE B C 1
ATOM 5792 O O . ILE B 1 200 ? -0.528 -36.5 -32.719 1 96.06 200 ILE B O 1
ATOM 5796 N N . LYS B 1 201 ? -2.145 -36.375 -34.188 1 92.75 201 LYS B N 1
ATOM 5797 C CA . LYS B 1 201 ? -1.89 -37.688 -34.75 1 92.75 201 LYS B CA 1
ATOM 5798 C C . LYS B 1 201 ? -0.545 -37.719 -35.469 1 92.75 201 LYS B C 1
ATOM 5800 O O . LYS B 1 201 ? 0.113 -38.781 -35.531 1 92.75 201 LYS B O 1
ATOM 5805 N N . LYS B 1 202 ? -0.158 -36.625 -35.969 1 94 202 LYS B N 1
ATOM 5806 C CA . LYS B 1 202 ? 1.104 -36.531 -36.688 1 94 202 LYS B CA 1
ATOM 5807 C C . LYS B 1 202 ? 2.281 -36.375 -35.75 1 94 202 LYS B C 1
ATOM 5809 O O . LYS B 1 202 ? 3.422 -36.688 -36.094 1 94 202 LYS B O 1
ATOM 5814 N N . ALA B 1 203 ? 2.059 -35.938 -34.594 1 95.94 203 ALA B N 1
ATOM 5815 C CA . ALA B 1 203 ? 3.123 -35.594 -33.656 1 95.94 203 ALA B CA 1
ATOM 5816 C C . ALA B 1 203 ? 3.729 -36.875 -33.031 1 95.94 203 ALA B C 1
ATOM 5818 O O . ALA B 1 203 ? 3.02 -37.844 -32.781 1 95.94 203 ALA B O 1
ATOM 5819 N N . LYS B 1 204 ? 5.016 -36.812 -32.812 1 95.94 204 LYS B N 1
ATOM 5820 C CA . LYS B 1 204 ? 5.707 -37.906 -32.125 1 95.94 204 LYS B CA 1
ATOM 5821 C C . LYS B 1 204 ? 5.504 -37.844 -30.609 1 95.94 204 LYS B C 1
ATOM 5823 O O . LYS B 1 204 ? 5.293 -38.844 -29.953 1 95.94 204 LYS B O 1
ATOM 5828 N N . LEU B 1 205 ? 5.598 -36.656 -30.109 1 97 205 LEU B N 1
ATOM 5829 C CA . LEU B 1 205 ? 5.496 -36.438 -28.672 1 97 205 LEU B CA 1
ATOM 5830 C C . LEU B 1 205 ? 4.695 -35.188 -28.359 1 97 205 LEU B C 1
ATOM 5832 O O . LEU B 1 205 ? 5.262 -34.188 -27.922 1 97 205 LEU B O 1
ATOM 5836 N N . PRO B 1 206 ? 3.33 -35.219 -28.484 1 97.38 206 PRO B N 1
ATOM 5837 C CA . PRO B 1 206 ? 2.486 -34.094 -28.094 1 97.38 206 PRO B CA 1
ATOM 5838 C C . PRO B 1 206 ? 2.4 -33.938 -26.578 1 97.38 206 PRO B C 1
ATOM 5840 O O . PRO B 1 206 ? 2.342 -34.938 -25.844 1 97.38 206 PRO B O 1
ATOM 5843 N N . VAL B 1 207 ? 2.467 -32.719 -26.109 1 98.06 207 VAL B N 1
ATOM 5844 C CA . VAL B 1 207 ? 2.408 -32.406 -24.688 1 98.06 207 VAL B CA 1
ATOM 5845 C C . VAL B 1 207 ? 1.369 -31.312 -24.453 1 98.06 207 VAL B C 1
ATOM 5847 O O . VAL B 1 207 ? 1.265 -30.359 -25.234 1 98.06 207 VAL B O 1
ATOM 5850 N N . LEU B 1 208 ? 0.535 -31.469 -23.406 1 98.31 208 LEU B N 1
ATOM 5851 C CA . LEU B 1 208 ? -0.343 -30.406 -22.938 1 98.31 208 LEU B CA 1
ATOM 5852 C C . LEU B 1 208 ? 0.38 -29.5 -21.938 1 98.31 208 LEU B C 1
ATOM 5854 O O . LEU B 1 208 ? 0.946 -29.984 -20.953 1 98.31 208 LEU B O 1
ATOM 5858 N N . LEU B 1 209 ? 0.468 -28.234 -22.234 1 98.62 209 LEU B N 1
ATOM 5859 C CA . LEU B 1 209 ? 0.898 -27.219 -21.281 1 98.62 209 LEU B CA 1
ATOM 5860 C C . LEU B 1 209 ? -0.302 -26.484 -20.688 1 98.62 209 LEU B C 1
ATOM 5862 O O . LEU B 1 209 ? -0.901 -25.641 -21.359 1 98.62 209 LEU B O 1
ATOM 5866 N N . LEU B 1 210 ? -0.608 -26.812 -19.453 1 98.62 210 LEU B N 1
ATOM 5867 C CA . LEU B 1 210 ? -1.785 -26.25 -18.797 1 98.62 210 LEU B CA 1
ATOM 5868 C C . LEU B 1 210 ? -1.427 -24.984 -18.031 1 98.62 210 LEU B C 1
ATOM 5870 O O . LEU B 1 210 ? -0.528 -25 -17.188 1 98.62 210 LEU B O 1
ATOM 5874 N N . GLY B 1 211 ? -2.162 -23.906 -18.359 1 97.56 211 GLY B N 1
ATOM 5875 C CA . GLY B 1 211 ? -1.941 -22.625 -17.703 1 97.56 211 GLY B CA 1
ATOM 5876 C C . GLY B 1 211 ? -3.021 -22.281 -16.688 1 97.56 211 GLY B C 1
ATOM 5877 O O . GLY B 1 211 ? -3.846 -23.141 -16.344 1 97.56 211 GLY B O 1
ATOM 5878 N N . MET B 1 212 ? -2.965 -21.078 -16.234 1 95.56 212 MET B N 1
ATOM 5879 C CA . MET B 1 212 ? -3.783 -20.625 -15.117 1 95.56 212 MET B CA 1
ATOM 5880 C C . MET B 1 212 ? -5.266 -20.703 -15.461 1 95.56 212 MET B C 1
ATOM 5882 O O . MET B 1 212 ? -6.102 -20.953 -14.586 1 95.56 212 MET B O 1
ATOM 5886 N N . ARG B 1 213 ? -5.652 -20.578 -16.703 1 96.81 213 ARG B N 1
ATOM 5887 C CA . ARG B 1 213 ? -7.066 -20.562 -17.047 1 96.81 213 ARG B CA 1
ATOM 5888 C C . ARG B 1 213 ? -7.594 -21.984 -17.25 1 96.81 213 ARG B C 1
ATOM 5890 O O . ARG B 1 213 ? -8.766 -22.172 -17.578 1 96.81 213 ARG B O 1
ATOM 5897 N N . SER B 1 214 ? -6.746 -22.984 -17.016 1 97.62 214 SER B N 1
ATOM 5898 C CA . SER B 1 214 ? -7.176 -24.375 -17.031 1 97.62 214 SER B CA 1
ATOM 5899 C C . SER B 1 214 ? -7.645 -24.828 -15.648 1 97.62 214 SER B C 1
ATOM 5901 O O . SER B 1 214 ? -8.188 -25.922 -15.5 1 97.62 214 SER B O 1
ATOM 5903 N N . SER B 1 215 ? -7.52 -23.938 -14.648 1 96.62 215 SER B N 1
ATOM 5904 C CA . SER B 1 215 ? -7.648 -24.406 -13.273 1 96.62 215 SER B CA 1
ATOM 5905 C C . SER B 1 215 ? -9.039 -24.125 -12.719 1 96.62 215 SER B C 1
ATOM 5907 O O . SER B 1 215 ? -9.297 -24.344 -11.531 1 96.62 215 SER B O 1
ATOM 5909 N N . SER B 1 216 ? -9.961 -23.656 -13.508 1 95.12 216 SER B N 1
ATOM 5910 C CA . SER B 1 216 ? -11.328 -23.594 -13.023 1 95.12 216 SER B CA 1
ATOM 5911 C C . SER B 1 216 ? -11.953 -24.984 -12.945 1 95.12 216 SER B C 1
ATOM 5913 O O . SER B 1 216 ? -11.531 -25.891 -13.656 1 95.12 216 SER B O 1
ATOM 5915 N N . ARG B 1 217 ? -12.906 -25.141 -12.102 1 94.75 217 ARG B N 1
ATOM 5916 C CA . ARG B 1 217 ? -13.531 -26.438 -11.906 1 94.75 217 ARG B CA 1
ATOM 5917 C C . ARG B 1 217 ? -14.109 -26.969 -13.219 1 94.75 217 ARG B C 1
ATOM 5919 O O . ARG B 1 217 ? -13.984 -28.156 -13.523 1 94.75 217 ARG B O 1
ATOM 5926 N N . GLU B 1 218 ? -14.727 -26.109 -13.945 1 95.38 218 GLU B N 1
ATOM 5927 C CA . GLU B 1 218 ? -15.359 -26.5 -15.203 1 95.38 218 GLU B CA 1
ATOM 5928 C C . GLU B 1 218 ? -14.328 -26.969 -16.219 1 95.38 218 GLU B C 1
ATOM 5930 O O . GLU B 1 218 ? -14.492 -28.016 -16.859 1 95.38 218 GLU B O 1
ATOM 5935 N N . VAL B 1 219 ? -13.32 -26.234 -16.359 1 97.81 219 VAL B N 1
ATOM 5936 C CA . VAL B 1 219 ? -12.289 -26.562 -17.344 1 97.81 219 VAL B CA 1
ATOM 5937 C C . VAL B 1 219 ? -11.547 -27.828 -16.906 1 97.81 219 VAL B C 1
ATOM 5939 O O . VAL B 1 219 ? -11.289 -28.703 -17.719 1 97.81 219 VAL B O 1
ATOM 5942 N N . THR B 1 220 ? -11.227 -27.891 -15.609 1 98.25 220 THR B N 1
ATOM 5943 C CA . THR B 1 220 ? -10.508 -29.031 -15.047 1 98.25 220 THR B CA 1
ATOM 5944 C C . THR B 1 220 ? -11.281 -30.328 -15.273 1 98.25 220 THR B C 1
ATOM 5946 O O . THR B 1 220 ? -10.695 -31.344 -15.633 1 98.25 220 THR B O 1
ATOM 5949 N N . THR B 1 221 ? -12.578 -30.25 -15.094 1 98.12 221 THR B N 1
ATOM 5950 C CA . THR B 1 221 ? -13.414 -31.438 -15.266 1 98.12 221 THR B CA 1
ATOM 5951 C C . THR B 1 221 ? -13.273 -31.984 -16.688 1 98.12 221 THR B C 1
ATOM 5953 O O . THR B 1 221 ? -13.125 -33.188 -16.875 1 98.12 221 THR B O 1
ATOM 5956 N N . VAL B 1 222 ? -13.281 -31.172 -17.641 1 98.38 222 VAL B N 1
ATOM 5957 C CA . VAL B 1 222 ? -13.211 -31.594 -19.031 1 98.38 222 VAL B CA 1
ATOM 5958 C C . VAL B 1 222 ? -11.789 -32.062 -19.359 1 98.38 222 VAL B C 1
ATOM 5960 O O . VAL B 1 222 ? -11.609 -33.031 -20.109 1 98.38 222 VAL B O 1
ATOM 5963 N N . ILE B 1 223 ? -10.805 -31.391 -18.812 1 98.44 223 ILE B N 1
ATOM 5964 C CA . ILE B 1 223 ? -9.422 -31.797 -19.031 1 98.44 223 ILE B CA 1
ATOM 5965 C C . ILE B 1 223 ? -9.203 -33.188 -18.484 1 98.44 223 ILE B C 1
ATOM 5967 O O . ILE B 1 223 ? -8.547 -34.031 -19.109 1 98.44 223 ILE B O 1
ATOM 5971 N N . ARG B 1 224 ? -9.734 -33.469 -17.312 1 98.38 224 ARG B N 1
ATOM 5972 C CA . ARG B 1 224 ? -9.609 -34.781 -16.719 1 98.38 224 ARG B CA 1
ATOM 5973 C C . ARG B 1 224 ? -10.289 -35.844 -17.578 1 98.38 224 ARG B C 1
ATOM 5975 O O . ARG B 1 224 ? -9.773 -36.969 -17.719 1 98.38 224 ARG B O 1
ATOM 5982 N N . LYS B 1 225 ? -11.453 -35.5 -18.125 1 97.06 225 LYS B N 1
ATOM 5983 C CA . LYS B 1 225 ? -12.125 -36.375 -19.062 1 97.06 225 LYS B CA 1
ATOM 5984 C C . LYS B 1 225 ? -11.234 -36.656 -20.281 1 97.06 225 LYS B C 1
ATOM 5986 O O . LYS B 1 225 ? -11.109 -37.812 -20.719 1 97.06 225 LYS B O 1
ATOM 5991 N N . LEU B 1 226 ? -10.664 -35.656 -20.781 1 96.56 226 LEU B N 1
ATOM 5992 C CA . LEU B 1 226 ? -9.766 -35.75 -21.922 1 96.56 226 LEU B CA 1
ATOM 5993 C C . LEU B 1 226 ? -8.602 -36.688 -21.625 1 96.56 226 LEU B C 1
ATOM 5995 O O . LEU B 1 226 ? -8.281 -37.562 -22.422 1 96.56 226 LEU B O 1
ATOM 5999 N N . LEU B 1 227 ? -7.98 -36.531 -20.5 1 96.62 227 LEU B N 1
ATOM 6000 C CA . LEU B 1 227 ? -6.785 -37.281 -20.125 1 96.62 227 LEU B CA 1
ATOM 6001 C C . LEU B 1 227 ? -7.121 -38.719 -19.844 1 96.62 227 LEU B C 1
ATOM 6003 O O . LEU B 1 227 ? -6.305 -39.625 -20.094 1 96.62 227 LEU B O 1
ATOM 6007 N N . THR B 1 228 ? -8.297 -38.938 -19.281 1 94.88 228 THR B N 1
ATOM 6008 C CA . THR B 1 228 ? -8.742 -40.312 -19.047 1 94.88 228 THR B CA 1
ATOM 6009 C C . THR B 1 228 ? -8.812 -41.094 -20.359 1 94.88 228 THR B C 1
ATOM 6011 O O . THR B 1 228 ? -8.469 -42.25 -20.406 1 94.88 228 THR B O 1
ATOM 6014 N N . LYS B 1 229 ? -9.133 -40.344 -21.344 1 91.25 229 LYS B N 1
ATOM 6015 C CA . LYS B 1 229 ? -9.32 -40.969 -22.656 1 91.25 229 LYS B CA 1
ATOM 6016 C C . LYS B 1 229 ? -8 -41.062 -23.406 1 91.25 229 LYS B C 1
ATOM 6018 O O . LYS B 1 229 ? -7.742 -42.062 -24.094 1 91.25 229 LYS B O 1
ATOM 6023 N N . THR B 1 230 ? -7.168 -40.094 -23.281 1 91.44 230 THR B N 1
ATOM 6024 C CA . THR B 1 230 ? -6.082 -39.938 -24.25 1 91.44 230 THR B CA 1
ATOM 6025 C C . THR B 1 230 ? -4.73 -40.188 -23.594 1 91.44 230 THR B C 1
ATOM 6027 O O . THR B 1 230 ? -3.758 -40.531 -24.266 1 91.44 230 THR B O 1
ATOM 6030 N N . LYS B 1 231 ? -4.602 -39.875 -22.391 1 91.75 231 LYS B N 1
ATOM 6031 C CA . LYS B 1 231 ? -3.395 -40.031 -21.578 1 91.75 231 LYS B CA 1
ATOM 6032 C C . LYS B 1 231 ? -2.256 -39.188 -22.141 1 91.75 231 LYS B C 1
ATOM 6034 O O . LYS B 1 231 ? -1.087 -39.562 -22.047 1 91.75 231 LYS B O 1
ATOM 6039 N N . ILE B 1 232 ? -2.6 -38.094 -22.828 1 95.69 232 ILE B N 1
ATOM 6040 C CA . ILE B 1 232 ? -1.595 -37.156 -23.312 1 95.69 232 ILE B CA 1
ATOM 6041 C C . ILE B 1 232 ? -0.765 -36.625 -22.141 1 95.69 232 ILE B C 1
ATOM 6043 O O . ILE B 1 232 ? -1.31 -36.281 -21.094 1 95.69 232 ILE B O 1
ATOM 6047 N N . PRO B 1 233 ? 0.649 -36.625 -22.25 1 97.75 233 PRO B N 1
ATOM 6048 C CA . PRO B 1 233 ? 1.468 -36.094 -21.172 1 97.75 233 PRO B CA 1
ATOM 6049 C C . PRO B 1 233 ? 1.167 -34.625 -20.859 1 97.75 233 PRO B C 1
ATOM 6051 O O . PRO B 1 233 ? 0.928 -33.844 -21.781 1 97.75 233 PRO B O 1
ATOM 6054 N N . VAL B 1 234 ? 1.239 -34.281 -19.562 1 98.44 234 VAL B N 1
ATOM 6055 C CA . VAL B 1 234 ? 0.819 -32.938 -19.141 1 98.44 234 VAL B CA 1
ATOM 6056 C C . VAL B 1 234 ? 1.937 -32.281 -18.344 1 98.44 234 VAL B C 1
ATOM 6058 O O . VAL B 1 234 ? 2.514 -32.906 -17.438 1 98.44 234 VAL B O 1
ATOM 6061 N N . VAL B 1 235 ? 2.277 -31.062 -18.688 1 98.44 235 VAL B N 1
ATOM 6062 C CA . VAL B 1 235 ? 3.068 -30.125 -17.891 1 98.44 235 VAL B CA 1
ATOM 6063 C C . VAL B 1 235 ? 2.191 -28.969 -17.422 1 98.44 235 VAL B C 1
ATOM 6065 O O . VAL B 1 235 ? 1.43 -28.406 -18.219 1 98.44 235 VAL B O 1
ATOM 6068 N N . GLU B 1 236 ? 2.289 -28.641 -16.125 1 98.06 236 GLU B N 1
ATOM 6069 C CA . GLU B 1 236 ? 1.517 -27.531 -15.57 1 98.06 236 GLU B CA 1
ATOM 6070 C C . GLU B 1 236 ? 2.408 -26.344 -15.273 1 98.06 236 GLU B C 1
ATOM 6072 O O . GLU B 1 236 ? 3.568 -26.5 -14.891 1 98.06 236 GLU B O 1
ATOM 6077 N N . THR B 1 237 ? 1.858 -25.141 -15.531 1 97.06 237 THR B N 1
ATOM 6078 C CA . THR B 1 237 ? 2.455 -24 -14.836 1 97.06 237 THR B CA 1
ATOM 6079 C C . THR B 1 237 ? 2.141 -24.047 -13.344 1 97.06 237 THR B C 1
ATOM 6081 O O . THR B 1 237 ? 1.338 -24.875 -12.898 1 97.06 237 THR B O 1
ATOM 6084 N N . PHE B 1 238 ? 2.744 -23.156 -12.555 1 96.19 238 PHE B N 1
ATOM 6085 C CA . PHE B 1 238 ? 2.537 -23.141 -11.109 1 96.19 238 PHE B CA 1
ATOM 6086 C C . PHE B 1 238 ? 1.071 -22.891 -10.781 1 96.19 238 PHE B C 1
ATOM 6088 O O . PHE B 1 238 ? 0.522 -23.5 -9.867 1 96.19 238 PHE B O 1
ATOM 6095 N N . GLN B 1 239 ? 0.376 -22.094 -11.57 1 95.25 239 GLN B N 1
ATOM 6096 C CA . GLN B 1 239 ? -0.988 -21.703 -11.227 1 95.25 239 GLN B CA 1
ATOM 6097 C C . GLN B 1 239 ? -1.995 -22.734 -11.734 1 95.25 239 GLN B C 1
ATOM 6099 O O . GLN B 1 239 ? -3.18 -22.672 -11.398 1 95.25 239 GLN B O 1
ATOM 6104 N N . ALA B 1 240 ? -1.573 -23.688 -12.477 1 97.25 240 ALA B N 1
ATOM 6105 C CA . ALA B 1 240 ? -2.443 -24.766 -12.922 1 97.25 240 ALA B CA 1
ATOM 6106 C C . ALA B 1 240 ? -2.424 -25.938 -11.93 1 97.25 240 ALA B C 1
ATOM 6108 O O . ALA B 1 240 ? -3.027 -26.984 -12.172 1 97.25 240 ALA B O 1
ATOM 6109 N N . ALA B 1 241 ? -1.839 -25.703 -10.797 1 97.12 241 ALA B N 1
ATOM 6110 C CA . ALA B 1 241 ? -1.741 -26.734 -9.773 1 97.12 241 ALA B CA 1
ATOM 6111 C C . ALA B 1 241 ? -3.117 -27.312 -9.438 1 97.12 241 ALA B C 1
ATOM 6113 O O . ALA B 1 241 ? -4.086 -26.562 -9.281 1 97.12 241 ALA B O 1
ATOM 6114 N N . GLY B 1 242 ? -3.199 -28.609 -9.375 1 97.44 242 GLY B N 1
ATOM 6115 C CA . GLY B 1 242 ? -4.406 -29.281 -8.914 1 97.44 242 GLY B CA 1
ATOM 6116 C C . GLY B 1 242 ? -5.309 -29.719 -10.047 1 97.44 242 GLY B C 1
ATOM 6117 O O . GLY B 1 242 ? -6.289 -30.438 -9.828 1 97.44 242 GLY B O 1
ATOM 6118 N N . VAL B 1 243 ? -4.957 -29.344 -11.297 1 98.19 243 VAL B N 1
ATOM 6119 C CA . VAL B 1 243 ? -5.77 -29.75 -12.438 1 98.19 243 VAL B CA 1
ATOM 6120 C C . VAL B 1 243 ? -5.695 -31.266 -12.617 1 98.19 243 VAL B C 1
ATOM 6122 O O . VAL B 1 243 ? -6.691 -31.906 -12.953 1 98.19 243 VAL B O 1
ATOM 6125 N N . ILE B 1 244 ? -4.527 -31.859 -12.383 1 98 244 ILE B N 1
ATOM 6126 C CA . ILE B 1 244 ? -4.332 -33.312 -12.516 1 98 244 ILE B CA 1
ATOM 6127 C C . ILE B 1 244 ? -4.703 -34 -11.211 1 98 244 ILE B C 1
ATOM 6129 O O . ILE B 1 244 ? -4.137 -33.688 -10.156 1 98 244 ILE B O 1
ATOM 6133 N N . SER B 1 245 ? -5.637 -34.906 -11.234 1 97.38 245 SER B N 1
ATOM 6134 C CA . SER B 1 245 ? -6.07 -35.625 -10.055 1 97.38 245 SER B CA 1
ATOM 6135 C C . SER B 1 245 ? -5.102 -36.781 -9.727 1 97.38 245 SER B C 1
ATOM 6137 O O . SER B 1 245 ? -4.191 -37.062 -10.5 1 97.38 245 SER B O 1
ATOM 6139 N N . ARG B 1 246 ? -5.348 -37.406 -8.594 1 95.88 246 ARG B N 1
ATOM 6140 C CA . ARG B 1 246 ? -4.527 -38.531 -8.164 1 95.88 246 ARG B CA 1
ATOM 6141 C C . ARG B 1 246 ? -4.574 -39.656 -9.188 1 95.88 246 ARG B C 1
ATOM 6143 O O . ARG B 1 246 ? -3.562 -40.312 -9.445 1 95.88 246 ARG B O 1
ATOM 6150 N N . GLU B 1 247 ? -5.723 -39.812 -9.766 1 96.19 247 GLU B N 1
ATOM 6151 C CA . GLU B 1 247 ? -5.941 -40.938 -10.703 1 96.19 247 GLU B CA 1
ATOM 6152 C C . GLU B 1 247 ? -5.211 -40.688 -12.016 1 96.19 247 GLU B C 1
ATOM 6154 O O . GLU B 1 247 ? -4.91 -41.625 -12.75 1 96.19 247 GLU B O 1
ATOM 6159 N N . LEU B 1 248 ? -4.93 -39.438 -12.234 1 97.38 248 LEU B N 1
ATOM 6160 C CA . LEU B 1 248 ? -4.348 -39.062 -13.523 1 97.38 248 LEU B CA 1
ATOM 6161 C C . LEU B 1 248 ? -2.873 -38.719 -13.375 1 97.38 248 LEU B C 1
ATOM 6163 O O . LEU B 1 248 ? -2.271 -38.156 -14.281 1 97.38 248 LEU B O 1
ATOM 6167 N N . GLU B 1 249 ? -2.285 -39.062 -12.266 1 95 249 GLU B N 1
ATOM 6168 C CA . GLU B 1 249 ? -0.914 -38.656 -11.945 1 95 249 GLU B CA 1
ATOM 6169 C C . GLU B 1 249 ? 0.071 -39.219 -12.961 1 95 249 GLU B C 1
ATOM 6171 O O . GLU B 1 249 ? 1.139 -38.656 -13.188 1 95 249 GLU B O 1
ATOM 6176 N N . THR B 1 250 ? -0.257 -40.344 -13.617 1 94.69 250 THR B N 1
ATOM 6177 C CA . THR B 1 250 ? 0.623 -40.969 -14.602 1 94.69 250 THR B CA 1
ATOM 6178 C C . THR B 1 250 ? 0.792 -40.062 -15.82 1 94.69 250 THR B C 1
ATOM 6180 O O . THR B 1 250 ? 1.746 -40.219 -16.578 1 94.69 250 THR B O 1
ATOM 6183 N N . CYS B 1 251 ? -0.15 -39.094 -16.016 1 95.81 251 CYS B N 1
ATOM 6184 C CA . CYS B 1 251 ? -0.06 -38.156 -17.141 1 95.81 251 CYS B CA 1
ATOM 6185 C C . CYS B 1 251 ? 0.748 -36.906 -16.75 1 95.81 251 CYS B C 1
ATOM 6187 O O . CYS B 1 251 ? 1.063 -36.094 -17.609 1 95.81 251 CYS B O 1
ATOM 6189 N N . PHE B 1 252 ? 1.096 -36.844 -15.492 1 97.25 252 PHE B N 1
ATOM 6190 C CA . PHE B 1 252 ? 1.631 -35.594 -14.93 1 97.25 252 PHE B CA 1
ATOM 6191 C C . PHE B 1 252 ? 3.154 -35.625 -14.961 1 97.25 252 PHE B C 1
ATOM 6193 O O . PHE B 1 252 ? 3.787 -36.531 -14.422 1 97.25 252 PHE B O 1
ATOM 6200 N N . TYR B 1 253 ? 3.801 -34.594 -15.469 1 97.75 253 TYR B N 1
ATOM 6201 C CA . TYR B 1 253 ? 5.254 -34.562 -15.586 1 97.75 253 TYR B CA 1
ATOM 6202 C C . TYR B 1 253 ? 5.836 -33.344 -14.891 1 97.75 253 TYR B C 1
ATOM 6204 O O . TYR B 1 253 ? 6.93 -32.875 -15.242 1 97.75 253 TYR B O 1
ATOM 6212 N N . GLY B 1 254 ? 5.066 -32.688 -13.953 1 96.25 254 GLY B N 1
ATOM 6213 C CA . GLY B 1 254 ? 5.586 -31.625 -13.094 1 96.25 254 GLY B CA 1
ATOM 6214 C C . GLY B 1 254 ? 5.039 -30.25 -13.43 1 96.25 254 GLY B C 1
ATOM 6215 O O . GLY B 1 254 ? 4.195 -30.125 -14.32 1 96.25 254 GLY B O 1
ATOM 6216 N N . ARG B 1 255 ? 5.43 -29.281 -12.625 1 96.5 255 ARG B N 1
ATOM 6217 C CA . ARG B 1 255 ? 5.07 -27.891 -12.789 1 96.5 255 ARG B CA 1
ATOM 6218 C C . ARG B 1 255 ? 6.297 -27.031 -13.109 1 96.5 255 ARG B C 1
ATOM 6220 O O . ARG B 1 255 ? 7.379 -27.266 -12.57 1 96.5 255 ARG B O 1
ATOM 6227 N N . VAL B 1 256 ? 6.07 -26.109 -14.055 1 95.38 256 VAL B N 1
ATOM 6228 C CA . VAL B 1 256 ? 7.152 -25.234 -14.492 1 95.38 256 VAL B CA 1
ATOM 6229 C C . VAL B 1 256 ? 6.777 -23.766 -14.242 1 95.38 256 VAL B C 1
ATOM 6231 O O . VAL B 1 256 ? 5.594 -23.438 -14.172 1 95.38 256 VAL B O 1
ATOM 6234 N N . GLY B 1 257 ? 7.773 -22.922 -13.984 1 91.94 257 GLY B N 1
ATOM 6235 C CA . GLY B 1 257 ? 7.488 -21.531 -13.742 1 91.94 257 GLY B CA 1
ATOM 6236 C C . GLY B 1 257 ? 8.711 -20.719 -13.352 1 91.94 257 GLY B C 1
ATOM 6237 O O . GLY B 1 257 ? 8.766 -19.516 -13.555 1 91.94 257 GLY B O 1
ATOM 6238 N N . LEU B 1 258 ? 9.641 -21.359 -12.672 1 87.44 258 LEU B N 1
ATOM 6239 C CA . LEU B 1 258 ? 10.898 -20.719 -12.297 1 87.44 258 LEU B CA 1
ATOM 6240 C C . LEU B 1 258 ? 12.055 -21.703 -12.383 1 87.44 258 LEU B C 1
ATOM 6242 O O . LEU B 1 258 ? 11.961 -22.828 -11.875 1 87.44 258 LEU B O 1
ATOM 6246 N N . PHE B 1 259 ? 13.141 -21.312 -13.023 1 86.56 259 PHE B N 1
ATOM 6247 C CA . PHE B 1 259 ? 14.336 -22.094 -13.312 1 86.56 259 PHE B CA 1
ATOM 6248 C C . PHE B 1 259 ? 14.016 -23.25 -14.25 1 86.56 259 PHE B C 1
ATOM 6250 O O . PHE B 1 259 ? 13.188 -24.109 -13.922 1 86.56 259 PHE B O 1
ATOM 6257 N N . LYS B 1 260 ? 14.555 -23.312 -15.297 1 91.94 260 LYS B N 1
ATOM 6258 C CA . LYS B 1 260 ? 14.312 -24.312 -16.344 1 91.94 260 LYS B CA 1
ATOM 6259 C C . LYS B 1 260 ? 15.109 -25.578 -16.094 1 91.94 260 LYS B C 1
ATOM 6261 O O . LYS B 1 260 ? 16.109 -25.844 -16.75 1 91.94 260 LYS B O 1
ATOM 6266 N N . ASN B 1 261 ? 14.688 -26.359 -15.109 1 90.44 261 ASN B N 1
ATOM 6267 C CA . ASN B 1 261 ? 15.453 -27.562 -14.805 1 90.44 261 ASN B CA 1
ATOM 6268 C C . ASN B 1 261 ? 14.562 -28.672 -14.258 1 90.44 261 ASN B C 1
ATOM 6270 O O . ASN B 1 261 ? 15.047 -29.594 -13.594 1 90.44 261 ASN B O 1
ATOM 6274 N N . GLN B 1 262 ? 13.281 -28.562 -14.492 1 92.12 262 GLN B N 1
ATOM 6275 C CA . GLN B 1 262 ? 12.32 -29.562 -14.055 1 92.12 262 GLN B CA 1
ATOM 6276 C C . GLN B 1 262 ? 12.055 -30.594 -15.156 1 92.12 262 GLN B C 1
ATOM 6278 O O . GLN B 1 262 ? 12.266 -30.312 -16.344 1 92.12 262 GLN B O 1
ATOM 6283 N N . PRO B 1 263 ? 11.586 -31.797 -14.719 1 94.5 263 PRO B N 1
ATOM 6284 C CA . PRO B 1 263 ? 11.203 -32.781 -15.742 1 94.5 263 PRO B CA 1
ATOM 6285 C C . PRO B 1 263 ? 10.234 -32.219 -16.781 1 94.5 263 PRO B C 1
ATOM 6287 O O . PRO B 1 263 ? 10.328 -32.531 -17.953 1 94.5 263 PRO B O 1
ATOM 6290 N N . GLY B 1 264 ? 9.352 -31.422 -16.328 1 96.19 264 GLY B N 1
ATOM 6291 C CA . GLY B 1 264 ? 8.438 -30.766 -17.234 1 96.19 264 GLY B CA 1
ATOM 6292 C C . GLY B 1 264 ? 9.133 -29.906 -18.266 1 96.19 264 GLY B C 1
ATOM 6293 O O . GLY B 1 264 ? 8.711 -29.844 -19.422 1 96.19 264 GLY B O 1
ATOM 6294 N N . ASP B 1 265 ? 10.18 -29.25 -17.859 1 95.56 265 ASP B N 1
ATOM 6295 C CA . ASP B 1 265 ? 10.969 -28.438 -18.781 1 95.56 265 ASP B CA 1
ATOM 6296 C C . ASP B 1 265 ? 11.625 -29.312 -19.859 1 95.56 265 ASP B C 1
ATOM 6298 O O . ASP B 1 265 ? 11.641 -28.953 -21.031 1 95.56 265 ASP B O 1
ATOM 6302 N N . ILE B 1 266 ? 12.148 -30.391 -19.438 1 94.62 266 ILE B N 1
ATOM 6303 C CA . ILE B 1 266 ? 12.797 -31.328 -20.359 1 94.62 266 ILE B CA 1
ATOM 6304 C C . ILE B 1 266 ? 11.773 -31.875 -21.344 1 94.62 266 ILE B C 1
ATOM 6306 O O . ILE B 1 266 ? 12.055 -31.984 -22.547 1 94.62 266 ILE B O 1
ATOM 6310 N N . LEU B 1 267 ? 10.641 -32.219 -20.812 1 96.81 267 LEU B N 1
ATOM 6311 C CA . LEU B 1 267 ? 9.586 -32.75 -21.656 1 96.81 267 LEU B CA 1
ATOM 6312 C C . LEU B 1 267 ? 9.18 -31.719 -22.719 1 96.81 267 LEU B C 1
ATOM 6314 O O . LEU B 1 267 ? 9.023 -32.062 -23.891 1 96.81 267 LEU B O 1
ATOM 6318 N N . LEU B 1 268 ? 9.023 -30.453 -22.328 1 96.88 268 LEU B N 1
ATOM 6319 C CA . LEU B 1 268 ? 8.68 -29.406 -23.281 1 96.88 268 LEU B CA 1
ATOM 6320 C C . LEU B 1 268 ? 9.766 -29.234 -24.328 1 96.88 268 LEU B C 1
ATOM 6322 O O . LEU B 1 268 ? 9.461 -29.016 -25.516 1 96.88 268 LEU B O 1
ATOM 6326 N N . ASP B 1 269 ? 10.984 -29.391 -23.906 1 94.81 269 ASP B N 1
ATOM 6327 C CA . ASP B 1 269 ? 12.102 -29.266 -24.828 1 94.81 269 ASP B CA 1
ATOM 6328 C C . ASP B 1 269 ? 12.086 -30.391 -25.875 1 94.81 269 ASP B C 1
ATOM 6330 O O . ASP B 1 269 ? 12.508 -30.188 -27.016 1 94.81 269 ASP B O 1
ATOM 6334 N N . GLN B 1 270 ? 11.648 -31.484 -25.484 1 94.62 270 GLN B N 1
ATOM 6335 C CA . GLN B 1 270 ? 11.711 -32.656 -26.344 1 94.62 270 GLN B CA 1
ATOM 6336 C C . GLN B 1 270 ? 10.43 -32.812 -27.172 1 94.62 270 GLN B C 1
ATOM 6338 O O . GLN B 1 270 ? 10.391 -33.562 -28.125 1 94.62 270 GLN B O 1
ATOM 6343 N N . SER B 1 271 ? 9.43 -32.125 -26.812 1 96.88 271 SER B N 1
ATOM 6344 C CA . SER B 1 271 ? 8.141 -32.219 -27.484 1 96.88 271 SER B CA 1
ATOM 6345 C C . SER B 1 271 ? 8.219 -31.609 -28.891 1 96.88 271 SER B C 1
ATOM 6347 O O . SER B 1 271 ? 8.867 -30.578 -29.094 1 96.88 271 SER B O 1
ATOM 6349 N N . ASP B 1 272 ? 7.609 -32.25 -29.859 1 97.5 272 ASP B N 1
ATOM 6350 C CA . ASP B 1 272 ? 7.508 -31.672 -31.203 1 97.5 272 ASP B CA 1
ATOM 6351 C C . ASP B 1 272 ? 6.172 -30.953 -31.391 1 97.5 272 ASP B C 1
ATOM 6353 O O . ASP B 1 272 ? 5.953 -30.297 -32.406 1 97.5 272 ASP B O 1
ATOM 6357 N N . LEU B 1 273 ? 5.234 -31.047 -30.422 1 98 273 LEU B N 1
ATOM 6358 C CA . LEU B 1 273 ? 3.949 -30.359 -30.438 1 98 273 LEU B CA 1
ATOM 6359 C C . LEU B 1 273 ? 3.525 -29.984 -29.016 1 98 273 LEU B C 1
ATOM 6361 O O . LEU B 1 273 ? 3.26 -30.859 -28.188 1 98 273 LEU B O 1
ATOM 6365 N N . VAL B 1 274 ? 3.463 -28.719 -28.719 1 98.38 274 VAL B N 1
ATOM 6366 C CA . VAL B 1 274 ? 2.971 -28.219 -27.422 1 98.38 274 VAL B CA 1
ATOM 6367 C C . VAL B 1 274 ? 1.575 -27.625 -27.609 1 98.38 274 VAL B C 1
ATOM 6369 O O . VAL B 1 274 ? 1.384 -26.703 -28.391 1 98.38 274 VAL B O 1
ATOM 6372 N N . ILE B 1 275 ? 0.602 -28.172 -26.953 1 98.62 275 ILE B N 1
ATOM 6373 C CA . ILE B 1 275 ? -0.764 -27.656 -26.922 1 98.62 275 ILE B CA 1
ATOM 6374 C C . ILE B 1 275 ? -0.991 -26.875 -25.625 1 98.62 275 ILE B C 1
ATOM 6376 O O . ILE B 1 275 ? -1.221 -27.469 -24.562 1 98.62 275 ILE B O 1
ATOM 6380 N N . ALA B 1 276 ? -0.963 -25.609 -25.734 1 98.5 276 ALA B N 1
ATOM 6381 C CA . ALA B 1 276 ? -1.15 -24.734 -24.578 1 98.5 276 ALA B CA 1
ATOM 6382 C C . ALA B 1 276 ? -2.633 -24.469 -24.312 1 98.5 276 ALA B C 1
ATOM 6384 O O . ALA B 1 276 ? -3.332 -23.922 -25.172 1 98.5 276 ALA B O 1
ATOM 6385 N N . VAL B 1 277 ? -3.078 -24.906 -23.172 1 98.56 277 VAL B N 1
ATOM 6386 C CA . VAL B 1 277 ? -4.477 -24.719 -22.797 1 98.56 277 VAL B CA 1
ATOM 6387 C C . VAL B 1 277 ? -4.582 -23.719 -21.656 1 98.56 277 VAL B C 1
ATOM 6389 O O . VAL B 1 277 ? -4.078 -23.969 -20.547 1 98.56 277 VAL B O 1
ATOM 6392 N N . GLY B 1 278 ? -5.219 -22.594 -21.875 1 97.81 278 GLY B N 1
ATOM 6393 C CA . GLY B 1 278 ? -5.375 -21.578 -20.844 1 97.81 278 GLY B CA 1
ATOM 6394 C C . GLY B 1 278 ? -4.051 -21.016 -20.375 1 97.81 278 GLY B C 1
ATOM 6395 O O . GLY B 1 278 ? -3.912 -20.656 -19.188 1 97.81 278 GLY B O 1
ATOM 6396 N N . TYR B 1 279 ? -3.068 -20.969 -21.234 1 97.06 279 TYR B N 1
ATOM 6397 C CA . TYR B 1 279 ? -1.714 -20.547 -20.891 1 97.06 279 TYR B CA 1
ATOM 6398 C C . TYR B 1 279 ? -1.563 -19.047 -21.031 1 97.06 279 TYR B C 1
ATOM 6400 O O . TYR B 1 279 ? -2.004 -18.453 -22.031 1 97.06 279 TYR B O 1
ATOM 6408 N N . ASP B 1 280 ? -1.014 -18.422 -20 1 95.38 280 ASP B N 1
ATOM 6409 C CA . ASP B 1 280 ? -0.631 -17.016 -20 1 95.38 280 ASP B CA 1
ATOM 6410 C C . ASP B 1 280 ? 0.885 -16.859 -19.906 1 95.38 280 ASP B C 1
ATOM 6412 O O . ASP B 1 280 ? 1.513 -17.359 -18.969 1 95.38 280 ASP B O 1
ATOM 6416 N N . PRO B 1 281 ? 1.494 -16.109 -20.844 1 94.69 281 PRO B N 1
ATOM 6417 C CA . PRO B 1 281 ? 2.953 -15.969 -20.828 1 94.69 281 PRO B CA 1
ATOM 6418 C C . PRO B 1 281 ? 3.48 -15.375 -19.516 1 94.69 281 PRO B C 1
ATOM 6420 O O . PRO B 1 281 ? 4.648 -15.57 -19.172 1 94.69 281 PRO B O 1
ATOM 6423 N N . ILE B 1 282 ? 2.629 -14.727 -18.781 1 94.06 282 ILE B N 1
ATOM 6424 C CA . ILE B 1 282 ? 3.055 -14.078 -17.547 1 94.06 282 ILE B CA 1
ATOM 6425 C C . ILE B 1 282 ? 3.479 -15.141 -16.531 1 94.06 282 ILE B C 1
ATOM 6427 O O . ILE B 1 282 ? 4.23 -14.844 -15.594 1 94.06 282 ILE B O 1
ATOM 6431 N N . GLU B 1 283 ? 3.014 -16.375 -16.688 1 93.25 283 GLU B N 1
ATOM 6432 C CA . GLU B 1 283 ? 3.285 -17.453 -15.742 1 93.25 283 GLU B CA 1
ATOM 6433 C C . GLU B 1 283 ? 4.68 -18.031 -15.953 1 93.25 283 GLU B C 1
ATOM 6435 O O . GLU B 1 283 ? 5.324 -18.469 -15 1 93.25 283 GLU B O 1
ATOM 6440 N N . TYR B 1 284 ? 5.043 -18.078 -17.172 1 94.38 284 TYR B N 1
ATOM 6441 C CA . TYR B 1 284 ? 6.316 -18.672 -17.562 1 94.38 284 TYR B CA 1
ATOM 6442 C C . TYR B 1 284 ? 6.723 -18.203 -18.953 1 94.38 284 TYR B C 1
ATOM 6444 O O . TYR B 1 284 ? 6.188 -18.672 -19.969 1 94.38 284 TYR B O 1
ATOM 6452 N N . ASP B 1 285 ? 7.695 -17.375 -19.078 1 93.44 285 ASP B N 1
ATOM 6453 C CA . ASP B 1 285 ? 8.07 -16.703 -20.312 1 93.44 285 ASP B CA 1
ATOM 6454 C C . ASP B 1 285 ? 8.391 -17.719 -21.406 1 93.44 285 ASP B C 1
ATOM 6456 O O . ASP B 1 285 ? 9.219 -18.609 -21.219 1 93.44 285 ASP B O 1
ATOM 6460 N N . PRO B 1 286 ? 7.789 -17.5 -22.562 1 93.88 286 PRO B N 1
ATOM 6461 C CA . PRO B 1 286 ? 8.031 -18.438 -23.656 1 93.88 286 PRO B CA 1
ATOM 6462 C C . PRO B 1 286 ? 9.508 -18.547 -24.031 1 93.88 286 PRO B C 1
ATOM 6464 O O . PRO B 1 286 ? 9.969 -19.609 -24.453 1 93.88 286 PRO B O 1
ATOM 6467 N N . VAL B 1 287 ? 10.211 -17.438 -23.875 1 93.06 287 VAL B N 1
ATOM 6468 C CA . VAL B 1 287 ? 11.633 -17.453 -24.219 1 93.06 287 VAL B CA 1
ATOM 6469 C C . VAL B 1 287 ? 12.352 -18.516 -23.391 1 93.06 287 VAL B C 1
ATOM 6471 O O . VAL B 1 287 ? 13.352 -19.078 -23.828 1 93.06 287 VAL B O 1
ATOM 6474 N N . VAL B 1 288 ? 11.781 -18.859 -22.297 1 92.62 288 VAL B N 1
ATOM 6475 C CA . VAL B 1 288 ? 12.414 -19.812 -21.406 1 92.62 288 VAL B CA 1
ATOM 6476 C C . VAL B 1 288 ? 12.109 -21.234 -21.875 1 92.62 288 VAL B C 1
ATOM 6478 O O . VAL B 1 288 ? 13.023 -22.047 -22.062 1 92.62 288 VAL B O 1
ATOM 6481 N N . TRP B 1 289 ? 10.93 -21.578 -22.188 1 93.69 289 TRP B N 1
ATOM 6482 C CA . TRP B 1 289 ? 10.57 -22.969 -22.438 1 93.69 289 TRP B CA 1
ATOM 6483 C C . TRP B 1 289 ? 10.539 -23.281 -23.938 1 93.69 289 TRP B C 1
ATOM 6485 O O . TRP B 1 289 ? 10.492 -24.438 -24.344 1 93.69 289 TRP B O 1
ATOM 6495 N N . ASN B 1 290 ? 10.602 -22.266 -24.766 1 93.94 290 ASN B N 1
ATOM 6496 C CA . ASN B 1 290 ? 10.586 -22.438 -26.219 1 93.94 290 ASN B CA 1
ATOM 6497 C C . ASN B 1 290 ? 11.727 -21.656 -26.875 1 93.94 290 ASN B C 1
ATOM 6499 O O . ASN B 1 290 ? 11.547 -21.094 -27.953 1 93.94 290 ASN B O 1
ATOM 6503 N N . HIS B 1 291 ? 12.805 -21.641 -26.234 1 90.5 291 HIS B N 1
ATOM 6504 C CA . HIS B 1 291 ? 13.945 -20.859 -26.688 1 90.5 291 HIS B CA 1
ATOM 6505 C C . HIS B 1 291 ? 14.352 -21.234 -28.109 1 90.5 291 HIS B C 1
ATOM 6507 O O . HIS B 1 291 ? 14.695 -20.359 -28.906 1 90.5 291 HIS B O 1
ATOM 6513 N N . ASP B 1 292 ? 14.328 -22.516 -28.469 1 90.38 292 ASP B N 1
ATOM 6514 C CA . ASP B 1 292 ? 14.844 -23.016 -29.734 1 90.38 292 ASP B CA 1
ATOM 6515 C C . ASP B 1 292 ? 13.75 -23.047 -30.797 1 90.38 292 ASP B C 1
ATOM 6517 O O . ASP B 1 292 ? 14.016 -23.344 -31.969 1 90.38 292 ASP B O 1
ATOM 6521 N N . LYS B 1 293 ? 12.531 -22.781 -30.375 1 91.56 293 LYS B N 1
ATOM 6522 C CA . LYS B 1 293 ? 11.398 -22.734 -31.297 1 91.56 293 LYS B CA 1
ATOM 6523 C C . LYS B 1 293 ? 11.266 -24.047 -32.062 1 91.56 293 LYS B C 1
ATOM 6525 O O . LYS B 1 293 ? 11.031 -24.031 -33.281 1 91.56 293 LYS B O 1
ATOM 6530 N N . LYS B 1 294 ? 11.484 -25.062 -31.391 1 89.25 294 LYS B N 1
ATOM 6531 C CA . LYS B 1 294 ? 11.5 -26.359 -32.031 1 89.25 294 LYS B CA 1
ATOM 6532 C C . LYS B 1 294 ? 10.109 -27 -32.062 1 89.25 294 LYS B C 1
ATOM 6534 O O . LYS B 1 294 ? 9.805 -27.828 -32.906 1 89.25 294 LYS B O 1
ATOM 6539 N N . SER B 1 295 ? 9.344 -26.625 -31.172 1 92.19 295 SER B N 1
ATOM 6540 C CA . SER B 1 295 ? 8.031 -27.25 -31.047 1 92.19 295 SER B CA 1
ATOM 6541 C C . SER B 1 295 ? 6.969 -26.453 -31.797 1 92.19 295 SER B C 1
ATOM 6543 O O . SER B 1 295 ? 7 -25.219 -31.797 1 92.19 295 SER B O 1
ATOM 6545 N N . LYS B 1 296 ? 6.121 -27.203 -32.5 1 96.62 296 LYS B N 1
ATOM 6546 C CA . LYS B 1 296 ? 4.875 -26.594 -32.938 1 96.62 296 LYS B CA 1
ATOM 6547 C C . LYS B 1 296 ? 3.986 -26.234 -31.734 1 96.62 296 LYS B C 1
ATOM 6549 O O . LYS B 1 296 ? 3.877 -27.016 -30.781 1 96.62 296 LYS B O 1
ATOM 6554 N N . ILE B 1 297 ? 3.373 -25.062 -31.812 1 98.06 297 ILE B N 1
ATOM 6555 C CA . ILE B 1 297 ? 2.535 -24.609 -30.703 1 98.06 297 ILE B CA 1
ATOM 6556 C C . ILE B 1 297 ? 1.088 -24.484 -31.172 1 98.06 297 ILE B C 1
ATOM 6558 O O . ILE B 1 297 ? 0.823 -23.922 -32.25 1 98.06 297 ILE B O 1
ATOM 6562 N N . ILE B 1 298 ? 0.183 -25 -30.453 1 98.56 298 ILE B N 1
ATOM 6563 C CA . ILE B 1 298 ? -1.252 -24.781 -30.609 1 98.56 298 ILE B CA 1
ATOM 6564 C C . ILE B 1 298 ? -1.803 -24.109 -29.359 1 98.56 298 ILE B C 1
ATOM 6566 O O . ILE B 1 298 ? -1.482 -24.5 -28.234 1 98.56 298 ILE B O 1
ATOM 6570 N N . HIS B 1 299 ? -2.545 -23.062 -29.562 1 98.38 299 HIS B N 1
ATOM 6571 C CA . HIS B 1 299 ? -3.094 -22.266 -28.469 1 98.38 299 HIS B CA 1
ATOM 6572 C C . HIS B 1 299 ? -4.598 -22.469 -28.344 1 98.38 299 HIS B C 1
ATOM 6574 O O . HIS B 1 299 ? -5.352 -22.203 -29.281 1 98.38 299 HIS B O 1
ATOM 6580 N N . ILE B 1 300 ? -5.055 -23 -27.219 1 98.56 300 ILE B N 1
ATOM 6581 C CA . ILE B 1 300 ? -6.473 -23.156 -26.938 1 98.56 300 ILE B CA 1
ATOM 6582 C C . ILE B 1 300 ? -6.863 -22.281 -25.75 1 98.56 300 ILE B C 1
ATOM 6584 O O . ILE B 1 300 ? -6.391 -22.5 -24.625 1 98.56 300 ILE B O 1
ATOM 6588 N N . ASP B 1 301 ? -7.73 -21.328 -25.984 1 97.75 301 ASP B N 1
ATOM 6589 C CA . ASP B 1 301 ? -8.062 -20.375 -24.922 1 97.75 301 ASP B CA 1
ATOM 6590 C C . ASP B 1 301 ? -9.336 -19.609 -25.25 1 97.75 301 ASP B C 1
ATOM 6592 O O . ASP B 1 301 ? -9.945 -19.828 -26.312 1 97.75 301 ASP B O 1
ATOM 6596 N N . GLU B 1 302 ? -9.711 -18.844 -24.266 1 96.06 302 GLU B N 1
ATOM 6597 C CA . GLU B 1 302 ? -10.82 -17.922 -24.484 1 96.06 302 GLU B CA 1
ATOM 6598 C C . GLU B 1 302 ? -10.344 -16.609 -25.094 1 96.06 302 GLU B C 1
ATOM 6600 O O . GLU B 1 302 ? -11.141 -15.828 -25.625 1 96.06 302 GLU B O 1
ATOM 6605 N N . VAL B 1 303 ? -9.07 -16.344 -24.969 1 95.62 303 VAL B N 1
ATOM 6606 C CA . VAL B 1 303 ? -8.477 -15.125 -25.516 1 95.62 303 VAL B CA 1
ATOM 6607 C C . VAL B 1 303 ? -7.426 -15.477 -26.562 1 95.62 303 VAL B C 1
ATOM 6609 O O . VAL B 1 303 ? -6.805 -16.531 -26.5 1 95.62 303 VAL B O 1
ATOM 6612 N N . ILE B 1 304 ? -7.18 -14.586 -27.516 1 94.94 304 ILE B N 1
ATOM 6613 C CA . ILE B 1 304 ? -6.164 -14.805 -28.531 1 94.94 304 ILE B CA 1
ATOM 6614 C C . ILE B 1 304 ? -4.777 -14.805 -27.891 1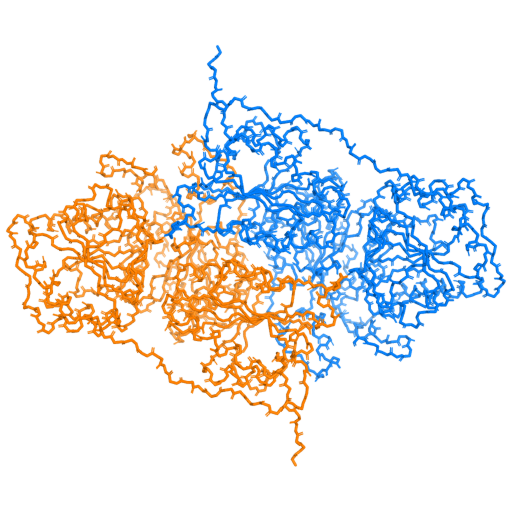 94.94 304 ILE B C 1
ATOM 6616 O O . ILE B 1 304 ? -4.582 -14.242 -26.812 1 94.94 304 ILE B O 1
ATOM 6620 N N . ALA B 1 305 ? -3.875 -15.43 -28.484 1 95.44 305 ALA B N 1
ATOM 6621 C CA . ALA B 1 305 ? -2.512 -15.523 -27.969 1 95.44 305 ALA B CA 1
ATOM 6622 C C . ALA B 1 305 ? -1.812 -14.172 -28.016 1 95.44 305 ALA B C 1
ATOM 6624 O O . ALA B 1 305 ? -1.997 -13.398 -28.953 1 95.44 305 ALA B O 1
ATOM 6625 N N . ASP B 1 306 ? -1.059 -13.852 -27.016 1 93.44 306 ASP B N 1
ATOM 6626 C CA . ASP B 1 306 ? -0.085 -12.766 -27.078 1 93.44 306 ASP B CA 1
ATOM 6627 C C . ASP B 1 306 ? 1.157 -13.188 -27.859 1 93.44 306 ASP B C 1
ATOM 6629 O O . ASP B 1 306 ? 2.045 -13.844 -27.312 1 93.44 306 ASP B O 1
ATOM 6633 N N . ILE B 1 307 ? 1.237 -12.703 -29.016 1 93.38 307 ILE B N 1
ATOM 6634 C CA . ILE B 1 307 ? 2.324 -13.133 -29.891 1 93.38 307 ILE B CA 1
ATOM 6635 C C . ILE B 1 307 ? 3.656 -12.625 -29.344 1 93.38 307 ILE B C 1
ATOM 6637 O O . ILE B 1 307 ? 3.746 -11.492 -28.859 1 93.38 307 ILE B O 1
ATOM 6641 N N . ASP B 1 308 ? 4.578 -13.484 -29.266 1 91.25 308 ASP B N 1
ATOM 6642 C CA . ASP B 1 308 ? 5.953 -13.289 -28.828 1 91.25 308 ASP B CA 1
ATOM 6643 C C . ASP B 1 308 ? 6.938 -13.992 -29.766 1 91.25 308 ASP B C 1
ATOM 6645 O O . ASP B 1 308 ? 6.551 -14.883 -30.531 1 91.25 308 ASP B O 1
ATOM 6649 N N . ASN B 1 309 ? 8.148 -13.5 -29.828 1 92.5 309 ASN B N 1
ATOM 6650 C CA . ASN B 1 309 ? 9.141 -14.141 -30.688 1 92.5 309 ASN B CA 1
ATOM 6651 C C . ASN B 1 309 ? 9.258 -15.633 -30.391 1 92.5 309 ASN B C 1
ATOM 6653 O O . ASN B 1 309 ? 9.664 -16.406 -31.25 1 92.5 309 ASN B O 1
ATOM 6657 N N . TYR B 1 310 ? 8.789 -16.016 -29.266 1 94 310 TYR B N 1
ATOM 6658 C CA . TYR B 1 310 ? 8.969 -17.406 -28.844 1 94 310 TYR B CA 1
ATOM 6659 C C . TYR B 1 310 ? 7.629 -18.078 -28.594 1 94 310 TYR B C 1
ATOM 6661 O O . TYR B 1 310 ? 7.578 -19.203 -28.109 1 94 310 TYR B O 1
ATOM 6669 N N . TYR B 1 311 ? 6.582 -17.422 -28.891 1 95.5 311 TYR B N 1
ATOM 6670 C CA . TYR B 1 311 ? 5.234 -17.969 -28.781 1 95.5 311 TYR B CA 1
ATOM 6671 C C . TYR B 1 311 ? 4.391 -17.578 -30 1 95.5 311 TYR B C 1
ATOM 6673 O O . TYR B 1 311 ? 3.65 -16.594 -29.953 1 95.5 311 TYR B O 1
ATOM 6681 N N . GLN B 1 312 ? 4.473 -18.375 -30.984 1 95.94 312 GLN B N 1
ATOM 6682 C CA . GLN B 1 312 ? 3.785 -18.188 -32.25 1 95.94 312 GLN B CA 1
ATOM 6683 C C . GLN B 1 312 ? 2.967 -19.422 -32.625 1 95.94 312 GLN B C 1
ATOM 6685 O O . GLN B 1 312 ? 3.398 -20.234 -33.438 1 95.94 312 GLN B O 1
ATOM 6690 N N . PRO B 1 313 ? 1.798 -19.531 -32.031 1 97.12 313 PRO B N 1
ATOM 6691 C CA . PRO B 1 313 ? 0.981 -20.719 -32.312 1 97.12 313 PRO B CA 1
ATOM 6692 C C . PRO B 1 313 ? 0.645 -20.875 -33.812 1 97.12 313 PRO B C 1
ATOM 6694 O O . PRO B 1 313 ? 0.31 -19.891 -34.469 1 97.12 313 PRO B O 1
ATOM 6697 N N . GLU B 1 314 ? 0.762 -22.062 -34.312 1 96.19 314 GLU B N 1
ATOM 6698 C CA . GLU B 1 314 ? 0.384 -22.375 -35.688 1 96.19 314 GLU B CA 1
ATOM 6699 C C . GLU B 1 314 ? -1.131 -22.5 -35.844 1 96.19 314 GLU B C 1
ATOM 6701 O O . GLU B 1 314 ? -1.673 -22.344 -36.938 1 96.19 314 GLU B O 1
ATOM 6706 N N . LEU B 1 315 ? -1.737 -22.812 -34.781 1 97.5 315 LEU B N 1
ATOM 6707 C CA . LEU B 1 315 ? -3.186 -22.969 -34.688 1 97.5 315 LEU B CA 1
ATOM 6708 C C . LEU B 1 315 ? -3.725 -22.375 -33.406 1 97.5 315 LEU B C 1
ATOM 6710 O O . LEU B 1 315 ? -3.16 -22.609 -32.312 1 97.5 315 LEU B O 1
ATOM 6714 N N . GLU B 1 316 ? -4.734 -21.562 -33.438 1 97.94 316 GLU B N 1
ATOM 6715 C CA . GLU B 1 316 ? -5.41 -21 -32.281 1 97.94 316 GLU B CA 1
ATOM 6716 C C . GLU B 1 316 ? -6.879 -21.422 -32.25 1 97.94 316 GLU B C 1
ATOM 6718 O O . GLU B 1 316 ? -7.625 -21.188 -33.188 1 97.94 316 GLU B O 1
ATOM 6723 N N . LEU B 1 317 ? -7.246 -22.047 -31.25 1 98.44 317 LEU B N 1
ATOM 6724 C CA . LEU B 1 317 ? -8.641 -22.359 -30.969 1 98.44 317 LEU B CA 1
ATOM 6725 C C . LEU B 1 317 ? -9.203 -21.422 -29.891 1 98.44 317 LEU B C 1
ATOM 6727 O O . LEU B 1 317 ? -9 -21.656 -28.703 1 98.44 317 LEU B O 1
ATOM 6731 N N . ILE B 1 318 ? -9.938 -20.406 -30.312 1 97.25 318 ILE B N 1
ATOM 6732 C CA . ILE B 1 318 ? -10.453 -19.375 -29.422 1 97.25 318 ILE B CA 1
ATOM 6733 C C . ILE B 1 318 ? -11.945 -19.609 -29.172 1 97.25 318 ILE B C 1
ATOM 6735 O O . ILE B 1 318 ? -12.734 -19.641 -30.109 1 97.25 318 ILE B O 1
ATOM 6739 N N . GLY B 1 319 ? -12.344 -19.844 -28 1 96.5 319 GLY B N 1
ATOM 6740 C CA . GLY B 1 319 ? -13.711 -20.094 -27.578 1 96.5 319 GLY B CA 1
ATOM 6741 C C . GLY B 1 319 ? -13.812 -20.594 -26.156 1 96.5 319 GLY B C 1
ATOM 6742 O O . GLY B 1 319 ? -12.828 -20.594 -25.422 1 96.5 319 GLY B O 1
ATOM 6743 N N . ASP B 1 320 ? -14.984 -20.953 -25.812 1 96.44 320 ASP B N 1
ATOM 6744 C CA . ASP B 1 320 ? -15.203 -21.531 -24.5 1 96.44 320 ASP B CA 1
ATOM 6745 C C . ASP B 1 320 ? -14.375 -22.797 -24.297 1 96.44 320 ASP B C 1
ATOM 6747 O O . ASP B 1 320 ? -14.469 -23.734 -25.094 1 96.44 320 ASP B O 1
ATOM 6751 N N . LEU B 1 321 ? -13.602 -22.828 -23.25 1 97.25 321 LEU B N 1
ATOM 6752 C CA . LEU B 1 321 ? -12.625 -23.906 -23.062 1 97.25 321 LEU B CA 1
ATOM 6753 C C . LEU B 1 321 ? -13.328 -25.234 -22.875 1 97.25 321 LEU B C 1
ATOM 6755 O O . LEU B 1 321 ? -13.039 -26.203 -23.594 1 97.25 321 LEU B O 1
ATOM 6759 N N . PRO B 1 322 ? -14.289 -25.344 -21.953 1 97.12 322 PRO B N 1
ATOM 6760 C CA . PRO B 1 322 ? -14.969 -26.625 -21.781 1 97.12 322 PRO B CA 1
ATOM 6761 C C . PRO B 1 322 ? -15.656 -27.109 -23.062 1 97.12 322 PRO B C 1
ATOM 6763 O O . PRO B 1 322 ? -15.531 -28.281 -23.438 1 97.12 322 PRO B O 1
ATOM 6766 N N . ALA B 1 323 ? -16.312 -26.172 -23.719 1 96.94 323 ALA B N 1
ATOM 6767 C CA . ALA B 1 323 ? -17.031 -26.531 -24.938 1 96.94 323 ALA B CA 1
ATOM 6768 C C . ALA B 1 323 ? -16.062 -26.969 -26.031 1 96.94 323 ALA B C 1
ATOM 6770 O O . ALA B 1 323 ? -16.312 -27.953 -26.734 1 96.94 323 ALA B O 1
ATOM 6771 N N . THR B 1 324 ? -15 -26.25 -26.172 1 97.94 324 THR B N 1
ATOM 6772 C CA . THR B 1 324 ? -14 -26.562 -27.188 1 97.94 324 THR B CA 1
ATOM 6773 C C . THR B 1 324 ? -13.367 -27.938 -26.922 1 97.94 324 THR B C 1
ATOM 6775 O O . THR B 1 324 ? -13.258 -28.75 -27.828 1 97.94 324 THR B O 1
ATOM 6778 N N . LEU B 1 325 ? -13.008 -28.203 -25.703 1 97.94 325 LEU B N 1
ATOM 6779 C CA . LEU B 1 325 ? -12.336 -29.453 -25.328 1 97.94 325 LEU B CA 1
ATOM 6780 C C . LEU B 1 325 ? -13.289 -30.641 -25.438 1 97.94 325 LEU B C 1
ATOM 6782 O O . LEU B 1 325 ? -12.875 -31.734 -25.828 1 97.94 325 LEU B O 1
ATOM 6786 N N . ASN B 1 326 ? -14.555 -30.438 -25.125 1 97.31 326 ASN B N 1
ATOM 6787 C CA . ASN B 1 326 ? -15.539 -31.516 -25.281 1 97.31 326 ASN B CA 1
ATOM 6788 C C . ASN B 1 326 ? -15.688 -31.938 -26.734 1 97.31 326 ASN B C 1
ATOM 6790 O O . ASN B 1 326 ? -15.766 -33.125 -27.031 1 97.31 326 ASN B O 1
ATOM 6794 N N . LYS B 1 327 ? -15.734 -30.969 -27.594 1 96.88 327 LYS B N 1
ATOM 6795 C CA . LYS B 1 327 ? -15.82 -31.281 -29.016 1 96.88 327 LYS B CA 1
ATOM 6796 C C . LYS B 1 327 ? -14.594 -32.062 -29.484 1 96.88 327 LYS B C 1
ATOM 6798 O O . LYS B 1 327 ? -14.703 -32.938 -30.328 1 96.88 327 LYS B O 1
ATOM 6803 N N . PHE B 1 328 ? -13.508 -31.656 -29.078 1 96.69 328 PHE B N 1
ATOM 6804 C CA . PHE B 1 328 ? -12.266 -32.344 -29.375 1 96.69 328 PHE B CA 1
ATOM 6805 C C . PHE B 1 328 ? -12.328 -33.781 -28.891 1 96.69 328 PHE B C 1
ATOM 6807 O O . PHE B 1 328 ? -11.992 -34.719 -29.625 1 96.69 328 PHE B O 1
ATOM 6814 N N . ILE B 1 329 ? -12.758 -34.031 -27.594 1 95.88 329 ILE B N 1
ATOM 6815 C CA . ILE B 1 329 ? -12.828 -35.344 -26.969 1 95.88 329 ILE B CA 1
ATOM 6816 C C . ILE B 1 329 ? -13.742 -36.25 -27.781 1 95.88 329 ILE B C 1
ATOM 6818 O O . ILE B 1 329 ? -13.453 -37.438 -27.953 1 95.88 329 ILE B O 1
ATOM 6822 N N . ASP B 1 330 ? -14.789 -35.688 -28.281 1 95.25 330 ASP B N 1
ATOM 6823 C CA . ASP B 1 330 ? -15.781 -36.469 -29.016 1 95.25 330 ASP B CA 1
ATOM 6824 C C . ASP B 1 330 ? -15.18 -37.062 -30.297 1 95.25 330 ASP B C 1
ATOM 6826 O O . ASP B 1 330 ? -15.578 -38.125 -30.75 1 95.25 330 ASP B O 1
ATOM 6830 N N . LYS B 1 331 ? -14.227 -36.375 -30.781 1 93.56 331 LYS B N 1
ATOM 6831 C CA . LYS B 1 331 ? -13.703 -36.75 -32.094 1 93.56 331 LYS B CA 1
ATOM 6832 C C . LYS B 1 331 ? -12.391 -37.5 -31.953 1 93.56 331 LYS B C 1
ATOM 6834 O O . LYS B 1 331 ? -11.992 -38.25 -32.875 1 93.56 331 LYS B O 1
ATOM 6839 N N . PHE B 1 332 ? -11.812 -37.375 -30.891 1 91.88 332 PHE B N 1
ATOM 6840 C CA . PHE B 1 332 ? -10.453 -37.906 -30.75 1 91.88 332 PHE B CA 1
ATOM 6841 C C . PHE B 1 332 ? -10.461 -39.281 -30.078 1 91.88 332 PHE B C 1
ATOM 6843 O O . PHE B 1 332 ? -11.07 -39.438 -29.031 1 91.88 332 PHE B O 1
ATOM 6850 N N . GLU B 1 333 ? -9.883 -40.375 -30.688 1 84 333 GLU B N 1
ATOM 6851 C CA . GLU B 1 333 ? -9.977 -41.75 -30.234 1 84 333 GLU B CA 1
ATOM 6852 C C . GLU B 1 333 ? -8.789 -42.125 -29.359 1 84 333 GLU B C 1
ATOM 6854 O O . GLU B 1 333 ? -8.781 -43.188 -28.734 1 84 333 GLU B O 1
ATOM 6859 N N . GLY B 1 334 ? -7.754 -41.375 -29.281 1 81.81 334 GLY B N 1
ATOM 6860 C CA . GLY B 1 334 ? -6.641 -41.719 -28.422 1 81.81 334 GLY B CA 1
ATOM 6861 C C . GLY B 1 334 ? -5.285 -41.469 -29.047 1 81.81 334 GLY B C 1
ATOM 6862 O O . GLY B 1 334 ? -5.191 -41.219 -30.266 1 81.81 334 GLY B O 1
ATOM 6863 N N . LEU B 1 335 ? -4.348 -41.5 -28.125 1 86.12 335 LEU B N 1
ATOM 6864 C CA . LEU B 1 335 ? -2.971 -41.25 -28.547 1 86.12 335 LEU B CA 1
ATOM 6865 C C . LEU B 1 335 ? -2.143 -42.531 -28.453 1 86.12 335 LEU B C 1
ATOM 6867 O O . LEU B 1 335 ? -2.248 -43.281 -27.484 1 86.12 335 LEU B O 1
ATOM 6871 N N . THR B 1 336 ? -1.454 -42.906 -29.562 1 86.56 336 THR B N 1
ATOM 6872 C CA . THR B 1 336 ? -0.481 -44 -29.547 1 86.56 336 THR B CA 1
ATOM 6873 C C . THR B 1 336 ? 0.935 -43.469 -29.734 1 86.56 336 THR B C 1
ATOM 6875 O O . THR B 1 336 ? 1.219 -42.781 -30.719 1 86.56 336 THR B O 1
ATOM 6878 N N . LEU B 1 337 ? 1.781 -43.781 -28.734 1 91.19 337 LEU B N 1
ATOM 6879 C CA . LEU B 1 337 ? 3.164 -43.312 -28.797 1 91.19 337 LEU B CA 1
ATOM 6880 C C . LEU B 1 337 ? 4.102 -44.469 -29.156 1 91.19 337 LEU B C 1
ATOM 6882 O O . LEU B 1 337 ? 3.834 -45.625 -28.812 1 91.19 337 LEU B O 1
ATOM 6886 N N . ASN B 1 338 ? 5.195 -44.156 -29.828 1 93.94 338 ASN B N 1
ATOM 6887 C CA . ASN B 1 338 ? 6.223 -45.156 -30.109 1 93.94 338 ASN B CA 1
ATOM 6888 C C . ASN B 1 338 ? 7.027 -45.5 -28.859 1 93.94 338 ASN B C 1
ATOM 6890 O O . ASN B 1 338 ? 7.035 -44.719 -27.891 1 93.94 338 ASN B O 1
ATOM 6894 N N . PRO B 1 339 ? 7.66 -46.594 -28.922 1 94.69 339 PRO B N 1
ATOM 6895 C CA . PRO B 1 339 ? 8.43 -47.031 -27.75 1 94.69 339 PRO B CA 1
ATOM 6896 C C . PRO B 1 339 ? 9.492 -46.031 -27.328 1 94.69 339 PRO B C 1
ATOM 6898 O O . PRO B 1 339 ? 9.758 -45.875 -26.125 1 94.69 339 PRO B O 1
ATOM 6901 N N . THR B 1 340 ? 9.992 -45.375 -28.219 1 95.44 340 THR B N 1
ATOM 6902 C CA . THR B 1 340 ? 11.031 -44.406 -27.922 1 95.44 340 THR B CA 1
ATOM 6903 C C . THR B 1 340 ? 10.477 -43.281 -27.062 1 95.44 340 THR B C 1
ATOM 6905 O O . THR B 1 340 ? 11.078 -42.906 -26.062 1 95.44 340 THR B O 1
ATOM 6908 N N . GLU B 1 341 ? 9.398 -42.75 -27.5 1 94.94 341 GLU B N 1
ATOM 6909 C CA . GLU B 1 341 ? 8.758 -41.656 -26.766 1 94.94 341 GLU B CA 1
ATOM 6910 C C . GLU B 1 341 ? 8.211 -42.156 -25.422 1 94.94 341 GLU B C 1
ATOM 6912 O O . GLU B 1 341 ? 8.266 -41.438 -24.422 1 94.94 341 GLU B O 1
ATOM 6917 N N . ASP B 1 342 ? 7.773 -43.344 -25.406 1 95.06 342 ASP B N 1
ATOM 6918 C CA . ASP B 1 342 ? 7.309 -43.969 -24.156 1 95.06 342 ASP B CA 1
ATOM 6919 C C . ASP B 1 342 ? 8.445 -44.062 -23.141 1 95.06 342 ASP B C 1
ATOM 6921 O O . ASP B 1 342 ? 8.234 -43.844 -21.938 1 95.06 342 ASP B O 1
ATOM 6925 N N . LYS B 1 343 ? 9.562 -44.406 -23.609 1 96.06 343 LYS B N 1
ATOM 6926 C CA . LYS B 1 343 ? 10.727 -44.5 -22.734 1 96.06 343 LYS B CA 1
ATOM 6927 C C . LYS B 1 343 ? 11.109 -43.125 -22.172 1 96.06 343 LYS B C 1
ATOM 6929 O O . LYS B 1 343 ? 11.445 -43.031 -20.984 1 96.06 343 LYS B O 1
ATOM 6934 N N . ILE B 1 344 ? 11.062 -42.156 -23 1 96 344 ILE B N 1
ATOM 6935 C CA . ILE B 1 344 ? 11.344 -40.781 -22.578 1 96 344 ILE B CA 1
ATOM 6936 C C . ILE B 1 344 ? 10.398 -40.406 -21.438 1 96 344 ILE B C 1
ATOM 6938 O O . ILE B 1 344 ? 10.836 -39.875 -20.406 1 96 344 ILE B O 1
ATOM 6942 N N . LEU B 1 345 ? 9.156 -40.719 -21.609 1 97.25 345 LEU B N 1
ATOM 6943 C CA . LEU B 1 345 ? 8.133 -40.344 -20.625 1 97.25 345 LEU B CA 1
ATOM 6944 C C . LEU B 1 345 ? 8.336 -41.094 -19.328 1 97.25 345 LEU B C 1
ATOM 6946 O O . LEU B 1 345 ? 8.219 -40.531 -18.234 1 97.25 345 LEU B O 1
ATOM 6950 N N . ASN B 1 346 ? 8.648 -42.344 -19.438 1 96.44 346 ASN B N 1
ATOM 6951 C CA . ASN B 1 346 ? 8.883 -43.156 -18.25 1 96.44 346 ASN B CA 1
ATOM 6952 C C . ASN B 1 346 ? 10.086 -42.656 -17.453 1 96.44 346 ASN B C 1
ATOM 6954 O O . ASN B 1 346 ? 10.055 -42.625 -16.219 1 96.44 346 ASN B O 1
ATOM 6958 N N . ASP B 1 347 ? 11.094 -42.312 -18.156 1 96.5 347 ASP B N 1
ATOM 6959 C CA . ASP B 1 347 ? 12.297 -41.781 -17.516 1 96.5 347 ASP B CA 1
ATOM 6960 C C . ASP B 1 347 ? 12.016 -40.469 -16.797 1 96.5 347 ASP B C 1
ATOM 6962 O O . ASP B 1 347 ? 12.477 -40.25 -15.664 1 96.5 347 ASP B O 1
ATOM 6966 N N . LEU B 1 348 ? 11.297 -39.656 -17.438 1 96.56 348 LEU B N 1
ATOM 6967 C CA . LEU B 1 348 ? 10.969 -38.344 -16.859 1 96.56 348 LEU B CA 1
ATOM 6968 C C . LEU B 1 348 ? 10.062 -38.5 -15.641 1 96.56 348 LEU B C 1
ATOM 6970 O O . LEU B 1 348 ? 10.195 -37.781 -14.656 1 96.56 348 LEU B O 1
ATOM 6974 N N . HIS B 1 349 ? 9.117 -39.406 -15.75 1 95.62 349 HIS B N 1
ATOM 6975 C CA . HIS B 1 349 ? 8.211 -39.656 -14.633 1 95.62 349 HIS B CA 1
ATOM 6976 C C . HIS B 1 349 ? 8.977 -40.188 -13.422 1 95.62 349 HIS B C 1
ATOM 6978 O O . HIS B 1 349 ? 8.703 -39.812 -12.289 1 95.62 349 HIS B O 1
ATOM 6984 N N . THR B 1 350 ? 9.914 -41.062 -13.68 1 94.38 350 THR B N 1
ATOM 6985 C CA . THR B 1 350 ? 10.766 -41.625 -12.625 1 94.38 350 THR B CA 1
ATOM 6986 C C . THR B 1 350 ? 11.57 -40.5 -11.953 1 94.38 350 THR B C 1
ATOM 6988 O O . THR B 1 350 ? 11.688 -40.469 -10.727 1 94.38 350 THR B O 1
ATOM 6991 N N . ARG B 1 351 ? 12.039 -39.625 -12.742 1 92.5 351 ARG B N 1
ATOM 6992 C CA . ARG B 1 351 ? 12.789 -38.5 -12.211 1 92.5 351 ARG B CA 1
ATOM 6993 C C . ARG B 1 351 ? 11.906 -37.594 -11.344 1 92.5 351 ARG B C 1
ATOM 6995 O O . ARG B 1 351 ? 12.336 -37.125 -10.297 1 92.5 351 ARG B O 1
ATOM 7002 N N . LEU B 1 352 ? 10.742 -37.375 -11.836 1 93.62 352 LEU B N 1
ATOM 7003 C CA . LEU B 1 352 ? 9.789 -36.562 -11.102 1 93.62 352 LEU B CA 1
ATOM 7004 C C . LEU B 1 352 ? 9.469 -37.156 -9.742 1 93.62 352 LEU B C 1
ATOM 7006 O O . LEU B 1 352 ? 9.469 -36.469 -8.727 1 93.62 352 LEU B O 1
ATOM 7010 N N . MET B 1 353 ? 9.281 -38.438 -9.695 1 89.94 353 MET B N 1
ATOM 7011 C CA . MET B 1 353 ? 8.938 -39.125 -8.461 1 89.94 353 MET B CA 1
ATOM 7012 C C . MET B 1 353 ? 10.133 -39.188 -7.512 1 89.94 353 MET B C 1
ATOM 7014 O O . MET B 1 353 ? 9.969 -39.062 -6.293 1 89.94 353 MET B O 1
ATOM 7018 N N . ALA B 1 354 ? 11.273 -39.25 -8.023 1 86.88 354 ALA B N 1
ATOM 7019 C CA . ALA B 1 354 ? 12.5 -39.344 -7.23 1 86.88 354 ALA B CA 1
ATOM 7020 C C . ALA B 1 354 ? 12.812 -38 -6.543 1 86.88 354 ALA B C 1
ATOM 7022 O O . ALA B 1 354 ? 13.461 -37.969 -5.5 1 86.88 354 ALA B O 1
ATOM 7023 N N . SER B 1 355 ? 12.359 -37 -7.07 1 82.25 355 SER B N 1
ATOM 7024 C CA . SER B 1 355 ? 12.68 -35.656 -6.566 1 82.25 355 SER B CA 1
ATOM 7025 C C . SER B 1 355 ? 11.93 -35.375 -5.266 1 82.25 355 SER B C 1
ATOM 7027 O O . SER B 1 355 ? 12.266 -34.438 -4.551 1 82.25 355 SER B O 1
ATOM 7029 N N . GLN B 1 356 ? 11.055 -36.156 -4.84 1 78.69 356 GLN B N 1
ATOM 7030 C CA . GLN B 1 356 ? 10.242 -35.938 -3.652 1 78.69 356 GLN B CA 1
ATOM 7031 C C . GLN B 1 356 ? 10.906 -36.531 -2.41 1 78.69 356 GLN B C 1
ATOM 7033 O O . GLN B 1 356 ? 10.453 -36.312 -1.288 1 78.69 356 GLN B O 1
ATOM 7038 N N . ASN B 1 357 ? 11.992 -37.156 -2.674 1 75.62 357 ASN B N 1
ATOM 7039 C CA . ASN B 1 357 ? 12.609 -37.875 -1.561 1 75.62 357 ASN B CA 1
ATOM 7040 C C . ASN B 1 357 ? 13.531 -36.969 -0.755 1 75.62 357 ASN B C 1
ATOM 7042 O O . ASN B 1 357 ? 14.25 -36.156 -1.325 1 75.62 357 ASN B O 1
ATOM 7046 N N . VAL B 1 358 ? 13.078 -36.875 0.582 1 68.56 358 VAL B N 1
ATOM 7047 C CA . VAL B 1 358 ? 13.836 -36.094 1.54 1 68.56 358 VAL B CA 1
ATOM 7048 C C . VAL B 1 358 ? 15.18 -36.75 1.816 1 68.56 358 VAL B C 1
ATOM 7050 O O . VAL B 1 358 ? 15.234 -37.969 2.08 1 68.56 358 VAL B O 1
ATOM 7053 N N . LYS B 1 359 ? 16.266 -36.094 1.535 1 62.16 359 LYS B N 1
ATOM 7054 C CA . LYS B 1 359 ? 17.516 -36.656 2.037 1 62.16 359 LYS B CA 1
ATOM 7055 C C . LYS B 1 359 ? 17.703 -36.344 3.521 1 62.16 359 LYS B C 1
ATOM 7057 O O . LYS B 1 359 ? 17.422 -35.219 3.973 1 62.16 359 LYS B O 1
ATOM 7062 N N . SER B 1 360 ? 17.422 -37.344 4.43 1 57.62 360 SER B N 1
ATOM 7063 C CA . SER B 1 360 ? 17.469 -37.312 5.887 1 57.62 360 SER B CA 1
ATOM 7064 C C . SER B 1 360 ? 18.641 -36.469 6.395 1 57.62 360 SER B C 1
ATOM 7066 O O . SER B 1 360 ? 19.781 -36.719 6.02 1 57.62 360 SER B O 1
ATOM 7068 N N . THR B 1 361 ? 18.375 -35.219 6.41 1 55.56 361 THR B N 1
ATOM 7069 C CA . THR B 1 361 ? 19.594 -34.5 6.75 1 55.56 361 THR B CA 1
ATOM 7070 C C . THR B 1 361 ? 19.891 -34.625 8.242 1 55.56 361 THR B C 1
ATOM 7072 O O . THR B 1 361 ? 19.047 -35.062 9.016 1 55.56 361 THR B O 1
ATOM 7075 N N . SER B 1 362 ? 20.703 -33.531 8.797 1 58.53 362 SER B N 1
ATOM 7076 C CA . SER B 1 362 ? 21.75 -33.219 9.766 1 58.53 362 SER B CA 1
ATOM 7077 C C . SER B 1 362 ? 21.172 -32.938 11.148 1 58.53 362 SER B C 1
ATOM 7079 O O . SER B 1 362 ? 19.969 -32.719 11.289 1 58.53 362 SER B O 1
ATOM 7081 N N . ASP B 1 363 ? 21.875 -33.156 12.227 1 66.12 363 ASP B N 1
ATOM 7082 C CA . ASP B 1 363 ? 21.766 -32.844 13.641 1 66.12 363 ASP B CA 1
ATOM 7083 C C . ASP B 1 363 ? 21.438 -31.359 13.844 1 66.12 363 ASP B C 1
ATOM 7085 O O . ASP B 1 363 ? 21.641 -30.812 14.93 1 66.12 363 ASP B O 1
ATOM 7089 N N . SER B 1 364 ? 20.75 -30.781 12.789 1 84.69 364 SER B N 1
ATOM 7090 C CA . SER B 1 364 ? 20.469 -29.344 12.898 1 84.69 364 SER B CA 1
ATOM 7091 C C . SER B 1 364 ? 19.078 -29.094 13.453 1 84.69 364 SER B C 1
ATOM 7093 O O . SER B 1 364 ? 18.219 -29.984 13.398 1 84.69 364 SER B O 1
ATOM 7095 N N . ASN B 1 365 ? 18.953 -27.906 14.156 1 93 365 ASN B N 1
ATOM 7096 C CA . ASN B 1 365 ? 17.641 -27.453 14.648 1 93 365 ASN B CA 1
ATOM 7097 C C . ASN B 1 365 ? 16.828 -26.797 13.539 1 93 365 ASN B C 1
ATOM 7099 O O . ASN B 1 365 ? 15.703 -26.359 13.773 1 93 365 ASN B O 1
ATOM 7103 N N . LEU B 1 366 ? 17.359 -26.781 12.352 1 95.44 366 LEU B N 1
ATOM 7104 C CA . LEU B 1 366 ? 16.641 -26.234 11.195 1 95.44 366 LEU B CA 1
ATOM 7105 C C . LEU B 1 366 ? 15.906 -27.328 10.438 1 95.44 366 LEU B C 1
ATOM 7107 O O . LEU B 1 366 ? 16.375 -28.469 10.367 1 95.44 366 LEU B O 1
ATOM 7111 N N . THR B 1 367 ? 14.734 -27 9.93 1 96.25 367 THR B N 1
ATOM 7112 C CA . THR B 1 367 ? 13.906 -27.969 9.211 1 96.25 367 THR B CA 1
ATOM 7113 C C . THR B 1 367 ? 14.07 -27.797 7.703 1 96.25 367 THR B C 1
ATOM 7115 O O . THR B 1 367 ? 13.891 -26.703 7.172 1 96.25 367 THR B O 1
ATOM 7118 N N . HIS B 1 368 ? 14.43 -28.891 7.004 1 94.94 368 HIS B N 1
ATOM 7119 C CA . HIS B 1 368 ? 14.547 -28.828 5.551 1 94.94 368 HIS B CA 1
ATOM 7120 C C . HIS B 1 368 ? 13.188 -28.594 4.895 1 94.94 368 HIS B C 1
ATOM 7122 O O . HIS B 1 368 ? 12.18 -29.156 5.332 1 94.94 368 HIS B O 1
ATOM 7128 N N . PRO B 1 369 ? 13.086 -27.812 3.816 1 95.88 369 PRO B N 1
ATOM 7129 C CA . PRO B 1 369 ? 11.828 -27.516 3.133 1 95.88 369 PRO B CA 1
ATOM 7130 C C . PRO B 1 369 ? 11.055 -28.781 2.76 1 95.88 369 PRO B C 1
ATOM 7132 O O . PRO B 1 369 ? 9.836 -28.844 2.951 1 95.88 369 PRO B O 1
ATOM 7135 N N . LEU B 1 370 ? 11.711 -29.828 2.252 1 95.31 370 LEU B N 1
ATOM 7136 C CA . LEU B 1 370 ? 11.055 -31.047 1.822 1 95.31 370 LEU B CA 1
ATOM 7137 C C . LEU B 1 370 ? 10.414 -31.766 3.008 1 95.31 370 LEU B C 1
ATOM 7139 O O . LEU B 1 370 ? 9.375 -32.406 2.857 1 95.31 370 LEU B O 1
ATOM 7143 N N . HIS B 1 371 ? 11.078 -31.656 4.211 1 95.5 371 HIS B N 1
ATOM 7144 C CA . HIS B 1 371 ? 10.484 -32.219 5.414 1 95.5 371 HIS B CA 1
ATOM 7145 C C . HIS B 1 371 ? 9.164 -31.547 5.762 1 95.5 371 HIS B C 1
ATOM 7147 O O . HIS B 1 371 ? 8.195 -32.219 6.129 1 95.5 371 HIS B O 1
ATOM 7153 N N . ILE B 1 372 ? 9.109 -30.234 5.668 1 97.56 372 ILE B N 1
ATOM 7154 C CA . ILE B 1 372 ? 7.898 -29.469 5.93 1 97.56 372 ILE B CA 1
ATOM 7155 C C . ILE B 1 372 ? 6.816 -29.859 4.93 1 97.56 372 ILE B C 1
ATOM 7157 O O . ILE B 1 372 ? 5.676 -30.141 5.312 1 97.56 372 ILE B O 1
ATOM 7161 N N . ILE B 1 373 ? 7.16 -29.922 3.627 1 97.69 373 ILE B N 1
ATOM 7162 C CA . ILE B 1 373 ? 6.23 -30.203 2.535 1 97.69 373 ILE B CA 1
ATOM 7163 C C . ILE B 1 373 ? 5.641 -31.594 2.701 1 97.69 373 ILE B C 1
ATOM 7165 O O . ILE B 1 373 ? 4.418 -31.766 2.668 1 97.69 373 ILE B O 1
ATOM 7169 N N . ASN B 1 374 ? 6.52 -32.625 2.908 1 96.12 374 ASN B N 1
ATOM 7170 C CA . ASN B 1 374 ? 6.074 -34 3.012 1 96.12 374 ASN B CA 1
ATOM 7171 C C . ASN B 1 374 ? 5.211 -34.219 4.25 1 96.12 374 ASN B C 1
ATOM 7173 O O . ASN B 1 374 ? 4.207 -34.938 4.191 1 96.12 374 ASN B O 1
ATOM 7177 N N . THR B 1 375 ? 5.648 -33.625 5.355 1 97.38 375 THR B N 1
ATOM 7178 C CA . THR B 1 375 ? 4.891 -33.75 6.594 1 97.38 375 THR B CA 1
ATOM 7179 C C . THR B 1 375 ? 3.512 -33.125 6.465 1 97.38 375 THR B C 1
ATOM 7181 O O . THR B 1 375 ? 2.504 -33.719 6.84 1 97.38 375 THR B O 1
ATOM 7184 N N . LEU B 1 376 ? 3.438 -31.906 5.945 1 98.44 376 LEU B N 1
ATOM 7185 C CA . LEU B 1 376 ? 2.156 -31.234 5.77 1 98.44 376 LEU B CA 1
ATOM 7186 C C . LEU B 1 376 ? 1.252 -32.031 4.832 1 98.44 376 LEU B C 1
ATOM 7188 O O . LEU B 1 376 ? 0.068 -32.219 5.117 1 98.44 376 LEU B O 1
ATOM 7192 N N . ARG B 1 377 ? 1.806 -32.438 3.703 1 97.12 377 ARG B N 1
ATOM 7193 C CA . ARG B 1 377 ? 1.012 -33.156 2.713 1 97.12 377 ARG B CA 1
ATOM 7194 C C . ARG B 1 377 ? 0.403 -34.438 3.312 1 97.12 377 ARG B C 1
ATOM 7196 O O . ARG B 1 377 ? -0.737 -34.781 3.004 1 97.12 377 ARG B O 1
ATOM 7203 N N . ALA B 1 378 ? 1.143 -35.125 4.129 1 97 378 ALA B N 1
ATOM 7204 C CA . ALA B 1 378 ? 0.682 -36.344 4.75 1 97 378 ALA B CA 1
ATOM 7205 C C . ALA B 1 378 ? -0.443 -36.094 5.746 1 97 378 ALA B C 1
ATOM 7207 O O . ALA B 1 378 ? -1.289 -36.938 5.984 1 97 378 ALA B O 1
ATOM 7208 N N . LEU B 1 379 ? -0.503 -34.906 6.262 1 98.19 379 LEU B N 1
ATOM 7209 C CA . LEU B 1 379 ? -1.41 -34.625 7.363 1 98.19 379 LEU B CA 1
ATOM 7210 C C . LEU B 1 379 ? -2.727 -34.031 6.848 1 98.19 379 LEU B C 1
ATOM 7212 O O . LEU B 1 379 ? -3.73 -34.031 7.566 1 98.19 379 LEU B O 1
ATOM 7216 N N . ILE B 1 380 ? -2.715 -33.531 5.613 1 97.69 380 ILE B N 1
ATOM 7217 C CA . ILE B 1 380 ? -3.932 -32.875 5.172 1 97.69 380 ILE B CA 1
ATOM 7218 C C . ILE B 1 380 ? -4.562 -33.625 4.02 1 97.69 380 ILE B C 1
ATOM 7220 O O . ILE B 1 380 ? -3.875 -34.375 3.305 1 97.69 380 ILE B O 1
ATOM 7224 N N . ASP B 1 381 ? -5.863 -33.469 3.816 1 95.88 381 ASP B N 1
ATOM 7225 C CA . ASP B 1 381 ? -6.531 -34.094 2.674 1 95.88 381 ASP B CA 1
ATOM 7226 C C . ASP B 1 381 ? -6.504 -33.156 1.457 1 95.88 381 ASP B C 1
ATOM 7228 O O . ASP B 1 381 ? -5.953 -32.062 1.521 1 95.88 381 ASP B O 1
ATOM 7232 N N . ASP B 1 382 ? -7.047 -33.625 0.323 1 95.75 382 ASP B N 1
ATOM 7233 C CA . ASP B 1 382 ? -6.945 -32.906 -0.953 1 95.75 382 ASP B CA 1
ATOM 7234 C C . ASP B 1 382 ? -7.867 -31.703 -0.98 1 95.75 382 ASP B C 1
ATOM 7236 O O . ASP B 1 382 ? -7.746 -30.844 -1.86 1 95.75 382 ASP B O 1
ATOM 7240 N N . LYS B 1 383 ? -8.68 -31.531 0.023 1 95 383 LYS B N 1
ATOM 7241 C CA . LYS B 1 383 ? -9.656 -30.453 0.026 1 95 383 LYS B CA 1
ATOM 7242 C C . LYS B 1 383 ? -9.117 -29.219 0.735 1 95 383 LYS B C 1
ATOM 7244 O O . LYS B 1 383 ? -9.68 -28.125 0.614 1 95 383 LYS B O 1
ATOM 7249 N N . VAL B 1 384 ? -8.039 -29.391 1.474 1 97.81 384 VAL B N 1
ATOM 7250 C CA . VAL B 1 384 ? -7.457 -28.25 2.191 1 97.81 384 VAL B CA 1
ATOM 7251 C C . VAL B 1 384 ? -6.875 -27.25 1.196 1 97.81 384 VAL B C 1
ATOM 7253 O O . VAL B 1 384 ? -6.176 -27.641 0.255 1 97.81 384 VAL B O 1
ATOM 7256 N N . THR B 1 385 ? -7.301 -25.969 1.338 1 98.5 385 THR B N 1
ATOM 7257 C CA . THR B 1 385 ? -6.699 -24.906 0.537 1 98.5 385 THR B CA 1
ATOM 7258 C C . THR B 1 385 ? -5.363 -24.469 1.129 1 98.5 385 THR B C 1
ATOM 7260 O O . THR B 1 385 ? -5.266 -24.219 2.332 1 98.5 385 THR B O 1
ATOM 7263 N N . VAL B 1 386 ? -4.336 -24.422 0.296 1 98.81 386 VAL B N 1
ATOM 7264 C CA . VAL B 1 386 ? -2.996 -23.984 0.691 1 98.81 386 VAL B CA 1
ATOM 7265 C C . VAL B 1 386 ? -2.609 -22.719 -0.069 1 98.81 386 VAL B C 1
ATOM 7267 O O . VAL B 1 386 ? -2.445 -22.75 -1.291 1 98.81 386 VAL B O 1
ATOM 7270 N N . ALA B 1 387 ? -2.545 -21.578 0.62 1 98.81 387 ALA B N 1
ATOM 7271 C CA . ALA B 1 387 ? -2.094 -20.328 0.032 1 98.81 387 ALA B CA 1
ATOM 7272 C C . ALA B 1 387 ? -0.618 -20.078 0.327 1 98.81 387 ALA B C 1
ATOM 7274 O O . ALA B 1 387 ? -0.189 -20.141 1.481 1 98.81 387 ALA B O 1
ATOM 7275 N N . VAL B 1 388 ? 0.168 -19.797 -0.684 1 98.81 388 VAL B N 1
ATOM 7276 C CA . VAL B 1 388 ? 1.616 -19.703 -0.538 1 98.81 388 VAL B CA 1
ATOM 7277 C C . VAL B 1 388 ? 2.09 -18.312 -0.936 1 98.81 388 VAL B C 1
ATOM 7279 O O . VAL B 1 388 ? 1.757 -17.828 -2.018 1 98.81 388 VAL B O 1
ATOM 7282 N N . ASP B 1 389 ? 2.871 -17.656 -0.085 1 98.56 389 ASP B N 1
ATOM 7283 C CA . ASP B 1 389 ? 3.479 -16.359 -0.371 1 98.56 389 ASP B CA 1
ATOM 7284 C C . ASP B 1 389 ? 4.664 -16.516 -1.322 1 98.56 389 ASP B C 1
ATOM 7286 O O . ASP B 1 389 ? 4.914 -17.594 -1.85 1 98.56 389 ASP B O 1
ATOM 7290 N N . VAL B 1 390 ? 5.363 -15.43 -1.592 1 97.06 390 VAL B N 1
ATOM 7291 C CA . VAL B 1 390 ? 6.43 -15.422 -2.59 1 97.06 390 VAL B CA 1
ATOM 7292 C C . VAL B 1 390 ? 7.789 -15.445 -1.895 1 97.06 390 VAL B C 1
ATOM 7294 O O . VAL B 1 390 ? 7.949 -14.883 -0.811 1 97.06 390 VAL B O 1
ATOM 7297 N N . GLY B 1 391 ? 8.766 -16.031 -2.43 1 95.81 391 GLY B N 1
ATOM 7298 C CA . GLY B 1 391 ? 10.133 -16.219 -1.958 1 95.81 391 GLY B CA 1
ATOM 7299 C C . GLY B 1 391 ? 10.688 -17.594 -2.285 1 95.81 391 GLY B C 1
ATOM 7300 O O . GLY B 1 391 ? 10.195 -18.266 -3.197 1 95.81 391 GLY B O 1
ATOM 7301 N N . SER B 1 392 ? 11.695 -18.031 -1.521 1 96.06 392 SER B N 1
ATOM 7302 C CA . SER B 1 392 ? 12.195 -19.391 -1.684 1 96.06 392 SER B CA 1
ATOM 7303 C C . SER B 1 392 ? 11.102 -20.422 -1.395 1 96.06 392 SER B C 1
ATOM 7305 O O . SER B 1 392 ? 11.047 -21.469 -2.031 1 96.06 392 SER B O 1
ATOM 7307 N N . ILE B 1 393 ? 10.258 -20.047 -0.521 1 97.19 393 ILE B N 1
ATOM 7308 C CA . ILE B 1 393 ? 9.156 -20.922 -0.12 1 97.19 393 ILE B CA 1
ATOM 7309 C C . ILE B 1 393 ? 8.297 -21.25 -1.335 1 97.19 393 ILE B C 1
ATOM 7311 O O . ILE B 1 393 ? 7.852 -22.391 -1.489 1 97.19 393 ILE B O 1
ATOM 7315 N N . TYR B 1 394 ? 8.086 -20.297 -2.178 1 94.88 394 TYR B N 1
ATOM 7316 C CA . TYR B 1 394 ? 7.152 -20.5 -3.281 1 94.88 394 TYR B CA 1
ATOM 7317 C C . TYR B 1 394 ? 7.727 -21.469 -4.316 1 94.88 394 TYR B C 1
ATOM 7319 O O . TYR B 1 394 ? 6.988 -22.234 -4.938 1 94.88 394 TYR B O 1
ATOM 7327 N N . ILE B 1 395 ? 9.055 -21.531 -4.473 1 93.94 395 ILE B N 1
ATOM 7328 C CA . ILE B 1 395 ? 9.695 -22.438 -5.41 1 93.94 395 ILE B CA 1
ATOM 7329 C C . ILE B 1 395 ? 9.578 -23.875 -4.895 1 93.94 395 ILE B C 1
ATOM 7331 O O . ILE B 1 395 ? 9.203 -24.781 -5.641 1 93.94 395 ILE B O 1
ATOM 7335 N N . TRP B 1 396 ? 9.852 -24.031 -3.633 1 95.94 396 TRP B N 1
ATOM 7336 C CA . TRP B 1 396 ? 9.789 -25.359 -3.018 1 95.94 396 TRP B CA 1
ATOM 7337 C C . TRP B 1 396 ? 8.367 -25.906 -3.064 1 95.94 396 TRP B C 1
ATOM 7339 O O . TRP B 1 396 ? 8.164 -27.062 -3.461 1 95.94 396 TRP B O 1
ATOM 7349 N N . MET B 1 397 ? 7.453 -25.109 -2.734 1 97.56 397 MET B N 1
ATOM 7350 C CA . MET B 1 397 ? 6.062 -25.547 -2.703 1 97.56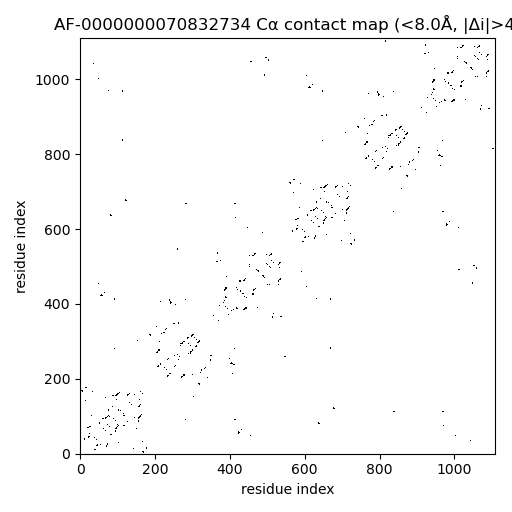 397 MET B CA 1
ATOM 7351 C C . MET B 1 397 ? 5.551 -25.844 -4.109 1 97.56 397 MET B C 1
ATOM 7353 O O . MET B 1 397 ? 4.852 -26.828 -4.332 1 97.56 397 MET B O 1
ATOM 7357 N N . ALA B 1 398 ? 5.875 -24.969 -5.062 1 96.19 398 ALA B N 1
ATOM 7358 C CA . ALA B 1 398 ? 5.383 -25.125 -6.43 1 96.19 398 ALA B CA 1
ATOM 7359 C C . ALA B 1 398 ? 5.93 -26.406 -7.062 1 96.19 398 ALA B C 1
ATOM 7361 O O . ALA B 1 398 ? 5.227 -27.094 -7.812 1 96.19 398 ALA B O 1
ATOM 7362 N N . ARG B 1 399 ? 7.133 -26.75 -6.723 1 93.81 399 ARG B N 1
ATOM 7363 C CA . ARG B 1 399 ? 7.797 -27.875 -7.367 1 93.81 399 ARG B CA 1
ATOM 7364 C C . ARG B 1 399 ? 7.43 -29.188 -6.688 1 93.81 399 ARG B C 1
ATOM 7366 O O . ARG B 1 399 ? 7.281 -30.219 -7.352 1 93.81 399 ARG B O 1
ATOM 7373 N N . HIS B 1 400 ? 7.223 -29.125 -5.344 1 94.81 400 HIS B N 1
ATOM 7374 C CA . HIS B 1 400 ? 7.281 -30.391 -4.641 1 94.81 400 HIS B CA 1
ATOM 7375 C C . HIS B 1 400 ? 5.961 -30.703 -3.947 1 94.81 400 HIS B C 1
ATOM 7377 O O . HIS B 1 400 ? 5.684 -31.859 -3.611 1 94.81 400 HIS B O 1
ATOM 7383 N N . PHE B 1 401 ? 5.172 -29.734 -3.658 1 97.31 401 PHE B N 1
ATOM 7384 C CA . PHE B 1 401 ? 3.902 -30.016 -2.99 1 97.31 401 PHE B CA 1
ATOM 7385 C C . PHE B 1 401 ? 2.871 -30.531 -3.982 1 97.31 401 PHE B C 1
ATOM 7387 O O . PHE B 1 401 ? 2.512 -29.844 -4.938 1 97.31 401 PHE B O 1
ATOM 7394 N N . ARG B 1 402 ? 2.381 -31.719 -3.762 1 95.69 402 ARG B N 1
ATOM 7395 C CA . ARG B 1 402 ? 1.396 -32.312 -4.656 1 95.69 402 ARG B CA 1
ATOM 7396 C C . ARG B 1 402 ? -0.009 -31.828 -4.34 1 95.69 402 ARG B C 1
ATOM 7398 O O . ARG B 1 402 ? -0.428 -31.828 -3.18 1 95.69 402 ARG B O 1
ATOM 7405 N N . SER B 1 403 ? -0.659 -31.281 -5.305 1 96.75 403 SER B N 1
ATOM 7406 C CA . SER B 1 403 ? -2.047 -30.844 -5.234 1 96.75 403 SER B CA 1
ATOM 7407 C C . SER B 1 403 ? -2.91 -31.547 -6.27 1 96.75 403 SER B C 1
ATOM 7409 O O . SER B 1 403 ? -2.502 -31.719 -7.418 1 96.75 403 SER B O 1
ATOM 7411 N N . TYR B 1 404 ? -4.145 -31.984 -5.867 1 97.5 404 TYR B N 1
ATOM 7412 C CA . TYR B 1 404 ? -4.926 -32.844 -6.742 1 97.5 404 TYR B CA 1
ATOM 7413 C C . TYR B 1 404 ? -6.297 -32.25 -7.023 1 97.5 404 TYR B C 1
ATOM 7415 O O . TYR B 1 404 ? -7.125 -32.875 -7.699 1 97.5 404 TYR B O 1
ATOM 7423 N N . GLU B 1 405 ? -6.523 -31.078 -6.465 1 97.44 405 GLU B N 1
ATOM 7424 C CA . GLU B 1 405 ? -7.746 -30.328 -6.746 1 97.44 405 GLU B CA 1
ATOM 7425 C C . GLU B 1 405 ? -7.43 -28.906 -7.195 1 97.44 405 GLU B C 1
ATOM 7427 O O . GLU B 1 405 ? -6.523 -28.266 -6.664 1 97.44 405 GLU B O 1
ATOM 7432 N N . PRO B 1 406 ? -8.156 -28.453 -8.266 1 97.44 406 PRO B N 1
ATOM 7433 C CA . PRO B 1 406 ? -7.867 -27.125 -8.797 1 97.44 406 PRO B CA 1
ATOM 7434 C C . PRO B 1 406 ? -8.172 -26 -7.797 1 97.44 406 PRO B C 1
ATOM 7436 O O . PRO B 1 406 ? -9.125 -26.109 -7.02 1 97.44 406 PRO B O 1
ATOM 7439 N N . ARG B 1 407 ? -7.359 -25 -7.801 1 97.5 407 ARG B N 1
ATOM 7440 C CA . ARG B 1 407 ? -7.516 -23.781 -7.016 1 97.5 407 ARG B CA 1
ATOM 7441 C C . ARG B 1 407 ? -7.441 -24.078 -5.52 1 97.5 407 ARG B C 1
ATOM 7443 O O . ARG B 1 407 ? -8.156 -23.469 -4.723 1 97.5 407 ARG B O 1
ATOM 7450 N N . ARG B 1 408 ? -6.691 -25.109 -5.16 1 97.75 408 ARG B N 1
ATOM 7451 C CA . ARG B 1 408 ? -6.461 -25.438 -3.756 1 97.75 408 ARG B CA 1
ATOM 7452 C C . ARG B 1 408 ? -5.012 -25.156 -3.361 1 97.75 408 ARG B C 1
ATOM 7454 O O . ARG B 1 408 ? -4.691 -25.078 -2.174 1 97.75 408 ARG B O 1
ATOM 7461 N N . LEU B 1 409 ? -4.105 -25.047 -4.234 1 98.25 409 LEU B N 1
ATOM 7462 C CA . LEU B 1 409 ? -2.742 -24.562 -4.059 1 98.25 409 LEU B CA 1
ATOM 7463 C C . LEU B 1 409 ? -2.535 -23.25 -4.809 1 98.25 409 LEU B C 1
ATOM 7465 O O . LEU B 1 409 ? -2.459 -23.25 -6.039 1 98.25 409 LEU B O 1
ATOM 7469 N N . LEU B 1 410 ? -2.393 -22.141 -4.082 1 98.12 410 LEU B N 1
ATOM 7470 C CA . LEU B 1 410 ? -2.482 -20.812 -4.676 1 98.12 410 LEU B CA 1
ATOM 7471 C C . LEU B 1 410 ? -1.13 -20.109 -4.645 1 98.12 410 LEU B C 1
ATOM 7473 O O . LEU B 1 410 ? -0.44 -20.125 -3.623 1 98.12 410 LEU B O 1
ATOM 7477 N N . PHE B 1 411 ? -0.758 -19.531 -5.793 1 96.75 411 PHE B N 1
ATOM 7478 C CA . PHE B 1 411 ? 0.479 -18.766 -5.926 1 96.75 411 PHE B CA 1
ATOM 7479 C C . PHE B 1 411 ? 0.227 -17.438 -6.629 1 96.75 411 PHE B C 1
ATOM 7481 O O . PHE B 1 411 ? -0.658 -17.344 -7.484 1 96.75 411 PHE B O 1
ATOM 7488 N N . SER B 1 412 ? 1.001 -16.406 -6.219 1 96.5 412 SER B N 1
ATOM 7489 C CA . SER B 1 412 ? 1.143 -15.219 -7.043 1 96.5 412 SER B CA 1
ATOM 7490 C C . SER B 1 412 ? 2.309 -15.352 -8.016 1 96.5 412 SER B C 1
ATOM 7492 O O . SER B 1 412 ? 3.469 -15.211 -7.629 1 96.5 412 SER B O 1
ATOM 7494 N N . ASN B 1 413 ? 2.045 -15.562 -9.297 1 92.81 413 ASN B N 1
ATOM 7495 C CA . ASN B 1 413 ? 3.109 -15.812 -10.266 1 92.81 413 ASN B CA 1
ATOM 7496 C C . ASN B 1 413 ? 3.367 -14.602 -11.148 1 92.81 413 ASN B C 1
ATOM 7498 O O . ASN B 1 413 ? 4.512 -14.328 -11.523 1 92.81 413 ASN B O 1
ATOM 7502 N N . GLY B 1 414 ? 2.293 -13.922 -11.523 1 93.56 414 GLY B N 1
ATOM 7503 C CA . GLY B 1 414 ? 2.45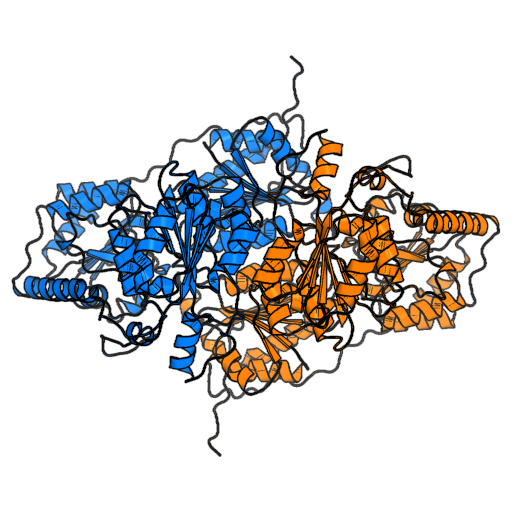7 -12.797 -12.43 1 93.56 414 GLY B CA 1
ATOM 7504 C C . GLY B 1 414 ? 3.232 -11.641 -11.812 1 93.56 414 GLY B C 1
ATOM 7505 O O . GLY B 1 414 ? 4.312 -11.289 -12.289 1 93.56 414 GLY B O 1
ATOM 7506 N N . MET B 1 415 ? 2.75 -11.172 -10.695 1 96.31 415 MET B N 1
ATOM 7507 C CA . MET B 1 415 ? 3.4 -10.047 -10.031 1 96.31 415 MET B CA 1
ATOM 7508 C C . MET B 1 415 ? 4.328 -10.531 -8.922 1 96.31 415 MET B C 1
ATOM 7510 O O . MET B 1 415 ? 5.203 -9.797 -8.469 1 96.31 415 MET B O 1
ATOM 7514 N N . GLN B 1 416 ? 4.121 -11.852 -8.508 1 96.31 416 GLN B N 1
ATOM 7515 C CA . GLN B 1 416 ? 4.91 -12.367 -7.391 1 96.31 416 GLN B CA 1
ATOM 7516 C C . GLN B 1 416 ? 4.883 -11.398 -6.207 1 96.31 416 GLN B C 1
ATOM 7518 O O . GLN B 1 416 ? 5.934 -11 -5.703 1 96.31 416 GLN B O 1
ATOM 7523 N N . THR B 1 417 ? 3.744 -11.141 -5.711 1 98.19 417 THR B N 1
ATOM 7524 C CA . THR B 1 417 ? 3.482 -10.133 -4.695 1 98.19 417 THR B CA 1
ATOM 7525 C C . THR B 1 417 ? 3.654 -10.711 -3.295 1 98.19 417 THR B C 1
ATOM 7527 O O . THR B 1 417 ? 3.037 -11.719 -2.957 1 98.19 417 THR B O 1
ATOM 7530 N N . LEU B 1 418 ? 4.473 -10.117 -2.492 1 98.38 418 LEU B N 1
ATOM 7531 C CA . LEU B 1 418 ? 4.633 -10.523 -1.1 1 98.38 418 LEU B CA 1
ATOM 7532 C C . LEU B 1 418 ? 3.4 -10.156 -0.279 1 98.38 418 LEU B C 1
ATOM 7534 O O . LEU B 1 418 ? 2.789 -9.109 -0.504 1 98.38 418 LEU B O 1
ATOM 7538 N N . GLY B 1 419 ? 3.031 -11.008 0.657 1 98.56 419 GLY B N 1
ATOM 7539 C CA . GLY B 1 419 ? 2.008 -10.664 1.631 1 98.56 419 GLY B CA 1
ATOM 7540 C C . GLY B 1 419 ? 0.633 -11.188 1.26 1 98.56 419 GLY B C 1
ATOM 7541 O O . GLY B 1 419 ? -0.342 -10.945 1.976 1 98.56 419 GLY B O 1
ATOM 7542 N N . VAL B 1 420 ? 0.491 -11.984 0.191 1 98.69 420 VAL B N 1
ATOM 7543 C CA . VAL B 1 420 ? -0.828 -12.367 -0.302 1 98.69 420 VAL B CA 1
ATOM 7544 C C . VAL B 1 420 ? -1.334 -13.578 0.473 1 98.69 420 VAL B C 1
ATOM 7546 O O . VAL B 1 420 ? -2.541 -13.82 0.541 1 98.69 420 VAL B O 1
ATOM 7549 N N . ALA B 1 421 ? -0.474 -14.367 1.113 1 98.81 421 ALA B N 1
ATOM 7550 C CA . ALA B 1 421 ? -0.829 -15.703 1.589 1 98.81 421 ALA B CA 1
ATOM 7551 C C . ALA B 1 421 ? -1.879 -15.633 2.693 1 98.81 421 ALA B C 1
ATOM 7553 O O . ALA B 1 421 ? -2.908 -16.312 2.625 1 98.81 421 ALA B O 1
ATOM 7554 N N . LEU B 1 422 ? -1.662 -14.805 3.719 1 98.88 422 LEU B N 1
ATOM 7555 C CA . LEU B 1 422 ? -2.596 -14.734 4.836 1 98.88 422 LEU B CA 1
ATOM 7556 C C . LEU B 1 422 ? -3.947 -14.188 4.383 1 98.88 422 LEU B C 1
ATOM 7558 O O . LEU B 1 422 ? -4.984 -14.805 4.645 1 98.88 422 LEU B O 1
ATOM 7562 N N . PRO B 1 423 ? -4.016 -13.086 3.617 1 98.94 423 PRO B N 1
ATOM 7563 C CA . PRO B 1 423 ? -5.297 -12.602 3.104 1 98.94 423 PRO B CA 1
ATOM 7564 C C . PRO B 1 423 ? -6.008 -13.633 2.223 1 98.94 423 PRO B C 1
ATOM 7566 O O . PRO B 1 423 ? -7.227 -13.781 2.301 1 98.94 423 PRO B O 1
ATOM 7569 N N . TRP B 1 424 ? -5.23 -14.344 1.373 1 98.94 424 TRP B N 1
ATOM 7570 C CA . TRP B 1 424 ? -5.844 -15.375 0.55 1 98.94 424 TRP B CA 1
ATOM 7571 C C . TRP B 1 424 ? -6.383 -16.516 1.416 1 98.94 424 TRP B C 1
ATOM 7573 O O . TRP B 1 424 ? -7.402 -17.125 1.085 1 98.94 424 TRP B O 1
ATOM 7583 N N . GLY B 1 425 ? -5.621 -16.859 2.514 1 98.88 425 GLY B N 1
ATOM 7584 C CA . GLY B 1 425 ? -6.145 -17.828 3.471 1 98.88 425 GLY B CA 1
ATOM 7585 C C . GLY B 1 425 ? -7.473 -17.406 4.074 1 98.88 425 GLY B C 1
ATOM 7586 O O . GLY B 1 425 ? -8.383 -18.219 4.219 1 98.88 425 GLY B O 1
ATOM 7587 N N . ILE B 1 426 ? -7.629 -16.125 4.41 1 98.88 426 ILE B N 1
ATOM 7588 C CA . ILE B 1 426 ? -8.875 -15.586 4.941 1 98.88 426 ILE B CA 1
ATOM 7589 C C . ILE B 1 426 ? -9.984 -15.742 3.904 1 98.88 426 ILE B C 1
ATOM 7591 O O . ILE B 1 426 ? -11.086 -16.203 4.227 1 98.88 426 ILE B O 1
ATOM 7595 N N . ALA B 1 427 ? -9.688 -15.375 2.65 1 98.88 427 ALA B N 1
ATOM 7596 C CA . ALA B 1 427 ? -10.648 -15.531 1.567 1 98.88 427 ALA B CA 1
ATOM 7597 C C . ALA B 1 427 ? -11.117 -16.969 1.451 1 98.88 427 ALA B C 1
ATOM 7599 O O . ALA B 1 427 ? -12.312 -17.234 1.304 1 98.88 427 ALA B O 1
ATOM 7600 N N . ALA B 1 428 ? -10.148 -17.906 1.538 1 98.81 428 ALA B N 1
ATOM 7601 C CA . ALA B 1 428 ? -10.469 -19.312 1.411 1 98.81 428 ALA B CA 1
ATOM 7602 C C . ALA B 1 428 ? -11.406 -19.781 2.525 1 98.81 428 ALA B C 1
ATOM 7604 O O . ALA B 1 428 ? -12.359 -20.516 2.279 1 98.81 428 ALA B O 1
ATOM 7605 N N . CYS B 1 429 ? -11.164 -19.344 3.775 1 98.44 429 CYS B N 1
ATOM 7606 C CA . CYS B 1 429 ? -12.016 -19.703 4.906 1 98.44 429 CYS B CA 1
ATOM 7607 C C . CYS B 1 429 ? -13.445 -19.203 4.691 1 98.44 429 CYS B C 1
ATOM 7609 O O . CYS B 1 429 ? -14.406 -19.859 5.086 1 98.44 429 CYS B O 1
ATOM 7611 N N . LEU B 1 430 ? -13.586 -18.047 4.066 1 98.38 430 LEU B N 1
ATOM 7612 C CA . LEU B 1 430 ? -14.891 -17.438 3.887 1 98.38 430 LEU B CA 1
ATOM 7613 C C . LEU B 1 430 ? -15.68 -18.141 2.791 1 98.38 430 LEU B C 1
ATOM 7615 O O . LEU B 1 430 ? -16.891 -18.359 2.932 1 98.38 430 LEU B O 1
ATOM 7619 N N . VAL B 1 431 ? -14.969 -18.531 1.675 1 97.81 431 VAL B N 1
ATOM 7620 C CA . VAL B 1 431 ? -15.703 -19.062 0.533 1 97.81 431 VAL B CA 1
ATOM 7621 C C . VAL B 1 431 ? -15.844 -20.578 0.668 1 97.81 431 VAL B C 1
ATOM 7623 O O . VAL B 1 431 ? -16.625 -21.203 -0.049 1 97.81 431 VAL B O 1
ATOM 7626 N N . ARG B 1 432 ? -15.086 -21.188 1.588 1 97.5 432 ARG B N 1
ATOM 7627 C CA . ARG B 1 432 ? -15.172 -22.609 1.884 1 97.5 432 ARG B CA 1
ATOM 7628 C C . ARG B 1 432 ? -15.367 -22.844 3.377 1 97.5 432 ARG B C 1
ATOM 7630 O O . ARG B 1 432 ? -14.539 -23.5 4.02 1 97.5 432 ARG B O 1
ATOM 7637 N N . PRO B 1 433 ? -16.516 -22.422 3.893 1 95.31 433 PRO B N 1
ATOM 7638 C CA . PRO B 1 433 ? -16.75 -22.531 5.336 1 95.31 433 PRO B CA 1
ATOM 7639 C C . PRO B 1 433 ? -16.672 -23.969 5.832 1 95.31 433 PRO B C 1
ATOM 7641 O O . PRO B 1 433 ? -17.203 -24.875 5.176 1 95.31 433 PRO B O 1
ATOM 7644 N N . GLY B 1 434 ? -16 -24.156 6.898 1 91.19 434 GLY B N 1
ATOM 7645 C CA . GLY B 1 434 ? -15.922 -25.484 7.504 1 91.19 434 GLY B CA 1
ATOM 7646 C C . GLY B 1 434 ? -14.68 -26.25 7.086 1 91.19 434 GLY B C 1
ATOM 7647 O O . GLY B 1 434 ? -14.305 -27.234 7.73 1 91.19 434 GLY B O 1
ATOM 7648 N N . GLU B 1 435 ? -14.055 -25.828 6.02 1 94.19 435 GLU B N 1
ATOM 7649 C CA . GLU B 1 435 ? -12.828 -26.484 5.578 1 94.19 435 GLU B CA 1
ATOM 7650 C C . GLU B 1 435 ? -11.602 -25.875 6.246 1 94.19 435 GLU B C 1
ATOM 7652 O O . GLU B 1 435 ? -11.586 -24.688 6.566 1 94.19 435 GLU B O 1
ATOM 7657 N N . LYS B 1 436 ? -10.625 -26.688 6.465 1 95 436 LYS B N 1
ATOM 7658 C CA . LYS B 1 436 ? -9.352 -26.203 6.98 1 95 436 LYS B CA 1
ATOM 7659 C C . LYS B 1 436 ? -8.555 -25.484 5.898 1 95 436 LYS B C 1
ATOM 7661 O O . LYS B 1 436 ? -8.609 -25.859 4.727 1 95 436 LYS B O 1
ATOM 7666 N N . VAL B 1 437 ? -7.906 -24.469 6.293 1 98.38 437 VAL B N 1
ATOM 7667 C CA . VAL B 1 437 ? -7.074 -23.688 5.387 1 98.38 437 VAL B CA 1
ATOM 7668 C C . VAL B 1 437 ? -5.672 -23.531 5.977 1 98.38 437 VAL B C 1
ATOM 7670 O O . VAL B 1 437 ? -5.516 -23.328 7.18 1 98.38 437 VAL B O 1
ATOM 7673 N N . VAL B 1 438 ? -4.641 -23.688 5.145 1 98.88 438 VAL B N 1
ATOM 7674 C CA . VAL B 1 438 ? -3.254 -23.438 5.516 1 98.88 438 VAL B CA 1
ATOM 7675 C C . VAL B 1 438 ? -2.676 -22.328 4.625 1 98.88 438 VAL B C 1
ATOM 7677 O O . VAL B 1 438 ? -2.793 -22.391 3.398 1 98.88 438 VAL B O 1
ATOM 7680 N N . SER B 1 439 ? -2.229 -21.312 5.168 1 98.88 439 SER B N 1
ATOM 7681 C CA . SER B 1 439 ? -1.423 -20.344 4.449 1 98.88 439 SER B CA 1
ATOM 7682 C C . SER B 1 439 ? 0.02 -20.344 4.941 1 98.88 439 SER B C 1
ATOM 7684 O O . SER B 1 439 ? 0.302 -20.797 6.051 1 98.88 439 SER B O 1
ATOM 7686 N N . MET B 1 440 ? 0.959 -19.906 4.086 1 98.88 440 MET B N 1
ATOM 7687 C CA . MET B 1 440 ? 2.357 -19.953 4.508 1 98.88 440 MET B CA 1
ATOM 7688 C C . MET B 1 440 ? 3.156 -18.828 3.84 1 98.88 440 MET B C 1
ATOM 7690 O O . MET B 1 440 ? 2.842 -18.422 2.721 1 98.88 440 MET B O 1
ATOM 7694 N N . SER B 1 441 ? 4.098 -18.312 4.5 1 98.75 441 SER B N 1
ATOM 7695 C CA . SER B 1 441 ? 4.992 -17.25 4.059 1 98.75 441 SER B CA 1
ATOM 7696 C C . SER B 1 441 ? 6.379 -17.391 4.672 1 98.75 441 SER B C 1
ATOM 7698 O O . SER B 1 441 ? 6.555 -18.141 5.645 1 98.75 441 SER B O 1
ATOM 7700 N N . GLY B 1 442 ? 7.387 -16.75 4.02 1 98.44 442 GLY B N 1
ATOM 7701 C CA . GLY B 1 442 ? 8.609 -16.484 4.754 1 98.44 442 GLY B CA 1
ATOM 7702 C C . GLY B 1 442 ? 8.43 -15.445 5.852 1 98.44 442 GLY B C 1
ATOM 7703 O O . GLY B 1 442 ? 7.398 -14.773 5.914 1 98.44 442 GLY B O 1
ATOM 7704 N N . ASP B 1 443 ? 9.492 -15.336 6.711 1 98.06 443 ASP B N 1
ATOM 7705 C CA . ASP B 1 443 ? 9.406 -14.375 7.805 1 98.06 443 ASP B CA 1
ATOM 7706 C C . ASP B 1 443 ? 9.352 -12.945 7.273 1 98.06 443 ASP B C 1
ATOM 7708 O O . ASP B 1 443 ? 8.75 -12.07 7.898 1 98.06 443 ASP B O 1
ATOM 7712 N N . GLY B 1 444 ? 9.953 -12.672 6.113 1 97.69 444 GLY B N 1
ATOM 7713 C CA . GLY B 1 444 ? 9.836 -11.359 5.496 1 97.69 444 GLY B CA 1
ATOM 7714 C C . GLY B 1 444 ? 8.453 -11.086 4.934 1 97.69 444 GLY B C 1
ATOM 7715 O O . GLY B 1 444 ? 7.84 -10.062 5.238 1 97.69 444 GLY B O 1
ATOM 7716 N N . GLY B 1 445 ? 7.961 -12.062 4.152 1 98.19 445 GLY B N 1
ATOM 7717 C CA . GLY B 1 445 ? 6.68 -11.906 3.48 1 98.19 445 GLY B CA 1
ATOM 7718 C C . GLY B 1 445 ? 5.512 -11.805 4.441 1 98.19 445 GLY B C 1
ATOM 7719 O O . GLY B 1 445 ? 4.559 -11.062 4.191 1 98.19 445 GLY B O 1
ATOM 7720 N N . PHE B 1 446 ? 5.559 -12.43 5.645 1 98.75 446 PHE B N 1
ATOM 7721 C CA . PHE B 1 446 ? 4.469 -12.477 6.609 1 98.75 446 PHE B CA 1
ATOM 7722 C C . PHE B 1 446 ? 4.109 -11.07 7.082 1 98.75 446 PHE B C 1
ATOM 7724 O O . PHE B 1 446 ? 2.932 -10.734 7.223 1 98.75 446 PHE B O 1
ATOM 7731 N N . LEU B 1 447 ? 5.09 -10.242 7.238 1 98.56 447 LEU B N 1
ATOM 7732 C CA . LEU B 1 447 ? 4.875 -8.961 7.898 1 98.56 447 LEU B CA 1
ATOM 7733 C C . LEU B 1 447 ? 4.27 -7.945 6.93 1 98.56 447 LEU B C 1
ATOM 7735 O O . LEU B 1 447 ? 3.812 -6.879 7.348 1 98.56 447 LEU B O 1
ATOM 7739 N N . PHE B 1 448 ? 4.184 -8.266 5.641 1 98.69 448 PHE B N 1
ATOM 7740 C CA . PHE B 1 448 ? 3.547 -7.367 4.688 1 98.69 448 PHE B CA 1
ATOM 7741 C C . PHE B 1 448 ? 2.055 -7.242 4.969 1 98.69 448 PHE B C 1
ATOM 7743 O O . PHE B 1 448 ? 1.441 -6.223 4.656 1 98.69 448 PHE B O 1
ATOM 7750 N N . SER B 1 449 ? 1.449 -8.312 5.516 1 98.69 449 SER B N 1
ATOM 7751 C CA . SER B 1 449 ? 0.008 -8.312 5.746 1 98.69 449 SER B CA 1
ATOM 7752 C C . SER B 1 449 ? -0.33 -8.875 7.121 1 98.69 449 SER B C 1
ATOM 7754 O O . SER B 1 449 ? -1.489 -9.188 7.402 1 98.69 449 SER B O 1
ATOM 7756 N N . ALA B 1 450 ? 0.594 -8.969 8.047 1 98.56 450 ALA B N 1
ATOM 7757 C CA . ALA B 1 450 ? 0.484 -9.688 9.312 1 98.56 450 ALA B CA 1
ATOM 7758 C C . ALA B 1 450 ? -0.607 -9.078 10.195 1 98.56 450 ALA B C 1
ATOM 7760 O O . ALA B 1 450 ? -1.175 -9.766 11.047 1 98.56 450 ALA B O 1
ATOM 7761 N N . MET B 1 451 ? -0.936 -7.785 9.992 1 98.5 451 MET B N 1
ATOM 7762 C CA . MET B 1 451 ? -1.941 -7.125 10.82 1 98.5 451 MET B CA 1
ATOM 7763 C C . MET B 1 451 ? -3.316 -7.754 10.609 1 98.5 451 MET B C 1
ATOM 7765 O O . MET B 1 451 ? -4.203 -7.613 11.453 1 98.5 451 MET B O 1
ATOM 7769 N N . GLU B 1 452 ? -3.504 -8.477 9.5 1 98.75 452 GLU B N 1
ATOM 7770 C CA . GLU B 1 452 ? -4.793 -9.094 9.219 1 98.75 452 GLU B CA 1
ATOM 7771 C C . GLU B 1 452 ? -5.016 -10.328 10.086 1 98.75 452 GLU B C 1
ATOM 7773 O O . GLU B 1 452 ? -6.098 -10.914 10.078 1 98.75 452 GLU B O 1
ATOM 7778 N N . LEU B 1 453 ? -3.936 -10.727 10.836 1 98.81 453 LEU B N 1
ATOM 7779 C CA . LEU B 1 453 ? -4.18 -11.75 11.852 1 98.81 453 LEU B CA 1
ATOM 7780 C C . LEU B 1 453 ? -5.32 -11.328 12.773 1 98.81 453 LEU B C 1
ATOM 7782 O O . LEU B 1 453 ? -6.09 -12.172 13.242 1 98.81 4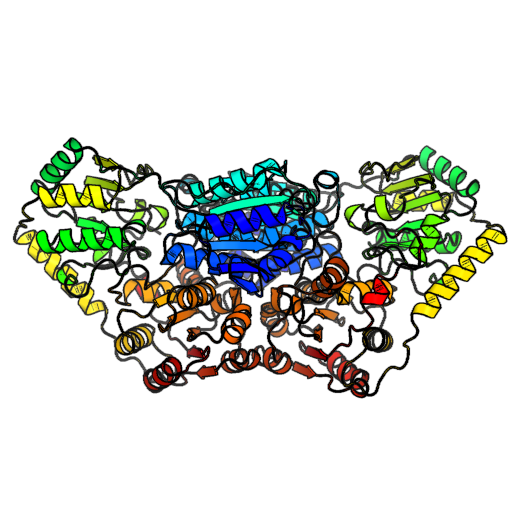53 LEU B O 1
ATOM 7786 N N . GLU B 1 454 ? -5.434 -10.023 13.039 1 98.69 454 GLU B N 1
ATOM 7787 C CA . GLU B 1 454 ? -6.543 -9.5 13.828 1 98.69 454 GLU B CA 1
ATOM 7788 C C . GLU B 1 454 ? -7.883 -9.836 13.188 1 98.69 454 GLU B C 1
ATOM 7790 O O . GLU B 1 454 ? -8.82 -10.25 13.875 1 98.69 454 GLU B O 1
ATOM 7795 N N . THR B 1 455 ? -8.023 -9.641 11.852 1 98.69 455 THR B N 1
ATOM 7796 C CA . THR B 1 455 ? -9.242 -9.953 11.117 1 98.69 455 THR B CA 1
ATOM 7797 C C . THR B 1 455 ? -9.57 -11.438 11.219 1 98.69 455 THR B C 1
ATOM 7799 O O . THR B 1 455 ? -10.727 -11.812 11.461 1 98.69 455 THR B O 1
ATOM 7802 N N . ALA B 1 456 ? -8.531 -12.281 11.031 1 98.75 456 ALA B N 1
ATOM 7803 C CA . ALA B 1 456 ? -8.727 -13.727 11.125 1 98.75 456 ALA B CA 1
ATOM 7804 C C . ALA B 1 456 ? -9.242 -14.125 12.5 1 98.75 456 ALA B C 1
ATOM 7806 O O . ALA B 1 456 ? -10.141 -14.961 12.617 1 98.75 456 ALA B O 1
ATOM 7807 N N . VAL B 1 457 ? -8.633 -13.539 13.539 1 98.69 457 VAL B N 1
ATOM 7808 C CA . VAL B 1 457 ? -9.016 -13.852 14.914 1 98.69 457 VAL B CA 1
ATOM 7809 C C . VAL B 1 457 ? -10.438 -13.359 15.18 1 98.69 457 VAL B C 1
ATOM 7811 O O . VAL B 1 457 ? -11.25 -14.078 15.758 1 98.69 457 VAL B O 1
ATOM 7814 N N . ARG B 1 458 ? -10.727 -12.07 14.758 1 97.88 458 ARG B N 1
ATOM 7815 C CA . ARG B 1 458 ? -12.047 -11.5 14.961 1 97.88 458 ARG B CA 1
ATOM 7816 C C . ARG B 1 458 ? -13.125 -12.352 14.289 1 97.88 458 ARG B C 1
ATOM 7818 O O . ARG B 1 458 ? -14.227 -12.492 14.82 1 97.88 458 ARG B O 1
ATOM 7825 N N . LEU B 1 459 ? -12.82 -12.977 13.156 1 97.38 459 LEU B N 1
ATOM 7826 C CA . LEU B 1 459 ? -13.766 -13.82 12.43 1 97.38 459 LEU B CA 1
ATOM 7827 C C . LEU B 1 459 ? -13.703 -15.258 12.914 1 97.38 459 LEU B C 1
ATOM 7829 O O . LEU B 1 459 ? -14.438 -16.125 12.422 1 97.38 459 LEU B O 1
ATOM 7833 N N . ASN B 1 460 ? -12.797 -15.602 13.844 1 96.88 460 ASN B N 1
ATOM 7834 C CA . ASN B 1 460 ? -12.602 -16.938 14.398 1 96.88 460 ASN B CA 1
ATOM 7835 C C . ASN B 1 460 ? -12.422 -17.984 13.305 1 96.88 460 ASN B C 1
ATOM 7837 O O . ASN B 1 460 ? -13.125 -18.984 13.273 1 96.88 460 ASN B O 1
ATOM 7841 N N . LEU B 1 461 ? -11.516 -17.734 12.391 1 97.56 461 LEU B N 1
ATOM 7842 C CA . LEU B 1 461 ? -11.328 -18.594 11.227 1 97.56 461 LEU B CA 1
ATOM 7843 C C . LEU B 1 461 ? -10.43 -19.766 11.555 1 97.56 461 LEU B C 1
ATOM 7845 O O . LEU B 1 461 ? -9.469 -19.625 12.32 1 97.56 461 LEU B O 1
ATOM 7849 N N . PRO B 1 462 ? -10.703 -20.938 11.031 1 96.25 462 PRO B N 1
ATOM 7850 C CA . PRO B 1 462 ? -9.828 -22.109 11.188 1 96.25 462 PRO B CA 1
ATOM 7851 C C . PRO B 1 462 ? -8.602 -22.062 10.281 1 96.25 462 PRO B C 1
ATOM 7853 O O . PRO B 1 462 ? -8.406 -22.953 9.453 1 96.25 462 PRO B O 1
ATOM 7856 N N . LEU B 1 463 ? -7.781 -21.109 10.453 1 98.19 463 LEU B N 1
ATOM 7857 C CA . LEU B 1 463 ? -6.648 -20.828 9.578 1 98.19 463 LEU B CA 1
ATOM 7858 C C . LEU B 1 463 ? -5.328 -21.094 10.297 1 98.19 463 LEU B C 1
ATOM 7860 O O . LEU B 1 463 ? -5.121 -20.625 11.422 1 98.19 463 LEU B O 1
ATOM 7864 N N . VAL B 1 464 ? -4.508 -21.938 9.727 1 98.88 464 VAL B N 1
ATOM 7865 C CA . VAL B 1 464 ? -3.145 -22.172 10.195 1 98.88 464 VAL B CA 1
ATOM 7866 C C . VAL B 1 464 ? -2.152 -21.484 9.258 1 98.88 464 VAL B C 1
ATOM 7868 O O . VAL B 1 464 ? -2.152 -21.75 8.047 1 98.88 464 VAL B O 1
ATOM 7871 N N . HIS B 1 465 ? -1.404 -20.609 9.781 1 98.94 465 HIS B N 1
ATOM 7872 C CA . HIS B 1 465 ? -0.38 -19.953 8.977 1 98.94 465 HIS B CA 1
ATOM 7873 C C . HIS B 1 465 ? 1.016 -20.422 9.367 1 98.94 465 HIS B C 1
ATOM 7875 O O . HIS B 1 465 ? 1.426 -20.266 10.523 1 98.94 465 HIS B O 1
ATOM 7881 N N . LEU B 1 466 ? 1.771 -20.984 8.453 1 98.94 466 LEU B N 1
ATOM 7882 C CA . LEU B 1 466 ? 3.143 -21.438 8.664 1 98.94 466 LEU B CA 1
ATOM 7883 C C . LEU B 1 466 ? 4.141 -20.375 8.227 1 98.94 466 LEU B C 1
ATOM 7885 O O . LEU B 1 466 ? 4.012 -19.812 7.141 1 98.94 466 LEU B O 1
ATOM 7889 N N . ILE B 1 467 ? 5.078 -20.078 9.07 1 98.94 467 ILE B N 1
ATOM 7890 C CA . ILE B 1 467 ? 6.148 -19.156 8.734 1 98.94 467 ILE B CA 1
ATOM 7891 C C . ILE B 1 467 ? 7.461 -19.906 8.562 1 98.94 467 ILE B C 1
ATOM 7893 O O . ILE B 1 467 ? 7.973 -20.5 9.516 1 98.94 467 ILE B O 1
ATOM 7897 N N . TRP B 1 468 ? 7.949 -19.969 7.316 1 98.75 468 TRP B N 1
ATOM 7898 C CA . TRP B 1 468 ? 9.297 -20.469 7.062 1 98.75 468 TRP B CA 1
ATOM 7899 C C . TRP B 1 468 ? 10.344 -19.422 7.406 1 98.75 468 TRP B C 1
ATOM 7901 O O . TRP B 1 468 ? 10.648 -18.547 6.59 1 98.75 468 TRP B O 1
ATOM 7911 N N . ASN B 1 469 ? 10.953 -19.531 8.578 1 98.5 469 ASN B N 1
ATOM 7912 C CA . ASN B 1 469 ? 11.75 -18.469 9.18 1 98.5 469 ASN B CA 1
ATOM 7913 C C . ASN B 1 469 ? 13.242 -18.703 8.977 1 98.5 469 ASN B C 1
ATOM 7915 O O . ASN B 1 469 ? 13.805 -19.672 9.508 1 98.5 469 ASN B O 1
ATOM 7919 N N . ASP B 1 470 ? 13.906 -17.844 8.188 1 97.25 470 ASP B N 1
ATOM 7920 C CA . ASP B 1 470 ? 15.344 -17.969 7.984 1 97.25 470 ASP B CA 1
ATOM 7921 C C . ASP B 1 470 ? 16.062 -16.656 8.242 1 97.25 470 ASP B C 1
ATOM 7923 O O . ASP B 1 470 ? 17.297 -16.578 8.195 1 97.25 470 ASP B O 1
ATOM 7927 N N . GLY B 1 471 ? 15.305 -15.547 8.445 1 97.56 471 GLY B N 1
ATOM 7928 C CA . GLY B 1 471 ? 15.875 -14.258 8.805 1 97.56 471 GLY B CA 1
ATOM 7929 C C . GLY B 1 471 ? 16.312 -13.438 7.609 1 97.56 471 GLY B C 1
ATOM 7930 O O . GLY B 1 471 ? 17 -12.43 7.758 1 97.56 471 GLY B O 1
ATOM 7931 N N . TYR B 1 472 ? 15.922 -13.812 6.371 1 97.44 472 TYR B N 1
ATOM 7932 C CA . TYR B 1 472 ? 16.359 -13.117 5.164 1 97.44 472 TYR B CA 1
ATOM 7933 C C . TYR B 1 472 ? 15.227 -13 4.156 1 97.44 472 TYR B C 1
ATOM 7935 O O . TYR B 1 472 ? 14.312 -13.828 4.145 1 97.44 472 TYR B O 1
ATOM 7943 N N . PHE B 1 473 ? 15.234 -11.93 3.35 1 97.75 473 PHE B N 1
ATOM 7944 C CA . PHE B 1 473 ? 14.625 -12.094 2.037 1 97.75 473 PHE B CA 1
ATOM 7945 C C . PHE B 1 473 ? 15.43 -13.055 1.174 1 97.75 473 PHE B C 1
ATOM 7947 O O . PHE B 1 473 ? 16.203 -12.625 0.319 1 97.75 473 PHE B O 1
ATOM 7954 N N . ASP B 1 474 ? 15.156 -14.266 1.345 1 96.69 474 ASP B N 1
ATOM 7955 C CA . ASP B 1 474 ? 16.109 -15.305 0.971 1 96.69 474 ASP B CA 1
ATOM 7956 C C . ASP B 1 474 ? 16.188 -15.461 -0.546 1 96.69 474 ASP B C 1
ATOM 7958 O O . ASP B 1 474 ? 17.25 -15.75 -1.094 1 96.69 474 ASP B O 1
ATOM 7962 N N . MET B 1 475 ? 15.07 -15.375 -1.216 1 94.31 475 MET B N 1
ATOM 7963 C CA . MET B 1 475 ? 15.125 -15.508 -2.668 1 94.31 475 MET B CA 1
ATOM 7964 C C . MET B 1 475 ? 16.031 -14.445 -3.275 1 94.31 475 MET B C 1
ATOM 7966 O O . MET B 1 475 ? 16.812 -14.734 -4.184 1 94.31 475 MET B O 1
ATOM 7970 N N . VAL B 1 476 ? 15.953 -13.234 -2.77 1 95.56 476 VAL B N 1
ATOM 7971 C CA . VAL B 1 476 ? 16.828 -12.164 -3.229 1 95.56 476 VAL B CA 1
ATOM 7972 C C . VAL B 1 476 ? 18.266 -12.445 -2.809 1 95.56 476 VAL B C 1
ATOM 7974 O O . VAL B 1 476 ? 19.203 -12.25 -3.592 1 95.56 476 VAL B O 1
ATOM 7977 N N . ALA B 1 477 ? 18.453 -12.953 -1.61 1 95.06 477 ALA B N 1
ATOM 7978 C CA . ALA B 1 477 ? 19.781 -13.227 -1.063 1 95.06 477 ALA B CA 1
ATOM 7979 C C . ALA B 1 477 ? 20.531 -14.227 -1.933 1 95.06 477 ALA B C 1
ATOM 7981 O O . ALA B 1 477 ? 21.688 -13.992 -2.307 1 95.06 477 ALA B O 1
ATOM 7982 N N . PHE B 1 478 ? 19.906 -15.32 -2.166 1 91.56 478 PHE B N 1
ATOM 7983 C CA . PHE B 1 478 ? 20.641 -16.359 -2.896 1 91.56 478 PHE B CA 1
ATOM 7984 C C . PHE B 1 478 ? 20.875 -15.922 -4.34 1 91.56 478 PHE B C 1
ATOM 7986 O O . PHE B 1 478 ? 21.906 -16.234 -4.922 1 91.56 478 PHE B O 1
ATOM 7993 N N . GLN B 1 479 ? 19.953 -15.164 -4.941 1 91.25 479 GLN B N 1
ATOM 7994 C CA . GLN B 1 479 ? 20.172 -14.656 -6.285 1 91.25 479 GLN B CA 1
ATOM 7995 C C . GLN B 1 479 ? 21.328 -13.648 -6.305 1 91.25 479 GLN B C 1
ATOM 7997 O O . GLN B 1 479 ? 22.125 -13.625 -7.242 1 91.25 479 GLN B O 1
ATOM 8002 N N . GLN B 1 480 ? 21.359 -12.758 -5.305 1 94.31 480 GLN B N 1
ATOM 8003 C CA . GLN B 1 480 ? 22.484 -11.836 -5.176 1 94.31 480 GLN B CA 1
ATOM 8004 C C . GLN B 1 480 ? 23.797 -12.586 -5.039 1 94.31 480 GLN B C 1
ATOM 8006 O O . GLN B 1 480 ? 24.797 -12.219 -5.668 1 94.31 480 GLN B O 1
ATOM 8011 N N . ASN B 1 481 ? 23.781 -13.594 -4.234 1 93.44 481 ASN B N 1
ATOM 8012 C CA . ASN B 1 481 ? 25 -14.391 -4.062 1 93.44 481 ASN B CA 1
ATOM 8013 C C . ASN B 1 481 ? 25.453 -15.016 -5.379 1 93.44 481 ASN B C 1
ATOM 8015 O O . ASN B 1 481 ? 26.656 -15.094 -5.648 1 93.44 481 ASN B O 1
ATOM 8019 N N . MET B 1 482 ? 24.484 -15.484 -6.117 1 90 482 MET B N 1
ATOM 8020 C CA . MET B 1 482 ? 24.797 -16.078 -7.41 1 90 482 MET B CA 1
ATOM 8021 C C . MET B 1 482 ? 25.391 -15.039 -8.359 1 90 482 MET B C 1
ATOM 8023 O O . MET B 1 482 ? 26.328 -15.336 -9.109 1 90 482 MET B O 1
ATOM 8027 N N . LYS B 1 483 ? 24.891 -13.844 -8.305 1 91.81 483 LYS B N 1
ATOM 8028 C CA . LYS B 1 483 ? 25.266 -12.805 -9.258 1 91.81 483 LYS B CA 1
ATOM 8029 C C . LYS B 1 483 ? 26.516 -12.07 -8.812 1 91.81 483 LYS B C 1
ATOM 8031 O O . LYS B 1 483 ? 27.359 -11.711 -9.641 1 91.81 483 LYS B O 1
ATOM 8036 N N . TYR B 1 484 ? 26.578 -11.812 -7.504 1 95 484 TYR B N 1
ATOM 8037 C CA . TYR B 1 484 ? 27.594 -10.875 -7.027 1 95 484 TYR B CA 1
ATOM 8038 C C . TYR B 1 484 ? 28.484 -11.523 -5.984 1 95 484 TYR B C 1
ATOM 8040 O O . TYR B 1 484 ? 29.453 -10.914 -5.504 1 95 484 TYR B O 1
ATOM 8048 N N . ASN B 1 485 ? 28.25 -12.742 -5.523 1 95.25 485 ASN B N 1
ATOM 8049 C CA . ASN B 1 485 ? 28.984 -13.492 -4.508 1 95.25 485 ASN B CA 1
ATOM 8050 C C . ASN B 1 485 ? 28.891 -12.805 -3.143 1 95.25 485 ASN B C 1
ATOM 8052 O O . ASN B 1 485 ? 29.828 -12.914 -2.336 1 95.25 485 ASN B O 1
ATOM 8056 N N . ARG B 1 486 ? 27.906 -11.984 -2.965 1 96.44 486 ARG B N 1
ATOM 8057 C CA . ARG B 1 486 ? 27.594 -11.32 -1.7 1 96.44 486 ARG B CA 1
ATOM 8058 C C . ARG B 1 486 ? 26.156 -10.852 -1.668 1 96.44 486 ARG B C 1
ATOM 8060 O O . ARG B 1 486 ? 25.469 -10.836 -2.697 1 96.44 486 ARG B O 1
ATOM 8067 N N . THR B 1 487 ? 25.625 -10.641 -0.486 1 96.19 487 THR B N 1
ATOM 8068 C CA . THR B 1 487 ? 24.25 -10.18 -0.319 1 96.19 487 THR B CA 1
ATOM 8069 C C . THR B 1 487 ? 24.234 -8.719 0.123 1 96.19 487 THR B C 1
ATOM 8071 O O . THR B 1 487 ? 25.172 -8.234 0.751 1 96.19 487 THR B O 1
ATOM 8074 N N . SER B 1 488 ? 23.234 -7.98 -0.344 1 96.94 488 SER B N 1
ATOM 8075 C CA . SER B 1 488 ? 23.031 -6.578 0.005 1 96.94 488 SER B CA 1
ATOM 8076 C C . SER B 1 488 ? 21.609 -6.328 0.468 1 96.94 488 SER B C 1
ATOM 8078 O O . SER B 1 488 ? 20.656 -6.516 -0.298 1 96.94 488 SER B O 1
ATOM 8080 N N . ALA B 1 489 ? 21.391 -5.887 1.72 1 96.88 489 ALA B N 1
ATOM 8081 C CA . ALA B 1 489 ? 20.141 -5.395 2.271 1 96.88 489 ALA B CA 1
ATOM 8082 C C . ALA B 1 489 ? 19.062 -6.469 2.219 1 96.88 489 ALA B C 1
ATOM 8084 O O . ALA B 1 489 ? 17.953 -6.223 1.733 1 96.88 489 ALA B O 1
ATOM 8085 N N . VAL B 1 490 ? 19.344 -7.668 2.734 1 97.81 490 VAL B N 1
ATOM 8086 C CA . VAL B 1 490 ? 18.375 -8.758 2.711 1 97.81 490 VAL B CA 1
ATOM 8087 C C . VAL B 1 490 ? 18.234 -9.344 4.109 1 97.81 490 VAL B C 1
ATOM 8089 O O . VAL B 1 490 ? 17.375 -10.203 4.34 1 97.81 490 VAL B O 1
ATOM 8092 N N . GLU B 1 491 ? 19.062 -8.914 5.051 1 97.75 491 GLU B N 1
ATOM 8093 C CA . GLU B 1 491 ? 19.031 -9.445 6.41 1 97.75 491 GLU B CA 1
ATOM 8094 C C . GLU B 1 491 ? 17.953 -8.758 7.246 1 97.75 491 GLU B C 1
ATOM 8096 O O . GLU B 1 491 ? 17.891 -7.527 7.297 1 97.75 491 GLU B O 1
ATOM 8101 N N . LEU B 1 492 ? 17.156 -9.523 7.922 1 97.75 492 LEU B N 1
ATOM 8102 C CA . LEU B 1 492 ? 16.031 -9.023 8.719 1 97.75 492 LEU B CA 1
ATOM 8103 C C . LEU B 1 492 ? 16.359 -9.117 10.211 1 97.75 492 LEU B C 1
ATOM 8105 O O . LEU B 1 492 ? 17.219 -9.891 10.617 1 97.75 492 LEU B O 1
ATOM 8109 N N . GLY B 1 493 ? 15.688 -8.289 10.992 1 96.62 493 GLY B N 1
ATOM 8110 C CA . GLY B 1 493 ? 15.766 -8.445 12.438 1 96.62 493 GLY B CA 1
ATOM 8111 C C . GLY B 1 493 ? 14.875 -9.562 12.961 1 96.62 493 GLY B C 1
ATOM 8112 O O . GLY B 1 493 ? 13.914 -9.961 12.305 1 96.62 493 GLY B O 1
ATOM 8113 N N . PRO B 1 494 ? 15.234 -10.039 14.109 1 96.38 494 PRO B N 1
ATOM 8114 C CA . PRO B 1 494 ? 14.453 -11.141 14.672 1 96.38 494 PRO B CA 1
ATOM 8115 C C . PRO B 1 494 ? 13.07 -10.703 15.148 1 96.38 494 PRO B C 1
ATOM 8117 O O . PRO B 1 494 ? 12.922 -9.594 15.68 1 96.38 494 PRO B O 1
ATOM 8120 N N . VAL B 1 495 ? 12.102 -11.5 14.938 1 98.31 495 VAL B N 1
ATOM 8121 C CA . VAL B 1 495 ? 10.75 -11.336 15.453 1 98.31 495 VAL B CA 1
ATOM 8122 C C . VAL B 1 495 ? 10.297 -12.625 16.141 1 98.31 495 VAL B C 1
ATOM 8124 O O . VAL B 1 495 ? 10.516 -13.719 15.625 1 98.31 495 VAL B O 1
ATOM 8127 N N . ASP B 1 496 ? 9.812 -12.539 17.344 1 98.75 496 ASP B N 1
ATOM 8128 C CA . ASP B 1 496 ? 9.188 -13.68 18.016 1 98.75 496 ASP B CA 1
ATOM 8129 C C . ASP B 1 496 ? 7.746 -13.875 17.531 1 98.75 496 ASP B C 1
ATOM 8131 O O . ASP B 1 496 ? 6.809 -13.344 18.141 1 98.75 496 ASP B O 1
ATOM 8135 N N . PHE B 1 497 ? 7.609 -14.766 16.609 1 98.81 497 PHE B N 1
ATOM 8136 C CA . PHE B 1 497 ? 6.316 -14.906 15.938 1 98.81 497 PHE B CA 1
ATOM 8137 C C . PHE B 1 497 ? 5.305 -15.57 16.859 1 98.81 497 PHE B C 1
ATOM 8139 O O . PHE B 1 497 ? 4.094 -15.445 16.656 1 98.81 497 PHE B O 1
ATOM 8146 N N . VAL B 1 498 ? 5.773 -16.328 17.859 1 98.81 498 VAL B N 1
ATOM 8147 C CA . VAL B 1 498 ? 4.859 -16.875 18.859 1 98.81 498 VAL B CA 1
ATOM 8148 C C . VAL B 1 498 ? 4.227 -15.742 19.656 1 98.81 498 VAL B C 1
ATOM 8150 O O . VAL B 1 498 ? 3.004 -15.672 19.797 1 98.81 498 VAL B O 1
ATOM 8153 N N . LYS B 1 499 ? 5.055 -14.828 20.188 1 98.69 499 LYS B N 1
ATOM 8154 C CA . LYS B 1 499 ? 4.559 -13.664 20.922 1 98.69 499 LYS B CA 1
ATOM 8155 C C . LYS B 1 499 ? 3.682 -12.789 20.031 1 98.69 499 LYS B C 1
ATOM 8157 O O . LYS B 1 499 ? 2.703 -12.203 20.484 1 98.69 499 LYS B O 1
ATOM 8162 N N . TYR B 1 500 ? 4.125 -12.695 18.797 1 98.81 500 TYR B N 1
ATOM 8163 C CA . TYR B 1 500 ? 3.332 -11.922 17.844 1 98.81 500 TYR B CA 1
ATOM 8164 C C . TYR B 1 500 ? 1.915 -12.477 17.734 1 98.81 500 TYR B C 1
ATOM 8166 O O . TYR B 1 500 ? 0.942 -11.719 17.828 1 98.81 500 TYR B O 1
ATOM 8174 N N . ALA B 1 501 ? 1.822 -13.773 17.531 1 98.88 501 ALA B N 1
ATOM 8175 C CA . ALA B 1 501 ? 0.515 -14.414 17.422 1 98.88 501 ALA B CA 1
ATOM 8176 C C . ALA B 1 501 ? -0.324 -14.156 18.672 1 98.88 501 ALA B C 1
ATOM 8178 O O . ALA B 1 501 ? -1.497 -13.789 18.578 1 98.88 501 ALA B O 1
ATOM 8179 N N . GLU B 1 502 ? 0.261 -14.258 19.766 1 98.69 502 GLU B N 1
ATOM 8180 C CA . GLU B 1 502 ? -0.431 -14.102 21.047 1 98.69 502 GLU B CA 1
ATOM 8181 C C . GLU B 1 502 ? -0.923 -12.672 21.234 1 98.69 502 GLU B C 1
ATOM 8183 O O . GLU B 1 502 ? -1.968 -12.445 21.859 1 98.69 502 GLU B O 1
ATOM 8188 N N . SER B 1 503 ? -0.154 -11.734 20.719 1 98.81 503 SER B N 1
ATOM 8189 C CA . SER B 1 503 ? -0.542 -10.336 20.859 1 98.81 503 SER B CA 1
ATOM 8190 C C . SER B 1 503 ? -1.875 -10.055 20.188 1 98.81 503 SER B C 1
ATOM 8192 O O . SER B 1 503 ? -2.592 -9.125 20.562 1 98.81 503 SER B O 1
ATOM 8194 N N . PHE B 1 504 ? -2.24 -10.875 19.234 1 98.62 504 PHE B N 1
ATOM 8195 C CA . PHE B 1 504 ? -3.484 -10.68 18.5 1 98.62 504 PHE B CA 1
ATOM 8196 C C . PHE B 1 504 ? -4.57 -11.625 19.016 1 98.62 504 PHE B C 1
ATOM 8198 O O . PHE B 1 504 ? -5.707 -11.578 18.547 1 98.62 504 PHE B O 1
ATOM 8205 N N . GLY B 1 505 ? -4.258 -12.5 19.906 1 98.25 505 GLY B N 1
ATOM 8206 C CA . GLY B 1 505 ? -5.223 -13.461 20.422 1 98.25 505 GLY B CA 1
ATOM 8207 C C . GLY B 1 505 ? -5.23 -14.773 19.656 1 98.25 505 GLY B C 1
ATOM 8208 O O . GLY B 1 505 ? -6.125 -15.602 19.844 1 98.25 505 GLY B O 1
ATOM 8209 N N . ALA B 1 506 ? -4.273 -15.031 18.781 1 98.75 506 ALA B N 1
ATOM 8210 C CA . ALA B 1 506 ? -4.102 -16.297 18.078 1 98.75 506 ALA B CA 1
ATOM 8211 C C . ALA B 1 506 ? -3.207 -17.25 18.859 1 98.75 506 ALA B C 1
ATOM 8213 O O . ALA B 1 506 ? -2.623 -16.859 19.891 1 98.75 506 ALA B O 1
ATOM 8214 N N . ILE B 1 507 ? -3.156 -18.516 18.453 1 98.81 507 ILE B N 1
ATOM 8215 C CA . ILE B 1 507 ? -2.242 -19.5 19.031 1 98.81 507 ILE B CA 1
ATOM 8216 C C . ILE B 1 507 ? -0.883 -19.406 18.344 1 98.81 507 ILE B C 1
ATOM 8218 O O . ILE B 1 507 ? -0.807 -19.359 17.109 1 98.81 507 ILE B O 1
ATOM 8222 N N . GLY B 1 508 ? 0.105 -19.25 19.109 1 98.88 508 GLY B N 1
ATOM 8223 C CA . GLY B 1 508 ? 1.464 -19.266 18.594 1 98.88 508 GLY B CA 1
ATOM 8224 C C . GLY B 1 508 ? 2.211 -20.547 18.938 1 98.88 508 GLY B C 1
ATOM 8225 O O . GLY B 1 508 ? 2.24 -20.969 20.109 1 98.88 508 GLY B O 1
ATOM 8226 N N . LEU B 1 509 ? 2.752 -21.219 17.938 1 98.88 509 LEU B N 1
ATOM 8227 C CA . LEU B 1 509 ? 3.557 -22.422 18.109 1 98.88 509 LEU B CA 1
ATOM 8228 C C . LEU B 1 509 ? 4.906 -22.266 17.406 1 98.88 509 LEU B C 1
ATOM 8230 O O . LEU B 1 509 ? 5.07 -21.406 16.547 1 98.88 509 LEU B O 1
ATOM 8234 N N . ARG B 1 510 ? 5.895 -23.047 17.859 1 98.56 510 ARG B N 1
ATOM 8235 C CA . ARG B 1 510 ? 7.227 -23.047 17.25 1 98.56 510 ARG B CA 1
ATOM 8236 C C . ARG B 1 510 ? 7.777 -24.469 17.141 1 98.56 510 ARG B C 1
ATOM 8238 O O . ARG B 1 510 ? 7.605 -25.281 18.047 1 98.56 510 ARG B O 1
ATOM 8245 N N . VAL B 1 511 ? 8.32 -24.781 16.016 1 98.38 511 VAL B N 1
ATOM 8246 C CA . VAL B 1 511 ? 9.109 -26 15.859 1 98.38 511 VAL B CA 1
ATOM 8247 C C . VAL B 1 511 ? 10.555 -25.75 16.281 1 98.38 511 VAL B C 1
ATOM 8249 O O . VAL B 1 511 ? 11.273 -24.984 15.641 1 98.38 511 VAL B O 1
ATOM 8252 N N . ASN B 1 512 ? 10.984 -26.422 17.344 1 96.75 512 ASN B N 1
ATOM 8253 C CA . ASN B 1 512 ? 12.336 -26.188 17.844 1 96.75 512 ASN B CA 1
ATOM 8254 C C . ASN B 1 512 ? 13.336 -27.172 17.25 1 96.75 512 ASN B C 1
ATOM 8256 O O . ASN B 1 512 ? 14.539 -26.938 17.281 1 96.75 512 ASN B O 1
ATOM 8260 N N . HIS B 1 513 ? 12.852 -28.281 16.859 1 95.94 513 HIS B N 1
ATOM 8261 C CA . HIS B 1 513 ? 13.602 -29.344 16.188 1 95.94 513 HIS B CA 1
ATOM 8262 C C . HIS B 1 513 ? 12.75 -30.062 15.148 1 95.94 513 HIS B C 1
ATOM 8264 O O . HIS B 1 513 ? 11.547 -30.25 15.344 1 95.94 513 HIS B O 1
ATOM 8270 N N . PRO B 1 514 ? 13.367 -30.469 14.07 1 95.62 514 PRO B N 1
ATOM 8271 C CA . PRO B 1 514 ? 12.594 -31.109 13.008 1 95.62 514 PRO B CA 1
ATOM 8272 C C . PRO B 1 514 ? 11.742 -32.281 13.516 1 95.62 514 PRO B C 1
ATOM 8274 O O . PRO B 1 514 ? 10.688 -32.562 12.945 1 95.62 514 PRO B O 1
ATOM 8277 N N . SER B 1 515 ? 12.141 -32.938 14.555 1 95.56 515 SER B N 1
ATOM 8278 C CA . SER B 1 515 ? 11.406 -34.062 15.094 1 95.56 515 SER B CA 1
ATOM 8279 C C . SER B 1 515 ? 10.062 -33.656 15.672 1 95.56 515 SER B C 1
ATOM 8281 O O . SER B 1 515 ? 9.172 -34.469 15.859 1 95.56 515 SER B O 1
ATOM 8283 N N . GLU B 1 516 ? 9.906 -32.344 15.938 1 97.12 516 GLU B N 1
ATOM 8284 C CA . GLU B 1 516 ? 8.672 -31.828 16.516 1 97.12 516 GLU B CA 1
ATOM 8285 C C . GLU B 1 516 ? 7.676 -31.422 15.43 1 97.12 516 GLU B C 1
ATOM 8287 O O . GLU B 1 516 ? 6.5 -31.172 15.719 1 97.12 516 GLU B O 1
ATOM 8292 N N . LEU B 1 517 ? 8.055 -31.422 14.219 1 98 517 LEU B N 1
ATOM 8293 C CA . LEU B 1 517 ? 7.27 -30.828 13.148 1 98 517 LEU B CA 1
ATOM 8294 C C . LEU B 1 517 ? 5.891 -31.469 13.062 1 98 517 LEU B C 1
ATOM 8296 O O . LEU B 1 517 ? 4.875 -30.766 13.031 1 98 517 LEU B O 1
ATOM 8300 N N . GLN B 1 518 ? 5.852 -32.812 12.984 1 98.25 518 GLN B N 1
ATOM 8301 C CA . GLN B 1 518 ? 4.582 -33.5 12.82 1 98.25 518 GLN B CA 1
ATOM 8302 C C . GLN B 1 518 ? 3.629 -33.188 13.969 1 98.25 518 GLN B C 1
ATOM 8304 O O . GLN B 1 518 ? 2.463 -32.844 13.742 1 98.25 518 GLN B O 1
ATOM 8309 N N . SER B 1 519 ? 4.125 -33.312 15.188 1 98.62 519 SER B N 1
ATOM 8310 C CA . SER B 1 519 ? 3.273 -33.094 16.359 1 98.62 519 SER B CA 1
ATOM 8311 C C . SER B 1 519 ? 2.783 -31.656 16.422 1 98.62 519 SER B C 1
ATOM 8313 O O . SER B 1 519 ? 1.63 -31.406 16.766 1 98.62 519 SER B O 1
ATOM 8315 N N . VAL B 1 520 ? 3.621 -30.688 16.109 1 98.81 520 VAL B N 1
ATOM 8316 C CA . VAL B 1 520 ? 3.256 -29.281 16.125 1 98.81 520 VAL B CA 1
ATOM 8317 C C . VAL B 1 520 ? 2.203 -29 15.062 1 98.81 520 VAL B C 1
ATOM 8319 O O . VAL B 1 520 ? 1.233 -28.281 15.305 1 98.81 520 VAL B O 1
ATOM 8322 N N . LEU B 1 521 ? 2.391 -29.531 13.898 1 98.81 521 LEU B N 1
ATOM 8323 C CA . LEU B 1 521 ? 1.427 -29.328 12.82 1 98.81 521 LEU B CA 1
ATOM 8324 C C . LEU B 1 521 ? 0.085 -29.969 13.172 1 98.81 521 LEU B C 1
ATOM 8326 O O . LEU B 1 521 ? -0.97 -29.422 12.859 1 98.81 521 LEU B O 1
ATOM 8330 N N . GLU B 1 522 ? 0.124 -31.188 13.766 1 98.75 522 GLU B N 1
ATOM 8331 C CA . GLU B 1 522 ? -1.112 -31.828 14.195 1 98.75 522 GLU B CA 1
ATOM 8332 C C . GLU B 1 522 ? -1.864 -30.969 15.203 1 98.75 522 GLU B C 1
ATOM 8334 O O . GLU B 1 522 ? -3.084 -30.812 15.109 1 98.75 522 GLU B O 1
ATOM 8339 N N . GLN B 1 523 ? -1.105 -30.438 16.125 1 98.56 523 GLN B N 1
ATOM 8340 C CA . GLN B 1 523 ? -1.701 -29.531 17.094 1 98.56 523 GLN B CA 1
ATOM 8341 C C . GLN B 1 523 ? -2.314 -28.312 16.422 1 98.56 523 GLN B C 1
ATOM 8343 O O . GLN B 1 523 ? -3.428 -27.906 16.75 1 98.56 523 GLN B O 1
ATOM 8348 N N . ALA B 1 524 ? -1.604 -27.703 15.5 1 98.75 524 ALA B N 1
ATOM 8349 C CA . ALA B 1 524 ? -2.07 -26.516 14.789 1 98.75 524 ALA B CA 1
ATOM 8350 C C . ALA B 1 524 ? -3.34 -26.812 13.992 1 98.75 524 ALA B C 1
ATOM 8352 O O . ALA B 1 524 ? -4.305 -26.047 14.047 1 98.75 524 ALA B O 1
ATOM 8353 N N . LEU B 1 525 ? -3.373 -27.938 13.312 1 98.19 525 LEU B N 1
ATOM 8354 C CA . LEU B 1 525 ? -4.48 -28.297 12.43 1 98.19 525 LEU B CA 1
ATOM 8355 C C . LEU B 1 525 ? -5.719 -28.672 13.242 1 98.19 525 LEU B C 1
ATOM 8357 O O . LEU B 1 525 ? -6.84 -28.578 12.742 1 98.19 525 LEU B O 1
ATOM 8361 N N . ALA B 1 526 ? -5.539 -29.062 14.461 1 97.31 526 ALA B N 1
ATOM 8362 C CA . ALA B 1 526 ? -6.656 -29.469 15.305 1 97.31 526 ALA B CA 1
ATOM 8363 C C . ALA B 1 526 ? -7.328 -28.25 15.953 1 97.31 526 ALA B C 1
ATOM 8365 O O . ALA B 1 526 ? -8.453 -28.359 16.438 1 97.31 526 ALA B O 1
ATOM 8366 N N . ALA B 1 527 ? -6.648 -27.125 15.898 1 95.75 527 ALA B N 1
ATOM 8367 C CA . ALA B 1 527 ? -7.164 -25.938 16.562 1 95.75 527 ALA B CA 1
ATOM 8368 C C . ALA B 1 527 ? -8.344 -25.344 15.797 1 95.75 527 ALA B C 1
ATOM 8370 O O . ALA B 1 527 ? -8.398 -25.438 14.57 1 95.75 527 ALA B O 1
ATOM 8371 N N . ASN B 1 528 ? -9.297 -24.703 16.484 1 90.56 528 ASN B N 1
ATOM 8372 C CA . ASN B 1 528 ? -10.438 -24.031 15.883 1 90.56 528 ASN B CA 1
ATOM 8373 C C . ASN B 1 528 ? -10.289 -22.5 15.945 1 90.56 528 ASN B C 1
ATOM 8375 O O . ASN B 1 528 ? -11.289 -21.781 16.016 1 90.56 528 ASN B O 1
ATOM 8379 N N . LYS B 1 529 ? -9.094 -22.016 16.125 1 94.94 529 LYS B N 1
ATOM 8380 C CA . LYS B 1 529 ? -8.688 -20.609 16.094 1 94.94 529 LYS B CA 1
ATOM 8381 C C . LYS B 1 529 ? -7.457 -20.406 15.219 1 94.94 529 LYS B C 1
ATOM 8383 O O . LYS B 1 529 ? -6.75 -21.375 14.906 1 94.94 529 LYS B O 1
ATOM 8388 N N . PRO B 1 530 ? -7.258 -19.125 14.766 1 98.44 530 PRO B N 1
ATOM 8389 C CA . PRO B 1 530 ? -6.059 -18.922 13.953 1 98.44 530 PRO B CA 1
ATOM 8390 C C . PRO B 1 530 ? -4.773 -19.297 14.688 1 98.44 530 PRO B C 1
ATOM 8392 O O . PRO B 1 530 ? -4.645 -19.031 15.891 1 98.44 530 PRO B O 1
ATOM 8395 N N . VAL B 1 531 ? -3.871 -19.984 14.008 1 98.88 531 VAL B N 1
ATOM 8396 C CA . VAL B 1 531 ? -2.602 -20.453 14.555 1 98.88 531 VAL B CA 1
ATOM 8397 C C . VAL B 1 531 ? -1.451 -19.953 13.68 1 98.88 531 VAL B C 1
ATOM 8399 O O . VAL B 1 531 ? -1.548 -19.969 12.453 1 98.88 531 VAL B O 1
ATOM 8402 N N . ILE B 1 532 ? -0.465 -19.438 14.32 1 98.94 532 ILE B N 1
ATOM 8403 C CA . ILE B 1 532 ? 0.811 -19.188 13.656 1 98.94 532 ILE B CA 1
ATOM 8404 C C . ILE B 1 532 ? 1.839 -20.219 14.094 1 98.94 532 ILE B C 1
ATOM 8406 O O . ILE B 1 532 ? 2.008 -20.469 15.289 1 98.94 532 ILE B O 1
ATOM 8410 N N . VAL B 1 533 ? 2.504 -20.844 13.156 1 98.94 533 VAL B N 1
ATOM 8411 C CA . VAL B 1 533 ? 3.576 -21.797 13.453 1 98.94 533 VAL B CA 1
ATOM 8412 C C . VAL B 1 533 ? 4.898 -21.266 12.898 1 98.94 533 VAL B C 1
ATOM 8414 O O . VAL B 1 533 ? 5.047 -21.109 11.688 1 98.94 533 VAL B O 1
ATOM 8417 N N . ASP B 1 534 ? 5.793 -20.969 13.812 1 98.88 534 ASP B N 1
ATOM 8418 C CA . ASP B 1 534 ? 7.141 -20.531 13.453 1 98.88 534 ASP B CA 1
ATOM 8419 C C . ASP B 1 534 ? 8.062 -21.734 13.227 1 98.88 534 ASP B C 1
ATOM 8421 O O . ASP B 1 534 ? 8.328 -22.5 14.148 1 98.88 534 ASP B O 1
ATOM 8425 N N . ILE B 1 535 ? 8.578 -21.859 11.992 1 98.69 535 ILE B N 1
ATOM 8426 C CA . ILE B 1 535 ? 9.422 -23 11.641 1 98.69 535 ILE B CA 1
ATOM 8427 C C . ILE B 1 535 ? 10.781 -22.5 11.141 1 98.69 535 ILE B C 1
ATOM 8429 O O . ILE B 1 535 ? 10.898 -22.031 10.008 1 98.69 535 ILE B O 1
ATOM 8433 N N . PRO B 1 536 ? 11.844 -22.641 11.977 1 98.12 536 PRO B N 1
ATOM 8434 C CA . PRO B 1 536 ? 13.18 -22.359 11.445 1 98.12 536 PRO B CA 1
ATOM 8435 C C . PRO B 1 536 ? 13.547 -23.266 10.273 1 98.12 536 PRO B C 1
ATOM 8437 O O . PRO B 1 536 ? 13.484 -24.5 10.398 1 98.12 536 PRO B O 1
ATOM 8440 N N . VAL B 1 537 ? 13.938 -22.703 9.148 1 97.25 537 VAL B N 1
ATOM 8441 C CA . VAL B 1 537 ? 14.078 -23.484 7.926 1 97.25 537 VAL B CA 1
ATOM 8442 C C . VAL B 1 537 ? 15.539 -23.469 7.48 1 97.25 537 VAL B C 1
ATOM 8444 O O . VAL B 1 537 ? 16.25 -22.484 7.684 1 97.25 537 VAL B O 1
ATOM 8447 N N . ASP B 1 538 ? 15.961 -24.562 6.898 1 94.94 538 ASP B N 1
ATOM 8448 C CA . ASP B 1 538 ? 17.281 -24.734 6.32 1 94.94 538 ASP B CA 1
ATOM 8449 C C . ASP B 1 538 ? 17.25 -24.562 4.801 1 94.94 538 ASP B C 1
ATOM 8451 O O . ASP B 1 538 ? 16.953 -25.516 4.074 1 94.94 538 ASP B O 1
ATOM 8455 N N . TYR B 1 539 ? 17.656 -23.391 4.324 1 93.38 539 TYR B N 1
ATOM 8456 C CA . TYR B 1 539 ? 17.625 -23.109 2.895 1 93.38 539 TYR B CA 1
ATOM 8457 C C . TYR B 1 539 ? 18.969 -23.391 2.242 1 93.38 539 TYR B C 1
ATOM 8459 O O . TYR B 1 539 ? 19.281 -22.828 1.183 1 93.38 539 TYR B O 1
ATOM 8467 N N . LYS B 1 540 ? 19.734 -24.203 2.85 1 89.56 540 LYS B N 1
ATOM 8468 C CA . LYS B 1 540 ? 21.078 -24.469 2.336 1 89.56 540 LYS B CA 1
ATOM 8469 C C . LYS B 1 540 ? 21.031 -25.031 0.921 1 89.56 540 LYS B C 1
ATOM 8471 O O . LYS B 1 540 ? 21.953 -24.828 0.13 1 89.56 540 LYS B O 1
ATOM 8476 N N . ASP B 1 541 ? 19.906 -25.719 0.572 1 89.31 541 ASP B N 1
ATOM 8477 C CA . ASP B 1 541 ? 19.828 -26.391 -0.719 1 89.31 541 ASP B CA 1
ATOM 8478 C C . ASP B 1 541 ? 19.141 -25.516 -1.757 1 89.31 541 ASP B C 1
ATOM 8480 O O . ASP B 1 541 ? 18.828 -25.969 -2.863 1 89.31 541 ASP B O 1
ATOM 8484 N N . ASN B 1 542 ? 18.875 -24.234 -1.455 1 90.25 542 ASN B N 1
ATOM 8485 C CA . ASN B 1 542 ? 18.25 -23.328 -2.416 1 90.25 542 ASN B CA 1
ATOM 8486 C C . ASN B 1 542 ? 19.094 -23.188 -3.68 1 90.25 542 ASN B C 1
ATOM 8488 O O . ASN B 1 542 ? 18.562 -23.031 -4.777 1 90.25 542 ASN B O 1
ATOM 8492 N N . ILE B 1 543 ? 20.344 -23.219 -3.51 1 84.5 543 ILE B N 1
ATOM 8493 C CA . ILE B 1 543 ? 21.25 -23.062 -4.645 1 84.5 543 ILE B CA 1
ATOM 8494 C C . ILE B 1 543 ? 21.031 -24.188 -5.648 1 84.5 543 ILE B C 1
ATOM 8496 O O . ILE B 1 543 ? 21.203 -24 -6.855 1 84.5 543 ILE B O 1
ATOM 8500 N N . LEU B 1 544 ? 20.609 -25.344 -5.148 1 82.75 544 LEU B N 1
ATOM 8501 C CA . LEU B 1 544 ? 20.375 -26.5 -6.004 1 82.75 544 LEU B CA 1
ATOM 8502 C C . LEU B 1 544 ? 19.125 -26.328 -6.844 1 82.75 544 LEU B C 1
ATOM 8504 O O . LEU B 1 544 ? 18.969 -26.984 -7.879 1 82.75 544 LEU B O 1
ATOM 8508 N N . LEU B 1 545 ? 18.281 -25.484 -6.348 1 82 545 LEU B N 1
ATOM 8509 C CA . LEU B 1 545 ? 17.062 -25.219 -7.105 1 82 545 LEU B CA 1
ATOM 8510 C C . LEU B 1 545 ? 17.406 -24.562 -8.445 1 82 545 LEU B C 1
ATOM 8512 O O . LEU B 1 545 ? 16.672 -24.766 -9.43 1 82 545 LEU B O 1
ATOM 8516 N N . ALA B 1 546 ? 18.5 -23.828 -8.391 1 76.69 546 ALA B N 1
ATOM 8517 C CA . ALA B 1 546 ? 18.875 -23.094 -9.602 1 76.69 546 ALA B CA 1
ATOM 8518 C C . ALA B 1 546 ? 19.875 -23.891 -10.43 1 76.69 546 ALA B C 1
ATOM 8520 O O . ALA B 1 546 ? 20.125 -23.562 -11.594 1 76.69 546 ALA B O 1
ATOM 8521 N N . LYS B 1 547 ? 20.531 -24.844 -9.781 1 69.81 547 LYS B N 1
ATOM 8522 C CA . LYS B 1 547 ? 21.562 -25.594 -10.484 1 69.81 547 LYS B CA 1
ATOM 8523 C C . LYS B 1 547 ? 20.984 -26.359 -11.664 1 69.81 547 LYS B C 1
ATOM 8525 O O . LYS B 1 547 ? 19.875 -26.891 -11.586 1 69.81 547 LYS B O 1
ATOM 8530 N N . THR B 1 548 ? 21.406 -25.812 -12.883 1 57.34 548 THR B N 1
ATOM 8531 C CA . THR B 1 548 ? 20.953 -26.25 -14.195 1 57.34 548 THR B CA 1
ATOM 8532 C C . THR B 1 548 ? 21.047 -27.766 -14.328 1 57.34 548 THR B C 1
ATOM 8534 O O . THR B 1 548 ? 22.094 -28.359 -14.07 1 57.34 548 THR B O 1
ATOM 8537 N N . LEU B 1 549 ? 19.969 -28.359 -14.234 1 46.28 549 LEU B N 1
ATOM 8538 C CA . LEU B 1 549 ? 19.969 -29.703 -14.805 1 46.28 549 LEU B CA 1
ATOM 8539 C C . LEU B 1 549 ? 20.297 -29.656 -16.297 1 46.28 549 LEU B C 1
ATOM 8541 O O . LEU B 1 549 ? 20.688 -30.672 -16.875 1 46.28 549 LEU B O 1
ATOM 8545 N N . LEU B 1 550 ? 19.859 -28.516 -17.016 1 46.78 550 LEU B N 1
ATOM 8546 C CA . LEU B 1 550 ? 19.969 -28.391 -18.469 1 46.78 550 LEU B CA 1
ATOM 8547 C C . LEU B 1 550 ? 21.172 -27.5 -18.844 1 46.78 550 LEU B C 1
ATOM 8549 O O . LEU B 1 550 ? 21.531 -26.594 -18.094 1 46.78 550 LEU B O 1
ATOM 8553 N N . ASP B 1 551 ? 22.141 -27.812 -19.625 1 43.12 551 ASP B N 1
ATOM 8554 C CA . ASP B 1 551 ? 23.359 -27.172 -20.094 1 43.12 551 ASP B CA 1
ATOM 8555 C C . ASP B 1 551 ? 23.234 -25.641 -20.062 1 43.12 551 ASP B C 1
ATOM 8557 O O . ASP B 1 551 ? 24.203 -24.938 -19.781 1 43.12 551 ASP B O 1
ATOM 8561 N N . LYS B 1 552 ? 22.594 -24.828 -21.016 1 40.34 552 LYS B N 1
ATOM 8562 C CA . LYS B 1 552 ? 22.609 -23.422 -21.406 1 40.34 552 LYS B CA 1
ATOM 8563 C C . LYS B 1 552 ? 21.719 -22.578 -20.484 1 40.34 552 LYS B C 1
ATOM 8565 O O . LYS B 1 552 ? 20.5 -22.547 -20.641 1 40.34 552 LYS B O 1
ATOM 8570 N N . GLU B 1 553 ? 22.031 -22.344 -19.359 1 41.44 553 GLU B N 1
ATOM 8571 C CA . GLU B 1 553 ? 21.172 -21.688 -18.375 1 41.44 553 GLU B CA 1
ATOM 8572 C C . GLU B 1 553 ? 21.031 -20.203 -18.688 1 41.44 553 GLU B C 1
ATOM 8574 O O . GLU B 1 553 ? 22.016 -19.484 -18.812 1 41.44 553 GLU B O 1
ATOM 8579 N N . ILE B 1 554 ? 20.031 -19.859 -19.281 1 35.97 554 ILE B N 1
ATOM 8580 C CA . ILE B 1 554 ? 19.641 -18.562 -19.844 1 35.97 554 ILE B CA 1
ATOM 8581 C C . ILE B 1 554 ? 19.297 -17.594 -18.703 1 35.97 554 ILE B C 1
ATOM 8583 O O . ILE B 1 554 ? 19.172 -16.391 -18.938 1 35.97 554 ILE B O 1
ATOM 8587 N N . TYR B 1 555 ? 18.719 -17.641 -17.469 1 35.72 555 TYR B N 1
ATOM 8588 C CA . TYR B 1 555 ? 18.219 -16.438 -16.812 1 35.72 555 TYR B CA 1
ATOM 8589 C C . TYR B 1 555 ? 19.359 -15.672 -16.141 1 35.72 555 TYR B C 1
ATOM 8591 O O . TYR B 1 555 ? 20.25 -16.281 -15.539 1 35.72 555 TYR B O 1
#

Secondary structure (DSSP, 8-state):
---PPPPHHHHHHHHHHHTT--EEEEE--TTTHHHHHHHTTSSSEEEE-S-HHHHHHHHHHHHHHHSSPEEEEE-STHHHHTTHHHHHHHHHHT--EEEEEEE--GGGTTS--TT---HHHHHGGGSSEEEE--SGGGHHHHHHHHHHHHHSSSP-EEEEEEEHHHHT--S----PPPPPPP----PPPHHHHHHHHHHHHH-SSEEEEE-GGG-SHHHHHHHHHHHHHH---EEEEGGGTT-S-GGGGGGEEEEESSSS-SHHHHHHHH-SEEEEES--GGGS-HHHHTTT--SEEEEEESS----BTTB--SEEEES-HHHHHHHHHHH-------HHHHHHHHHHHHHHHHTT------S-SSBPHHHHHHHHHHHS-TT-EEEE-SSHHHHHHHHH----STTSEE---SS--TT-HHHHHHHHHHHSTTS-EEEEEEHHHHTTTGGGHHHHHHTT--EEEEEEE-SB-HHHHHHHHHHHSS--S-B-----HHHHHHHTT-EEEE-SSGGGHHHHHHHHHH-SS-EEEEEEB-GGGHHHHHS-SSSS---/---PPPPHHHHHHHHHHHTT--EEEEE--TTTHHHHHHHTTSSSEEEE-S-HHHHHHHHHHHHHHHSSPEEEEE-STHHHHTTHHHHHHHHHHT--EEEEEEE--GGGTTS--TT---HHHHHGGGSSEEEE--SGGGHHHHHHHHHHHHHSSSP-EEEEEEEHHHHT--S----PPPPPPP-PPPPPPHHHHHHHHHHHHH-SSEEEEE-GGG-SHHHHHHHHHHHHHH---EEEEGGGTT-S-GGGGGGEEEEESSSS-SHHHHHHHH-SEEEEES--TTTS-HHHHTTT--SEEEEEESS----BTTB--SEEEES-HHHHHHHHHHH-------HHHHHHHHHHHHHHHHTT------S-SSBPHHHHHHHHHHHS-TT-EEEE-SSHHHHHHHHH----STTSEE---SS--TT-HHHHHHHHHHHSTTS-EEEEEEHHHHTTTGGGHHHHHHTT--EEEEEEE-SB-HHHHHHHHHHHSS--S-B-----HHHHHHHTT-EEEE-SSGGGHHHHHHHHHH-SS-EEEEEEB-GGGHHHHHS-SSSS---

Foldseek 3Di:
DPPFWQALLNQLQQLQVLLVAAEEEEDDDDQQVVVVVVVVPDHHHYFYFPFLCLSLLLQLLLQLQAVAGREYEYEAARRLLSNQVSQLLQALLQRFYEYEYGAAAPVCQPDPDDRRDPNQVSCVVRWQEGDEDDALLCSQVNRLVSRLRCNPPSHGYYYYYYYSCSRGGTNDPHHHDHDDDDDAWAWFDLVLLVVVQVVQQVWQAEEEEEELQCQDPLNLVLVQVLCVQAVRAYEYALNNAQSAAPVSCLSYLFYDADAQAGLSLVSLVPTQEYEYEQHDCLRPPLCRSQVVVRHAYEYEEQDDDDDDPRDDHPYYGHTDNNNHSVSSSVPHRYDDHDPVNVVSSVVSSVVLVVVLDDDPDDPDQAAALSLLQVLVLVQDDLQEAEFEAAALNSLSCSGHRHHNHGNRYDASRNVSDFQSFVSSQVSCCVVPPPHAYETEYEPVSCVVRVSSLLSQQVVLGNYEYEYAYAQFSVRQQVVCCVVPVGGDPTGHDDDDVQVVQVVSPFHEEERRHSVCSNVRVVVSNPDSGYYYYYGHHDCVCVVVSNPHPDDPNDD/DPPFWQFLLNQLQQLQVLLVAAEEEEDDDDQQVVVVVVVVPDHHHYFYFPFLCLSLLLQLLLQLQAVAGREYEYEAARRLVSNQVSQLLQALLQRFYEYEYGAAAPVCQPDPDDRRDPNQVSCVVRWQEGDEDDALLCSLVNRLVSRLRCNPPSHGYYYYYYYSCSRGGTNDPHHHDHDDDDDAWAWFDPVLLVVVQVVQQPWQAEEEEEELQCQDPLNLVLVQVLCVQAVRAYEYALNNAQSAAPVSCLSYLFYDADAQAGLSLVSLVPTQEYEYEQHDCLRPPLCRSQVVVRHAYEYEEQDDDDDDPRDDHPYYTHTDNNNHSVSSSVPHRYDDHDPVNVVSSVVSSVVLVVVLDDPPDDPDQAAALSLLQVLVLVVDDLQEAEFEAAALNSLSCSGHRHHNHGSRYDASRNVSDFQSFVSSQVSCCVVPPPHAYETEYEPVSCVVRVSSLLSQQVVLGNYEYEYAYAQFSVRQQVVCCVVPVGGDPTGHDDDDVQVVQVVSPFHEEERRHSVCSNVRVVVSNPDSGYYYYYGHHDCVCSNVSNPHPPDDRDD

Radius of gyration: 30.66 Å; Cα contacts (8 Å, |Δi|>4): 2692; chains: 2; bounding box: 90×98×77 Å

Organism: NCBI:txid315358

InterPro domains:
  IPR000399 TPP-binding enzyme, conserved site [PS00187] (426-445)
  IPR011766 Thiamine pyrophosphate enzyme, TPP-binding [PF02775] (389-535)
  IPR012000 Thiamine pyrophosphate enzyme, central domain [PF00205] (193-327)
  IPR012001 Thiamine pyrophosphate enzyme, N-terminal TPP-binding domain [PF02776] (7-121)
  IPR012782 Acetolactate synthase, catabolic [TIGR02418] (8-546)
  IPR029035 DHS-like NAD/FAD-binding domain superfamily [SSF52467] (187-352)
  IPR029061 Thiamin diphosphate-binding fold [SSF52518] (4-169)
  IPR029061 Thiamin diphosphate-binding fold [SSF52518] (363-547)
  IPR045229 Thiamine pyrophosphate enzyme [PTHR18968] (5-545)

Nearest PDB structures (foldseek):
  4rjj-assembly2_E  TM=9.887E-01  e=6.354E-76  Bacillus subtilis PY79
  4rjk-assembly1_B  TM=9.890E-01  e=1.029E-73  Bacillus subtilis PY79
  5d6r-assembly1_B  TM=9.570E-01  e=2.561E-63  Klebsiella pneumoniae
  1ozf-assembly1_A-2  TM=9.461E-01  e=3.347E-62  Klebsiella pneumoniae
  1ozg-assembly1_A-2  TM=9.496E-01  e=1.147E-61  Klebsiella pneumoniae

Solvent-accessible surface area (backbone atoms only — not comparable to full-atom values): 54810 Å² total; per-residue (Å²): 130,84,80,76,65,41,29,30,26,52,32,53,43,47,26,40,43,47,68,66,44,61,55,32,22,22,41,71,28,88,32,37,36,64,40,46,52,52,39,75,78,46,62,36,49,75,43,58,48,64,42,43,35,50,15,28,28,21,17,22,28,34,3,56,62,70,62,43,64,15,29,28,46,25,9,33,33,42,42,42,39,34,28,43,37,23,33,34,39,18,26,65,61,43,10,7,19,38,34,36,22,19,23,49,32,75,89,41,62,86,43,66,35,60,25,49,64,64,58,30,61,40,39,43,74,41,32,81,37,46,41,63,57,88,49,61,81,42,50,30,60,54,51,52,51,30,51,52,53,10,61,35,79,72,26,9,11,16,38,39,33,38,21,27,56,38,40,64,32,63,67,53,84,71,71,43,58,68,69,71,82,81,87,77,64,53,49,29,60,66,69,56,46,53,48,49,52,54,51,54,71,69,36,71,38,50,33,36,36,33,11,53,65,30,18,43,70,66,35,21,53,46,51,46,54,41,37,72,62,32,54,56,39,32,29,25,28,53,52,15,32,10,37,55,33,80,90,44,45,88,27,49,37,49,42,42,56,73,65,75,54,40,51,25,46,53,49,52,62,68,19,49,25,39,38,31,33,24,58,51,50,26,51,46,50,36,60,71,67,26,64,82,62,70,43,46,35,32,39,37,21,70,53,80,81,77,76,42,101,39,40,69,55,80,43,74,38,54,16,26,57,46,54,32,52,49,56,40,48,75,71,54,90,57,66,86,68,50,70,68,51,49,50,52,51,52,52,38,40,52,50,55,61,56,67,69,62,66,75,85,76,71,101,50,55,44,28,44,62,58,56,55,46,52,50,50,56,74,72,50,66,71,80,42,35,36,21,38,19,41,50,55,62,34,55,53,44,52,65,64,49,88,49,46,31,46,59,23,44,44,64,55,56,23,40,45,42,65,26,41,9,60,31,27,28,50,23,46,39,69,79,38,69,90,47,54,27,35,16,30,25,32,57,53,27,40,53,59,42,47,59,42,50,36,47,38,39,70,66,51,34,46,34,32,34,40,28,49,32,69,51,39,46,50,44,53,32,55,52,32,30,72,76,68,72,46,69,56,72,35,79,53,66,74,62,42,56,36,43,38,26,44,16,37,70,30,46,44,40,70,40,72,34,54,87,40,42,62,61,52,50,51,55,45,70,68,40,74,40,27,25,33,37,39,30,41,40,44,66,81,62,53,64,58,67,61,53,63,70,48,88,83,82,74,132,129,87,80,75,66,41,29,30,25,51,32,53,44,47,26,41,43,47,67,66,43,59,55,33,23,21,41,71,28,88,32,36,36,62,39,45,53,52,42,75,77,46,63,34,48,76,43,59,48,64,42,42,33,49,14,28,27,21,17,24,28,34,3,56,60,70,62,44,64,15,29,29,45,25,9,32,34,42,41,41,38,34,28,44,39,23,33,36,39,17,27,65,60,42,10,8,20,38,34,36,22,17,25,48,32,74,88,41,62,86,45,66,36,58,24,49,64,65,60,31,61,39,40,42,73,43,33,82,37,47,40,63,55,88,48,60,80,41,49,31,59,53,51,51,50,28,52,51,53,10,60,35,80,73,25,9,12,16,38,41,33,39,21,24,56,39,39,65,34,63,67,52,83,71,71,44,57,70,69,72,80,81,86,78,66,52,46,29,60,67,69,55,45,53,48,50,54,54,52,54,71,68,36,73,37,51,32,38,36,31,11,52,65,30,19,43,70,66,34,22,53,46,50,47,54,42,38,74,63,32,54,56,39,32,30,26,30,55,54,16,32,10,38,53,32,79,90,44,44,90,28,48,36,50,43,42,54,74,65,79,53,40,49,24,45,53,50,52,62,69,19,50,25,38,38,29,32,25,59,52,48,27,50,45,50,36,61,71,67,27,65,80,63,70,44,45,34,33,37,37,20,70,51,81,80,76,77,43,102,39,39,70,55,81,42,73,38,53,17,26,57,46,54,33,52,49,56,43,48,74,71,53,87,57,67,85,68,52,69,67,52,49,49,54,50,52,52,38,40,50,51,55,62,57,67,69,60,65,75,84,74,72,102,50,54,44,28,44,63,58,56,55,46,53,49,52,57,73,73,48,66,70,79,43,34,36,21,36,18,42,50,56,62,34,56,52,44,51,64,62,51,88,50,45,32,46,58,20,46,44,65,54,58,23,41,46,42,63,26,42,8,61,32,26,27,52,23,45,40,68,78,39,68,91,48,55,27,37,14,29,26,32,56,53,27,41,54,58,43,48,61,42,49,38,45,38,38,70,67,49,33,48,36,30,34,40,28,48,32,69,51,39,45,49,44,52,33,56,50,32,31,72,74,68,72,46,70,56,73,33,77,54,66,75,62,41,55,36,43,40,25,45,16,37,71,30,46,45,40,70,41,71,33,53,88,40,42,62,61,51,49,51,54,45,71,70,42,74,40,26,24,34,34,39,32,40,39,44,67,81,61,52,63,58,67,62,49,60,72,44,90,83,74,77,130

pLDDT: mean 94.27, std 9.48, range [30.69, 98.94]